Protein AF-A0A3B9ZA61-F1 (afdb_monomer)

Nearest PDB structures (foldseek):
  7v8l-assembly1_C  TM=5.795E-01  e=1.129E-10  Escherichia coli K-12
  5xu1-assembly1_M  TM=6.715E-01  e=2.478E-09  Streptococcus pneumoniae R6
  5xu1-assembly1_S  TM=6.594E-01  e=6.842E-09  Streptococcus pneumoniae R6
  7tch-assembly1_A  TM=4.829E-01  e=1.430E-09  Bacillus subtilis subsp. subtilis str. 168
  8g4c-assembly1_A  TM=4.637E-01  e=2.277E-09  Bacillus subtilis subsp. subtilis str. 168

pLDDT: mean 85.0, std 8.59, range [42.84, 97.5]

Mean predicted aligned error: 10.03 Å

Sequence (785 aa):
MKVFIRYIRKNMLEKKGRLFLLIFSIMLSCALMVMSLGLIDTIVESFTEPMKKAAAGRDIAISSNTEEIFFKEEDINKTGIKNLDGEIDMPAVVDDEDEMIYTNLRGMKSYKKDMIEGSFKSSDNTDCIISKRVADERKLKVGDKLNVLISGEKKELKITGLATADGIFYSDETKQFTVVVNYEFLNKLLNANGAYNCVVADYTKDNLTPDELDKELKKFNKNNEKVIGTNLEYNYDSESDNMIQTILYIMLGIVCVVCVLIIRGVFRLIITERMQTIGTFMSQGATKKKVQRMLLLEAFLYAVVGAIIGSVVGCGGLAILTRLISPYKKYGIYNEVHFNPVHIAIGCAFAVILSLYSAHAPIRKIKKLQVKEVILNRVEVHEKTGIITRFLTGIGAKLFRGNTSMFLAINNIRTSKLLRSNIKLLTISLAAILSIVSSSTSMTDVVVGAYEDMEYDYDIENIIDSNATQSTTDSLINELKNDKNVKADSISPIYGTEGKLNGKSLGVYGVEPKAYGRYLNSYVGFYEKDLKDDYQKFIDSNDNVIVISTSYAKKLDKKLGDTVKLTVNEKENEFKIVTIADFKLYNSGMICLINQEKMKSLYGLREARGITFEIVKDGASMDKKYQQMTKKYGATVKSKEEEKQLNVENNAVMMKMFSAFAYIALGVAAIGIFNNITICFMQRRKEFAVMTSVGMNKSKRRNLILAENMMCAVWSVIVAIPIAFAFNIGIESLLKSMDTPMPVNFDLKAVLVYGLVVIGIVIVASLSALKKSKNISVIAELKYE

Structure (mmCIF, N/CA/C/O backbone):
data_AF-A0A3B9ZA61-F1
#
_entry.id   AF-A0A3B9ZA61-F1
#
loop_
_atom_site.group_PDB
_atom_site.id
_atom_site.type_symbol
_atom_site.label_atom_id
_atom_site.label_alt_id
_atom_site.label_comp_id
_atom_site.label_asym_id
_atom_site.label_entity_id
_atom_site.label_seq_id
_atom_site.pdbx_PDB_ins_code
_atom_site.Cartn_x
_atom_site.Cartn_y
_atom_site.Cartn_z
_atom_site.occupancy
_atom_site.B_iso_or_equiv
_atom_site.auth_seq_id
_atom_site.auth_comp_id
_atom_site.auth_asym_id
_atom_site.auth_atom_id
_atom_site.pdbx_PDB_model_num
ATOM 1 N N . MET A 1 1 ? -17.955 -25.937 40.755 1.00 70.44 1 MET A N 1
ATOM 2 C CA . MET A 1 1 ? -17.877 -25.434 39.361 1.00 70.44 1 MET A CA 1
ATOM 3 C C . MET A 1 1 ? -19.211 -25.554 38.613 1.00 70.44 1 MET A C 1
ATOM 5 O O . MET A 1 1 ? -19.656 -24.551 38.077 1.00 70.44 1 MET A O 1
ATOM 9 N N . LYS A 1 2 ? -19.892 -26.719 38.619 1.00 78.62 2 LYS A N 1
ATOM 10 C CA . LYS A 1 2 ? -21.172 -26.946 37.899 1.00 78.62 2 LYS A CA 1
ATOM 11 C C . LYS A 1 2 ? -22.268 -25.897 38.176 1.00 78.62 2 LYS A C 1
ATOM 13 O O . LYS A 1 2 ? -22.903 -25.425 37.239 1.00 78.62 2 LYS A O 1
ATOM 18 N N . VAL A 1 3 ? -22.444 -25.483 39.436 1.00 79.94 3 VAL A N 1
ATOM 19 C CA . VAL A 1 3 ? -23.415 -24.436 39.827 1.00 79.94 3 VAL A CA 1
ATOM 20 C C . VAL A 1 3 ? -23.105 -23.094 39.154 1.00 79.94 3 VAL A C 1
ATOM 22 O O . VAL A 1 3 ? -24.000 -22.458 38.605 1.00 79.94 3 VAL A O 1
ATOM 25 N N . PHE A 1 4 ? -21.828 -22.699 39.111 1.00 79.81 4 PHE A N 1
ATOM 26 C CA . PHE A 1 4 ? -21.402 -21.464 38.454 1.00 79.81 4 PHE A CA 1
ATOM 27 C C . PHE A 1 4 ? -21.622 -21.504 36.942 1.00 79.81 4 PHE A C 1
ATOM 29 O O . PHE A 1 4 ? -22.071 -20.514 36.383 1.00 79.81 4 PHE A O 1
ATOM 36 N N . ILE A 1 5 ? -21.381 -22.642 36.286 1.00 80.25 5 ILE A N 1
ATOM 37 C CA . ILE A 1 5 ? -21.617 -22.793 34.841 1.00 80.25 5 ILE A CA 1
ATOM 38 C C . ILE A 1 5 ? -23.112 -22.670 34.516 1.00 80.25 5 ILE A C 1
ATOM 40 O O . ILE A 1 5 ? -23.481 -21.924 33.610 1.00 80.25 5 ILE A O 1
ATOM 44 N N . ARG A 1 6 ? -23.988 -23.337 35.288 1.00 84.56 6 ARG A N 1
ATOM 45 C CA . ARG A 1 6 ? -25.449 -23.196 35.133 1.00 84.56 6 ARG A CA 1
ATOM 46 C C . ARG A 1 6 ? -25.898 -21.750 35.333 1.00 84.56 6 ARG A C 1
ATOM 48 O O . ARG A 1 6 ? -26.690 -21.245 34.540 1.00 84.56 6 ARG A O 1
ATOM 55 N N . TYR A 1 7 ? -25.360 -21.084 36.355 1.00 84.69 7 TYR A N 1
ATOM 56 C CA . TYR A 1 7 ? -25.636 -19.676 36.614 1.00 84.69 7 TYR A CA 1
ATOM 57 C C . TYR A 1 7 ? -25.184 -18.783 35.450 1.00 84.69 7 TYR A C 1
ATOM 59 O O . TYR A 1 7 ? -25.969 -17.965 34.980 1.00 84.69 7 TYR A O 1
ATOM 67 N N . ILE A 1 8 ? -23.947 -18.947 34.961 1.00 83.12 8 ILE A N 1
ATOM 68 C CA . ILE A 1 8 ? -23.400 -18.149 33.855 1.00 83.12 8 ILE A CA 1
ATOM 69 C C . ILE A 1 8 ? -24.294 -18.299 32.623 1.00 83.12 8 ILE A C 1
ATOM 71 O O . ILE A 1 8 ? -24.735 -17.291 32.081 1.00 83.12 8 ILE A O 1
ATOM 75 N N . ARG A 1 9 ? -24.647 -19.535 32.242 1.00 83.62 9 ARG A N 1
ATOM 76 C CA . ARG A 1 9 ? -25.510 -19.798 31.081 1.00 83.62 9 ARG A CA 1
ATOM 77 C C . ARG A 1 9 ? -26.881 -19.133 31.212 1.00 83.62 9 ARG A C 1
ATOM 79 O O . ARG A 1 9 ? -27.326 -18.465 30.283 1.00 83.62 9 ARG A O 1
ATOM 86 N N . LYS A 1 10 ? -27.548 -19.299 32.360 1.00 85.38 10 LYS A N 1
ATOM 87 C CA . LYS A 1 10 ? -28.862 -18.686 32.619 1.00 85.38 10 LYS A CA 1
ATOM 88 C C . LYS A 1 10 ? -28.778 -17.159 32.536 1.00 85.38 10 LYS A C 1
ATOM 90 O O . LYS A 1 10 ? -29.549 -16.531 31.821 1.00 85.38 10 LYS A O 1
ATOM 95 N N . ASN A 1 11 ? -27.771 -16.582 33.182 1.00 80.50 11 ASN A N 1
ATOM 96 C CA . ASN A 1 11 ? -27.565 -15.141 33.223 1.00 80.50 11 ASN A CA 1
ATOM 97 C C . ASN A 1 11 ? -27.221 -14.540 31.846 1.00 80.50 11 ASN A C 1
ATOM 99 O O . ASN A 1 11 ? -27.687 -13.449 31.517 1.00 80.50 11 ASN A O 1
ATOM 103 N N . MET A 1 12 ? -26.433 -15.250 31.029 1.00 79.81 12 MET A N 1
ATOM 104 C CA . MET A 1 12 ? -26.146 -14.862 29.643 1.00 79.81 12 MET A CA 1
ATOM 105 C C . MET A 1 12 ? -27.440 -14.703 28.835 1.00 79.81 12 MET A C 1
ATOM 107 O O . MET A 1 12 ? -27.618 -13.698 28.153 1.00 79.81 12 MET A O 1
ATOM 111 N N . LEU A 1 13 ? -28.362 -15.661 28.955 1.00 80.50 13 LEU A N 1
ATOM 112 C CA . LEU A 1 13 ? -29.609 -15.689 28.186 1.00 80.50 13 LEU A CA 1
ATOM 113 C C . LEU A 1 13 ? -30.660 -14.688 28.691 1.00 80.50 13 LEU A C 1
ATOM 115 O O . LEU A 1 13 ? -31.402 -14.120 27.890 1.00 80.50 13 LEU A O 1
ATOM 119 N N . GLU A 1 14 ? -30.711 -14.430 29.999 1.00 80.19 14 GLU A N 1
ATOM 120 C CA . GLU A 1 14 ? -31.665 -13.484 30.595 1.00 80.19 14 GLU A CA 1
ATOM 121 C C . GLU A 1 14 ? -31.341 -12.020 30.259 1.00 80.19 14 GLU A C 1
ATOM 123 O O . GLU A 1 14 ? -32.242 -11.195 30.100 1.00 80.19 14 GLU A O 1
ATOM 128 N N . LYS A 1 15 ? -30.057 -11.670 30.114 1.00 76.50 15 LYS A N 1
ATOM 129 C CA . LYS A 1 15 ? -29.611 -10.292 29.840 1.00 76.50 15 LYS A CA 1
ATOM 130 C C . LYS A 1 15 ? -29.132 -10.121 28.395 1.00 76.50 15 LYS A C 1
ATOM 132 O O . LYS A 1 15 ? -27.994 -9.719 28.144 1.00 76.50 15 LYS A O 1
ATOM 137 N N . LYS A 1 16 ? -30.049 -10.345 27.445 1.00 76.88 16 LYS A N 1
ATOM 138 C CA . LYS A 1 16 ? -29.805 -10.331 25.984 1.00 76.88 16 LYS A CA 1
ATOM 139 C C . LYS A 1 16 ? -29.036 -9.104 25.473 1.00 76.88 16 LYS A C 1
ATOM 141 O O . LYS A 1 16 ? -28.106 -9.255 24.692 1.00 76.88 16 LYS A O 1
ATOM 146 N N . GLY A 1 17 ? -29.368 -7.897 25.942 1.00 72.38 17 GLY A N 1
ATOM 147 C CA . GLY A 1 17 ? -28.693 -6.671 25.490 1.00 72.38 17 GLY A CA 1
ATOM 148 C C . GLY A 1 17 ? -27.207 -6.614 25.860 1.00 72.38 17 GLY A C 1
ATOM 149 O O . GLY A 1 17 ? -26.389 -6.150 25.076 1.00 72.38 17 GLY A O 1
ATOM 150 N N . ARG A 1 18 ? -26.840 -7.134 27.034 1.00 73.94 18 ARG A N 1
ATOM 151 C CA . ARG A 1 18 ? -25.445 -7.186 27.488 1.00 73.94 18 ARG A CA 1
ATOM 152 C C . ARG A 1 18 ? -24.672 -8.296 26.784 1.00 73.94 18 ARG A C 1
ATOM 154 O O . ARG A 1 18 ? -23.533 -8.076 26.381 1.00 73.94 18 ARG A O 1
ATOM 161 N N . LEU A 1 19 ? -25.296 -9.470 26.667 1.00 81.06 19 LEU A N 1
ATOM 162 C CA . LEU A 1 19 ? -24.755 -10.603 25.919 1.00 81.06 19 LEU A CA 1
ATOM 163 C C . LEU A 1 19 ? -24.367 -10.163 24.504 1.00 81.06 19 LEU A C 1
ATOM 165 O O . LEU A 1 19 ? -23.237 -10.390 24.084 1.00 81.06 19 LEU A O 1
ATOM 169 N N . PHE A 1 20 ? -25.283 -9.468 23.824 1.00 82.56 20 PHE A N 1
ATOM 170 C CA . PHE A 1 20 ? -25.059 -8.931 22.489 1.00 82.56 20 PHE A CA 1
ATOM 171 C C . PHE A 1 20 ? -23.861 -7.978 22.444 1.00 82.56 20 PHE A C 1
ATOM 173 O O . PHE A 1 20 ? -22.944 -8.216 21.673 1.00 82.56 20 PHE A O 1
ATOM 180 N N . LEU A 1 21 ? -23.816 -6.954 23.306 1.00 76.12 21 LEU A N 1
ATOM 181 C CA . LEU A 1 21 ? -22.728 -5.962 23.304 1.00 76.12 21 LEU A CA 1
ATOM 182 C C . LEU A 1 21 ? -21.339 -6.595 23.493 1.00 76.12 21 LEU A C 1
ATOM 184 O O . LEU A 1 21 ? -20.386 -6.192 22.834 1.00 76.12 21 LEU A O 1
ATOM 188 N N . LEU A 1 22 ? -21.226 -7.590 24.377 1.00 80.69 22 LEU A N 1
ATOM 189 C CA . LEU A 1 22 ? -19.973 -8.306 24.628 1.00 80.69 22 LEU A CA 1
ATOM 190 C C . LEU A 1 22 ? -19.523 -9.141 23.446 1.00 80.69 22 LEU A C 1
ATOM 192 O O . LEU A 1 22 ? -18.387 -9.008 22.997 1.00 80.69 22 LEU A O 1
ATOM 196 N N . ILE A 1 23 ? -20.413 -10.028 22.995 1.00 87.75 23 ILE A N 1
ATOM 197 C CA . ILE A 1 23 ? -20.112 -10.928 21.890 1.00 87.75 23 ILE A CA 1
ATOM 198 C C . ILE A 1 23 ? -19.776 -10.084 20.674 1.00 87.75 23 ILE A C 1
ATOM 200 O O . ILE A 1 23 ? -18.770 -10.354 20.045 1.00 87.75 23 ILE A O 1
ATOM 204 N N . PHE A 1 24 ? -20.526 -9.014 20.414 1.00 85.81 24 PHE A N 1
ATOM 205 C CA . PHE A 1 24 ? -20.287 -8.117 19.294 1.00 85.81 24 PHE A CA 1
ATOM 206 C C . PHE A 1 24 ? -18.924 -7.411 19.369 1.00 85.81 24 PHE A C 1
ATOM 208 O O . PHE A 1 24 ? -18.202 -7.394 18.379 1.00 85.81 24 PHE A O 1
ATOM 215 N N . SER A 1 25 ? -18.516 -6.879 20.531 1.00 83.94 25 SER A N 1
ATOM 216 C CA . SER A 1 25 ? -17.187 -6.259 20.671 1.00 83.94 25 SER A CA 1
ATOM 217 C C . SER A 1 25 ? -16.037 -7.258 20.512 1.00 83.94 25 SER A C 1
ATOM 219 O O . SER A 1 25 ? -15.036 -6.925 19.883 1.00 83.94 25 SER A O 1
ATOM 221 N N . ILE A 1 26 ? -16.165 -8.472 21.060 1.00 89.94 26 ILE A N 1
ATOM 222 C CA . ILE A 1 26 ? -15.117 -9.498 20.935 1.00 89.94 26 ILE A CA 1
ATOM 223 C C . ILE A 1 26 ? -15.089 -10.073 19.512 1.00 89.94 26 ILE A C 1
ATOM 225 O O . ILE A 1 26 ? -14.016 -10.208 18.928 1.00 89.94 26 ILE A O 1
ATOM 229 N N . MET A 1 27 ? -16.262 -10.337 18.937 1.00 92.81 27 MET A N 1
ATOM 230 C CA . MET A 1 27 ? -16.449 -10.734 17.542 1.00 92.81 27 MET A CA 1
ATOM 231 C C . MET A 1 27 ? -15.762 -9.754 16.608 1.00 92.81 27 MET A C 1
ATOM 233 O O . MET A 1 27 ? -14.985 -10.186 15.769 1.00 92.81 27 MET A O 1
ATOM 237 N N . LEU A 1 28 ? -15.982 -8.451 16.793 1.00 87.50 28 LEU A N 1
ATOM 238 C CA . LEU A 1 28 ? -15.341 -7.431 15.977 1.00 87.50 28 LEU A CA 1
ATOM 239 C C . LEU A 1 28 ? -13.814 -7.482 16.114 1.00 87.50 28 LEU A C 1
ATOM 241 O O . LEU A 1 28 ? -13.127 -7.506 15.106 1.00 87.50 28 LEU A O 1
ATOM 245 N N . SER A 1 29 ? -13.270 -7.574 17.333 1.00 89.38 29 SER A N 1
ATOM 246 C CA . SER A 1 29 ? -11.809 -7.662 17.508 1.00 89.38 29 SER A CA 1
ATOM 247 C C . SER A 1 29 ? -11.191 -8.895 16.836 1.00 89.38 29 SER A C 1
ATOM 249 O O . SER A 1 29 ? -10.102 -8.806 16.282 1.00 89.38 29 SER A O 1
ATOM 251 N N . CYS A 1 30 ? -11.899 -10.029 16.850 1.00 93.38 30 CYS A N 1
ATOM 252 C CA . CYS A 1 30 ? -11.474 -11.250 16.173 1.00 93.38 30 CYS A CA 1
ATOM 253 C C . CYS A 1 30 ? -11.560 -11.093 14.651 1.00 93.38 30 CYS A C 1
ATOM 255 O O . CYS A 1 30 ? -10.580 -11.340 13.957 1.00 93.38 30 CYS A O 1
ATOM 257 N N . ALA A 1 31 ? -12.707 -10.619 14.154 1.00 93.06 31 ALA A N 1
ATOM 258 C CA . ALA A 1 31 ? -12.955 -10.396 12.735 1.00 93.06 31 ALA A CA 1
ATOM 259 C C . ALA A 1 31 ? -11.902 -9.485 12.119 1.00 93.06 31 ALA A C 1
ATOM 261 O O . ALA A 1 31 ? -11.410 -9.763 11.035 1.00 93.06 31 ALA A O 1
ATOM 262 N N . LEU A 1 32 ? -11.528 -8.431 12.837 1.00 88.75 32 LEU A N 1
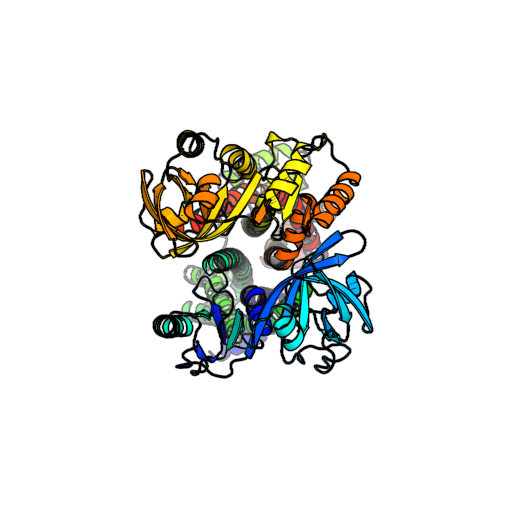ATOM 263 C CA . LEU A 1 32 ? -10.530 -7.475 12.388 1.00 88.75 32 LEU A CA 1
ATOM 264 C C . LEU A 1 32 ? -9.122 -8.033 12.408 1.00 88.75 32 LEU A C 1
ATOM 266 O O . LEU A 1 32 ? -8.372 -7.750 11.492 1.00 88.75 32 LEU A O 1
ATOM 270 N N . MET A 1 33 ? -8.772 -8.848 13.401 1.00 91.38 33 MET A N 1
ATOM 271 C CA . MET A 1 33 ? -7.476 -9.521 13.400 1.00 91.38 33 MET A CA 1
ATOM 272 C C . MET A 1 33 ? -7.345 -10.445 12.184 1.00 91.38 33 MET A C 1
ATOM 274 O O . MET A 1 33 ? -6.355 -10.377 11.466 1.00 91.38 33 MET A O 1
ATOM 278 N N . VAL A 1 34 ? -8.372 -11.262 11.920 1.00 93.62 34 VAL A N 1
ATOM 279 C CA . VAL A 1 34 ? -8.407 -12.164 10.755 1.00 93.62 34 VAL A CA 1
ATOM 280 C C . VAL A 1 34 ? -8.370 -11.370 9.451 1.00 93.62 34 VAL A C 1
ATOM 282 O O . VAL A 1 34 ? -7.588 -11.683 8.563 1.00 93.62 34 VAL A O 1
ATOM 285 N N . MET A 1 35 ? -9.193 -10.327 9.351 1.00 91.31 35 MET A N 1
ATOM 286 C CA . MET A 1 35 ? -9.289 -9.474 8.171 1.00 91.31 35 MET A CA 1
ATOM 287 C C . MET A 1 35 ? -7.992 -8.712 7.907 1.00 91.31 35 MET A C 1
ATOM 289 O O . MET A 1 35 ? -7.553 -8.684 6.770 1.00 91.31 35 MET A O 1
ATOM 293 N N . SER A 1 36 ? -7.369 -8.108 8.920 1.00 89.31 36 SER A N 1
ATOM 294 C CA . SER A 1 36 ? -6.127 -7.352 8.753 1.00 89.31 36 SER A CA 1
ATOM 295 C C . SER A 1 36 ? -4.947 -8.250 8.398 1.00 89.31 36 SER A C 1
ATOM 297 O O . SER A 1 36 ? -4.182 -7.877 7.522 1.00 89.31 36 SER A O 1
ATOM 299 N N . LEU A 1 37 ? -4.808 -9.424 9.027 1.00 91.00 37 LEU A N 1
ATOM 300 C CA . LEU A 1 37 ? -3.758 -10.383 8.660 1.00 91.00 37 LEU A CA 1
ATOM 301 C C . LEU A 1 37 ? -3.984 -10.951 7.255 1.00 91.00 37 LEU A C 1
ATOM 303 O O . LEU A 1 37 ? -3.063 -10.978 6.454 1.00 91.00 37 LEU A O 1
ATOM 307 N N . GLY A 1 38 ? -5.220 -11.333 6.925 1.00 90.38 38 GLY A N 1
ATOM 308 C CA . GLY A 1 38 ? -5.552 -11.787 5.574 1.00 90.38 38 GLY A CA 1
ATOM 309 C C . GLY A 1 38 ? -5.380 -10.697 4.515 1.00 90.38 38 GLY A C 1
ATOM 310 O O . GLY A 1 38 ? -5.016 -11.005 3.389 1.00 90.38 38 GLY A O 1
ATOM 311 N N . LEU A 1 39 ? -5.600 -9.425 4.866 1.00 86.75 39 LEU A N 1
ATOM 312 C CA . LEU A 1 39 ? -5.349 -8.298 3.970 1.00 86.75 39 LEU A CA 1
ATOM 313 C C . LEU A 1 39 ? -3.847 -8.095 3.735 1.00 86.75 39 LEU A C 1
ATOM 315 O O . LEU A 1 39 ? -3.474 -7.777 2.615 1.00 86.75 39 LEU A O 1
ATOM 319 N N . ILE A 1 40 ? -3.005 -8.300 4.757 1.00 85.56 40 ILE A N 1
ATOM 320 C CA . ILE A 1 40 ? -1.540 -8.287 4.609 1.00 85.56 40 ILE A CA 1
ATOM 321 C C . ILE A 1 40 ? -1.097 -9.397 3.647 1.00 85.56 40 ILE A C 1
ATOM 323 O O . ILE A 1 40 ? -0.382 -9.090 2.701 1.00 85.56 40 ILE A O 1
ATOM 327 N N . ASP A 1 41 ? -1.586 -10.633 3.805 1.00 83.75 41 ASP A N 1
ATOM 328 C CA . ASP A 1 41 ? -1.298 -11.718 2.846 1.00 83.75 41 ASP A CA 1
ATOM 329 C C . ASP A 1 41 ? -1.795 -11.366 1.443 1.00 83.75 41 ASP A C 1
ATOM 331 O O . ASP A 1 41 ? -1.036 -11.454 0.491 1.00 83.75 41 ASP A O 1
ATOM 335 N N . THR A 1 42 ? -3.032 -10.868 1.317 1.00 83.19 42 THR A N 1
ATOM 336 C CA . THR A 1 42 ? -3.603 -10.469 0.017 1.00 83.19 42 THR A CA 1
ATOM 337 C C . THR A 1 42 ? -2.746 -9.399 -0.670 1.00 83.19 42 THR A C 1
ATOM 339 O O . THR A 1 42 ? -2.680 -9.374 -1.894 1.00 83.19 42 THR A O 1
ATOM 342 N N . ILE A 1 43 ? -2.110 -8.499 0.091 1.00 77.31 43 ILE A N 1
ATOM 343 C CA . ILE A 1 43 ? -1.190 -7.489 -0.453 1.00 77.31 43 ILE A CA 1
ATOM 344 C C . ILE A 1 43 ? 0.038 -8.179 -1.036 1.00 77.31 43 ILE A C 1
ATOM 346 O O . ILE A 1 43 ? 0.338 -7.973 -2.206 1.00 77.31 43 ILE A O 1
ATOM 350 N N . VAL A 1 44 ? 0.698 -9.031 -0.255 1.00 76.69 44 VAL A N 1
ATOM 351 C CA . VAL A 1 44 ? 1.902 -9.751 -0.694 1.00 76.69 44 VAL A CA 1
ATOM 352 C C . VAL A 1 44 ? 1.593 -10.650 -1.895 1.00 76.69 44 VAL A C 1
ATOM 354 O O . VAL A 1 44 ? 2.274 -10.589 -2.914 1.00 76.69 44 VAL A O 1
ATOM 357 N N . GLU A 1 45 ? 0.511 -11.422 -1.820 1.00 76.31 45 GLU A N 1
ATOM 358 C CA . GLU A 1 45 ? 0.031 -12.293 -2.896 1.00 76.31 45 GLU A CA 1
ATOM 359 C C . GLU A 1 45 ? -0.362 -11.497 -4.147 1.00 76.31 45 GLU A C 1
ATOM 361 O O . GLU A 1 45 ? -0.140 -11.964 -5.258 1.00 76.31 45 GLU A O 1
ATOM 366 N N . SER A 1 46 ? -0.885 -10.271 -4.012 1.00 74.81 46 SER A N 1
ATOM 367 C CA . SER A 1 46 ? -1.235 -9.444 -5.179 1.00 74.81 46 SER A CA 1
ATOM 368 C C . SER A 1 46 ? -0.034 -8.993 -6.013 1.00 74.81 46 SER A C 1
ATOM 370 O O . SER A 1 46 ? -0.225 -8.604 -7.165 1.00 74.81 46 SER A O 1
ATOM 372 N N . PHE A 1 47 ? 1.179 -9.068 -5.458 1.00 71.31 47 PHE A N 1
ATOM 373 C CA . PHE A 1 47 ? 2.422 -8.840 -6.192 1.00 71.31 47 PHE A CA 1
ATOM 374 C C . PHE A 1 47 ? 3.065 -10.155 -6.656 1.00 71.31 47 PHE A C 1
ATOM 376 O O . PHE A 1 47 ? 3.543 -10.231 -7.785 1.00 71.31 47 PHE A O 1
ATOM 383 N N . THR A 1 48 ? 3.035 -11.211 -5.836 1.00 71.38 48 THR A N 1
ATOM 384 C CA . THR A 1 48 ? 3.743 -12.471 -6.132 1.00 71.38 48 THR A CA 1
ATOM 385 C C . THR A 1 48 ? 2.955 -13.445 -7.015 1.00 71.38 48 THR A C 1
ATOM 387 O O . THR A 1 48 ? 3.532 -14.058 -7.915 1.00 71.38 48 THR A O 1
ATOM 390 N N . GLU A 1 49 ? 1.639 -13.588 -6.826 1.00 74.25 49 GLU A N 1
ATOM 391 C CA . GLU A 1 49 ? 0.817 -14.545 -7.587 1.00 74.25 49 GLU A CA 1
ATOM 392 C C . GLU A 1 49 ? 0.751 -14.238 -9.089 1.00 74.25 49 GLU A C 1
ATOM 394 O O . GLU A 1 49 ? 0.927 -15.163 -9.888 1.00 74.25 49 GLU A O 1
ATOM 399 N N . PRO A 1 50 ? 0.555 -12.979 -9.530 1.00 72.38 50 PRO A N 1
ATOM 400 C CA . PRO A 1 50 ? 0.560 -12.681 -10.956 1.00 72.38 50 PRO A CA 1
ATOM 401 C C . PRO A 1 50 ? 1.892 -13.015 -11.627 1.00 72.38 50 PRO A C 1
ATOM 403 O O . PRO A 1 50 ? 1.896 -13.517 -12.748 1.00 72.38 50 PRO A O 1
ATOM 406 N N . MET A 1 51 ? 3.015 -12.818 -10.928 1.00 68.81 51 MET A N 1
ATOM 407 C CA . MET A 1 51 ? 4.346 -13.182 -11.422 1.00 68.81 51 MET A CA 1
ATOM 408 C C . MET A 1 51 ? 4.508 -14.701 -11.546 1.00 68.81 51 MET A C 1
ATOM 410 O O . MET A 1 51 ? 4.931 -15.190 -12.594 1.00 68.81 51 MET A O 1
ATOM 414 N N . LYS A 1 52 ? 4.071 -15.476 -10.543 1.00 71.00 52 LYS A N 1
ATOM 415 C CA . LYS A 1 52 ? 4.036 -16.949 -10.633 1.00 71.00 52 LYS A CA 1
ATOM 416 C C . LYS A 1 52 ? 3.185 -17.427 -11.805 1.00 71.00 52 LYS A C 1
ATOM 418 O O . LYS A 1 52 ? 3.571 -18.335 -12.543 1.00 71.00 52 LYS A O 1
ATOM 423 N N . LYS A 1 53 ? 2.020 -16.806 -12.007 1.00 75.31 53 LYS A N 1
ATOM 424 C CA . LYS A 1 53 ? 1.142 -17.103 -13.143 1.00 75.31 53 LYS A CA 1
ATOM 425 C C . LYS A 1 53 ? 1.790 -16.724 -14.477 1.00 75.31 53 LYS A C 1
ATOM 427 O O . LYS A 1 53 ? 1.649 -17.492 -15.429 1.00 75.31 53 LYS A O 1
ATOM 432 N N . ALA A 1 54 ? 2.503 -15.596 -14.542 1.00 72.81 54 ALA A N 1
ATOM 433 C CA . ALA A 1 54 ? 3.227 -15.133 -15.727 1.00 72.81 54 ALA A CA 1
ATOM 434 C C . ALA A 1 54 ? 4.348 -16.093 -16.122 1.00 72.81 54 ALA A C 1
ATOM 436 O O . ALA A 1 54 ? 4.516 -16.405 -17.296 1.00 72.81 54 ALA A O 1
ATOM 437 N N . ALA A 1 55 ? 5.034 -16.659 -15.139 1.00 69.31 55 ALA A N 1
ATOM 438 C CA . ALA A 1 55 ? 6.013 -17.706 -15.354 1.00 69.31 55 ALA A CA 1
ATOM 439 C C . ALA A 1 55 ? 5.405 -19.079 -15.680 1.00 69.31 55 ALA A C 1
ATOM 441 O O . ALA A 1 55 ? 6.092 -20.085 -15.577 1.00 69.31 55 ALA A O 1
ATOM 442 N N . ALA A 1 56 ? 4.109 -19.173 -15.992 1.00 69.62 56 ALA A N 1
ATOM 443 C CA . ALA A 1 56 ? 3.396 -20.435 -16.195 1.00 69.62 56 ALA A CA 1
ATOM 444 C C . ALA A 1 56 ? 3.497 -21.428 -15.010 1.00 69.62 56 ALA A C 1
ATOM 446 O O . ALA A 1 56 ? 3.235 -22.618 -15.183 1.00 69.62 56 ALA A O 1
ATOM 447 N N . GLY A 1 57 ? 3.798 -20.942 -13.799 1.00 68.31 57 GLY A N 1
ATOM 448 C CA . GLY A 1 57 ? 4.039 -21.766 -12.611 1.00 68.31 57 GLY A CA 1
ATOM 449 C C . GLY A 1 57 ? 5.437 -22.387 -12.536 1.00 68.31 57 GLY A C 1
ATOM 450 O O . GLY A 1 57 ? 5.609 -23.333 -11.775 1.00 68.31 57 GLY A O 1
ATOM 451 N N . ARG A 1 58 ? 6.399 -21.891 -13.327 1.00 80.94 58 ARG A N 1
ATOM 452 C CA . ARG A 1 58 ? 7.819 -22.259 -13.255 1.00 80.94 58 ARG A CA 1
ATOM 453 C C . ARG A 1 58 ? 8.502 -21.594 -12.059 1.00 80.94 58 ARG A C 1
ATOM 455 O O . ARG A 1 58 ? 8.128 -20.493 -11.659 1.00 80.94 58 ARG A O 1
ATOM 462 N N . ASP A 1 59 ? 9.531 -22.251 -11.531 1.00 81.75 59 ASP A N 1
ATOM 463 C CA . ASP A 1 59 ? 10.253 -21.801 -10.334 1.00 81.75 59 ASP A CA 1
ATOM 464 C C . ASP A 1 59 ? 11.320 -20.739 -10.650 1.00 81.75 59 ASP A C 1
ATOM 466 O O . ASP A 1 59 ? 11.595 -19.852 -9.837 1.00 81.75 59 ASP A O 1
ATOM 470 N N . ILE A 1 60 ? 11.963 -20.836 -11.820 1.00 86.81 60 ILE A N 1
ATOM 471 C CA . ILE A 1 60 ? 13.129 -20.015 -12.170 1.00 86.81 60 ILE A CA 1
ATOM 472 C C . ILE A 1 60 ? 13.054 -19.458 -13.594 1.00 86.81 60 ILE A C 1
ATOM 474 O O . ILE A 1 60 ? 12.509 -20.091 -14.500 1.00 86.81 60 ILE A O 1
ATOM 478 N N . ALA A 1 61 ? 13.655 -18.287 -13.787 1.00 87.88 61 ALA A N 1
ATOM 479 C CA . ALA A 1 61 ? 13.921 -17.707 -15.096 1.00 87.88 61 ALA A CA 1
ATOM 480 C C . ALA A 1 61 ? 15.425 -17.685 -15.345 1.00 87.88 61 ALA A C 1
ATOM 482 O O . ALA A 1 61 ? 16.210 -17.291 -14.482 1.00 87.88 61 ALA A O 1
ATOM 483 N N . ILE A 1 62 ? 15.819 -18.126 -16.529 1.00 89.88 62 ILE A N 1
ATOM 484 C CA . ILE A 1 62 ? 17.195 -18.199 -16.992 1.00 89.88 62 ILE A CA 1
ATOM 485 C C . ILE A 1 62 ? 17.343 -17.178 -18.114 1.00 89.88 62 ILE A C 1
ATOM 487 O O . ILE A 1 62 ? 16.623 -17.236 -19.111 1.00 89.88 62 ILE A O 1
ATOM 491 N N . SER A 1 63 ? 18.282 -16.258 -17.947 1.00 89.50 63 SER A N 1
ATOM 492 C CA . SER A 1 63 ? 18.643 -15.249 -18.942 1.00 89.50 63 SER A CA 1
ATOM 493 C C . SER A 1 63 ? 20.138 -15.312 -19.237 1.00 89.50 63 SER A C 1
ATOM 495 O O . SER A 1 63 ? 20.893 -15.999 -18.539 1.00 89.50 63 SER A O 1
ATOM 497 N N . SER A 1 64 ? 20.587 -14.577 -20.253 1.00 85.81 64 SER A N 1
ATOM 498 C CA . SER A 1 64 ? 22.021 -14.431 -20.496 1.00 85.81 64 SER A CA 1
ATOM 499 C C . SER A 1 64 ? 22.712 -13.741 -19.317 1.00 85.81 64 SER A C 1
ATOM 501 O O . SER A 1 64 ? 22.137 -12.869 -18.662 1.00 85.81 64 SER A O 1
ATOM 503 N N . ASN A 1 65 ? 23.943 -14.161 -19.040 1.00 82.50 65 ASN A N 1
ATOM 504 C CA . ASN A 1 65 ? 24.856 -13.548 -18.076 1.00 82.50 65 ASN A CA 1
ATOM 505 C C . ASN A 1 65 ? 26.043 -12.851 -18.774 1.00 82.50 65 ASN A C 1
ATOM 507 O O . ASN A 1 65 ? 26.970 -12.408 -18.098 1.00 82.50 65 ASN A O 1
ATOM 511 N N . THR A 1 66 ? 26.027 -12.780 -20.107 1.00 78.62 66 THR A N 1
ATOM 512 C CA . THR A 1 66 ? 27.063 -12.155 -20.942 1.00 78.62 66 THR A CA 1
ATOM 513 C C . THR A 1 66 ? 26.468 -11.034 -21.797 1.00 78.62 66 THR A C 1
ATOM 515 O O . THR A 1 66 ? 25.256 -10.811 -21.795 1.00 78.62 66 THR A O 1
ATOM 518 N N . GLU A 1 67 ? 27.307 -10.329 -22.562 1.00 67.19 67 GLU A N 1
ATOM 519 C CA . GLU A 1 67 ? 26.839 -9.345 -23.556 1.00 67.19 67 GLU A CA 1
ATOM 520 C C . GLU A 1 67 ? 25.984 -9.965 -24.686 1.00 67.19 67 GLU A C 1
ATOM 522 O O . GLU A 1 67 ? 25.206 -9.263 -25.337 1.00 67.19 67 GLU A O 1
ATOM 527 N N . GLU A 1 68 ? 26.092 -11.276 -24.931 1.00 79.06 68 GLU A N 1
ATOM 528 C CA . GLU A 1 68 ? 25.264 -11.968 -25.921 1.00 79.06 68 GLU A CA 1
ATOM 529 C C . GLU A 1 68 ? 23.850 -12.178 -25.373 1.00 79.06 68 GLU A C 1
ATOM 531 O O . GLU A 1 68 ? 23.631 -12.984 -24.477 1.00 79.06 68 GLU A O 1
ATOM 536 N N . ILE A 1 69 ? 22.861 -11.483 -25.938 1.00 79.94 69 ILE A N 1
ATOM 537 C CA . ILE A 1 69 ? 21.464 -11.551 -25.473 1.00 79.94 69 ILE A CA 1
ATOM 538 C C . ILE A 1 69 ? 20.853 -12.946 -25.710 1.00 79.94 69 ILE A C 1
ATOM 540 O O . ILE A 1 69 ? 19.993 -13.387 -24.949 1.00 79.94 69 ILE A O 1
ATOM 544 N N . PHE A 1 70 ? 21.296 -13.644 -26.758 1.00 89.06 70 PHE A N 1
ATOM 545 C CA . PHE A 1 70 ? 20.779 -14.952 -27.151 1.00 89.06 70 PHE A CA 1
ATOM 546 C C . PHE A 1 70 ? 21.712 -16.088 -26.725 1.00 89.06 70 PHE A C 1
ATOM 548 O O . PHE A 1 70 ? 22.913 -16.035 -26.963 1.00 89.06 70 PHE A O 1
ATOM 555 N N . PHE A 1 71 ? 21.139 -17.160 -26.187 1.00 91.38 71 PHE A N 1
ATOM 556 C CA . PHE A 1 71 ? 21.824 -18.398 -25.818 1.00 91.38 71 PHE A CA 1
ATOM 557 C C . PHE A 1 71 ? 20.997 -19.611 -26.251 1.00 91.38 71 PHE A C 1
ATOM 559 O O . PHE A 1 71 ? 19.777 -19.540 -26.429 1.00 91.38 71 PHE A O 1
ATOM 566 N N . LYS A 1 72 ? 21.650 -20.754 -26.455 1.00 90.88 72 LYS A N 1
ATOM 567 C CA . LYS A 1 72 ? 20.968 -22.005 -26.796 1.00 90.88 72 LYS A CA 1
ATOM 568 C C . LYS A 1 72 ? 20.700 -22.819 -25.541 1.00 90.88 72 LYS A C 1
ATOM 570 O O . LYS A 1 72 ? 21.379 -22.695 -24.530 1.00 90.88 72 LYS A O 1
ATOM 575 N N . GLU A 1 73 ? 19.744 -23.737 -25.628 1.00 88.38 73 GLU A N 1
ATOM 576 C CA . GLU A 1 73 ? 19.466 -24.674 -24.532 1.00 88.38 73 GLU A CA 1
ATOM 577 C C . GLU A 1 73 ? 20.688 -25.551 -24.181 1.00 88.38 73 GLU A C 1
ATOM 579 O O . GLU A 1 73 ? 20.830 -26.001 -23.046 1.00 88.38 73 GLU A O 1
ATOM 584 N N . GLU A 1 74 ? 21.586 -25.769 -25.147 1.00 88.62 74 GLU A N 1
ATOM 585 C CA . GLU A 1 74 ? 22.862 -26.478 -24.978 1.00 88.62 74 GLU A CA 1
ATOM 586 C C . GLU A 1 74 ? 23.876 -25.708 -24.117 1.00 88.62 74 GLU A C 1
ATOM 588 O O . GLU A 1 74 ? 24.749 -26.328 -23.513 1.00 88.62 74 GLU A O 1
ATOM 593 N N . ASP A 1 75 ? 23.750 -24.379 -24.022 1.00 88.62 75 ASP A N 1
ATOM 594 C CA . ASP A 1 75 ? 24.604 -23.539 -23.175 1.00 88.62 75 ASP A CA 1
ATOM 595 C C . ASP A 1 75 ? 24.231 -23.642 -21.682 1.00 88.62 75 ASP A C 1
ATOM 597 O O . ASP A 1 75 ? 24.960 -23.139 -20.826 1.00 88.62 75 ASP A O 1
ATOM 601 N N . ILE A 1 76 ? 23.109 -24.298 -21.356 1.00 91.06 76 ILE A N 1
ATOM 602 C CA . ILE A 1 76 ? 22.585 -24.419 -19.994 1.00 91.06 76 ILE A CA 1
ATOM 603 C C . ILE A 1 76 ? 23.001 -25.763 -19.391 1.00 91.06 76 ILE A C 1
ATOM 605 O O . ILE A 1 76 ? 22.566 -26.835 -19.821 1.00 91.06 76 ILE A O 1
ATOM 609 N N . ASN A 1 77 ? 23.765 -25.725 -18.301 1.00 91.19 77 ASN A N 1
ATOM 610 C CA . ASN A 1 77 ? 23.965 -26.887 -17.449 1.00 91.19 77 ASN A CA 1
ATOM 611 C C . ASN A 1 77 ? 22.682 -27.169 -16.656 1.00 91.19 77 ASN A C 1
ATOM 613 O O . ASN A 1 77 ? 22.391 -26.520 -15.651 1.00 91.19 77 ASN A O 1
ATOM 617 N N . LYS A 1 78 ? 21.939 -28.191 -17.087 1.00 90.38 78 LYS A N 1
ATOM 618 C CA . LYS A 1 78 ? 20.617 -28.561 -16.552 1.00 90.38 78 LYS A CA 1
ATOM 619 C C . LYS A 1 78 ? 20.641 -29.208 -15.159 1.00 90.38 78 LYS A C 1
ATOM 621 O O . LYS A 1 78 ? 19.612 -29.677 -14.677 1.00 90.38 78 LYS A O 1
ATOM 626 N N . THR A 1 79 ? 21.796 -29.275 -14.497 1.00 87.62 79 THR A N 1
ATOM 627 C CA . THR A 1 79 ? 21.896 -29.866 -13.157 1.00 87.62 79 THR A CA 1
ATOM 628 C C . THR A 1 79 ? 21.018 -29.093 -12.173 1.00 87.62 79 THR A C 1
ATOM 630 O O . THR A 1 79 ? 21.265 -27.923 -11.899 1.00 87.62 79 THR A O 1
ATOM 633 N N . GLY A 1 80 ? 20.012 -29.766 -11.615 1.00 85.75 80 GLY A N 1
ATOM 634 C CA . GLY A 1 80 ? 19.100 -29.181 -10.633 1.00 85.75 80 GLY A CA 1
ATOM 635 C C . GLY A 1 80 ? 17.816 -28.591 -11.215 1.00 85.75 80 GLY A C 1
ATOM 636 O O . GLY A 1 80 ? 16.941 -28.253 -10.423 1.00 85.75 80 GLY A O 1
ATOM 637 N N . ILE A 1 81 ? 17.639 -28.554 -12.542 1.00 90.69 81 ILE A N 1
ATOM 638 C CA . ILE A 1 81 ? 16.459 -27.966 -13.207 1.00 90.69 81 ILE A CA 1
ATOM 639 C C . ILE A 1 81 ? 15.757 -28.969 -14.142 1.00 90.69 81 ILE A C 1
ATOM 641 O O . ILE A 1 81 ? 16.373 -29.915 -14.633 1.00 90.69 81 ILE A O 1
ATOM 645 N N . LYS A 1 82 ? 14.451 -28.792 -14.371 1.00 90.06 82 LYS A N 1
ATOM 646 C CA . LYS A 1 82 ? 13.603 -29.629 -15.242 1.00 90.06 82 LYS A CA 1
ATOM 647 C C . LYS A 1 82 ? 12.583 -28.760 -15.995 1.00 90.06 82 LYS A C 1
ATOM 649 O O . LYS A 1 82 ? 12.355 -27.619 -15.618 1.00 90.06 82 LYS A O 1
ATOM 654 N N . ASN A 1 83 ? 11.970 -29.310 -17.047 1.00 87.25 83 ASN A N 1
ATOM 655 C CA . ASN A 1 83 ? 10.890 -28.672 -17.819 1.00 87.25 83 ASN A CA 1
ATOM 656 C C . ASN A 1 83 ? 11.216 -27.252 -18.330 1.00 87.25 83 ASN A C 1
ATOM 658 O O . ASN A 1 83 ? 10.601 -26.279 -17.905 1.00 87.25 83 ASN A O 1
ATOM 662 N N . LEU A 1 84 ? 12.193 -27.150 -19.233 1.00 89.12 84 LEU A N 1
ATOM 663 C CA . LEU A 1 84 ? 12.618 -25.877 -19.810 1.00 89.12 84 LEU A CA 1
ATOM 664 C C . LEU A 1 84 ? 11.674 -25.471 -20.948 1.00 89.12 84 LEU A C 1
ATOM 666 O O . LEU A 1 84 ? 11.524 -26.221 -21.914 1.00 89.12 84 LEU A O 1
ATOM 670 N N . ASP A 1 85 ? 11.114 -24.269 -20.862 1.00 88.50 85 ASP A N 1
ATOM 671 C CA . ASP A 1 85 ? 10.385 -23.627 -21.951 1.00 88.50 85 ASP A CA 1
ATOM 672 C C . ASP A 1 85 ? 11.162 -22.386 -22.396 1.00 88.50 85 ASP A C 1
ATOM 674 O O . ASP A 1 85 ? 11.347 -21.436 -21.635 1.00 88.50 85 ASP A O 1
ATOM 678 N N . GLY A 1 86 ? 11.681 -22.433 -23.623 1.00 89.50 86 GLY A N 1
ATOM 679 C CA . GLY A 1 86 ? 12.439 -21.334 -24.210 1.00 89.50 86 GLY A CA 1
ATOM 680 C C . GLY A 1 86 ? 11.550 -20.343 -24.952 1.00 89.50 86 GLY A C 1
ATOM 681 O O . GLY A 1 86 ? 10.666 -20.736 -25.722 1.00 89.50 86 GLY A O 1
ATOM 682 N N . GLU A 1 87 ? 11.829 -19.062 -24.737 1.00 91.38 87 GLU A N 1
ATOM 683 C CA . GLU A 1 87 ? 11.063 -17.921 -25.226 1.00 91.38 87 GLU A CA 1
ATOM 684 C C . GLU A 1 87 ? 11.997 -16.881 -25.869 1.00 91.38 87 GLU A C 1
ATOM 686 O O . GLU A 1 87 ? 13.215 -16.865 -25.651 1.00 91.38 87 GLU A O 1
ATOM 691 N N . ILE A 1 88 ? 11.419 -16.021 -26.709 1.00 92.00 88 ILE A N 1
ATOM 692 C CA . ILE A 1 88 ? 12.075 -14.794 -27.174 1.00 92.00 88 ILE A CA 1
ATOM 693 C C . ILE A 1 88 ? 11.253 -13.618 -26.673 1.00 92.00 88 ILE A C 1
ATOM 695 O O . ILE A 1 88 ? 10.164 -13.379 -27.185 1.00 92.00 88 ILE A O 1
ATOM 699 N N . ASP A 1 89 ? 11.791 -12.885 -25.709 1.00 90.00 89 ASP A N 1
ATOM 700 C CA . ASP A 1 89 ? 11.188 -11.666 -25.183 1.00 90.00 89 ASP A CA 1
ATOM 701 C C . ASP A 1 89 ? 11.905 -10.454 -25.761 1.00 90.00 89 ASP A C 1
ATOM 703 O O . ASP A 1 89 ? 13.120 -10.320 -25.622 1.00 90.00 89 ASP A O 1
ATOM 707 N N . MET A 1 90 ? 11.187 -9.561 -26.431 1.00 87.31 90 MET A N 1
ATOM 708 C CA . MET A 1 90 ? 11.805 -8.353 -26.962 1.00 87.31 90 MET A CA 1
ATOM 709 C C . MET A 1 90 ? 10.882 -7.140 -26.889 1.00 87.31 90 MET A C 1
ATOM 711 O O . MET A 1 90 ? 9.684 -7.256 -27.162 1.00 87.31 90 MET A O 1
ATOM 715 N N . PRO A 1 91 ? 11.437 -5.950 -26.609 1.00 85.38 91 PRO A N 1
ATOM 716 C CA . PRO A 1 91 ? 10.684 -4.720 -26.748 1.00 85.38 91 PRO A CA 1
ATOM 717 C C . PRO A 1 91 ? 10.335 -4.486 -28.222 1.00 85.38 91 PRO A C 1
ATOM 719 O O . PRO A 1 91 ? 11.141 -4.711 -29.128 1.00 85.38 91 PRO A O 1
ATOM 722 N N . ALA A 1 92 ? 9.129 -3.997 -28.453 1.00 88.06 92 ALA A N 1
ATOM 723 C CA . ALA A 1 92 ? 8.664 -3.492 -29.730 1.00 88.06 92 ALA A CA 1
ATOM 724 C C . ALA A 1 92 ? 7.697 -2.330 -29.485 1.00 88.06 92 ALA A C 1
ATOM 726 O O . ALA A 1 92 ? 7.424 -1.941 -28.348 1.00 88.06 92 ALA A O 1
ATOM 727 N N . VAL A 1 93 ? 7.176 -1.758 -30.565 1.00 87.38 93 VAL A N 1
ATOM 728 C CA . VAL A 1 93 ? 6.244 -0.636 -30.479 1.00 87.38 93 VAL A CA 1
ATOM 729 C C . VAL A 1 93 ? 5.048 -0.902 -31.373 1.00 87.38 93 VAL A C 1
ATOM 731 O O . VAL A 1 93 ? 5.204 -1.217 -32.548 1.00 87.38 93 VAL A O 1
ATOM 734 N N . VAL A 1 94 ? 3.845 -0.775 -30.832 1.00 89.44 94 VAL A N 1
ATOM 735 C CA . VAL A 1 94 ? 2.612 -0.795 -31.614 1.00 89.44 94 VAL A CA 1
ATOM 736 C C . VAL A 1 94 ? 2.391 0.590 -32.211 1.00 89.44 94 VAL A C 1
ATOM 738 O O . VAL A 1 94 ? 2.366 1.587 -31.491 1.00 89.44 94 VAL A O 1
ATOM 741 N N . ASP A 1 95 ? 2.233 0.635 -33.531 1.00 86.81 95 ASP A N 1
ATOM 742 C CA . ASP A 1 95 ? 1.842 1.828 -34.279 1.00 86.81 95 ASP A CA 1
ATOM 743 C C . ASP A 1 95 ? 0.316 1.948 -34.243 1.00 86.81 95 ASP A C 1
ATOM 745 O O . ASP A 1 95 ? -0.387 1.323 -35.046 1.00 86.81 95 ASP A O 1
ATOM 749 N N . ASP A 1 96 ? -0.179 2.723 -33.279 1.00 82.31 96 ASP A N 1
ATOM 750 C CA . ASP A 1 96 ? -1.573 3.147 -33.206 1.00 82.31 96 ASP A CA 1
ATOM 751 C C . ASP A 1 96 ? -1.717 4.512 -33.893 1.00 82.31 96 ASP A C 1
ATOM 753 O O . ASP A 1 96 ? -0.783 5.318 -33.892 1.00 82.31 96 ASP A O 1
ATOM 757 N N . GLU A 1 97 ? -2.850 4.771 -34.551 1.00 78.69 97 GLU A N 1
ATOM 758 C CA . GLU A 1 97 ? -3.000 5.863 -35.534 1.00 78.69 97 GLU A CA 1
ATOM 759 C C . GLU A 1 97 ? -2.417 7.202 -35.039 1.00 78.69 97 GLU A C 1
ATOM 761 O O . GLU A 1 97 ? -1.657 7.858 -35.765 1.00 78.69 97 GLU A O 1
ATOM 766 N N . ASP A 1 98 ? -2.679 7.535 -33.773 1.00 73.31 98 ASP A N 1
ATOM 767 C CA . ASP A 1 98 ? -2.277 8.780 -33.117 1.00 73.31 98 ASP A CA 1
ATOM 768 C C . ASP A 1 98 ? -0.948 8.710 -32.330 1.00 73.31 98 ASP A C 1
ATOM 770 O O . ASP A 1 98 ? -0.298 9.745 -32.172 1.00 73.31 98 ASP A O 1
ATOM 774 N N . GLU A 1 99 ? -0.499 7.540 -31.857 1.00 79.94 99 GLU A N 1
ATOM 775 C CA . GLU A 1 99 ? 0.681 7.420 -30.981 1.00 79.94 99 GLU A CA 1
ATOM 776 C C . GLU A 1 99 ? 1.411 6.069 -31.096 1.00 79.94 99 GLU A C 1
ATOM 778 O O . GLU A 1 99 ? 0.869 5.065 -31.553 1.00 79.94 99 GLU A O 1
ATOM 783 N N . MET A 1 100 ? 2.674 6.051 -30.669 1.00 84.81 100 MET A N 1
ATOM 784 C CA . MET A 1 100 ? 3.443 4.822 -30.477 1.00 84.81 100 MET A CA 1
ATOM 785 C C . MET A 1 100 ? 3.195 4.269 -29.077 1.00 84.81 100 MET A C 1
ATOM 787 O O . MET A 1 100 ? 3.291 5.011 -28.100 1.00 84.81 100 MET A O 1
ATOM 791 N N . ILE A 1 101 ? 2.930 2.970 -28.971 1.00 87.44 101 ILE A N 1
ATOM 792 C CA . ILE A 1 101 ? 2.685 2.302 -27.690 1.00 87.44 101 ILE A CA 1
ATOM 793 C C . ILE A 1 101 ? 3.758 1.255 -27.469 1.00 87.44 101 ILE A C 1
ATOM 795 O O . ILE A 1 101 ? 3.972 0.392 -28.319 1.00 87.44 101 ILE A O 1
ATOM 799 N N . TYR A 1 102 ? 4.417 1.300 -26.319 1.00 87.50 102 TYR A N 1
ATOM 800 C CA . TYR A 1 102 ? 5.402 0.287 -25.982 1.00 87.50 102 TYR A CA 1
ATOM 801 C C . TYR A 1 102 ? 4.729 -1.081 -25.837 1.00 87.50 102 TYR A C 1
ATOM 803 O O . TYR A 1 102 ? 3.662 -1.218 -25.237 1.00 87.50 102 TYR A O 1
ATOM 811 N N . THR A 1 103 ? 5.350 -2.117 -26.384 1.00 90.50 103 THR A N 1
ATOM 812 C CA . THR A 1 103 ? 4.889 -3.485 -26.191 1.00 90.50 103 THR A CA 1
ATOM 813 C C . THR A 1 103 ? 6.057 -4.420 -25.953 1.00 90.50 103 THR A C 1
ATOM 815 O O . THR A 1 103 ? 7.133 -4.245 -26.518 1.00 90.50 103 THR A O 1
ATOM 818 N N . ASN A 1 104 ? 5.842 -5.433 -25.123 1.00 90.00 104 ASN A N 1
ATOM 819 C CA . ASN A 1 104 ? 6.766 -6.550 -25.026 1.00 90.00 104 ASN A CA 1
ATOM 820 C C . ASN A 1 104 ? 6.235 -7.699 -25.888 1.00 90.00 104 ASN A C 1
ATOM 822 O O . ASN A 1 104 ? 5.151 -8.229 -25.620 1.00 90.00 104 ASN A O 1
ATOM 826 N N . LEU A 1 105 ? 6.979 -8.073 -26.929 1.00 92.12 105 LEU A N 1
ATOM 827 C CA . LEU A 1 105 ? 6.672 -9.250 -27.733 1.00 92.12 105 LEU A CA 1
ATOM 828 C C . LEU A 1 105 ? 7.236 -10.485 -27.047 1.00 92.12 105 LEU A C 1
ATOM 830 O O . LEU A 1 105 ? 8.447 -10.574 -26.859 1.00 92.12 105 LEU A O 1
ATOM 834 N N . ARG A 1 106 ? 6.368 -11.451 -26.740 1.00 92.06 106 ARG A N 1
ATOM 835 C CA . ARG A 1 106 ? 6.772 -12.760 -26.211 1.00 92.06 106 ARG A CA 1
ATOM 836 C C . ARG A 1 106 ? 6.563 -13.835 -27.267 1.00 92.06 106 ARG A C 1
ATOM 838 O O . ARG A 1 106 ? 5.433 -14.193 -27.602 1.00 92.06 106 ARG A O 1
ATOM 845 N N . GLY A 1 107 ? 7.661 -14.327 -27.825 1.00 92.00 107 GLY A N 1
ATOM 846 C CA . GLY A 1 107 ? 7.703 -15.420 -28.787 1.00 92.00 107 GLY A CA 1
ATOM 847 C C . GLY A 1 107 ? 7.625 -16.763 -28.081 1.00 92.00 107 GLY A C 1
ATOM 848 O O . GLY A 1 107 ? 8.627 -17.242 -27.556 1.00 92.00 107 GLY A O 1
ATOM 849 N N . MET A 1 108 ? 6.451 -17.391 -28.114 1.00 89.00 108 MET A N 1
ATOM 850 C CA . MET A 1 108 ? 6.184 -18.656 -27.428 1.00 89.00 108 MET A CA 1
ATOM 851 C C . MET A 1 108 ? 5.796 -19.756 -28.422 1.00 89.00 108 MET A C 1
ATOM 853 O O . MET A 1 108 ? 5.121 -19.511 -29.425 1.00 89.00 108 MET A O 1
ATOM 857 N N . LYS A 1 109 ? 6.181 -21.007 -28.136 1.00 86.19 109 LYS A N 1
ATOM 858 C CA . LYS A 1 109 ? 5.782 -22.171 -28.956 1.00 86.19 109 LYS A CA 1
ATOM 859 C C . LYS A 1 109 ? 4.305 -22.520 -28.786 1.00 86.19 109 LYS A C 1
ATOM 861 O O . LYS A 1 109 ? 3.650 -22.975 -29.721 1.00 86.19 109 LYS A O 1
ATOM 866 N N . SER A 1 110 ? 3.761 -22.307 -27.590 1.00 83.06 110 SER A N 1
ATOM 867 C CA . SER A 1 110 ? 2.341 -22.499 -27.325 1.00 83.06 110 SER A CA 1
ATOM 868 C C . SER A 1 110 ? 1.867 -21.617 -26.184 1.00 83.06 110 SER A C 1
ATOM 870 O O . SER A 1 110 ? 2.534 -21.537 -25.159 1.00 83.06 110 SER A O 1
ATOM 872 N N . TYR A 1 111 ? 0.670 -21.058 -26.328 1.00 83.00 111 TYR A N 1
ATOM 873 C CA . TYR A 1 111 ? -0.047 -20.396 -25.251 1.00 83.00 111 TYR A CA 1
ATOM 874 C C . TYR A 1 111 ? -1.511 -20.842 -25.296 1.00 83.00 111 TYR A C 1
ATOM 876 O O . TYR A 1 111 ? -2.205 -20.655 -26.296 1.00 83.00 111 TYR A O 1
ATOM 884 N N . LYS A 1 112 ? -1.959 -21.534 -24.247 1.00 76.81 112 LYS A N 1
ATOM 885 C CA . LYS A 1 112 ? -3.334 -22.065 -24.135 1.00 76.81 112 LYS A CA 1
ATOM 886 C C . LYS A 1 112 ? -4.025 -21.676 -22.835 1.00 76.81 112 LYS A C 1
ATOM 888 O O . LYS A 1 112 ? -5.241 -21.822 -22.733 1.00 76.81 112 LYS A O 1
ATOM 893 N N . LYS A 1 113 ? -3.250 -21.258 -21.836 1.00 71.81 113 LYS A N 1
ATOM 894 C CA . LYS A 1 113 ? -3.759 -20.920 -20.514 1.00 71.81 113 LYS A CA 1
ATOM 895 C C . LYS A 1 113 ? -4.540 -19.610 -20.611 1.00 71.81 113 LYS A C 1
ATOM 897 O O . LYS A 1 113 ? -4.186 -18.750 -21.406 1.00 71.81 113 LYS A O 1
ATOM 902 N N . ASP A 1 114 ? -5.623 -19.509 -19.850 1.00 78.62 114 ASP A N 1
ATOM 903 C CA . ASP A 1 114 ? -6.343 -18.252 -19.634 1.00 78.62 114 ASP A CA 1
ATOM 904 C C . ASP A 1 114 ? -6.908 -17.569 -20.904 1.00 78.62 114 ASP A C 1
ATOM 906 O O . ASP A 1 114 ? -7.185 -16.370 -20.929 1.00 78.62 114 ASP A O 1
ATOM 910 N N . MET A 1 115 ? -7.139 -18.347 -21.968 1.00 86.88 115 MET A N 1
ATOM 911 C CA . MET A 1 115 ? -7.803 -17.887 -23.191 1.00 86.88 115 MET A CA 1
ATOM 912 C C . MET A 1 115 ? -9.307 -17.686 -22.962 1.00 86.88 115 MET A C 1
ATOM 914 O O . MET A 1 115 ? -9.996 -18.580 -22.470 1.00 86.88 115 MET A O 1
ATOM 918 N N . ILE A 1 116 ? -9.829 -16.531 -23.377 1.00 88.31 116 ILE A N 1
ATOM 919 C CA . ILE A 1 116 ? -11.261 -16.196 -23.346 1.00 88.31 116 ILE A CA 1
ATOM 920 C C . ILE A 1 116 ? -11.911 -16.493 -24.697 1.00 88.31 116 ILE A C 1
ATOM 922 O O . ILE A 1 116 ? -12.993 -17.074 -24.759 1.00 88.31 116 ILE A O 1
ATOM 926 N N . GLU A 1 117 ? -11.258 -16.077 -25.781 1.00 89.25 117 GLU A N 1
ATOM 927 C CA . GLU A 1 117 ? -11.776 -16.195 -27.142 1.00 89.25 117 GLU A CA 1
ATOM 928 C C . GLU A 1 117 ? -10.653 -16.558 -28.115 1.00 89.25 117 GLU A C 1
ATOM 930 O O . GLU A 1 117 ? -9.504 -16.153 -27.939 1.00 89.25 117 GLU A O 1
ATOM 935 N N . GLY A 1 118 ? -10.997 -17.297 -29.169 1.00 86.75 118 GLY A N 1
ATOM 936 C CA . GLY A 1 118 ? -10.053 -17.686 -30.207 1.00 86.75 118 GLY A CA 1
ATOM 937 C C . GLY A 1 118 ? -9.080 -18.774 -29.758 1.00 86.75 118 GLY A C 1
ATOM 938 O O . GLY A 1 118 ? -9.331 -19.527 -28.817 1.00 86.75 118 GLY A O 1
ATOM 939 N N . SER A 1 119 ? -7.981 -18.914 -30.489 1.00 82.19 119 SER A N 1
ATOM 940 C CA . SER A 1 119 ? -6.980 -19.945 -30.221 1.00 82.19 119 SER A CA 1
ATOM 941 C C . SER A 1 119 ? -5.645 -19.541 -30.810 1.00 82.19 119 SER A C 1
ATOM 943 O O . SER A 1 119 ? -5.607 -19.086 -31.951 1.00 82.19 119 SER A O 1
ATOM 945 N N . PHE A 1 120 ? -4.562 -19.827 -30.099 1.00 78.06 120 PHE A N 1
ATOM 946 C CA . PHE A 1 120 ? -3.223 -19.704 -30.652 1.00 78.06 120 PHE A CA 1
ATOM 947 C C . PHE A 1 120 ? -2.955 -20.842 -31.644 1.00 78.06 120 PHE A C 1
ATOM 949 O O . PHE A 1 120 ? -2.673 -21.978 -31.247 1.00 78.06 120 PHE A O 1
ATOM 956 N N . LYS A 1 121 ? -3.106 -20.570 -32.943 1.00 64.44 121 LYS A N 1
ATOM 957 C CA . LYS A 1 121 ? -2.780 -21.529 -34.002 1.00 64.44 121 LYS A CA 1
ATOM 958 C C . LYS A 1 121 ? -1.361 -21.258 -34.486 1.00 64.44 121 LYS A C 1
ATOM 960 O O . LYS A 1 121 ? -1.121 -20.374 -35.285 1.00 64.44 121 LYS A O 1
ATOM 965 N N . SER A 1 122 ? -0.419 -22.089 -34.048 1.00 57.72 122 SER A N 1
ATOM 966 C CA . SER A 1 122 ? 1.006 -22.017 -34.423 1.00 57.72 122 SER A CA 1
ATOM 967 C C . SER A 1 122 ? 1.287 -22.206 -35.935 1.00 57.72 122 SER A C 1
ATOM 969 O O . SER A 1 122 ? 2.435 -22.177 -36.363 1.00 57.72 122 SER A O 1
ATOM 971 N N . SER A 1 123 ? 0.263 -22.409 -36.771 1.00 57.28 123 SER A N 1
ATOM 972 C CA . SER A 1 123 ? 0.424 -22.656 -38.208 1.00 57.28 123 SER A CA 1
ATOM 973 C C . SER A 1 123 ? 0.675 -21.400 -39.047 1.00 57.28 123 SER A C 1
ATOM 975 O O . SER A 1 123 ? 1.229 -21.540 -40.133 1.00 57.28 123 SER A O 1
ATOM 977 N N . ASP A 1 124 ? 0.262 -20.213 -38.584 1.00 60.50 124 ASP A N 1
ATOM 978 C CA . ASP A 1 124 ? 0.483 -18.943 -39.290 1.00 60.50 124 ASP A CA 1
ATOM 979 C C . ASP A 1 124 ? 1.476 -18.068 -38.508 1.00 60.50 124 ASP A C 1
ATOM 981 O O . ASP A 1 124 ? 1.347 -17.868 -37.299 1.00 60.50 124 ASP A O 1
ATOM 985 N N . ASN A 1 125 ? 2.502 -17.555 -39.189 1.00 72.50 125 ASN A N 1
ATOM 986 C CA . ASN A 1 125 ? 3.626 -16.876 -38.531 1.00 72.50 125 ASN A CA 1
ATOM 987 C C . ASN A 1 125 ? 3.296 -15.449 -38.064 1.00 72.50 125 ASN A C 1
ATOM 989 O O . ASN A 1 125 ? 4.138 -14.816 -37.451 1.00 72.50 125 ASN A O 1
ATOM 993 N N . THR A 1 126 ? 2.111 -14.911 -38.340 1.00 82.81 126 THR A N 1
ATOM 994 C CA . THR A 1 126 ? 1.730 -13.544 -37.931 1.00 82.81 126 THR A CA 1
ATOM 995 C C . THR A 1 126 ? 0.598 -13.521 -36.910 1.00 82.81 126 THR A C 1
ATOM 997 O O . THR A 1 126 ? 0.054 -12.457 -36.628 1.00 82.81 126 THR A O 1
ATOM 1000 N N . ASP A 1 127 ? 0.215 -14.675 -36.370 1.00 89.62 127 ASP A N 1
ATOM 1001 C CA . ASP A 1 127 ? -0.832 -14.766 -35.359 1.00 89.62 127 ASP A CA 1
ATOM 1002 C C . ASP A 1 127 ? -0.341 -14.199 -34.019 1.00 89.62 127 ASP A C 1
ATOM 1004 O O . ASP A 1 127 ? 0.753 -14.525 -33.550 1.00 89.62 127 ASP A O 1
ATOM 1008 N N . CYS A 1 128 ? -1.169 -13.367 -33.387 1.00 92.56 128 CYS A N 1
ATOM 1009 C CA . CYS A 1 128 ? -0.899 -12.815 -32.068 1.00 92.56 128 CYS A CA 1
ATOM 1010 C C . CYS A 1 128 ? -2.075 -12.956 -31.097 1.00 92.56 128 CYS A C 1
ATOM 1012 O O . CYS A 1 128 ? -3.239 -13.111 -31.490 1.00 92.56 128 CYS A O 1
ATOM 1014 N N . ILE A 1 129 ? -1.743 -12.896 -29.809 1.00 93.19 129 ILE A N 1
ATOM 1015 C CA . ILE A 1 129 ? -2.683 -12.852 -28.690 1.00 93.19 129 ILE A CA 1
ATOM 1016 C C . ILE A 1 129 ? -2.427 -11.569 -27.914 1.00 93.19 129 ILE A C 1
ATOM 1018 O O . ILE A 1 129 ? -1.279 -11.222 -27.631 1.00 93.19 129 ILE A O 1
ATOM 1022 N N . ILE A 1 130 ? -3.515 -10.911 -27.536 1.00 93.75 130 ILE A N 1
ATOM 1023 C CA . ILE A 1 130 ? -3.515 -9.765 -26.630 1.00 93.75 130 ILE A CA 1
ATOM 1024 C C . ILE A 1 130 ? -4.475 -10.032 -25.475 1.00 93.75 130 ILE A C 1
ATOM 1026 O O . ILE A 1 130 ? -5.341 -10.913 -25.553 1.00 93.75 130 ILE A O 1
ATOM 1030 N N . SER A 1 131 ? -4.364 -9.256 -24.404 1.00 92.44 131 SER A N 1
ATOM 1031 C CA . SER A 1 131 ? -5.332 -9.342 -23.321 1.00 92.44 131 SER A CA 1
ATOM 1032 C C . SER A 1 131 ? -6.686 -8.753 -23.713 1.00 92.44 131 SER A C 1
ATOM 1034 O O . SER A 1 131 ? -6.816 -7.823 -24.515 1.00 92.44 131 SER A O 1
ATOM 1036 N N . LYS A 1 132 ? -7.741 -9.279 -23.092 1.00 90.25 132 LYS A N 1
ATOM 1037 C CA . LYS A 1 132 ? -9.108 -8.788 -23.250 1.00 90.25 132 LYS A CA 1
ATOM 1038 C C . LYS A 1 132 ? -9.259 -7.344 -22.780 1.00 90.25 132 LYS A C 1
ATOM 1040 O O . LYS A 1 132 ? -10.052 -6.609 -23.359 1.00 90.25 132 LYS A O 1
ATOM 1045 N N . ARG A 1 133 ? -8.475 -6.933 -21.777 1.00 88.38 133 ARG A N 1
ATOM 1046 C CA . ARG A 1 133 ? -8.405 -5.544 -21.314 1.00 88.38 133 ARG A CA 1
ATOM 1047 C C . ARG A 1 133 ? -7.999 -4.618 -22.460 1.00 88.38 133 ARG A C 1
ATOM 1049 O O . ARG A 1 133 ? -8.759 -3.710 -22.784 1.00 88.38 133 ARG A O 1
ATOM 1056 N N . VAL A 1 134 ? -6.859 -4.896 -23.094 1.00 90.50 134 VAL A N 1
ATOM 1057 C CA . VAL A 1 134 ? -6.338 -4.103 -24.218 1.00 90.50 134 VAL A CA 1
ATOM 1058 C C . VAL A 1 134 ? -7.327 -4.107 -25.380 1.00 90.50 134 VAL A C 1
ATOM 1060 O O . VAL A 1 134 ? -7.612 -3.061 -25.962 1.00 90.50 134 VAL A O 1
ATOM 1063 N N . ALA A 1 135 ? -7.909 -5.269 -25.684 1.00 91.31 135 ALA A N 1
ATOM 1064 C CA . ALA A 1 135 ? -8.903 -5.389 -26.742 1.00 91.31 135 ALA A CA 1
ATOM 1065 C C . ALA A 1 135 ? -10.144 -4.514 -26.490 1.00 91.31 135 ALA A C 1
ATOM 1067 O O . ALA A 1 135 ? -10.586 -3.802 -27.387 1.00 91.31 135 ALA A O 1
ATOM 1068 N N . ASP A 1 136 ? -10.686 -4.507 -25.270 1.00 89.81 136 ASP A N 1
ATOM 1069 C CA . ASP A 1 136 ? -11.860 -3.698 -24.925 1.00 89.81 136 ASP A CA 1
ATOM 1070 C C . ASP A 1 136 ? -11.544 -2.193 -24.877 1.00 89.81 136 ASP A C 1
ATOM 1072 O O . ASP A 1 136 ? -12.347 -1.384 -25.348 1.00 89.81 136 ASP A O 1
ATOM 1076 N N . GLU A 1 137 ? -10.379 -1.809 -24.346 1.00 87.44 137 GLU A N 1
ATOM 1077 C CA . GLU A 1 137 ? -9.923 -0.412 -24.288 1.00 87.44 137 GLU A CA 1
ATOM 1078 C C . GLU A 1 137 ? -9.709 0.174 -25.690 1.00 87.44 137 GLU A C 1
ATOM 1080 O O . GLU A 1 137 ? -10.148 1.293 -25.966 1.00 87.44 137 GLU A O 1
ATOM 1085 N N . ARG A 1 138 ? -9.113 -0.610 -26.597 1.00 87.88 138 ARG A N 1
ATOM 1086 C CA . ARG A 1 138 ? -8.808 -0.201 -27.978 1.00 87.88 138 ARG A CA 1
ATOM 1087 C C . ARG A 1 138 ? -9.884 -0.576 -28.991 1.00 87.88 138 ARG A C 1
ATOM 1089 O O . ARG A 1 138 ? -9.745 -0.292 -30.175 1.00 87.88 138 ARG A O 1
ATOM 1096 N N . LYS A 1 139 ? -10.984 -1.181 -28.533 1.00 91.12 139 LYS A N 1
ATOM 1097 C CA . LYS A 1 139 ? -12.095 -1.669 -29.371 1.00 91.12 139 LYS A CA 1
ATOM 1098 C C . LYS A 1 139 ? -11.654 -2.673 -30.449 1.00 91.12 139 LYS A C 1
ATOM 1100 O O . LYS A 1 139 ? -12.307 -2.769 -31.488 1.00 91.12 139 LYS A O 1
ATOM 1105 N N . LEU A 1 140 ? -10.592 -3.427 -30.179 1.00 92.00 140 LEU A N 1
ATOM 1106 C CA . LEU A 1 140 ? -10.077 -4.495 -31.033 1.00 92.00 140 LEU A CA 1
ATOM 1107 C C . LEU A 1 140 ? -10.821 -5.809 -30.766 1.00 92.00 140 LEU A C 1
ATOM 1109 O O . LEU A 1 140 ? -11.328 -6.060 -29.668 1.00 92.00 140 LEU A O 1
ATOM 1113 N N . LYS A 1 141 ? -10.879 -6.675 -31.775 1.00 94.62 141 LYS A N 1
ATOM 1114 C CA . LYS A 1 141 ? -11.518 -7.994 -31.725 1.00 94.62 141 LYS A CA 1
ATOM 1115 C C . LYS A 1 141 ? -10.647 -9.055 -32.385 1.00 94.62 141 LYS A C 1
ATOM 1117 O O . LYS A 1 141 ? -9.723 -8.762 -33.140 1.00 94.62 141 LYS A O 1
ATOM 1122 N N . VAL A 1 142 ? -10.979 -10.320 -32.130 1.00 94.12 142 VAL A N 1
ATOM 1123 C CA . VAL A 1 142 ? -10.392 -11.437 -32.879 1.00 94.12 142 VAL A CA 1
ATOM 1124 C C . VAL A 1 142 ? -10.680 -11.248 -34.371 1.00 94.12 142 VAL A C 1
ATOM 1126 O O . VAL A 1 142 ? -11.827 -11.058 -34.772 1.00 94.12 142 VAL A O 1
ATOM 1129 N N . GLY A 1 143 ? -9.631 -11.318 -35.186 1.00 91.12 143 GLY A N 1
ATOM 1130 C CA . GLY A 1 143 ? -9.658 -11.065 -36.625 1.00 91.12 143 GLY A CA 1
ATOM 1131 C C . GLY A 1 143 ? -9.094 -9.704 -37.032 1.00 91.12 143 GLY A C 1
ATOM 1132 O O . GLY A 1 143 ? -8.679 -9.572 -38.186 1.00 91.12 143 GLY A O 1
ATOM 1133 N N . ASP A 1 144 ? -9.022 -8.741 -36.109 1.00 94.38 144 ASP A N 1
ATOM 1134 C CA . ASP A 1 144 ? -8.404 -7.440 -36.364 1.00 94.38 144 ASP A CA 1
ATOM 1135 C C . ASP A 1 144 ? -6.879 -7.565 -36.472 1.00 94.38 144 ASP A C 1
ATOM 1137 O O . ASP A 1 144 ? -6.277 -8.595 -36.139 1.00 94.38 144 ASP A O 1
ATOM 1141 N N . LYS A 1 145 ? -6.244 -6.504 -36.971 1.00 92.88 145 LYS A N 1
ATOM 1142 C CA . LYS A 1 145 ? -4.804 -6.461 -37.204 1.00 92.88 145 LYS A CA 1
ATOM 1143 C C . LYS A 1 145 ? -4.130 -5.424 -36.318 1.00 92.88 145 LYS A C 1
ATOM 1145 O O . LYS A 1 145 ? -4.673 -4.346 -36.100 1.00 92.88 145 LYS A O 1
ATOM 1150 N N . LEU A 1 146 ? -2.934 -5.755 -35.854 1.00 92.81 146 LEU A N 1
ATOM 1151 C CA . LEU A 1 146 ? -2.083 -4.928 -35.017 1.00 92.81 146 LEU A CA 1
ATOM 1152 C C . LEU A 1 146 ? -0.798 -4.610 -35.780 1.00 92.81 146 LEU A C 1
ATOM 1154 O O . LEU A 1 146 ? -0.070 -5.513 -36.190 1.00 92.81 146 LEU A O 1
ATOM 1158 N N . ASN A 1 147 ? -0.515 -3.327 -35.976 1.00 91.62 147 ASN A N 1
ATOM 1159 C CA . ASN A 1 147 ? 0.722 -2.889 -36.606 1.00 91.62 147 ASN A CA 1
ATOM 1160 C C . ASN A 1 147 ? 1.814 -2.763 -35.547 1.00 91.62 147 ASN A C 1
ATOM 1162 O O . ASN A 1 147 ? 1.690 -1.949 -34.639 1.00 91.62 147 ASN A O 1
ATOM 1166 N N . VAL A 1 148 ? 2.883 -3.542 -35.671 1.00 90.19 148 VAL A N 1
ATOM 1167 C CA . VAL A 1 148 ? 4.002 -3.544 -34.727 1.00 90.19 148 VAL A CA 1
ATOM 1168 C C . VAL A 1 148 ? 5.296 -3.225 -35.456 1.00 90.19 148 VAL A C 1
ATOM 1170 O O . VAL A 1 148 ? 5.614 -3.823 -36.479 1.00 90.19 148 VAL A O 1
ATOM 1173 N N . LEU A 1 149 ? 6.052 -2.277 -34.927 1.00 85.69 149 LEU A N 1
ATOM 1174 C CA . LEU A 1 149 ? 7.401 -1.944 -35.349 1.00 85.69 149 LEU A CA 1
ATOM 1175 C C . LEU A 1 149 ? 8.389 -2.796 -34.564 1.00 85.69 149 LEU A C 1
ATOM 1177 O O . LEU A 1 149 ? 8.506 -2.668 -33.346 1.00 85.69 149 LEU A O 1
ATOM 1181 N N . ILE A 1 150 ? 9.093 -3.664 -35.283 1.00 82.88 150 ILE A N 1
ATOM 1182 C CA . ILE A 1 150 ? 10.080 -4.587 -34.728 1.00 82.88 150 ILE A CA 1
ATOM 1183 C C . ILE A 1 150 ? 11.408 -4.297 -35.416 1.00 82.88 150 ILE A C 1
ATOM 1185 O O . ILE A 1 150 ? 11.503 -4.406 -36.638 1.00 82.88 150 ILE A O 1
ATOM 1189 N N . SER A 1 151 ? 12.419 -3.882 -34.648 1.00 73.88 151 SER A N 1
ATOM 1190 C CA . SER A 1 151 ? 13.746 -3.520 -35.178 1.00 73.88 151 SER A CA 1
ATOM 1191 C C . SER A 1 151 ? 13.692 -2.494 -36.328 1.00 73.88 151 SER A C 1
ATOM 1193 O O . SER A 1 151 ? 14.461 -2.576 -37.281 1.00 73.88 151 SER A O 1
ATOM 1195 N N . GLY A 1 152 ? 12.750 -1.545 -36.262 1.00 69.62 152 GLY A N 1
ATOM 1196 C CA . GLY A 1 152 ? 12.535 -0.514 -37.287 1.00 69.62 152 GLY A CA 1
ATOM 1197 C C . GLY A 1 152 ? 11.672 -0.944 -38.481 1.00 69.62 152 GLY A C 1
ATOM 1198 O O . GLY A 1 152 ? 11.285 -0.097 -39.285 1.00 69.62 152 GLY A O 1
ATOM 1199 N N . GLU A 1 153 ? 11.303 -2.224 -38.594 1.00 80.00 153 GLU A N 1
ATOM 1200 C CA . GLU A 1 153 ? 10.416 -2.714 -39.650 1.00 80.00 153 GLU A CA 1
ATOM 1201 C C . GLU A 1 153 ? 8.965 -2.818 -39.176 1.00 80.00 153 GLU A C 1
ATOM 1203 O O . GLU A 1 153 ? 8.664 -3.440 -38.157 1.00 80.00 153 GLU A O 1
ATOM 1208 N N . LYS A 1 154 ? 8.034 -2.269 -39.963 1.00 86.06 154 LYS A N 1
ATOM 1209 C CA . LYS A 1 154 ? 6.596 -2.403 -39.705 1.00 86.06 154 LYS A CA 1
ATOM 1210 C C . LYS A 1 154 ? 6.117 -3.802 -40.102 1.00 86.06 154 LYS A C 1
ATOM 1212 O O . LYS A 1 154 ? 6.245 -4.206 -41.260 1.00 86.06 154 LYS A O 1
ATOM 1217 N N . LYS A 1 155 ? 5.543 -4.530 -39.148 1.00 89.88 155 LYS A N 1
ATOM 1218 C CA . LYS A 1 155 ? 4.931 -5.852 -39.312 1.00 89.88 155 LYS A CA 1
ATOM 1219 C C . LYS A 1 155 ? 3.460 -5.794 -38.933 1.00 89.88 155 LYS A C 1
ATOM 1221 O O . LYS A 1 155 ? 3.071 -5.119 -37.987 1.00 89.88 155 LYS A O 1
ATOM 1226 N N . GLU A 1 156 ? 2.645 -6.518 -39.681 1.00 92.19 156 GLU A N 1
ATOM 1227 C CA . GLU A 1 156 ? 1.212 -6.619 -39.438 1.00 92.19 156 GLU A CA 1
ATOM 1228 C C . GLU A 1 156 ? 0.931 -7.969 -38.768 1.00 92.19 156 GLU A C 1
ATOM 1230 O O . GLU A 1 156 ? 1.173 -9.022 -39.359 1.00 92.19 156 GLU A O 1
ATOM 1235 N N . LEU A 1 157 ? 0.470 -7.936 -37.519 1.00 92.69 157 LEU A N 1
ATOM 1236 C CA . LEU A 1 157 ? 0.089 -9.115 -36.745 1.00 92.69 157 LEU A CA 1
ATOM 1237 C C . LEU A 1 157 ? -1.430 -9.262 -36.742 1.00 92.69 157 LEU A C 1
ATOM 1239 O O . LEU A 1 157 ? -2.156 -8.275 -36.663 1.00 92.69 157 LEU A O 1
ATOM 1243 N N . LYS A 1 158 ? -1.934 -10.489 -36.806 1.00 93.06 158 LYS A N 1
ATOM 1244 C CA . LYS A 1 158 ? -3.367 -10.787 -36.784 1.00 93.06 158 LYS A CA 1
ATOM 1245 C C . LYS A 1 158 ? -3.777 -11.280 -35.404 1.00 93.06 158 LYS A C 1
ATOM 1247 O O . LYS A 1 158 ? -3.275 -12.298 -34.935 1.00 93.06 158 LYS A O 1
ATOM 1252 N N . ILE A 1 159 ? -4.753 -10.620 -34.792 1.00 94.25 159 ILE A N 1
ATOM 1253 C CA . ILE A 1 159 ? -5.274 -11.013 -33.482 1.00 94.25 159 ILE A CA 1
ATOM 1254 C C . ILE A 1 159 ? -6.102 -12.289 -33.658 1.00 94.25 159 ILE A C 1
ATOM 1256 O O . ILE A 1 159 ? -7.176 -12.271 -34.259 1.00 94.25 159 ILE A O 1
ATOM 1260 N N . THR A 1 160 ? -5.614 -13.416 -33.144 1.00 92.81 160 THR A N 1
ATOM 1261 C CA . THR A 1 160 ? -6.284 -14.728 -33.264 1.00 92.81 160 THR A CA 1
ATOM 1262 C C . THR A 1 160 ? -6.865 -15.242 -31.962 1.00 92.81 160 THR A C 1
ATOM 1264 O O . THR A 1 160 ? -7.647 -16.199 -31.966 1.00 92.81 160 THR A O 1
ATOM 1267 N N . GLY A 1 161 ? -6.549 -14.578 -30.856 1.00 92.19 161 GLY A N 1
ATOM 1268 C CA . GLY A 1 161 ? -7.159 -14.872 -29.581 1.00 92.19 161 GLY A CA 1
ATOM 1269 C C . GLY A 1 161 ? -7.029 -13.737 -28.580 1.00 92.19 161 GLY A C 1
ATOM 1270 O O . GLY A 1 161 ? -6.177 -12.859 -28.707 1.00 92.19 161 GLY A O 1
ATOM 1271 N N . LEU A 1 162 ? -7.911 -13.783 -27.588 1.00 93.31 162 LEU A N 1
ATOM 1272 C CA . LEU A 1 162 ? -7.955 -12.864 -26.461 1.00 93.31 162 LEU A CA 1
ATOM 1273 C C . LEU A 1 162 ? -7.778 -13.663 -25.175 1.00 93.31 162 LEU A C 1
ATOM 1275 O O . LEU A 1 162 ? -8.527 -14.614 -24.938 1.00 93.31 162 LEU A O 1
ATOM 1279 N N . ALA A 1 163 ? -6.817 -13.266 -24.349 1.00 90.94 163 ALA A N 1
ATOM 1280 C CA . ALA A 1 163 ? -6.556 -13.872 -23.046 1.00 90.94 163 ALA A CA 1
ATOM 1281 C C . ALA A 1 163 ? -7.091 -13.000 -21.900 1.00 90.94 163 ALA A C 1
ATOM 1283 O O . ALA A 1 163 ? -7.370 -11.813 -22.081 1.00 90.94 163 ALA A O 1
ATOM 1284 N N . THR A 1 164 ? -7.249 -13.557 -20.702 1.00 87.19 164 THR A N 1
ATOM 1285 C CA . THR A 1 164 ? -7.491 -12.740 -19.504 1.00 87.19 164 THR A CA 1
ATOM 1286 C C . THR A 1 164 ? -6.287 -11.835 -19.237 1.00 87.19 164 THR A C 1
ATOM 1288 O O . THR A 1 164 ? -5.160 -12.244 -19.501 1.00 87.19 164 THR A O 1
ATOM 1291 N N . ALA A 1 165 ? -6.494 -10.643 -18.668 1.00 83.50 165 ALA A N 1
ATOM 1292 C CA . ALA A 1 165 ? -5.394 -9.787 -18.198 1.00 83.50 165 ALA A CA 1
ATOM 1293 C C . ALA A 1 165 ? -4.822 -10.297 -16.853 1.00 83.50 165 ALA A C 1
ATOM 1295 O O . ALA A 1 165 ? -4.890 -9.627 -15.826 1.00 83.50 165 ALA A O 1
ATOM 1296 N N . ASP A 1 166 ? -4.348 -11.542 -16.865 1.00 79.12 166 ASP A N 1
ATOM 1297 C CA . ASP A 1 166 ? -3.707 -12.255 -15.758 1.00 79.12 166 ASP A CA 1
ATOM 1298 C C . ASP A 1 166 ? -2.424 -12.930 -16.283 1.00 79.12 166 ASP A C 1
ATOM 1300 O O . ASP A 1 166 ? -2.195 -13.011 -17.496 1.00 79.12 166 ASP A O 1
ATOM 1304 N N . GLY A 1 167 ? -1.563 -13.391 -15.378 1.00 80.69 167 GLY A N 1
ATOM 1305 C CA . GLY A 1 167 ? -0.267 -13.973 -15.716 1.00 80.69 167 GLY A CA 1
ATOM 1306 C C . GLY A 1 167 ? 0.583 -13.018 -16.553 1.00 80.69 167 GLY A C 1
ATOM 1307 O O . GLY A 1 167 ? 0.844 -11.892 -16.138 1.00 80.69 167 GLY A O 1
ATOM 1308 N N . ILE A 1 168 ? 0.995 -13.449 -17.751 1.00 83.25 168 ILE A N 1
ATOM 1309 C CA . ILE A 1 168 ? 1.868 -12.661 -18.644 1.00 83.25 168 ILE A CA 1
ATOM 1310 C C . ILE A 1 168 ? 1.243 -11.338 -19.110 1.00 83.25 168 ILE A C 1
ATOM 1312 O O . ILE A 1 168 ? 1.960 -10.470 -19.590 1.00 83.25 168 ILE A O 1
ATOM 1316 N N . PHE A 1 169 ? -0.076 -11.191 -18.967 1.00 87.44 169 PHE A N 1
ATOM 1317 C CA . PHE A 1 169 ? -0.826 -9.986 -19.319 1.00 87.44 169 PHE A CA 1
ATOM 1318 C C . PHE A 1 169 ? -1.230 -9.150 -18.090 1.00 87.44 169 PHE A C 1
ATOM 1320 O O . PHE A 1 169 ? -1.993 -8.196 -18.219 1.00 87.44 169 PHE A O 1
ATOM 1327 N N . TYR A 1 170 ? -0.786 -9.509 -16.877 1.00 79.81 170 TYR A N 1
ATOM 1328 C CA . TYR A 1 170 ? -1.157 -8.787 -15.650 1.00 79.81 170 TYR A CA 1
ATOM 1329 C C . TYR A 1 170 ? -0.601 -7.356 -15.604 1.00 79.81 170 TYR A C 1
ATOM 1331 O O . TYR A 1 170 ? -1.238 -6.458 -15.049 1.00 79.81 170 TYR A O 1
ATOM 1339 N N . SER A 1 171 ? 0.579 -7.155 -16.197 1.00 77.31 171 SER A N 1
ATOM 1340 C CA . SER A 1 171 ? 1.251 -5.860 -16.329 1.00 77.31 171 SER A CA 1
ATOM 1341 C C . SER A 1 171 ? 0.763 -5.041 -17.527 1.00 77.31 171 SER A C 1
ATOM 1343 O O . SER A 1 171 ? 1.357 -4.012 -17.830 1.00 77.31 171 SER A O 1
ATOM 1345 N N . ASP A 1 172 ? -0.296 -5.474 -18.221 1.00 85.06 172 ASP A N 1
ATOM 1346 C CA . ASP A 1 172 ? -0.878 -4.687 -19.305 1.00 85.06 172 ASP A CA 1
ATOM 1347 C C . ASP A 1 172 ? -1.520 -3.408 -18.751 1.00 85.06 172 ASP A C 1
ATOM 1349 O O . ASP A 1 172 ? -2.440 -3.443 -17.929 1.00 85.06 172 ASP A O 1
ATOM 1353 N N . GLU A 1 173 ? -1.072 -2.279 -19.276 1.00 77.75 173 GLU A N 1
ATOM 1354 C CA . GLU A 1 173 ? -1.516 -0.914 -19.037 1.00 77.75 173 GLU A CA 1
ATOM 1355 C C . GLU A 1 173 ? -2.102 -0.295 -20.315 1.00 77.75 173 GLU A C 1
ATOM 1357 O O . GLU A 1 173 ? -2.030 -0.845 -21.415 1.00 77.75 173 GLU A O 1
ATOM 1362 N N . THR A 1 174 ? -2.638 0.919 -20.187 1.00 76.88 174 THR A N 1
ATOM 1363 C CA . THR A 1 174 ? -3.174 1.675 -21.324 1.00 76.88 174 THR A CA 1
ATOM 1364 C C . THR A 1 174 ? -2.095 1.959 -22.380 1.00 76.88 174 THR A C 1
ATOM 1366 O O . THR A 1 174 ? -2.362 1.824 -23.574 1.00 76.88 174 THR A O 1
ATOM 1369 N N . LYS A 1 175 ? -0.872 2.334 -21.968 1.00 78.50 175 LYS A N 1
ATOM 1370 C CA . LYS A 1 175 ? 0.242 2.722 -22.864 1.00 78.50 175 LYS A CA 1
ATOM 1371 C C . LYS A 1 175 ? 1.407 1.721 -22.903 1.00 78.50 175 LYS A C 1
ATOM 1373 O O . LYS A 1 175 ? 2.450 2.014 -23.484 1.00 78.50 175 LYS A O 1
ATOM 1378 N N . GLN A 1 176 ? 1.224 0.542 -22.319 1.00 85.44 176 GLN A N 1
ATOM 1379 C CA . GLN A 1 176 ? 2.199 -0.541 -22.355 1.00 85.44 176 GLN A CA 1
ATOM 1380 C C . GLN A 1 176 ? 1.475 -1.871 -22.228 1.00 85.44 176 GLN A C 1
ATOM 1382 O O . GLN A 1 176 ? 0.743 -2.058 -21.272 1.00 85.44 176 GLN A O 1
ATOM 1387 N N . PHE A 1 177 ? 1.672 -2.813 -23.146 1.00 90.81 177 PHE A N 1
ATOM 1388 C CA . PHE A 1 177 ? 1.045 -4.132 -23.011 1.00 90.81 177 PHE A CA 1
ATOM 1389 C C . PHE A 1 177 ? 1.849 -5.248 -23.663 1.00 90.81 177 PHE A C 1
ATOM 1391 O O . PHE A 1 177 ? 2.702 -5.010 -24.516 1.00 90.81 177 PHE A O 1
ATOM 1398 N N . THR A 1 178 ? 1.569 -6.482 -23.270 1.00 92.44 178 THR A N 1
ATOM 1399 C CA . THR A 1 178 ? 2.217 -7.678 -23.800 1.00 92.44 178 THR A CA 1
ATOM 1400 C C . THR A 1 178 ? 1.482 -8.188 -25.036 1.00 92.44 178 THR A C 1
ATOM 1402 O O . THR A 1 178 ? 0.252 -8.254 -25.070 1.00 92.44 178 THR A O 1
ATOM 1405 N N . VAL A 1 179 ? 2.236 -8.598 -26.057 1.00 94.12 179 VAL A N 1
ATOM 1406 C CA . VAL A 1 179 ? 1.702 -9.299 -27.231 1.00 94.12 179 VAL A CA 1
ATOM 1407 C C . VAL A 1 179 ? 2.414 -10.638 -27.348 1.00 94.12 179 VAL A C 1
ATOM 1409 O O . VAL A 1 179 ? 3.634 -10.701 -27.498 1.00 94.12 179 VAL A O 1
ATOM 1412 N N . VAL A 1 180 ? 1.652 -11.727 -27.312 1.00 92.94 180 VAL A N 1
ATOM 1413 C CA . VAL A 1 180 ? 2.210 -13.065 -27.539 1.00 92.94 180 VAL A CA 1
ATOM 1414 C C . VAL A 1 180 ? 2.167 -13.374 -29.022 1.00 92.94 180 VAL A C 1
ATOM 1416 O O . VAL A 1 180 ? 1.122 -13.233 -29.657 1.00 92.94 180 VAL A O 1
ATOM 1419 N N . VAL A 1 181 ? 3.290 -13.832 -29.559 1.00 92.62 181 VAL A N 1
ATOM 1420 C CA . VAL A 1 181 ? 3.454 -14.246 -30.956 1.00 92.62 181 VAL A CA 1
ATOM 1421 C C . VAL A 1 181 ? 4.097 -15.627 -31.023 1.00 92.62 181 VAL A C 1
ATOM 1423 O O . VAL A 1 181 ? 4.594 -16.157 -30.029 1.00 92.62 181 VAL A O 1
ATOM 1426 N N . ASN A 1 182 ? 4.087 -16.239 -32.204 1.00 91.06 182 ASN A N 1
ATOM 1427 C CA . ASN A 1 182 ? 4.754 -17.520 -32.418 1.00 91.06 182 ASN A CA 1
ATOM 1428 C C . ASN A 1 182 ? 6.276 -17.383 -32.238 1.00 91.06 182 ASN A C 1
ATOM 1430 O O . ASN A 1 182 ? 6.895 -16.495 -32.822 1.00 91.06 182 ASN A O 1
ATOM 1434 N N . TYR A 1 183 ? 6.889 -18.284 -31.468 1.00 90.81 183 TYR A N 1
ATOM 1435 C CA . TYR A 1 183 ? 8.346 -18.369 -31.335 1.00 90.81 183 TYR A CA 1
ATOM 1436 C C . TYR A 1 183 ? 9.053 -18.397 -32.700 1.00 90.81 183 TYR A C 1
ATOM 1438 O O . TYR A 1 183 ? 10.010 -17.656 -32.913 1.00 90.81 183 TYR A O 1
ATOM 1446 N N . GLU A 1 184 ? 8.549 -19.185 -33.657 1.00 89.44 184 GLU A N 1
ATOM 1447 C CA . GLU A 1 184 ? 9.171 -19.322 -34.981 1.00 89.44 184 GLU A CA 1
ATOM 1448 C C . GLU A 1 184 ? 9.153 -18.016 -35.787 1.00 89.44 184 GLU A C 1
ATOM 1450 O O . GLU A 1 184 ? 10.042 -17.772 -36.606 1.00 89.44 184 GLU A O 1
ATOM 1455 N N . PHE A 1 185 ? 8.175 -17.141 -35.532 1.00 89.81 185 PHE A N 1
ATOM 1456 C CA . PHE A 1 185 ? 8.115 -15.820 -36.152 1.00 89.81 185 PHE A CA 1
ATOM 1457 C C . PHE A 1 185 ? 9.277 -14.938 -35.701 1.00 89.81 185 PHE A C 1
ATOM 1459 O O . PHE A 1 185 ? 10.008 -14.430 -36.552 1.00 89.81 185 PHE A O 1
ATOM 1466 N N . LEU A 1 186 ? 9.485 -14.800 -34.387 1.00 90.06 186 LEU A N 1
ATOM 1467 C CA . LEU A 1 186 ? 10.588 -13.993 -33.856 1.00 90.06 186 LEU A CA 1
ATOM 1468 C C . LEU A 1 186 ? 11.947 -14.637 -34.134 1.00 90.06 186 LEU A C 1
ATOM 1470 O O . LEU A 1 186 ? 12.875 -13.935 -34.523 1.00 90.06 186 LEU A O 1
ATOM 1474 N N . ASN A 1 187 ? 12.058 -15.963 -34.027 1.00 89.56 187 ASN A N 1
ATOM 1475 C CA . ASN A 1 187 ? 13.286 -16.695 -34.342 1.00 89.56 187 ASN A CA 1
ATOM 1476 C C . ASN A 1 187 ? 13.757 -16.408 -35.779 1.00 89.56 187 ASN A C 1
ATOM 1478 O O . ASN A 1 187 ? 14.928 -16.096 -36.006 1.00 89.56 187 ASN A O 1
ATOM 1482 N N . LYS A 1 188 ? 12.833 -16.440 -36.751 1.00 88.56 188 LYS A N 1
ATOM 1483 C CA . LYS A 1 188 ? 13.131 -16.107 -38.149 1.00 88.56 188 LYS A CA 1
ATOM 1484 C C . LYS A 1 188 ? 13.396 -14.615 -38.352 1.00 88.56 188 LYS A C 1
ATOM 1486 O O . LYS A 1 188 ? 14.300 -14.267 -39.103 1.00 88.56 188 LYS A O 1
ATOM 1491 N N . LEU A 1 189 ? 12.612 -13.746 -37.715 1.00 86.25 189 LEU A N 1
ATOM 1492 C CA . LEU A 1 189 ? 12.741 -12.294 -37.854 1.00 86.25 189 LEU A CA 1
ATOM 1493 C C . LEU A 1 189 ? 14.089 -11.781 -37.331 1.00 86.25 189 LEU A C 1
ATOM 1495 O O . LEU A 1 189 ? 14.702 -10.924 -37.958 1.00 86.25 189 LEU A O 1
ATOM 1499 N N . LEU A 1 190 ? 14.557 -12.335 -36.213 1.00 86.38 190 LEU A N 1
ATOM 1500 C CA . LEU A 1 190 ? 15.796 -11.932 -35.546 1.00 86.38 190 LEU A CA 1
ATOM 1501 C C . LEU A 1 190 ? 17.019 -12.733 -36.007 1.00 86.38 190 LEU A C 1
ATOM 1503 O O . LEU A 1 190 ? 18.124 -12.473 -35.542 1.00 86.38 190 LEU A O 1
ATOM 1507 N N . ASN A 1 191 ? 16.842 -13.712 -36.902 1.00 86.31 191 ASN A N 1
ATOM 1508 C CA . ASN A 1 191 ? 17.872 -14.694 -37.258 1.00 86.31 191 ASN A CA 1
ATOM 1509 C C . ASN A 1 191 ? 18.493 -15.371 -36.017 1.00 86.31 191 ASN A C 1
ATOM 1511 O O . ASN A 1 191 ? 19.699 -15.616 -35.967 1.00 86.31 191 ASN A O 1
ATOM 1515 N N . ALA A 1 192 ? 17.665 -15.686 -35.015 1.00 84.81 192 ALA A N 1
ATOM 1516 C CA . ALA A 1 192 ? 18.121 -16.218 -33.730 1.00 84.81 192 ALA A CA 1
ATOM 1517 C C . ALA A 1 192 ? 18.638 -17.670 -33.823 1.00 84.81 192 ALA A C 1
ATOM 1519 O O . ALA A 1 192 ? 19.234 -18.173 -32.876 1.00 84.81 192 ALA A O 1
ATOM 1520 N N . ASN A 1 193 ? 18.460 -18.355 -34.961 1.00 87.38 193 ASN A N 1
ATOM 1521 C CA . ASN A 1 193 ? 19.000 -19.695 -35.238 1.00 87.38 193 ASN A CA 1
ATOM 1522 C C . ASN A 1 193 ? 18.677 -20.737 -34.146 1.00 87.38 193 ASN A C 1
ATOM 1524 O O . ASN A 1 193 ? 19.519 -21.571 -33.798 1.00 87.38 193 ASN A O 1
ATOM 1528 N N . GLY A 1 194 ? 17.456 -20.683 -33.603 1.00 85.69 194 GLY A N 1
ATOM 1529 C CA . GLY A 1 194 ? 16.991 -21.582 -32.543 1.00 85.69 194 GLY A CA 1
ATOM 1530 C C . GLY A 1 194 ? 17.477 -21.219 -31.136 1.00 85.69 194 GLY A C 1
ATOM 1531 O O . GLY A 1 194 ? 17.342 -22.032 -30.224 1.00 85.69 194 GLY A O 1
ATOM 1532 N N . ALA A 1 195 ? 18.068 -20.036 -30.956 1.00 91.56 195 ALA A N 1
ATOM 1533 C CA . ALA A 1 195 ? 18.414 -19.502 -29.647 1.00 91.56 195 ALA A CA 1
ATOM 1534 C C . ALA A 1 195 ? 17.196 -18.878 -28.941 1.00 91.56 195 ALA A C 1
ATOM 1536 O O . ALA A 1 195 ? 16.151 -18.614 -29.547 1.00 91.56 195 ALA A O 1
ATOM 1537 N N . TYR A 1 196 ? 17.362 -18.647 -27.645 1.00 92.06 196 TYR A N 1
ATOM 1538 C CA . TYR A 1 196 ? 16.418 -18.006 -26.737 1.00 92.06 196 TYR A CA 1
ATOM 1539 C C . TYR A 1 196 ? 17.131 -16.852 -26.036 1.00 92.06 196 TYR A C 1
ATOM 1541 O O . TYR A 1 196 ? 18.356 -16.843 -25.963 1.00 92.06 196 TYR A O 1
ATOM 1549 N N . ASN A 1 197 ? 16.390 -15.891 -25.502 1.00 89.88 197 ASN A N 1
ATOM 1550 C CA . ASN A 1 197 ? 16.950 -14.898 -24.574 1.00 89.88 197 ASN A CA 1
ATOM 1551 C C . ASN A 1 197 ? 16.311 -14.971 -23.179 1.00 89.88 197 ASN A C 1
ATOM 1553 O O . ASN A 1 197 ? 16.794 -14.342 -22.238 1.00 89.88 197 ASN A O 1
ATOM 1557 N N . CYS A 1 198 ? 15.266 -15.785 -23.046 1.00 90.19 198 CYS A N 1
ATOM 1558 C CA . CYS A 1 198 ? 14.601 -16.104 -21.801 1.00 90.19 198 CYS A CA 1
ATOM 1559 C C . CYS A 1 198 ? 14.217 -17.587 -21.826 1.00 90.19 198 CYS A C 1
ATOM 1561 O O . CYS A 1 198 ? 13.684 -18.088 -22.817 1.00 90.19 198 CYS A O 1
ATOM 1563 N N . VAL A 1 199 ? 14.511 -18.313 -20.751 1.00 90.44 199 VAL A N 1
ATOM 1564 C CA . VAL A 1 199 ? 14.054 -19.692 -20.551 1.00 90.44 199 VAL A CA 1
ATOM 1565 C C . VAL A 1 199 ? 13.452 -19.791 -19.161 1.00 90.44 199 VAL A C 1
ATOM 1567 O O . VAL A 1 199 ? 14.125 -19.501 -18.177 1.00 90.44 199 VAL A O 1
ATOM 1570 N N . VAL A 1 200 ? 12.208 -20.242 -19.057 1.00 89.00 200 VAL A N 1
ATOM 1571 C CA . VAL A 1 200 ? 11.577 -20.535 -17.763 1.00 89.00 200 VAL A CA 1
ATOM 1572 C C . VAL A 1 200 ? 11.672 -22.032 -17.467 1.00 89.00 200 VAL A C 1
ATOM 1574 O O . VAL A 1 200 ? 11.558 -22.859 -18.373 1.00 89.00 200 VAL A O 1
ATOM 1577 N N . ALA A 1 201 ? 11.939 -22.402 -16.212 1.00 89.00 201 ALA A N 1
ATOM 1578 C CA . ALA A 1 201 ? 12.157 -23.797 -15.821 1.00 89.00 201 ALA A CA 1
ATOM 1579 C C . ALA A 1 201 ? 11.712 -24.091 -14.379 1.00 89.00 201 ALA A C 1
ATOM 1581 O O . ALA A 1 201 ? 11.646 -23.197 -13.537 1.00 89.00 201 ALA A O 1
ATOM 1582 N N . ASP A 1 202 ? 11.449 -25.364 -14.081 1.00 87.69 202 ASP A N 1
ATOM 1583 C CA . ASP A 1 202 ? 11.218 -25.834 -12.712 1.00 87.69 202 ASP A CA 1
ATOM 1584 C C . ASP A 1 202 ? 12.548 -26.207 -12.054 1.00 87.69 202 ASP A C 1
ATOM 1586 O O . ASP A 1 202 ? 13.452 -26.762 -12.694 1.00 87.69 202 ASP A O 1
ATOM 1590 N N . TYR A 1 203 ? 12.641 -26.020 -10.742 1.00 86.50 203 TYR A N 1
ATOM 1591 C CA . TYR A 1 203 ? 13.698 -26.634 -9.962 1.00 86.50 203 TYR A CA 1
ATOM 1592 C C . TYR A 1 203 ? 13.338 -28.095 -9.665 1.00 86.50 203 TYR A C 1
ATOM 1594 O O . TYR A 1 203 ? 12.190 -28.486 -9.462 1.00 86.50 203 TYR A O 1
ATOM 1602 N N . THR A 1 204 ? 14.338 -28.971 -9.676 1.00 85.62 204 THR A N 1
ATOM 1603 C CA . THR A 1 204 ? 14.115 -30.420 -9.527 1.00 85.62 204 THR A CA 1
ATOM 1604 C C . THR A 1 204 ? 13.539 -30.800 -8.168 1.00 85.62 204 THR A C 1
ATOM 1606 O O . THR A 1 204 ? 12.771 -31.761 -8.090 1.00 85.62 204 THR A O 1
ATOM 1609 N N . LYS A 1 205 ? 13.906 -30.057 -7.118 1.00 81.81 205 LYS A N 1
ATOM 1610 C CA . LYS A 1 205 ? 13.434 -30.261 -5.749 1.00 81.81 205 LYS A CA 1
ATOM 1611 C C . LYS A 1 205 ? 12.163 -29.447 -5.510 1.00 81.81 205 LYS A C 1
ATOM 1613 O O . LYS A 1 205 ? 12.216 -28.224 -5.478 1.00 81.81 205 LYS A O 1
ATOM 1618 N N . ASP A 1 206 ? 11.059 -30.151 -5.293 1.00 77.69 206 ASP A N 1
ATOM 1619 C CA . ASP A 1 206 ? 9.754 -29.535 -5.054 1.00 77.69 206 ASP A CA 1
ATOM 1620 C C . ASP A 1 206 ? 9.665 -28.916 -3.639 1.00 77.69 206 ASP A C 1
ATOM 1622 O O . ASP A 1 206 ? 10.333 -29.373 -2.703 1.00 77.69 206 ASP A O 1
ATOM 1626 N N . ASN A 1 207 ? 8.788 -27.917 -3.470 1.00 70.88 207 ASN A N 1
ATOM 1627 C CA . ASN A 1 207 ? 8.483 -27.236 -2.197 1.00 70.88 207 ASN A CA 1
ATOM 1628 C C . ASN A 1 207 ? 9.694 -26.600 -1.490 1.00 70.88 207 ASN A C 1
ATOM 1630 O O . ASN A 1 207 ? 9.757 -26.576 -0.257 1.00 70.88 207 ASN A O 1
ATOM 1634 N N . LEU A 1 208 ? 10.663 -26.096 -2.254 1.00 76.44 208 LEU A N 1
ATOM 1635 C CA . LEU A 1 208 ? 11.700 -25.231 -1.702 1.00 76.44 208 LEU A CA 1
ATOM 1636 C C . LEU A 1 208 ? 11.073 -23.932 -1.198 1.00 76.44 208 LEU A C 1
ATOM 1638 O O . LEU A 1 208 ? 10.203 -23.361 -1.849 1.00 76.44 208 LEU A O 1
ATOM 1642 N N . THR A 1 209 ? 11.530 -23.447 -0.045 1.00 74.44 209 THR A N 1
ATOM 1643 C CA . THR A 1 209 ? 11.250 -22.055 0.317 1.00 74.44 209 THR A CA 1
ATOM 1644 C C . THR A 1 209 ? 12.053 -21.125 -0.603 1.00 74.44 209 THR A C 1
ATOM 1646 O O . THR A 1 209 ? 13.117 -21.537 -1.082 1.00 74.44 209 THR A O 1
ATOM 1649 N N . PRO A 1 210 ? 11.623 -19.869 -0.817 1.00 71.12 210 PRO A N 1
ATOM 1650 C CA . PRO A 1 210 ? 12.369 -18.919 -1.646 1.00 71.12 210 PRO A CA 1
ATOM 1651 C C . PRO A 1 210 ? 13.848 -18.787 -1.238 1.00 71.12 210 PRO A C 1
ATOM 1653 O O . PRO A 1 210 ? 14.734 -18.845 -2.086 1.00 71.12 210 PRO A O 1
ATOM 1656 N N . ASP A 1 211 ? 14.134 -18.747 0.070 1.00 73.31 211 ASP A N 1
ATOM 1657 C CA . ASP A 1 211 ? 15.501 -18.708 0.616 1.00 73.31 211 ASP A CA 1
ATOM 1658 C C . ASP A 1 211 ? 16.335 -19.958 0.291 1.00 73.31 211 ASP A C 1
ATOM 1660 O O . ASP A 1 211 ? 17.564 -19.897 0.153 1.00 73.31 211 ASP A O 1
ATOM 1664 N N . GLU A 1 212 ? 15.698 -21.129 0.258 1.00 82.50 212 GLU A N 1
ATOM 1665 C CA . GLU A 1 212 ? 16.368 -22.373 -0.106 1.00 82.50 212 GLU A CA 1
ATOM 1666 C C . GLU A 1 212 ? 16.626 -22.432 -1.612 1.00 82.50 212 GLU A C 1
ATOM 1668 O O . GLU A 1 212 ? 17.729 -22.816 -2.009 1.00 82.50 212 GLU A O 1
ATOM 1673 N N . LEU A 1 213 ? 15.664 -21.996 -2.431 1.00 83.25 213 LEU A N 1
ATOM 1674 C CA . LEU A 1 213 ? 15.818 -21.894 -3.881 1.00 83.25 213 LEU A CA 1
ATOM 1675 C C . LEU A 1 213 ? 16.953 -20.934 -4.252 1.00 83.25 213 LEU A C 1
ATOM 1677 O O . LEU A 1 213 ? 17.794 -21.282 -5.071 1.00 83.25 213 LEU A O 1
ATOM 1681 N N . ASP A 1 214 ? 17.086 -19.799 -3.570 1.00 81.75 214 ASP A N 1
ATOM 1682 C CA . ASP A 1 214 ? 18.187 -18.852 -3.778 1.00 81.75 214 ASP A CA 1
ATOM 1683 C C . ASP A 1 214 ? 19.572 -19.450 -3.481 1.00 81.75 214 ASP A C 1
ATOM 1685 O O . ASP A 1 214 ? 20.560 -19.195 -4.180 1.00 81.75 214 ASP A O 1
ATOM 1689 N N . LYS A 1 215 ? 19.682 -20.273 -2.430 1.00 85.00 215 LYS A N 1
ATOM 1690 C CA . LYS A 1 215 ? 20.936 -20.981 -2.112 1.00 85.00 215 LYS A CA 1
ATOM 1691 C C . LYS A 1 215 ? 21.290 -22.004 -3.182 1.00 85.00 215 LYS A C 1
ATOM 1693 O O . LYS A 1 215 ? 22.471 -22.192 -3.477 1.00 85.00 215 LYS A O 1
ATOM 1698 N N . GLU A 1 216 ? 20.285 -22.667 -3.731 1.00 88.19 216 GLU A N 1
ATOM 1699 C CA . GLU A 1 216 ? 20.438 -23.622 -4.817 1.00 88.19 216 GLU A CA 1
ATOM 1700 C C . GLU A 1 216 ? 20.777 -22.923 -6.145 1.00 88.19 216 GLU A C 1
ATOM 1702 O O . GLU A 1 216 ? 21.735 -23.311 -6.815 1.00 88.19 216 GLU A O 1
ATOM 1707 N N . LEU A 1 217 ? 20.123 -21.803 -6.458 1.00 87.38 217 LEU A N 1
ATOM 1708 C CA . LEU A 1 217 ? 20.429 -20.958 -7.613 1.00 87.38 217 LEU A CA 1
ATOM 1709 C C . LEU A 1 217 ? 21.849 -20.395 -7.564 1.00 87.38 217 LEU A C 1
ATOM 1711 O O . LEU A 1 217 ? 22.527 -20.352 -8.583 1.00 87.38 217 LEU A O 1
ATOM 1715 N N . LYS A 1 218 ? 22.382 -20.065 -6.382 1.00 87.00 218 LYS A N 1
ATOM 1716 C CA . LYS A 1 218 ? 23.806 -19.703 -6.237 1.00 87.00 218 LYS A CA 1
ATOM 1717 C C . LYS A 1 218 ? 24.759 -20.827 -6.641 1.00 87.00 218 LYS A C 1
ATOM 1719 O O . LYS A 1 218 ? 25.889 -20.539 -7.028 1.00 87.00 218 LYS A O 1
ATOM 1724 N N . LYS A 1 219 ? 24.358 -22.096 -6.524 1.00 88.56 219 LYS A N 1
ATOM 1725 C CA . LYS A 1 219 ? 25.145 -23.231 -7.034 1.00 88.56 219 LYS A CA 1
ATOM 1726 C C . LYS A 1 219 ? 24.952 -23.379 -8.540 1.00 88.56 219 LYS A C 1
ATOM 1728 O O . LYS A 1 219 ? 25.942 -23.538 -9.245 1.00 88.56 219 LYS A O 1
ATOM 1733 N N . PHE A 1 220 ? 23.714 -23.264 -9.022 1.00 90.00 220 PHE A N 1
ATOM 1734 C CA . PHE A 1 220 ? 23.396 -23.268 -10.452 1.00 90.00 220 PHE A CA 1
ATOM 1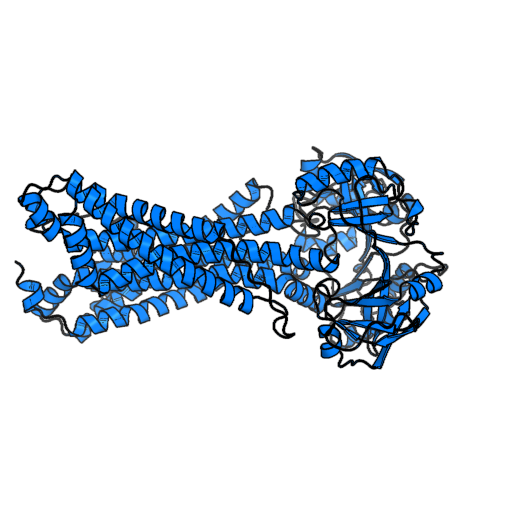735 C C . PHE A 1 220 ? 24.193 -22.191 -11.209 1.00 90.00 220 PHE A C 1
ATOM 1737 O O . PHE A 1 220 ? 24.899 -22.516 -12.159 1.00 90.00 220 PHE A O 1
ATOM 1744 N N . ASN A 1 221 ? 24.197 -20.952 -10.714 1.00 89.06 221 ASN A N 1
ATOM 1745 C CA . ASN A 1 221 ? 24.905 -19.805 -11.297 1.00 89.06 221 ASN A CA 1
ATOM 1746 C C . ASN A 1 221 ? 26.433 -19.928 -11.229 1.00 89.06 221 ASN A C 1
ATOM 1748 O O . ASN A 1 221 ? 27.134 -19.282 -11.990 1.00 89.06 221 ASN A O 1
ATOM 1752 N N . LYS A 1 222 ? 26.982 -20.752 -10.329 1.00 87.88 222 LYS A N 1
ATOM 1753 C CA . LYS A 1 222 ? 28.425 -21.060 -10.324 1.00 87.88 222 LYS A CA 1
ATOM 1754 C C . LYS A 1 222 ? 28.813 -22.090 -11.379 1.00 87.88 222 LYS A C 1
ATOM 1756 O O . LYS A 1 222 ? 29.968 -22.127 -11.781 1.00 87.88 222 LYS A O 1
ATOM 1761 N N . ASN A 1 223 ? 27.869 -22.936 -11.787 1.00 89.25 223 ASN A N 1
ATOM 1762 C CA . ASN A 1 223 ? 28.078 -23.983 -12.785 1.00 89.25 223 ASN A CA 1
ATOM 1763 C C . ASN A 1 223 ? 27.704 -23.533 -14.207 1.00 89.25 223 ASN A C 1
ATOM 1765 O O . ASN A 1 223 ? 27.872 -24.309 -15.147 1.00 89.25 223 ASN A O 1
ATOM 1769 N N . ASN A 1 224 ? 27.174 -22.319 -14.351 1.00 86.62 224 ASN A N 1
ATOM 1770 C CA . ASN A 1 224 ? 26.750 -21.721 -15.606 1.00 86.62 224 ASN A CA 1
ATOM 1771 C C . ASN A 1 224 ? 27.413 -20.347 -15.738 1.00 86.62 224 ASN A C 1
ATOM 1773 O O . ASN A 1 224 ? 27.058 -19.422 -15.019 1.00 86.62 224 ASN A O 1
ATOM 1777 N N . GLU A 1 225 ? 28.387 -20.214 -16.638 1.00 85.25 225 GLU A N 1
ATOM 1778 C CA . GLU A 1 225 ? 29.063 -18.927 -16.865 1.00 85.25 225 GLU A CA 1
ATOM 1779 C C . GLU A 1 225 ? 28.277 -18.036 -17.840 1.00 85.25 225 GLU A C 1
ATOM 1781 O O . GLU A 1 225 ? 28.189 -16.827 -17.634 1.00 85.25 225 GLU A O 1
ATOM 1786 N N . LYS A 1 226 ? 27.662 -18.643 -18.867 1.00 85.31 226 LYS A N 1
ATOM 1787 C CA . LYS A 1 226 ? 26.930 -17.939 -19.934 1.00 85.31 226 LYS A CA 1
ATOM 1788 C C . LYS A 1 226 ? 25.517 -17.502 -19.561 1.00 85.31 226 LYS A C 1
ATOM 1790 O O . LYS A 1 226 ? 24.997 -16.568 -20.157 1.00 85.31 226 LYS A O 1
ATOM 1795 N N . VAL A 1 227 ? 24.886 -18.189 -18.615 1.00 89.50 227 VAL A N 1
ATOM 1796 C CA . VAL A 1 227 ? 23.496 -17.936 -18.227 1.00 89.50 227 VAL A CA 1
ATOM 1797 C C . VAL A 1 227 ? 23.385 -17.767 -16.726 1.00 89.50 227 VAL A C 1
ATOM 1799 O O . VAL A 1 227 ? 24.167 -18.337 -15.966 1.00 89.50 227 VAL A O 1
ATOM 1802 N N . ILE A 1 228 ? 22.384 -17.009 -16.299 1.00 87.19 228 ILE A N 1
ATOM 1803 C CA . ILE A 1 228 ? 22.070 -16.791 -14.895 1.00 87.19 228 ILE A CA 1
ATOM 1804 C C . ILE A 1 228 ? 20.630 -17.209 -14.627 1.00 87.19 228 ILE A C 1
ATOM 1806 O O . ILE A 1 228 ? 19.700 -16.788 -15.307 1.00 87.19 228 ILE A O 1
ATOM 1810 N N . GLY A 1 229 ? 20.460 -18.078 -13.638 1.00 87.25 229 GLY A N 1
ATOM 1811 C CA . GLY A 1 229 ? 19.174 -18.448 -13.077 1.00 87.25 229 GLY A CA 1
ATOM 1812 C C . GLY A 1 229 ? 18.784 -17.468 -11.978 1.00 87.25 229 GLY A C 1
ATOM 1813 O O . GLY A 1 229 ? 19.561 -17.189 -11.057 1.00 87.25 229 GLY A O 1
ATOM 1814 N N . THR A 1 230 ? 17.561 -16.974 -12.069 1.00 82.81 230 THR A N 1
ATOM 1815 C CA . THR A 1 230 ? 16.945 -16.069 -11.107 1.00 82.81 230 THR A CA 1
ATOM 1816 C C . THR A 1 230 ? 15.672 -16.691 -10.560 1.00 82.81 230 THR A C 1
ATOM 1818 O O . THR A 1 230 ? 14.971 -17.440 -11.244 1.00 82.81 230 THR A O 1
ATOM 1821 N N . ASN A 1 231 ? 15.407 -16.416 -9.289 1.00 79.50 231 ASN A N 1
ATOM 1822 C CA . ASN A 1 231 ? 14.225 -16.898 -8.603 1.00 79.50 231 ASN A CA 1
ATOM 1823 C C . ASN A 1 231 ? 13.036 -16.028 -9.008 1.00 79.50 231 ASN A C 1
ATOM 1825 O O . ASN A 1 231 ? 13.008 -14.847 -8.670 1.00 79.50 231 ASN A O 1
ATOM 1829 N N . LEU A 1 232 ? 12.054 -16.598 -9.701 1.00 71.81 232 LEU A N 1
ATOM 1830 C CA . LEU A 1 232 ? 10.882 -15.846 -10.155 1.00 71.81 232 LEU A CA 1
ATOM 1831 C C . LEU A 1 232 ? 9.992 -15.366 -9.002 1.00 71.81 232 LEU A C 1
ATOM 1833 O O . LEU A 1 232 ? 9.280 -14.378 -9.154 1.00 71.81 232 LEU A O 1
ATOM 1837 N N . GLU A 1 233 ? 10.053 -16.028 -7.845 1.00 62.97 233 GLU A N 1
ATOM 1838 C CA . GLU A 1 233 ? 9.316 -15.635 -6.642 1.00 62.97 233 GLU A CA 1
ATOM 1839 C C . GLU A 1 233 ? 10.044 -14.538 -5.840 1.00 62.97 233 GLU A C 1
ATOM 1841 O O . GLU A 1 233 ? 9.404 -13.820 -5.078 1.00 62.97 233 GLU A O 1
ATOM 1846 N N . TYR A 1 234 ? 11.364 -14.383 -6.020 1.00 55.59 234 TYR A N 1
ATOM 1847 C CA . TYR A 1 234 ? 12.221 -13.511 -5.197 1.00 55.59 234 TYR A CA 1
ATOM 1848 C C . TYR A 1 234 ? 12.896 -12.363 -5.975 1.00 55.59 234 TYR A C 1
ATOM 1850 O O . TYR A 1 234 ? 13.597 -11.551 -5.378 1.00 55.59 234 TYR A O 1
ATOM 1858 N N . ASN A 1 235 ? 12.683 -12.252 -7.295 1.00 48.47 235 ASN A N 1
ATOM 1859 C CA . ASN A 1 235 ? 13.239 -11.166 -8.124 1.00 48.47 235 ASN A CA 1
ATOM 1860 C C . ASN A 1 235 ? 12.487 -9.824 -7.988 1.00 48.47 235 ASN A C 1
ATOM 1862 O O . ASN A 1 235 ? 12.741 -8.892 -8.747 1.00 48.47 235 ASN A O 1
ATOM 1866 N N . TYR A 1 236 ? 11.566 -9.721 -7.027 1.00 47.59 236 TYR A N 1
ATOM 1867 C CA . TYR A 1 236 ? 10.936 -8.469 -6.621 1.00 47.59 236 TYR A CA 1
ATOM 1868 C C . TYR A 1 236 ? 11.549 -8.011 -5.294 1.00 47.59 236 TYR A C 1
ATOM 1870 O O . TYR A 1 236 ? 11.782 -8.805 -4.384 1.00 47.59 236 TYR A O 1
ATOM 1878 N N . ASP A 1 237 ? 11.876 -6.726 -5.223 1.00 51.69 237 ASP A N 1
ATOM 1879 C CA . ASP A 1 237 ? 12.759 -6.111 -4.236 1.00 51.69 237 ASP A CA 1
ATOM 1880 C C . ASP A 1 237 ? 12.308 -6.359 -2.779 1.00 51.69 237 ASP A C 1
ATOM 1882 O O . ASP A 1 237 ? 11.457 -5.648 -2.239 1.00 51.69 237 ASP A O 1
ATOM 1886 N N . SER A 1 238 ? 12.888 -7.378 -2.126 1.00 53.03 238 SER A N 1
ATOM 1887 C CA . SER A 1 238 ? 12.514 -7.819 -0.767 1.00 53.03 238 SER A CA 1
ATOM 1888 C C . SER A 1 238 ? 12.523 -6.698 0.288 1.00 53.03 238 SER A C 1
ATOM 1890 O O . SER A 1 238 ? 11.870 -6.810 1.326 1.00 53.03 238 SER A O 1
ATOM 1892 N N . GLU A 1 239 ? 13.234 -5.592 0.051 1.00 55.16 239 GLU A N 1
ATOM 1893 C CA . GLU A 1 239 ? 13.255 -4.435 0.953 1.00 55.16 239 GLU A CA 1
ATOM 1894 C C . GLU A 1 239 ? 11.974 -3.586 0.865 1.00 55.16 239 GLU A C 1
ATOM 1896 O O . GLU A 1 239 ? 11.461 -3.154 1.904 1.00 55.16 239 GLU A O 1
ATOM 1901 N N . SER A 1 240 ? 11.402 -3.418 -0.332 1.00 58.50 240 SER A N 1
ATOM 1902 C CA . SER A 1 240 ? 10.153 -2.670 -0.547 1.00 58.50 240 SER A CA 1
ATOM 1903 C C . SER A 1 240 ? 8.947 -3.390 0.066 1.00 58.50 240 SER A C 1
ATOM 1905 O O . SER A 1 240 ? 8.130 -2.766 0.753 1.00 58.50 240 SER A O 1
ATOM 1907 N N . ASP A 1 241 ? 8.886 -4.718 -0.065 1.00 64.75 241 ASP A N 1
ATOM 1908 C CA . ASP A 1 241 ? 7.841 -5.542 0.558 1.00 64.75 241 ASP A CA 1
ATOM 1909 C C . ASP A 1 241 ? 7.920 -5.508 2.086 1.00 64.75 241 ASP A C 1
ATOM 1911 O O . ASP A 1 241 ? 6.906 -5.340 2.772 1.00 64.75 241 ASP A O 1
ATOM 1915 N N . ASN A 1 242 ? 9.134 -5.603 2.638 1.00 68.62 242 ASN A N 1
ATOM 1916 C CA . ASN A 1 242 ? 9.354 -5.522 4.080 1.00 68.62 242 ASN A CA 1
ATOM 1917 C C . ASN A 1 242 ? 8.904 -4.170 4.651 1.00 68.62 242 ASN A C 1
ATOM 1919 O O . ASN A 1 242 ? 8.332 -4.126 5.747 1.00 68.62 242 ASN A O 1
ATOM 1923 N N . MET A 1 243 ? 9.100 -3.073 3.914 1.00 73.25 243 MET A N 1
ATOM 1924 C CA . MET A 1 243 ? 8.601 -1.757 4.314 1.00 73.25 243 MET A CA 1
ATOM 1925 C C . MET A 1 243 ? 7.066 -1.720 4.343 1.00 73.25 243 MET A C 1
ATOM 1927 O O . MET A 1 243 ? 6.486 -1.319 5.359 1.00 73.25 243 MET A O 1
ATOM 1931 N N . ILE A 1 244 ? 6.404 -2.168 3.267 1.00 77.56 244 ILE A N 1
ATOM 1932 C CA . ILE A 1 244 ? 4.935 -2.186 3.165 1.00 77.56 244 ILE A CA 1
ATOM 1933 C C . ILE A 1 244 ? 4.334 -3.056 4.276 1.00 77.56 244 ILE A C 1
ATOM 1935 O O . ILE A 1 244 ? 3.434 -2.620 4.997 1.00 77.56 244 ILE A O 1
ATOM 1939 N N . GLN A 1 245 ? 4.859 -4.263 4.487 1.00 80.62 245 GLN A N 1
ATOM 1940 C CA . GLN A 1 245 ? 4.392 -5.140 5.560 1.00 80.62 245 GLN A CA 1
ATOM 1941 C C . GLN A 1 245 ? 4.580 -4.501 6.940 1.00 80.62 245 GLN A C 1
ATOM 1943 O O . GLN A 1 245 ? 3.662 -4.517 7.764 1.00 80.62 245 GLN A O 1
ATOM 1948 N N . THR A 1 246 ? 5.741 -3.889 7.193 1.00 83.50 246 THR A N 1
ATOM 1949 C CA . THR A 1 246 ? 6.050 -3.242 8.476 1.00 83.50 246 THR A CA 1
ATOM 1950 C C . THR A 1 246 ? 5.032 -2.158 8.817 1.00 83.50 246 THR A C 1
ATOM 1952 O O . THR A 1 246 ? 4.490 -2.147 9.927 1.00 83.50 246 THR A O 1
ATOM 1955 N N . ILE A 1 247 ? 4.712 -1.268 7.874 1.00 84.69 247 ILE A N 1
ATOM 1956 C CA . ILE A 1 247 ? 3.755 -0.185 8.129 1.00 84.69 247 ILE A CA 1
ATOM 1957 C C . ILE A 1 247 ? 2.331 -0.724 8.362 1.00 84.69 247 ILE A C 1
ATOM 1959 O O . ILE A 1 247 ? 1.629 -0.244 9.256 1.00 84.69 247 ILE A O 1
ATOM 1963 N N . LEU A 1 248 ? 1.927 -1.792 7.665 1.00 86.94 248 LEU A N 1
ATOM 1964 C CA . LEU A 1 248 ? 0.631 -2.447 7.875 1.00 86.94 248 LEU A CA 1
ATOM 1965 C C . LEU A 1 248 ? 0.557 -3.138 9.243 1.00 86.94 248 LEU A C 1
ATOM 1967 O O . LEU A 1 248 ? -0.467 -3.048 9.926 1.00 86.94 248 LEU A O 1
ATOM 1971 N N . TYR A 1 249 ? 1.646 -3.763 9.702 1.00 89.25 249 TYR A N 1
ATOM 1972 C CA . TYR A 1 249 ? 1.734 -4.318 11.055 1.00 89.25 249 TYR A CA 1
ATOM 1973 C C . TYR A 1 249 ? 1.675 -3.232 12.135 1.00 89.25 249 TYR A C 1
ATOM 1975 O O . TYR A 1 249 ? 1.026 -3.429 13.169 1.00 89.25 249 TYR A O 1
ATOM 1983 N N . ILE A 1 250 ? 2.277 -2.062 11.901 1.00 89.19 250 ILE A N 1
ATOM 1984 C CA . ILE A 1 250 ? 2.144 -0.902 12.796 1.00 89.19 250 ILE A CA 1
ATOM 1985 C C . ILE A 1 250 ? 0.674 -0.454 12.868 1.00 89.19 250 ILE A C 1
ATOM 1987 O O . ILE A 1 250 ? 0.135 -0.279 13.967 1.00 89.19 250 ILE A O 1
ATOM 1991 N N . MET A 1 251 ? -0.011 -0.339 11.724 1.00 89.31 251 MET A N 1
ATOM 1992 C CA . MET A 1 251 ? -1.439 0.008 11.661 1.00 89.31 251 MET A CA 1
ATOM 1993 C C . MET A 1 251 ? -2.313 -1.037 12.374 1.00 89.31 251 MET A C 1
ATOM 1995 O O . MET A 1 251 ? -3.205 -0.675 13.148 1.00 89.31 251 MET A O 1
ATOM 1999 N N . LEU A 1 252 ? -2.020 -2.331 12.204 1.00 90.31 252 LEU A N 1
ATOM 2000 C CA . LEU A 1 252 ? -2.661 -3.416 12.951 1.00 90.31 252 LEU A CA 1
ATOM 2001 C C . LEU A 1 252 ? -2.442 -3.266 14.465 1.00 90.31 252 LEU A C 1
ATOM 2003 O O . LEU A 1 252 ? -3.387 -3.404 15.248 1.00 90.31 252 LEU A O 1
ATOM 2007 N N . GLY A 1 253 ? -1.224 -2.923 14.890 1.00 90.12 253 GLY A N 1
ATOM 2008 C CA . GLY A 1 253 ? -0.895 -2.634 16.285 1.00 90.12 253 GLY A CA 1
ATOM 2009 C C . GLY A 1 253 ? -1.771 -1.525 16.875 1.00 90.12 253 GLY A C 1
ATOM 2010 O O . GLY A 1 253 ? -2.334 -1.686 17.964 1.00 90.12 253 GLY A O 1
ATOM 2011 N N . ILE A 1 254 ? -1.972 -0.435 16.129 1.00 89.12 254 ILE A N 1
ATOM 2012 C CA . ILE A 1 254 ? -2.860 0.672 16.518 1.00 89.12 254 ILE A CA 1
ATOM 2013 C C . ILE A 1 254 ? -4.307 0.176 16.691 1.00 89.12 254 ILE A C 1
ATOM 2015 O O . ILE A 1 254 ? -4.938 0.444 17.722 1.00 89.12 254 ILE A O 1
ATOM 2019 N N . VAL A 1 255 ? -4.831 -0.602 15.736 1.00 86.69 255 VAL A N 1
ATOM 2020 C CA . VAL A 1 255 ? -6.187 -1.184 15.812 1.00 86.69 255 VAL A CA 1
ATOM 2021 C C . VAL A 1 255 ? -6.334 -2.100 17.034 1.00 86.69 255 VAL A C 1
ATOM 2023 O O . VAL A 1 255 ? -7.345 -2.039 17.749 1.00 86.69 255 VAL A O 1
ATOM 2026 N N . CYS A 1 256 ? -5.312 -2.903 17.339 1.00 88.00 256 CYS A N 1
ATOM 2027 C CA . CYS A 1 256 ? -5.290 -3.778 18.510 1.00 88.00 256 CYS A CA 1
ATOM 2028 C C . CYS A 1 256 ? -5.400 -2.981 19.815 1.00 88.00 256 CYS A C 1
ATOM 2030 O O . CYS A 1 256 ? -6.201 -3.333 20.688 1.00 88.00 256 CYS A O 1
ATOM 2032 N N . VAL A 1 257 ? -4.661 -1.872 19.941 1.00 87.31 257 VAL A N 1
ATOM 2033 C CA . VAL A 1 257 ? -4.721 -0.991 21.120 1.00 87.31 257 VAL A CA 1
ATOM 2034 C C . VAL A 1 257 ? -6.136 -0.445 21.332 1.00 87.31 257 VAL A C 1
ATOM 2036 O O . VAL A 1 257 ? -6.643 -0.474 22.460 1.00 87.31 257 VAL A O 1
ATOM 2039 N N . VAL A 1 258 ? -6.819 -0.012 20.268 1.00 86.38 258 VAL A N 1
ATOM 2040 C CA . VAL A 1 258 ? -8.212 0.463 20.355 1.00 86.38 258 VAL A CA 1
ATOM 2041 C C . VAL A 1 258 ? -9.148 -0.662 20.820 1.00 86.38 258 VAL A C 1
ATOM 2043 O O . VAL A 1 258 ? -9.972 -0.451 21.720 1.00 86.38 258 VAL A O 1
ATOM 2046 N N . CYS A 1 259 ? -8.984 -1.881 20.295 1.00 85.94 259 CYS A N 1
ATOM 2047 C CA . CYS A 1 259 ? -9.789 -3.042 20.687 1.00 85.94 259 CYS A CA 1
ATOM 2048 C C . CYS A 1 259 ? -9.654 -3.376 22.184 1.00 85.94 259 CYS A C 1
ATOM 2050 O O . CYS A 1 259 ? -10.670 -3.589 22.858 1.00 85.94 259 CYS A O 1
ATOM 2052 N N . VAL A 1 260 ? -8.430 -3.347 22.738 1.00 86.44 260 VAL A N 1
ATOM 2053 C CA . VAL A 1 260 ? -8.179 -3.547 24.183 1.00 86.44 260 VAL A CA 1
ATOM 2054 C C . VAL A 1 260 ? -9.030 -2.587 25.017 1.00 86.44 260 VAL A C 1
ATOM 2056 O O . VAL A 1 260 ? -9.652 -2.975 26.012 1.00 86.44 260 VAL A O 1
ATOM 2059 N N . LEU A 1 261 ? -9.064 -1.311 24.632 1.00 82.75 261 LEU A N 1
ATOM 2060 C CA . LEU A 1 261 ? -9.735 -0.264 25.399 1.00 82.75 261 LEU A CA 1
ATOM 2061 C C . LEU A 1 261 ? -11.256 -0.408 25.367 1.00 82.75 261 LEU A C 1
ATOM 2063 O O . LEU A 1 261 ? -11.898 -0.262 26.415 1.00 82.75 261 LEU A O 1
ATOM 2067 N N . ILE A 1 262 ? -11.819 -0.746 24.205 1.00 82.56 262 ILE A N 1
ATOM 2068 C CA . ILE A 1 262 ? -13.257 -0.992 24.045 1.00 82.56 262 ILE A CA 1
ATOM 2069 C C . ILE A 1 262 ? -13.678 -2.179 24.914 1.00 82.56 262 ILE A C 1
ATOM 2071 O O . ILE A 1 262 ? -14.573 -2.047 25.755 1.00 82.56 262 ILE A O 1
ATOM 2075 N N . ILE A 1 263 ? -12.992 -3.318 24.786 1.00 85.25 263 ILE A N 1
ATOM 2076 C CA . ILE A 1 263 ? -13.337 -4.550 25.506 1.00 85.25 263 ILE A CA 1
ATOM 2077 C C . ILE A 1 263 ? -13.189 -4.353 27.020 1.00 85.25 263 ILE A C 1
ATOM 2079 O O . ILE A 1 263 ? -14.069 -4.737 27.800 1.00 85.25 263 ILE A O 1
ATOM 2083 N N . ARG A 1 264 ? -12.125 -3.675 27.464 1.00 83.25 264 ARG A N 1
ATOM 2084 C CA . ARG A 1 264 ? -11.935 -3.315 28.876 1.00 83.25 264 ARG A CA 1
ATOM 2085 C C . ARG A 1 264 ? -13.070 -2.434 29.403 1.00 83.25 264 ARG A C 1
ATOM 2087 O O . ARG A 1 264 ? -13.514 -2.632 30.539 1.00 83.25 264 ARG A O 1
ATOM 2094 N N . GLY A 1 265 ? -13.530 -1.466 28.609 1.00 78.31 265 GLY A N 1
ATOM 2095 C CA . GLY A 1 265 ? -14.672 -0.611 28.941 1.00 78.31 265 GLY A CA 1
ATOM 2096 C C . GLY A 1 265 ? -15.943 -1.426 29.187 1.00 78.31 265 GLY A C 1
ATOM 2097 O O . GLY A 1 265 ? -16.601 -1.253 30.217 1.00 78.31 265 GLY A O 1
ATOM 2098 N N . VAL A 1 266 ? -16.222 -2.385 28.302 1.00 81.00 266 VAL A N 1
ATOM 2099 C CA . VAL A 1 266 ? -17.379 -3.283 28.407 1.00 81.00 266 VAL A CA 1
ATOM 2100 C C . VAL A 1 266 ? -17.285 -4.174 29.652 1.00 81.00 266 VAL A C 1
ATOM 2102 O O . VAL A 1 266 ? -18.216 -4.195 30.460 1.00 81.00 266 VAL A O 1
ATOM 2105 N N . PHE A 1 267 ? -16.155 -4.851 29.894 1.00 83.25 267 PHE A N 1
ATOM 2106 C CA . PHE A 1 267 ? -15.994 -5.701 31.086 1.00 83.25 267 PHE A CA 1
ATOM 2107 C C . PHE A 1 267 ? -16.106 -4.930 32.399 1.00 83.25 267 PHE A C 1
ATOM 2109 O O . PHE A 1 267 ? -16.642 -5.448 33.384 1.00 83.25 267 PHE A O 1
ATOM 2116 N N . ARG A 1 268 ? -15.625 -3.683 32.429 1.00 78.94 268 ARG A N 1
ATOM 2117 C CA . ARG A 1 268 ? -15.764 -2.827 33.606 1.00 78.94 268 ARG A CA 1
ATOM 2118 C C . ARG A 1 268 ? -17.234 -2.589 33.949 1.00 78.94 268 ARG A C 1
ATOM 2120 O O . ARG A 1 268 ? -17.588 -2.764 35.112 1.00 78.94 268 ARG A O 1
ATOM 2127 N N . LEU A 1 269 ? -18.071 -2.223 32.973 1.00 74.69 269 LEU A N 1
ATOM 2128 C CA . LEU A 1 269 ? -19.509 -2.036 33.206 1.00 74.69 269 LEU A CA 1
ATOM 2129 C C . LEU A 1 269 ? -20.137 -3.299 33.794 1.00 74.69 269 LEU A C 1
ATOM 2131 O O . LEU A 1 269 ? -20.847 -3.237 34.790 1.00 74.69 269 LEU A O 1
ATOM 2135 N N . ILE A 1 270 ? -19.828 -4.443 33.206 1.00 76.94 270 ILE A N 1
ATOM 2136 C CA . ILE A 1 270 ? -20.424 -5.727 33.567 1.00 76.94 270 ILE A CA 1
ATOM 2137 C C . ILE A 1 270 ? -20.183 -6.096 35.021 1.00 76.94 270 ILE A C 1
ATOM 2139 O O . ILE A 1 270 ? -21.075 -6.593 35.709 1.00 76.94 270 ILE A O 1
ATOM 2143 N N . ILE A 1 271 ? -18.953 -5.893 35.476 1.00 78.56 271 ILE A N 1
ATOM 2144 C CA . ILE A 1 271 ? -18.573 -6.206 36.849 1.00 78.56 271 ILE A CA 1
ATOM 2145 C C . ILE A 1 271 ? -19.277 -5.247 37.809 1.00 78.56 271 ILE A C 1
ATOM 2147 O O . ILE A 1 271 ? -19.717 -5.678 38.872 1.00 78.56 271 ILE A O 1
ATOM 2151 N N . THR A 1 272 ? -19.438 -3.979 37.420 1.00 73.81 272 THR A N 1
ATOM 2152 C CA . THR A 1 272 ? -20.189 -2.987 38.198 1.00 73.81 272 THR A CA 1
ATOM 2153 C C . THR A 1 272 ? -21.679 -3.327 38.286 1.00 73.81 272 THR A C 1
ATOM 2155 O O . THR A 1 272 ? -22.224 -3.326 39.382 1.00 73.81 272 THR A O 1
ATOM 2158 N N . GLU A 1 273 ? -22.337 -3.701 37.187 1.00 72.69 273 GLU A N 1
ATOM 2159 C CA . GLU A 1 273 ? -23.763 -4.076 37.199 1.00 72.69 273 GLU A CA 1
ATOM 2160 C C . GLU A 1 273 ? -24.053 -5.317 38.054 1.00 72.69 273 GLU A C 1
ATOM 2162 O O . GLU A 1 273 ? -25.149 -5.478 38.581 1.00 72.69 273 GLU A O 1
ATOM 2167 N N . ARG A 1 274 ? -23.071 -6.209 38.205 1.00 77.12 274 ARG A N 1
ATOM 2168 C CA . ARG A 1 274 ? -23.207 -7.457 38.972 1.00 77.12 274 ARG A CA 1
ATOM 2169 C C . ARG A 1 274 ? -22.650 -7.369 40.377 1.00 77.12 274 ARG A C 1
ATOM 2171 O O . ARG A 1 274 ? -22.538 -8.398 41.042 1.00 77.12 274 ARG A O 1
ATOM 2178 N N . MET A 1 275 ? -22.268 -6.176 40.819 1.00 77.69 275 MET A N 1
ATOM 2179 C CA . MET A 1 275 ? -21.616 -5.996 42.107 1.00 77.69 275 MET A CA 1
ATOM 2180 C C . MET A 1 275 ? -22.496 -6.556 43.233 1.00 77.69 275 MET A C 1
ATOM 2182 O O . MET A 1 275 ? -22.018 -7.371 44.013 1.00 77.69 275 MET A O 1
ATOM 2186 N N . GLN A 1 276 ? -23.805 -6.284 43.211 1.00 75.94 276 GLN A N 1
ATOM 2187 C CA . GLN A 1 276 ? -24.763 -6.846 44.171 1.00 75.94 276 GLN A CA 1
ATOM 2188 C C . GLN A 1 276 ? -24.817 -8.382 44.139 1.00 75.94 276 GLN A C 1
ATOM 2190 O O . GLN A 1 276 ? -24.706 -9.017 45.183 1.00 75.94 276 GLN A O 1
ATOM 2195 N N . THR A 1 277 ? -24.902 -9.003 42.957 1.00 80.31 277 THR A N 1
ATOM 2196 C CA . THR A 1 277 ? -24.935 -10.472 42.840 1.00 80.31 277 THR A CA 1
ATOM 2197 C C . THR A 1 277 ? -23.629 -11.125 43.296 1.00 80.31 277 THR A C 1
ATOM 2199 O O . THR A 1 277 ? -23.634 -12.191 43.910 1.00 80.31 277 THR A O 1
ATOM 2202 N N . ILE A 1 278 ? -22.492 -10.480 43.018 1.00 83.75 278 ILE A N 1
ATOM 2203 C CA . ILE A 1 278 ? -21.185 -10.886 43.543 1.00 83.75 278 ILE A CA 1
ATOM 2204 C C . ILE A 1 278 ? -21.187 -10.789 45.076 1.00 83.75 278 ILE A C 1
ATOM 2206 O O . ILE A 1 278 ? -20.704 -11.707 45.737 1.00 83.75 278 ILE A O 1
ATOM 2210 N N . GLY A 1 279 ? -21.778 -9.728 45.631 1.00 82.81 279 GLY A N 1
ATOM 2211 C CA . GLY A 1 279 ? -21.993 -9.545 47.066 1.00 82.81 279 GLY A CA 1
ATOM 2212 C C . GLY A 1 279 ? -22.797 -10.680 47.695 1.00 82.81 279 GLY A C 1
ATOM 2213 O O . GLY A 1 279 ? -22.373 -11.209 48.718 1.00 82.81 279 GLY A O 1
ATOM 2214 N N . THR A 1 280 ? -23.880 -11.124 47.049 1.00 86.06 280 THR A N 1
ATOM 2215 C CA . THR A 1 280 ? -24.689 -12.272 47.499 1.00 86.06 280 THR A CA 1
ATOM 2216 C C . THR A 1 280 ? -23.890 -13.573 47.513 1.00 86.06 280 THR A C 1
ATOM 2218 O O . THR A 1 280 ? -23.942 -14.326 48.480 1.00 86.06 280 THR A O 1
ATOM 2221 N N . PHE A 1 281 ? -23.096 -13.847 46.473 1.00 86.19 281 PHE A N 1
ATOM 2222 C CA . PHE A 1 281 ? -22.226 -15.027 46.491 1.00 86.19 281 PHE A CA 1
ATOM 2223 C C . PHE A 1 281 ? -21.180 -14.938 47.607 1.00 86.19 281 PHE A C 1
ATOM 2225 O O . PHE A 1 281 ? -20.899 -15.938 48.267 1.00 86.19 281 PHE A O 1
ATOM 2232 N N . MET A 1 282 ? -20.608 -13.752 47.834 1.00 85.44 282 MET A N 1
ATOM 2233 C CA . MET A 1 282 ? -19.628 -13.534 48.898 1.00 85.44 282 MET A CA 1
ATOM 2234 C C . MET A 1 282 ? -20.240 -13.663 50.299 1.00 85.44 282 MET A C 1
ATOM 2236 O O . MET A 1 282 ? -19.577 -14.214 51.175 1.00 85.44 282 MET A O 1
ATOM 2240 N N . SER A 1 283 ? -21.484 -13.220 50.517 1.00 88.12 283 SER A N 1
ATOM 2241 C CA . SER A 1 283 ? -22.179 -13.385 51.803 1.00 88.12 283 SER A CA 1
ATOM 2242 C C . SER A 1 283 ? -22.577 -14.836 52.077 1.00 88.12 283 SER A C 1
ATOM 2244 O O . SER A 1 283 ? -22.553 -15.265 53.223 1.00 88.12 283 SER A O 1
ATOM 2246 N N . GLN A 1 284 ? -22.838 -15.622 51.030 1.00 89.06 284 GLN A N 1
ATOM 2247 C CA . GLN A 1 284 ? -23.073 -17.069 51.114 1.00 89.06 284 GLN A CA 1
ATOM 2248 C C . GLN A 1 284 ? -21.778 -17.901 51.253 1.00 89.06 284 GLN A C 1
ATOM 2250 O O . GLN A 1 284 ? -21.808 -19.125 51.137 1.00 89.06 284 GLN A O 1
ATOM 2255 N N . GLY A 1 285 ? -20.619 -17.265 51.467 1.00 87.44 285 GLY A N 1
ATOM 2256 C CA . GLY A 1 285 ? -19.345 -17.951 51.716 1.00 87.44 285 GLY A CA 1
ATOM 2257 C C . GLY A 1 285 ? -18.485 -18.227 50.474 1.00 87.44 285 GLY A C 1
ATOM 2258 O O . GLY A 1 285 ? -17.464 -18.919 50.565 1.00 87.44 285 GLY A O 1
ATOM 2259 N N . ALA A 1 286 ? -18.823 -17.692 49.292 1.00 88.19 286 ALA A N 1
ATOM 2260 C CA . ALA A 1 286 ? -17.941 -17.800 48.130 1.00 88.19 286 ALA A CA 1
ATOM 2261 C C . ALA A 1 286 ? -16.664 -16.966 48.331 1.00 88.19 286 ALA A C 1
ATOM 2263 O O . ALA A 1 286 ? -16.694 -15.743 48.465 1.00 88.19 286 ALA A O 1
ATOM 2264 N N . THR A 1 287 ? -15.501 -17.622 48.284 1.00 88.38 287 THR A N 1
ATOM 2265 C CA . THR A 1 287 ? -14.217 -16.922 48.414 1.00 88.38 287 THR A CA 1
ATOM 2266 C C . THR A 1 287 ? -13.961 -15.982 47.232 1.00 88.38 287 THR A C 1
ATOM 2268 O O . THR A 1 287 ? -14.323 -16.270 46.088 1.00 88.38 287 THR A O 1
ATOM 2271 N N . LYS A 1 288 ? -13.226 -14.887 47.475 1.00 84.88 288 LYS A N 1
ATOM 2272 C CA . LYS A 1 288 ? -12.813 -13.921 46.436 1.00 84.88 288 LYS A CA 1
ATOM 2273 C C . LYS A 1 288 ? -12.155 -14.611 45.228 1.00 84.88 288 LYS A C 1
ATOM 2275 O O . LYS A 1 288 ? -12.452 -14.268 44.089 1.00 84.88 288 LYS A O 1
ATOM 2280 N N . LYS A 1 289 ? -11.323 -15.641 45.455 1.00 87.06 289 LYS A N 1
ATOM 2281 C CA . LYS A 1 289 ? -10.704 -16.448 44.382 1.00 87.06 289 LYS A CA 1
ATOM 2282 C C . LYS A 1 289 ? -11.743 -17.217 43.547 1.00 87.06 289 LYS A C 1
ATOM 2284 O O . LYS A 1 289 ? -11.609 -17.258 42.326 1.00 87.06 289 LYS A O 1
ATOM 2289 N N . LYS A 1 290 ? -12.774 -17.807 44.174 1.00 88.62 290 LYS A N 1
ATOM 2290 C CA . LYS A 1 290 ? -13.860 -18.516 43.464 1.00 88.62 290 LYS A CA 1
ATOM 2291 C C . LYS A 1 290 ? -14.658 -17.557 42.575 1.00 88.62 290 LYS A C 1
ATOM 2293 O O . LYS A 1 290 ? -14.882 -17.877 41.413 1.00 88.62 290 LYS A O 1
ATOM 2298 N N . VAL A 1 291 ? -14.992 -16.366 43.079 1.00 87.62 291 VAL A N 1
ATOM 2299 C CA . VAL A 1 291 ? -15.672 -15.315 42.296 1.00 87.62 291 VAL A CA 1
ATOM 2300 C C . VAL A 1 291 ? -14.819 -14.868 41.104 1.00 87.62 291 VAL A C 1
ATOM 2302 O O . VAL A 1 291 ? -15.320 -14.767 39.990 1.00 87.62 291 VAL A O 1
ATOM 2305 N N . GLN A 1 292 ? -13.513 -14.652 41.292 1.00 87.50 292 GLN A N 1
ATOM 2306 C CA . GLN A 1 292 ? -12.626 -14.263 40.188 1.00 87.50 292 GLN A CA 1
ATOM 2307 C C . GLN A 1 292 ? -12.543 -15.327 39.092 1.00 87.50 292 GLN A C 1
ATOM 2309 O O . GLN A 1 292 ? -12.665 -14.996 37.917 1.00 87.50 292 GLN A O 1
ATOM 2314 N N . ARG A 1 293 ? -12.375 -16.603 39.469 1.00 88.69 293 ARG A N 1
ATOM 2315 C CA . ARG A 1 293 ? -12.363 -17.717 38.507 1.00 88.69 293 ARG A CA 1
ATOM 2316 C C . ARG A 1 293 ? -13.689 -17.834 37.761 1.00 88.69 293 ARG A C 1
ATOM 2318 O O . ARG A 1 293 ? -13.679 -18.078 36.564 1.00 88.69 293 ARG A O 1
ATOM 2325 N N . MET A 1 294 ? -14.812 -17.620 38.446 1.00 88.94 294 MET A N 1
ATOM 2326 C CA . MET A 1 294 ? -16.131 -17.584 37.815 1.00 88.94 294 MET A CA 1
ATOM 2327 C C . MET A 1 294 ? -16.228 -16.469 36.763 1.00 88.94 294 MET A C 1
ATOM 2329 O O . MET A 1 294 ? -16.685 -16.725 35.655 1.00 88.94 294 MET A O 1
ATOM 2333 N N . LEU A 1 295 ? -15.787 -15.249 37.088 1.00 88.25 295 LEU A N 1
ATOM 2334 C CA . LEU A 1 295 ? -15.841 -14.116 36.157 1.00 88.25 295 LEU A CA 1
ATOM 2335 C C . LEU A 1 295 ? -14.895 -14.292 34.962 1.00 88.25 295 LEU A C 1
ATOM 2337 O O . LEU A 1 295 ? -15.264 -13.936 33.847 1.00 88.25 295 LEU A O 1
ATOM 2341 N N . LEU A 1 296 ? -13.707 -14.863 35.176 1.00 89.31 296 LEU A N 1
ATOM 2342 C CA . LEU A 1 296 ? -12.779 -15.198 34.091 1.00 89.31 296 LEU A CA 1
ATOM 2343 C C . LEU A 1 296 ? -13.330 -16.310 33.193 1.00 89.31 296 LEU A C 1
ATOM 2345 O O . LEU A 1 296 ? -13.211 -16.211 31.979 1.00 89.31 296 LEU A O 1
ATOM 2349 N N . LEU A 1 297 ? -13.981 -17.327 33.767 1.00 90.31 297 LEU A N 1
ATOM 2350 C CA . LEU A 1 297 ? -14.647 -18.377 32.992 1.00 90.31 297 LEU A CA 1
ATOM 2351 C C . LEU A 1 297 ? -15.779 -17.801 32.135 1.00 90.31 297 LEU A C 1
ATOM 2353 O O . LEU A 1 297 ? -15.956 -18.189 30.989 1.00 90.31 297 LEU A O 1
ATOM 2357 N N . GLU A 1 298 ? -16.535 -16.850 32.672 1.00 88.75 298 GLU A N 1
ATOM 2358 C CA . GLU A 1 298 ? -17.571 -16.159 31.914 1.00 88.75 298 GLU A CA 1
ATOM 2359 C C . GLU A 1 298 ? -16.986 -15.294 30.784 1.00 88.75 298 GLU A C 1
ATOM 2361 O O . GLU A 1 298 ? -17.488 -15.345 29.665 1.00 88.75 298 GLU A O 1
ATOM 2366 N N . ALA A 1 299 ? -15.899 -14.557 31.041 1.00 90.44 299 ALA A N 1
ATOM 2367 C CA . ALA A 1 299 ? -15.175 -13.814 30.006 1.00 90.44 299 ALA A CA 1
ATOM 2368 C C . ALA A 1 299 ? -14.639 -14.736 28.898 1.00 90.44 299 ALA A C 1
ATOM 2370 O O . ALA A 1 299 ? -14.764 -14.408 27.720 1.00 90.44 299 ALA A O 1
ATOM 2371 N N . PHE A 1 300 ? -14.108 -15.901 29.277 1.00 92.69 300 PHE A N 1
ATOM 2372 C CA . PHE A 1 300 ? -13.653 -16.933 28.350 1.00 92.69 300 PHE A CA 1
ATOM 2373 C C . PHE A 1 300 ? -14.795 -17.451 27.470 1.00 92.69 300 PHE A C 1
ATOM 2375 O O . PHE A 1 300 ? -14.652 -17.493 26.255 1.00 92.69 300 PHE A O 1
ATOM 2382 N N . LEU A 1 301 ? -15.956 -17.774 28.050 1.00 91.62 301 LEU A N 1
ATOM 2383 C CA . LEU A 1 301 ? -17.113 -18.255 27.285 1.00 91.62 301 LEU A CA 1
ATOM 2384 C C . LEU A 1 301 ? -17.626 -17.210 26.283 1.00 91.62 301 LEU A C 1
ATOM 2386 O O . LEU A 1 301 ? -17.914 -17.559 25.141 1.00 91.62 301 LEU A O 1
ATOM 2390 N N . TYR A 1 302 ? -17.697 -15.931 26.674 1.00 91.44 302 TYR A N 1
ATOM 2391 C CA . TYR A 1 302 ? -18.014 -14.860 25.722 1.00 91.44 302 TYR A CA 1
ATOM 2392 C C . TYR A 1 302 ? -16.967 -14.755 24.616 1.00 91.44 302 TYR A C 1
ATOM 2394 O O . TYR A 1 302 ? -17.328 -14.504 23.470 1.00 91.44 302 TYR A O 1
ATOM 2402 N N . ALA A 1 303 ? -15.690 -14.945 24.956 1.00 93.44 303 ALA A N 1
ATOM 2403 C CA . ALA A 1 303 ? -14.610 -14.851 23.992 1.00 93.44 303 ALA A CA 1
ATOM 2404 C C . ALA A 1 303 ? -14.627 -15.985 22.974 1.00 93.44 303 ALA A C 1
ATOM 2406 O O . ALA A 1 303 ? -14.439 -15.711 21.801 1.00 93.44 303 ALA A O 1
ATOM 2407 N N . VAL A 1 304 ? -14.923 -17.219 23.386 1.00 95.25 304 VAL A N 1
ATOM 2408 C CA . VAL A 1 304 ? -15.051 -18.358 22.465 1.00 95.25 304 VAL A CA 1
ATOM 2409 C C . VAL A 1 304 ? -16.200 -18.134 21.481 1.00 95.25 304 VAL A C 1
ATOM 2411 O O . VAL A 1 304 ? -16.009 -18.255 20.277 1.00 95.25 304 VAL A O 1
ATOM 2414 N N . VAL A 1 305 ? -17.382 -17.741 21.970 1.00 94.38 305 VAL A N 1
ATOM 2415 C CA . VAL A 1 305 ? -18.531 -17.464 21.088 1.00 94.38 305 VAL A CA 1
ATOM 2416 C C . VAL A 1 305 ? -18.242 -16.274 20.171 1.00 94.38 305 VAL A C 1
ATOM 2418 O O . VAL A 1 305 ? -18.523 -16.333 18.977 1.00 94.38 305 VAL A O 1
ATOM 2421 N N . GLY A 1 306 ? -17.647 -15.210 20.716 1.00 94.31 306 GLY A N 1
ATOM 2422 C CA . GLY A 1 306 ? -17.218 -14.049 19.943 1.00 94.31 306 GLY A CA 1
ATOM 2423 C C . GLY A 1 306 ? -16.185 -14.409 18.878 1.00 94.31 306 GLY A C 1
ATOM 2424 O O . GLY A 1 306 ? -16.328 -13.967 17.751 1.00 94.31 306 GLY A O 1
ATOM 2425 N N . ALA A 1 307 ? -15.196 -15.243 19.196 1.00 96.31 307 ALA A N 1
ATOM 2426 C CA . ALA A 1 307 ? -14.143 -15.665 18.279 1.00 96.31 307 ALA A CA 1
ATOM 2427 C C . ALA A 1 307 ? -14.676 -16.502 17.111 1.00 96.31 307 ALA A C 1
ATOM 2429 O O . ALA A 1 307 ? -14.283 -16.270 15.973 1.00 96.31 307 ALA A O 1
ATOM 2430 N N . ILE A 1 308 ? -15.616 -17.421 17.363 1.00 96.56 308 ILE A N 1
ATOM 2431 C CA . ILE A 1 308 ? -16.237 -18.235 16.305 1.00 96.56 308 ILE A CA 1
ATOM 2432 C C . ILE A 1 308 ? -16.989 -17.336 15.319 1.00 96.56 308 ILE A C 1
ATOM 2434 O O . ILE A 1 308 ? -16.733 -17.373 14.119 1.00 96.56 308 ILE A O 1
ATOM 2438 N N . ILE A 1 309 ? -17.886 -16.486 15.828 1.00 96.81 309 ILE A N 1
ATOM 2439 C CA . ILE A 1 309 ? -18.664 -15.573 14.978 1.00 96.81 309 ILE A CA 1
ATOM 2440 C C . ILE A 1 309 ? -17.726 -14.567 14.301 1.00 96.81 309 ILE A C 1
ATOM 2442 O O . ILE A 1 309 ? -17.882 -14.257 13.125 1.00 96.81 309 ILE A O 1
ATOM 2446 N N . GLY A 1 310 ? -16.731 -14.080 15.039 1.00 95.56 310 GLY A N 1
ATOM 2447 C CA . GLY A 1 310 ? -15.753 -13.114 14.564 1.00 95.56 310 GLY A CA 1
ATOM 2448 C C . GLY A 1 310 ? -14.902 -13.666 13.437 1.00 95.56 310 GLY A C 1
ATOM 2449 O O . GLY A 1 310 ? -14.696 -12.966 12.462 1.00 95.56 310 GLY A O 1
ATOM 2450 N N . SER A 1 311 ? -14.504 -14.932 13.500 1.00 96.00 311 SER A N 1
ATOM 2451 C CA . SER A 1 311 ? -13.763 -15.582 12.418 1.00 96.00 311 SER A CA 1
ATOM 2452 C C . SER A 1 311 ? -14.582 -15.651 11.132 1.00 96.00 311 SER A C 1
ATOM 2454 O O . SER A 1 311 ? -14.078 -15.294 10.072 1.00 96.00 311 SER A O 1
ATOM 2456 N N . VAL A 1 312 ? -15.866 -16.019 11.226 1.00 96.50 312 VAL A N 1
ATOM 2457 C CA . VAL A 1 312 ? -16.777 -16.057 10.067 1.00 96.50 312 VAL A CA 1
ATOM 2458 C C . VAL A 1 312 ? -16.972 -14.659 9.476 1.00 96.50 312 VAL A C 1
ATOM 2460 O O . VAL A 1 312 ? -16.854 -14.473 8.267 1.00 96.50 312 VAL A O 1
ATOM 2463 N N . VAL A 1 313 ? -17.225 -13.659 10.327 1.00 95.25 313 VAL A N 1
ATOM 2464 C CA . VAL A 1 313 ? -17.378 -12.260 9.898 1.00 95.25 313 VAL A CA 1
ATOM 2465 C C . VAL A 1 313 ? -16.070 -11.702 9.331 1.00 95.25 313 VAL A C 1
ATOM 2467 O O . VAL A 1 313 ? -16.109 -10.946 8.367 1.00 95.25 313 VAL A O 1
ATOM 2470 N N . GLY A 1 314 ? -14.922 -12.086 9.888 1.00 93.94 314 GLY A N 1
ATOM 2471 C CA . GLY A 1 314 ? -13.594 -11.692 9.422 1.00 93.94 314 GLY A CA 1
ATOM 2472 C C . GLY A 1 314 ? -13.290 -12.241 8.037 1.00 93.94 314 GLY A C 1
ATOM 2473 O O . GLY A 1 314 ? -12.906 -11.474 7.164 1.00 93.94 314 GLY A O 1
ATOM 2474 N N . CYS A 1 315 ? -13.562 -13.528 7.802 1.00 94.50 315 CYS A N 1
ATOM 2475 C CA . CYS A 1 315 ? -13.413 -14.147 6.482 1.00 94.50 315 CYS A CA 1
ATOM 2476 C C . CYS A 1 315 ? -14.363 -13.513 5.455 1.00 94.50 315 CYS A C 1
ATOM 2478 O O . CYS A 1 315 ? -13.941 -13.134 4.367 1.00 94.50 315 CYS A O 1
ATOM 2480 N N . GLY A 1 316 ? -15.641 -13.328 5.808 1.00 94.19 316 GLY A N 1
ATOM 2481 C CA . GLY A 1 316 ? -16.603 -12.672 4.917 1.00 94.19 316 GLY A CA 1
ATOM 2482 C C . GLY A 1 316 ? -16.226 -11.220 4.613 1.00 94.19 316 GLY A C 1
ATOM 2483 O O . GLY A 1 316 ? -16.335 -10.767 3.478 1.00 94.19 316 GLY A O 1
ATOM 2484 N N . GLY A 1 317 ? -15.738 -10.496 5.619 1.00 91.44 317 GLY A N 1
ATOM 2485 C CA . GLY A 1 317 ? -15.268 -9.129 5.469 1.00 91.44 317 GLY A CA 1
ATOM 2486 C C . GLY A 1 317 ? -14.000 -9.022 4.619 1.00 91.44 317 GLY A C 1
ATOM 2487 O O . GLY A 1 317 ? -13.936 -8.132 3.777 1.00 91.44 317 GLY A O 1
ATOM 2488 N N . LEU A 1 318 ? -13.044 -9.942 4.783 1.00 91.31 318 LEU A N 1
ATOM 2489 C CA . LEU A 1 318 ? -11.869 -10.061 3.916 1.00 91.31 318 LEU A CA 1
ATOM 2490 C C . LEU A 1 318 ? -12.299 -10.273 2.462 1.00 91.31 318 LEU A C 1
ATOM 2492 O O . LEU A 1 318 ? -11.912 -9.494 1.603 1.00 91.31 318 LEU A O 1
ATOM 2496 N N . ALA A 1 319 ? -13.193 -11.231 2.198 1.00 91.19 319 ALA A N 1
ATOM 2497 C CA . ALA A 1 319 ? -13.681 -11.497 0.845 1.00 91.19 319 ALA A CA 1
ATOM 2498 C C . ALA A 1 319 ? -14.358 -10.276 0.196 1.00 91.19 319 ALA A C 1
ATOM 2500 O O . ALA A 1 319 ? -14.170 -10.005 -0.991 1.00 91.19 319 ALA A O 1
ATOM 2501 N N . ILE A 1 320 ? -15.135 -9.516 0.975 1.00 90.12 320 ILE A N 1
ATOM 2502 C CA . ILE A 1 320 ? -15.754 -8.272 0.503 1.00 90.12 320 ILE A CA 1
ATOM 2503 C C . ILE A 1 320 ? -14.682 -7.217 0.211 1.00 90.12 320 ILE A C 1
ATOM 2505 O O . ILE A 1 320 ? -14.732 -6.594 -0.847 1.00 90.12 320 ILE A O 1
ATOM 2509 N N . LEU A 1 321 ? -13.721 -7.013 1.118 1.00 86.19 321 LEU A N 1
ATOM 2510 C CA . LEU A 1 321 ? -12.665 -6.014 0.948 1.00 86.19 321 LEU A CA 1
ATOM 2511 C C . LEU A 1 321 ? -11.771 -6.333 -0.247 1.00 86.19 321 LEU A C 1
ATOM 2513 O O . LEU A 1 321 ? -11.625 -5.469 -1.107 1.00 86.19 321 LEU A O 1
ATOM 2517 N N . THR A 1 322 ? -11.264 -7.562 -0.363 1.00 85.06 322 THR A N 1
ATOM 2518 C CA . THR A 1 322 ? -10.447 -8.014 -1.501 1.00 85.06 322 THR A CA 1
ATOM 2519 C C . THR A 1 322 ? -11.169 -7.774 -2.830 1.00 85.06 322 THR A C 1
ATOM 2521 O O . THR A 1 322 ? -10.589 -7.270 -3.790 1.00 85.06 322 THR A O 1
ATOM 2524 N N . ARG A 1 323 ? -12.487 -8.004 -2.873 1.00 84.75 323 ARG A N 1
ATOM 2525 C CA . ARG A 1 323 ? -13.299 -7.734 -4.066 1.00 84.75 323 ARG A CA 1
ATOM 2526 C C . ARG A 1 323 ? -13.524 -6.244 -4.349 1.00 84.75 323 ARG A C 1
ATOM 2528 O O . ARG A 1 323 ? -13.757 -5.873 -5.499 1.00 84.75 323 ARG A O 1
ATOM 2535 N N . LEU A 1 324 ? -13.533 -5.392 -3.326 1.00 82.44 324 LEU A N 1
ATOM 2536 C CA . LEU A 1 324 ? -13.690 -3.941 -3.480 1.00 82.44 324 LEU A CA 1
ATOM 2537 C C . LEU A 1 324 ? -12.392 -3.260 -3.922 1.00 82.44 324 LEU A C 1
ATOM 2539 O O . LEU A 1 324 ? -12.459 -2.277 -4.658 1.00 82.44 324 LEU A O 1
ATOM 2543 N N . ILE A 1 325 ? -11.247 -3.775 -3.477 1.00 77.62 325 ILE A N 1
ATOM 2544 C CA . ILE A 1 325 ? -9.924 -3.192 -3.740 1.00 77.62 325 ILE A CA 1
ATOM 2545 C C . ILE A 1 325 ? -9.240 -3.763 -4.987 1.00 77.62 325 ILE A C 1
ATOM 2547 O O . ILE A 1 325 ? -8.275 -3.162 -5.447 1.00 77.62 325 ILE A O 1
ATOM 2551 N N . SER A 1 326 ? -9.744 -4.869 -5.556 1.00 77.44 326 SER A N 1
ATOM 2552 C CA . SER A 1 326 ? -9.177 -5.466 -6.771 1.00 77.44 326 SER A CA 1
ATOM 2553 C C . SER A 1 326 ? -9.141 -4.444 -7.926 1.00 77.44 326 SER A C 1
ATOM 2555 O O . SER A 1 326 ? -10.177 -3.839 -8.241 1.00 77.44 326 SER A O 1
ATOM 2557 N N . PRO A 1 327 ? -7.965 -4.217 -8.541 1.00 67.88 327 PRO A N 1
ATOM 2558 C CA . PRO A 1 327 ? -7.745 -3.113 -9.482 1.00 67.88 327 PRO A CA 1
ATOM 2559 C C . PRO A 1 327 ? -8.561 -3.289 -10.758 1.00 67.88 327 PRO A C 1
ATOM 2561 O O . PRO A 1 327 ? -9.193 -2.354 -11.248 1.00 67.88 327 PRO A O 1
ATOM 2564 N N . TYR A 1 328 ? -8.614 -4.525 -11.245 1.00 69.31 328 TYR A N 1
ATOM 2565 C CA . TYR A 1 328 ? -9.125 -4.878 -12.562 1.00 69.31 328 TYR A CA 1
ATOM 2566 C C . TYR A 1 328 ? -10.552 -5.423 -12.519 1.00 69.31 328 TYR A C 1
ATOM 2568 O O . TYR A 1 328 ? -11.034 -6.024 -13.479 1.00 69.31 328 TYR A O 1
ATOM 2576 N N . LYS A 1 329 ? -11.290 -5.117 -11.442 1.00 73.44 329 LYS A N 1
ATOM 2577 C CA . LYS A 1 329 ? -12.707 -5.472 -11.285 1.00 73.44 329 LYS A CA 1
ATOM 2578 C C . LYS A 1 329 ? -13.565 -5.050 -12.483 1.00 73.44 329 LYS A C 1
ATOM 2580 O O . LYS A 1 329 ? -14.522 -5.745 -12.820 1.00 73.44 329 LYS A O 1
ATOM 2585 N N . LYS A 1 330 ? -13.247 -3.913 -13.116 1.00 72.62 330 LYS A N 1
ATOM 2586 C CA . LYS A 1 330 ? -13.949 -3.409 -14.313 1.00 72.62 330 LYS A CA 1
ATOM 2587 C C . LYS A 1 330 ? -13.835 -4.374 -15.501 1.00 72.62 330 LYS A C 1
ATOM 2589 O O . LYS A 1 330 ? -14.776 -4.471 -16.279 1.00 72.62 330 LYS A O 1
ATOM 2594 N N . TYR A 1 331 ? -12.737 -5.120 -15.577 1.00 67.31 331 TYR A N 1
ATOM 2595 C CA . TYR A 1 331 ? -12.453 -6.130 -16.597 1.00 67.31 331 TYR A CA 1
ATOM 2596 C C . TYR A 1 331 ? -12.859 -7.546 -16.151 1.00 67.31 331 TYR A C 1
ATOM 2598 O O . TYR A 1 331 ? -12.495 -8.530 -16.784 1.00 67.31 331 TYR A O 1
ATOM 2606 N N . GLY A 1 332 ? -13.618 -7.668 -15.052 1.00 65.62 332 GLY A N 1
ATOM 2607 C CA . GLY A 1 332 ? -14.077 -8.952 -14.516 1.00 65.62 332 GLY A CA 1
ATOM 2608 C C . GLY A 1 332 ? -13.018 -9.732 -13.735 1.00 65.62 332 GLY A C 1
ATOM 2609 O O . GLY A 1 332 ? -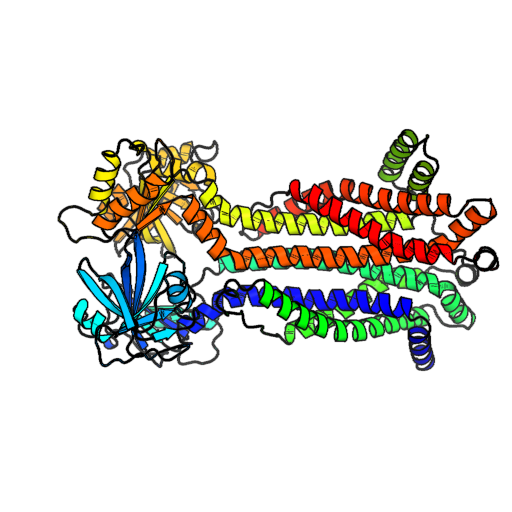13.294 -10.854 -13.315 1.00 65.62 332 GLY A O 1
ATOM 2610 N N . ILE A 1 333 ? -11.848 -9.138 -13.506 1.00 68.81 333 ILE A N 1
ATOM 2611 C CA . ILE A 1 333 ? -10.728 -9.771 -12.814 1.00 68.81 333 ILE A CA 1
ATOM 2612 C C . ILE A 1 333 ? -10.828 -9.435 -11.333 1.00 68.81 333 ILE A C 1
ATOM 2614 O O . ILE A 1 333 ? -10.986 -8.277 -10.944 1.00 68.81 333 ILE A O 1
ATOM 2618 N N . TYR A 1 334 ? -10.779 -10.476 -10.514 1.00 72.88 334 TYR A N 1
ATOM 2619 C CA . TYR A 1 334 ? -10.872 -10.376 -9.070 1.00 72.88 334 TYR A CA 1
ATOM 2620 C C . TYR A 1 334 ? -9.699 -11.113 -8.456 1.00 72.88 334 TYR A C 1
ATOM 2622 O O . TYR A 1 334 ? -9.416 -12.242 -8.846 1.00 72.88 334 TYR A O 1
ATOM 2630 N N . ASN A 1 335 ? -9.069 -10.494 -7.463 1.00 72.81 335 ASN A N 1
ATOM 2631 C CA . ASN A 1 335 ? -8.040 -11.163 -6.680 1.00 72.81 335 ASN A CA 1
ATOM 2632 C C . ASN A 1 335 ? -8.680 -12.359 -5.964 1.00 72.81 335 ASN A C 1
ATOM 2634 O O . ASN A 1 335 ? -9.769 -12.235 -5.382 1.00 72.81 335 ASN A O 1
ATOM 2638 N N . GLU A 1 336 ? -8.014 -13.507 -6.026 1.00 74.31 336 GLU A N 1
ATOM 2639 C CA . GLU A 1 336 ? -8.432 -14.688 -5.284 1.00 74.31 336 GLU A CA 1
ATOM 2640 C C . GLU A 1 336 ? -8.326 -14.415 -3.781 1.00 74.31 336 GLU A C 1
ATOM 2642 O O . GLU A 1 336 ? -7.479 -13.657 -3.311 1.00 74.31 336 GLU A O 1
ATOM 2647 N N . VAL A 1 337 ? -9.267 -14.971 -3.017 1.00 79.94 337 VAL A N 1
ATOM 2648 C CA . VAL A 1 337 ? -9.303 -14.786 -1.565 1.00 79.94 337 VAL A CA 1
ATOM 2649 C C . VAL A 1 337 ? -8.764 -16.053 -0.929 1.00 79.94 337 VAL A C 1
ATOM 2651 O O . VAL A 1 337 ? -9.479 -17.053 -0.827 1.00 79.94 337 VAL A O 1
ATOM 2654 N N . HIS A 1 338 ? -7.518 -15.997 -0.471 1.00 81.81 338 HIS A N 1
ATOM 2655 C CA . HIS A 1 338 ? -6.883 -17.103 0.229 1.00 81.81 338 HIS A CA 1
ATOM 2656 C C . HIS A 1 338 ? -7.241 -17.048 1.719 1.00 81.81 338 HIS A C 1
ATOM 2658 O O . HIS A 1 338 ? -6.890 -16.130 2.461 1.00 81.81 338 HIS A O 1
ATOM 2664 N N . PHE A 1 339 ? -7.999 -18.044 2.183 1.00 89.12 339 PHE A N 1
ATOM 2665 C CA . PHE A 1 339 ? -8.350 -18.166 3.597 1.00 89.12 339 PHE A CA 1
ATOM 2666 C C . PHE A 1 339 ? -7.294 -18.981 4.334 1.00 89.12 339 PHE A C 1
ATOM 2668 O O . PHE A 1 339 ? -7.389 -20.205 4.410 1.00 89.12 339 PHE A O 1
ATOM 2675 N N . ASN A 1 340 ? -6.317 -18.300 4.928 1.00 89.75 340 ASN A N 1
ATOM 2676 C CA . ASN A 1 340 ? -5.285 -18.953 5.725 1.00 89.75 340 ASN A CA 1
ATOM 2677 C C . ASN A 1 340 ? -5.845 -19.425 7.095 1.00 89.75 340 ASN A C 1
ATOM 2679 O O . ASN A 1 340 ? -6.217 -18.591 7.935 1.00 89.75 340 ASN A O 1
ATOM 2683 N N . PRO A 1 341 ? -5.893 -20.745 7.390 1.00 94.38 341 PRO A N 1
ATOM 2684 C CA . PRO A 1 341 ? -6.400 -21.253 8.669 1.00 94.38 341 PRO A CA 1
ATOM 2685 C C . PRO A 1 341 ? -5.587 -20.771 9.875 1.00 94.38 341 PRO A C 1
ATOM 2687 O O . PRO A 1 341 ? -6.125 -20.650 10.981 1.00 94.38 341 PRO A O 1
ATOM 2690 N N . VAL A 1 342 ? -4.303 -20.456 9.672 1.00 94.81 342 VAL A N 1
ATOM 2691 C CA . VAL A 1 342 ? -3.425 -19.915 10.713 1.00 94.81 342 VAL A CA 1
ATOM 2692 C C . VAL A 1 342 ? -3.922 -18.542 11.164 1.00 94.81 342 VAL A C 1
ATOM 2694 O O . VAL A 1 342 ? -3.985 -18.283 12.363 1.00 94.81 342 VAL A O 1
ATOM 2697 N N . HIS A 1 343 ? -4.387 -17.693 10.245 1.00 93.62 343 HIS A N 1
ATOM 2698 C CA . HIS A 1 343 ? -4.948 -16.379 10.575 1.00 93.62 343 HIS A CA 1
ATOM 2699 C C . HIS A 1 343 ? -6.241 -16.472 11.370 1.00 93.62 343 HIS A C 1
ATOM 2701 O O . HIS A 1 343 ? -6.437 -15.723 12.328 1.00 93.62 343 HIS A O 1
ATOM 2707 N N . ILE A 1 344 ? -7.086 -17.449 11.047 1.00 95.62 344 ILE A N 1
ATOM 2708 C CA . ILE A 1 344 ? -8.292 -17.748 11.824 1.00 95.62 344 ILE A CA 1
ATOM 2709 C C . ILE A 1 344 ? -7.913 -18.190 13.244 1.00 95.62 344 ILE A C 1
ATOM 2711 O O . ILE A 1 344 ? -8.485 -17.702 14.225 1.00 95.62 344 ILE A O 1
ATOM 2715 N N . ALA A 1 345 ? -6.917 -19.071 13.375 1.00 96.50 345 ALA A N 1
ATOM 2716 C CA . ALA A 1 345 ? -6.431 -19.540 14.669 1.00 96.50 345 ALA A CA 1
ATOM 2717 C C . ALA A 1 345 ? -5.810 -18.404 15.501 1.00 96.50 345 ALA A C 1
ATOM 2719 O O . ALA A 1 345 ? -6.148 -18.260 16.681 1.00 96.50 345 ALA A O 1
ATOM 2720 N N . ILE A 1 346 ? -4.973 -17.557 14.890 1.00 95.25 346 ILE A N 1
ATOM 2721 C CA . ILE A 1 346 ? -4.386 -16.367 15.520 1.00 95.25 346 ILE A CA 1
ATOM 2722 C C . ILE A 1 346 ? -5.489 -15.399 15.943 1.00 95.25 346 ILE A C 1
ATOM 2724 O O . ILE A 1 346 ? -5.491 -14.952 17.087 1.00 95.25 346 ILE A O 1
ATOM 2728 N N . GLY A 1 347 ? -6.468 -15.118 15.081 1.00 94.25 347 GLY A N 1
ATOM 2729 C CA . GLY A 1 347 ? -7.605 -14.258 15.402 1.00 94.25 347 GLY A CA 1
ATOM 2730 C C . GLY A 1 347 ? -8.433 -14.785 16.576 1.00 94.25 347 GLY A C 1
ATOM 2731 O O . GLY A 1 347 ? -8.808 -14.019 17.470 1.00 94.25 347 GLY A O 1
ATOM 2732 N N . CYS A 1 348 ? -8.680 -16.097 16.627 1.00 95.75 348 CYS A N 1
ATOM 2733 C CA . CYS A 1 348 ? -9.361 -16.744 17.748 1.00 95.75 348 CYS A CA 1
ATOM 2734 C C . CYS A 1 348 ? -8.557 -16.641 19.049 1.00 95.75 348 CYS A C 1
ATOM 2736 O O . CYS A 1 348 ? -9.092 -16.226 20.084 1.00 95.75 348 CYS A O 1
ATOM 2738 N N . ALA A 1 349 ? -7.270 -16.996 19.003 1.00 96.00 349 ALA A N 1
ATOM 2739 C CA . ALA A 1 349 ? -6.372 -16.923 20.150 1.00 96.00 349 ALA A CA 1
ATOM 2740 C C . ALA A 1 349 ? -6.256 -15.483 20.663 1.00 96.00 349 ALA A C 1
ATOM 2742 O O . ALA A 1 349 ? -6.405 -15.236 21.862 1.00 96.00 349 ALA A O 1
ATOM 2743 N N . PHE A 1 350 ? -6.090 -14.526 19.750 1.00 94.12 350 PHE A N 1
ATOM 2744 C CA . PHE A 1 350 ? -6.041 -13.101 20.035 1.00 94.12 350 PHE A CA 1
ATOM 2745 C C . PHE A 1 350 ? -7.305 -12.636 20.754 1.00 94.12 350 PHE A C 1
ATOM 2747 O O . PHE A 1 350 ? -7.203 -12.053 21.829 1.00 94.12 350 PHE A O 1
ATOM 2754 N N . ALA A 1 351 ? -8.497 -12.961 20.249 1.00 93.56 351 ALA A N 1
ATOM 2755 C CA . ALA A 1 351 ? -9.760 -12.573 20.878 1.00 93.56 351 ALA A CA 1
ATOM 2756 C C . ALA A 1 351 ? -9.908 -13.121 22.310 1.00 93.56 351 ALA A C 1
ATOM 2758 O O . ALA A 1 351 ? -10.363 -12.411 23.216 1.00 93.56 351 ALA A O 1
ATOM 2759 N N . VAL A 1 352 ? -9.485 -14.367 22.544 1.00 94.25 352 VAL A N 1
ATOM 2760 C CA . VAL A 1 352 ? -9.498 -14.993 23.875 1.00 94.25 352 VAL A CA 1
ATOM 2761 C C . VAL A 1 352 ? -8.497 -14.323 24.813 1.00 94.25 352 VAL A C 1
ATOM 2763 O O . VAL A 1 352 ? -8.881 -13.896 25.907 1.00 94.25 352 VAL A O 1
ATOM 2766 N N . ILE A 1 353 ? -7.237 -14.189 24.393 1.00 93.81 353 ILE A N 1
ATOM 2767 C CA . ILE A 1 353 ? -6.167 -13.564 25.183 1.00 93.81 353 ILE A CA 1
ATOM 2768 C C . ILE A 1 353 ? -6.541 -12.119 25.517 1.00 93.81 353 ILE A C 1
ATOM 2770 O O . ILE A 1 353 ? -6.490 -11.711 26.680 1.00 93.81 353 ILE A O 1
ATOM 2774 N N . LEU A 1 354 ? -6.995 -11.366 24.518 1.00 91.06 354 LEU A N 1
ATOM 2775 C CA . LEU A 1 354 ? -7.392 -9.973 24.639 1.00 91.06 354 LEU A CA 1
ATOM 2776 C C . LEU A 1 354 ? -8.570 -9.796 25.599 1.00 91.06 354 LEU A C 1
ATOM 2778 O O . LEU A 1 354 ? -8.544 -8.904 26.453 1.00 91.06 354 LEU A O 1
ATOM 2782 N N . SER A 1 355 ? -9.588 -10.656 25.500 1.00 91.38 355 SER A N 1
ATOM 2783 C CA . SER A 1 355 ? -10.756 -10.646 26.386 1.00 91.38 355 SER A CA 1
ATOM 2784 C C . SER A 1 355 ? -10.359 -10.923 27.836 1.00 91.38 355 SER A C 1
ATOM 2786 O O . SER A 1 355 ? -10.719 -10.163 28.741 1.00 91.38 355 SER A O 1
ATOM 2788 N N . LEU A 1 356 ? -9.543 -11.955 28.068 1.00 92.56 356 LEU A N 1
ATOM 2789 C CA . LEU A 1 356 ? -9.052 -12.306 29.400 1.00 92.56 356 LEU A CA 1
ATOM 2790 C C . LEU A 1 356 ? -8.177 -11.199 29.994 1.00 92.56 356 LEU A C 1
ATOM 2792 O O . LEU A 1 356 ? -8.384 -10.810 31.147 1.00 92.56 356 LEU A O 1
ATOM 2796 N N . TYR A 1 357 ? -7.248 -10.648 29.211 1.00 91.06 357 TYR A N 1
ATOM 2797 C CA . TYR A 1 357 ? -6.383 -9.546 29.631 1.00 91.06 357 TYR A CA 1
ATOM 2798 C C . TYR A 1 357 ? -7.196 -8.295 29.991 1.00 91.06 357 TYR A C 1
ATOM 2800 O O . TYR A 1 357 ? -7.013 -7.695 31.057 1.00 91.06 357 TYR A O 1
ATOM 2808 N N . SER A 1 358 ? -8.172 -7.950 29.152 1.00 88.00 358 SER A N 1
ATOM 2809 C CA . SER A 1 358 ? -9.078 -6.817 29.358 1.00 88.00 358 SER A CA 1
ATOM 2810 C C . SER A 1 358 ? -9.968 -6.987 30.592 1.00 88.00 358 SER A C 1
ATOM 2812 O O . SER A 1 358 ? -10.168 -6.031 31.351 1.00 88.00 358 SER A O 1
ATOM 2814 N N . ALA A 1 359 ? -10.465 -8.202 30.839 1.00 88.19 359 ALA A N 1
ATOM 2815 C CA . ALA A 1 359 ? -11.287 -8.533 32.000 1.00 88.19 359 ALA A CA 1
ATOM 2816 C C . ALA A 1 359 ? -10.477 -8.594 33.308 1.00 88.19 359 ALA A C 1
ATOM 2818 O O . ALA A 1 359 ? -10.999 -8.320 34.392 1.00 88.19 359 ALA A O 1
ATOM 2819 N N . HIS A 1 360 ? -9.184 -8.908 33.236 1.00 87.94 360 HIS A N 1
ATOM 2820 C CA . HIS A 1 360 ? -8.348 -9.152 34.411 1.00 87.94 360 HIS A CA 1
ATOM 2821 C C . HIS A 1 360 ? -8.229 -7.951 35.351 1.00 87.94 360 HIS A C 1
ATOM 2823 O O . HIS A 1 360 ? -8.356 -8.084 36.572 1.00 87.94 360 HIS A O 1
ATOM 2829 N N . ALA A 1 361 ? -8.006 -6.756 34.801 1.00 82.44 361 ALA A N 1
ATOM 2830 C CA . ALA A 1 361 ? -7.824 -5.542 35.592 1.00 82.44 361 ALA A CA 1
ATOM 2831 C C . ALA A 1 361 ? -9.048 -5.182 36.463 1.00 82.44 361 ALA A C 1
ATOM 2833 O O . ALA A 1 361 ? -8.861 -4.961 37.666 1.00 82.44 361 ALA A O 1
ATOM 2834 N N . PRO A 1 362 ? -10.294 -5.123 35.940 1.00 79.94 362 PRO A N 1
ATOM 2835 C CA . PRO A 1 362 ? -11.460 -4.880 36.785 1.00 79.94 362 PRO A CA 1
ATOM 2836 C C . PRO A 1 362 ? -11.758 -6.054 37.738 1.00 79.94 362 PRO A C 1
ATOM 2838 O O . PRO A 1 362 ? -12.116 -5.805 38.889 1.00 79.94 362 PRO A O 1
ATOM 2841 N N . ILE A 1 363 ? -11.517 -7.312 37.341 1.00 86.69 363 ILE A N 1
ATOM 2842 C CA . ILE A 1 363 ? -11.711 -8.494 38.210 1.00 86.69 363 ILE A CA 1
ATOM 2843 C C . ILE A 1 363 ? -10.744 -8.489 39.405 1.00 86.69 363 ILE A C 1
ATOM 2845 O O . ILE A 1 363 ? -11.119 -8.849 40.527 1.00 86.69 363 ILE A O 1
ATOM 2849 N N . ARG A 1 364 ? -9.490 -8.057 39.215 1.00 83.38 364 ARG A N 1
ATOM 2850 C CA . ARG A 1 364 ? -8.499 -7.962 40.301 1.00 83.38 364 ARG A CA 1
ATOM 2851 C C . ARG A 1 364 ? -8.914 -6.983 41.397 1.00 83.38 364 ARG A C 1
ATOM 2853 O O . ARG A 1 364 ? -8.634 -7.253 42.567 1.00 83.38 364 ARG A O 1
ATOM 2860 N N . LYS A 1 365 ? -9.622 -5.900 41.054 1.00 79.44 365 LYS A N 1
ATOM 2861 C CA . LYS A 1 365 ? -10.087 -4.898 42.031 1.00 79.44 365 LYS A CA 1
ATOM 2862 C C . LYS A 1 365 ? -11.062 -5.474 43.063 1.00 79.44 365 LYS A C 1
ATOM 2864 O O . LYS A 1 365 ? -11.059 -5.007 44.197 1.00 79.44 365 LYS A O 1
ATOM 2869 N N . ILE A 1 366 ? -11.787 -6.548 42.733 1.00 78.12 366 ILE A N 1
ATOM 2870 C CA . ILE A 1 366 ? -12.717 -7.234 43.651 1.00 78.12 366 ILE A CA 1
ATOM 2871 C C . ILE A 1 366 ? -12.007 -7.740 44.917 1.00 78.12 366 ILE A C 1
ATOM 2873 O O . ILE A 1 366 ? -12.608 -7.779 45.988 1.00 78.12 366 ILE A O 1
ATOM 2877 N N . LYS A 1 367 ? -10.703 -8.063 44.852 1.00 76.69 367 LYS A N 1
ATOM 2878 C CA . LYS A 1 367 ? -9.946 -8.494 46.043 1.00 76.69 367 LYS A CA 1
ATOM 2879 C C . LYS A 1 367 ? -9.964 -7.460 47.166 1.00 76.69 367 LYS A C 1
ATOM 2881 O O . LYS A 1 367 ? -9.932 -7.850 48.332 1.00 76.69 367 LYS A O 1
ATOM 2886 N N . LYS A 1 368 ? -10.010 -6.176 46.810 1.00 75.88 368 LYS A N 1
ATOM 2887 C CA . LYS A 1 368 ? -9.919 -5.053 47.746 1.00 75.88 368 LYS A CA 1
ATOM 2888 C C . LYS A 1 368 ? -11.275 -4.621 48.308 1.00 75.88 368 LYS A C 1
ATOM 2890 O O . LYS A 1 368 ? -11.293 -3.838 49.243 1.00 75.88 368 LYS A O 1
ATOM 2895 N N . LEU A 1 369 ? -12.385 -5.134 47.775 1.00 77.06 369 LEU A N 1
ATOM 2896 C CA . LEU A 1 369 ? -13.722 -4.734 48.208 1.00 77.06 369 LEU A CA 1
ATOM 2897 C C . LEU A 1 369 ? -14.145 -5.485 49.479 1.00 77.06 369 LEU A C 1
ATOM 2899 O O . LEU A 1 369 ? -13.873 -6.690 49.624 1.00 77.06 369 LEU A O 1
ATOM 2903 N N . GLN A 1 370 ? -14.812 -4.776 50.391 1.00 79.00 370 GLN A N 1
ATOM 2904 C CA . GLN A 1 370 ? -15.489 -5.376 51.540 1.00 79.00 370 GLN A CA 1
ATOM 2905 C C . GLN A 1 370 ? -16.894 -5.842 51.137 1.00 79.00 370 GLN A C 1
ATOM 2907 O O . GLN A 1 370 ? -17.583 -5.170 50.374 1.00 79.00 370 GLN A O 1
ATOM 2912 N N . VAL A 1 371 ? -17.346 -6.983 51.670 1.00 78.19 371 VAL A N 1
ATOM 2913 C CA . VAL A 1 371 ? -18.665 -7.564 51.337 1.00 78.19 371 VAL A CA 1
ATOM 2914 C C . VAL A 1 371 ? -19.797 -6.567 51.618 1.00 78.19 371 VAL A C 1
ATOM 2916 O O . VAL A 1 371 ? -20.680 -6.396 50.783 1.00 78.19 371 VAL A O 1
ATOM 2919 N N . LYS A 1 372 ? -19.723 -5.841 52.744 1.00 78.06 372 LYS A N 1
ATOM 2920 C CA . LYS A 1 372 ? -20.720 -4.827 53.122 1.00 78.06 372 LYS A CA 1
ATOM 2921 C C . LYS A 1 372 ? -20.821 -3.677 52.112 1.00 78.06 372 LYS A C 1
ATOM 2923 O O . LYS A 1 372 ? -21.918 -3.257 51.777 1.00 78.06 372 LYS A O 1
ATOM 2928 N N . GLU A 1 373 ? -19.693 -3.201 51.584 1.00 75.50 373 GLU A N 1
ATOM 2929 C CA . GLU A 1 373 ? -19.648 -2.084 50.625 1.00 75.50 373 GLU A CA 1
ATOM 2930 C C . GLU A 1 373 ? -20.227 -2.488 49.268 1.00 75.50 373 GLU A C 1
ATOM 2932 O O . GLU A 1 373 ? -20.896 -1.695 48.609 1.00 75.50 373 GLU A O 1
ATOM 2937 N N . VAL A 1 374 ? -19.989 -3.742 48.878 1.00 74.38 374 VAL A N 1
ATOM 2938 C CA . VAL A 1 374 ? -20.503 -4.353 47.648 1.00 74.38 374 VAL A CA 1
ATOM 2939 C C . VAL A 1 374 ? -22.022 -4.531 47.711 1.00 74.38 374 VAL A C 1
ATOM 2941 O O . VAL A 1 374 ? -22.703 -4.246 46.729 1.00 74.38 374 VAL A O 1
ATOM 2944 N N . ILE A 1 375 ? -22.557 -4.971 48.856 1.00 73.38 375 ILE A N 1
ATOM 2945 C CA . ILE A 1 375 ? -24.005 -5.155 49.061 1.00 73.38 375 ILE A CA 1
ATOM 2946 C C . ILE A 1 375 ? -24.721 -3.804 49.142 1.00 73.38 375 ILE A C 1
ATOM 2948 O O . ILE A 1 375 ? -25.732 -3.610 48.474 1.00 73.38 375 ILE A O 1
ATOM 2952 N N . LEU A 1 376 ? -24.166 -2.851 49.897 1.00 68.31 376 LEU A N 1
ATOM 2953 C CA . LEU A 1 376 ? -24.727 -1.504 50.049 1.00 68.31 376 LEU A CA 1
ATOM 2954 C C . LEU A 1 376 ? -24.495 -0.608 48.820 1.00 68.31 376 LEU A C 1
ATOM 2956 O O . LEU A 1 376 ? -24.867 0.560 48.842 1.00 68.31 376 LEU A O 1
ATOM 2960 N N . ASN A 1 377 ? -23.846 -1.127 47.770 1.00 65.00 377 ASN A N 1
ATOM 2961 C CA . ASN A 1 377 ? -23.496 -0.403 46.548 1.00 65.00 377 ASN A CA 1
ATOM 2962 C C . ASN A 1 377 ? -22.752 0.930 46.802 1.00 65.00 377 ASN A C 1
ATOM 2964 O O . ASN A 1 377 ? -22.845 1.863 46.009 1.00 65.00 377 ASN A O 1
ATOM 2968 N N . ARG A 1 378 ? -21.981 1.018 47.897 1.00 60.19 378 ARG A N 1
ATOM 2969 C CA . ARG A 1 378 ? -21.222 2.219 48.306 1.00 60.19 378 ARG A CA 1
ATOM 2970 C C . ARG A 1 378 ? -19.821 2.278 47.693 1.00 60.19 378 ARG A C 1
ATOM 2972 O O . ARG A 1 378 ? -18.920 2.906 48.244 1.00 60.19 378 ARG A O 1
ATOM 2979 N N . VAL A 1 379 ? -19.596 1.599 46.568 1.00 58.12 379 VAL A N 1
ATOM 2980 C CA . VAL A 1 379 ? -18.285 1.563 45.902 1.00 58.12 379 VAL A CA 1
ATOM 2981 C C . VAL A 1 379 ? -18.112 2.822 45.045 1.00 58.12 379 VAL A C 1
ATOM 2983 O O . VAL A 1 379 ? -18.003 2.764 43.820 1.00 58.12 379 VAL A O 1
ATOM 2986 N N . GLU A 1 380 ? -18.088 3.987 45.688 1.00 54.88 380 GLU A N 1
ATOM 2987 C CA . GLU A 1 380 ? -17.726 5.243 45.039 1.00 54.88 380 GLU A CA 1
ATOM 2988 C C . GLU A 1 380 ? -16.228 5.490 45.184 1.00 54.88 380 GLU A C 1
ATOM 2990 O O . GLU A 1 380 ? -15.709 5.814 46.247 1.00 54.88 380 GLU A O 1
ATOM 2995 N N . VAL A 1 381 ? -15.499 5.349 44.077 1.00 52.88 381 VAL A N 1
ATOM 2996 C CA . VAL A 1 381 ? -14.105 5.793 44.014 1.00 52.88 381 VAL A CA 1
ATOM 2997 C C . VAL A 1 381 ? -14.103 7.223 43.487 1.00 52.88 381 VAL A C 1
ATOM 2999 O O . VAL A 1 381 ? -14.100 7.431 42.268 1.00 52.88 381 VAL A O 1
ATOM 3002 N N . HIS A 1 382 ? -14.106 8.202 44.392 1.00 52.41 382 HIS A N 1
ATOM 3003 C CA . HIS A 1 382 ? -13.802 9.591 44.052 1.00 52.41 382 HIS A CA 1
ATOM 3004 C C . HIS A 1 382 ? -12.363 9.680 43.519 1.00 52.41 382 HIS A C 1
ATOM 3006 O O . HIS A 1 382 ? -11.386 9.619 44.261 1.00 52.41 382 HIS A O 1
ATOM 3012 N N . GLU A 1 383 ? -12.218 9.791 42.199 1.00 61.94 383 GLU A N 1
ATOM 3013 C CA . GLU A 1 383 ? -10.938 10.110 41.565 1.00 61.94 383 GLU A CA 1
ATOM 3014 C C . GLU A 1 383 ? -10.762 11.625 41.504 1.00 61.94 383 GLU A C 1
ATOM 3016 O O . GLU A 1 383 ? -11.637 12.334 41.000 1.00 61.94 383 GLU A O 1
ATOM 3021 N N . LYS A 1 384 ? -9.603 12.120 41.957 1.00 68.50 384 LYS A N 1
ATOM 3022 C CA . LYS A 1 384 ? -9.237 13.532 41.807 1.00 68.50 384 LYS A CA 1
ATOM 3023 C C . LYS A 1 384 ? -9.258 13.912 40.319 1.00 68.50 384 LYS A C 1
ATOM 3025 O O . LYS A 1 384 ? -8.597 13.279 39.498 1.00 68.50 384 LYS A O 1
ATOM 3030 N N . THR A 1 385 ? -10.019 14.949 39.968 1.00 73.94 385 THR A N 1
ATOM 3031 C CA . THR A 1 385 ? -10.034 15.507 38.607 1.00 73.94 385 THR A CA 1
ATOM 3032 C C . THR A 1 385 ? -8.656 16.078 38.263 1.00 73.94 385 THR A C 1
ATOM 3034 O O . THR A 1 385 ? -8.120 16.871 39.038 1.00 73.94 385 THR A O 1
ATOM 3037 N N . GLY A 1 386 ? -8.101 15.693 37.110 1.00 76.94 386 GLY A N 1
ATOM 3038 C CA . GLY A 1 386 ? -6.799 16.178 36.643 1.00 76.94 386 GLY A CA 1
ATOM 3039 C C . GLY A 1 386 ? -6.780 17.686 36.373 1.00 76.94 386 GLY A C 1
ATOM 3040 O O . GLY A 1 386 ? -7.822 18.299 36.125 1.00 76.94 386 GLY A O 1
ATOM 3041 N N . ILE A 1 387 ? -5.582 18.271 36.412 1.00 79.75 387 ILE A N 1
ATOM 3042 C CA . ILE A 1 387 ? -5.352 19.721 36.287 1.00 79.75 387 ILE A CA 1
ATOM 3043 C C . ILE A 1 387 ? -5.881 20.249 34.945 1.00 79.75 387 ILE A C 1
ATOM 3045 O O . ILE A 1 387 ? -6.679 21.183 34.933 1.00 79.75 387 ILE A O 1
ATOM 3049 N N . ILE A 1 388 ? -5.545 19.582 33.835 1.00 74.62 388 ILE A N 1
ATOM 3050 C CA . ILE A 1 388 ? -5.976 19.965 32.477 1.00 74.62 388 ILE A CA 1
ATOM 3051 C C . ILE A 1 388 ? -7.505 19.986 32.364 1.00 74.62 388 ILE A C 1
ATOM 3053 O O . ILE A 1 388 ? -8.094 20.951 31.887 1.00 74.62 388 ILE A O 1
ATOM 3057 N N . THR A 1 389 ? -8.181 18.951 32.872 1.00 82.00 389 THR A N 1
ATOM 3058 C CA . THR A 1 389 ? -9.648 18.890 32.853 1.00 82.00 389 THR A CA 1
ATOM 3059 C C . THR A 1 389 ? -10.271 20.023 33.668 1.00 82.00 389 THR A C 1
ATOM 3061 O O . THR A 1 389 ? -11.274 20.592 33.243 1.00 82.00 389 THR A O 1
ATOM 3064 N N . ARG A 1 390 ? -9.698 20.383 34.825 1.00 83.38 390 ARG A N 1
ATOM 3065 C CA . ARG A 1 390 ? -10.182 21.520 35.629 1.00 83.38 390 ARG A CA 1
ATOM 3066 C C . ARG A 1 390 ? -10.003 22.848 34.903 1.00 83.38 390 ARG A C 1
ATOM 3068 O O . ARG A 1 390 ? -10.911 23.669 34.944 1.00 83.38 390 ARG A O 1
ATOM 3075 N N . PHE A 1 391 ? -8.869 23.033 34.237 1.00 82.19 391 PHE A N 1
ATOM 3076 C CA . PHE A 1 391 ? -8.586 24.235 33.463 1.00 82.19 391 PHE A CA 1
ATOM 3077 C C . PHE A 1 391 ? -9.574 24.398 32.297 1.00 82.19 391 PHE A C 1
ATOM 3079 O O . PHE A 1 391 ? -10.299 25.390 32.241 1.00 82.19 391 PHE A O 1
ATOM 3086 N N . LEU A 1 392 ? -9.703 23.375 31.443 1.00 79.69 392 LEU A N 1
ATOM 3087 C CA . LEU A 1 392 ? -10.608 23.395 30.286 1.00 79.69 392 LEU A CA 1
ATOM 3088 C C . LEU A 1 392 ? -12.082 23.535 30.693 1.00 79.69 392 LEU A C 1
ATOM 3090 O O . LEU A 1 392 ? -12.823 24.312 30.091 1.00 79.69 392 LEU A O 1
ATOM 3094 N N . THR A 1 393 ? -12.514 22.832 31.750 1.00 84.00 393 THR A N 1
ATOM 3095 C CA . THR A 1 393 ? -13.892 22.982 32.255 1.00 84.00 393 THR A CA 1
ATOM 3096 C C . THR A 1 393 ? -14.114 24.357 32.876 1.00 84.00 393 THR A C 1
ATOM 3098 O O . THR A 1 393 ? -15.211 24.889 32.764 1.00 84.00 393 THR A O 1
ATOM 3101 N N . GLY A 1 394 ? -13.092 24.969 33.481 1.00 83.81 394 GLY A N 1
ATOM 3102 C CA . GLY A 1 394 ? -13.155 26.334 34.003 1.00 83.81 394 GLY A CA 1
ATOM 3103 C C . GLY A 1 394 ? -13.361 27.386 32.911 1.00 83.81 394 GLY A C 1
ATOM 3104 O O . GLY A 1 394 ? -14.199 28.271 33.076 1.00 83.81 394 GLY A O 1
ATOM 3105 N N . ILE A 1 395 ? -12.652 27.265 31.783 1.00 82.62 395 ILE A N 1
ATOM 3106 C CA . ILE A 1 395 ? -12.829 28.144 30.615 1.00 82.62 395 ILE A CA 1
ATOM 3107 C C . ILE A 1 395 ? -14.219 27.946 30.010 1.00 82.62 395 ILE A C 1
ATOM 3109 O O . ILE A 1 395 ? -14.972 28.906 29.858 1.00 82.62 395 ILE A O 1
ATOM 3113 N N . GLY A 1 396 ? -14.597 26.697 29.731 1.00 81.50 396 GLY A N 1
ATOM 3114 C CA . GLY A 1 396 ? -15.902 26.393 29.149 1.00 81.50 396 GLY A CA 1
ATOM 3115 C C . GLY A 1 396 ? -17.065 26.845 30.040 1.00 81.50 396 GLY A C 1
ATOM 3116 O O . GLY A 1 396 ? -18.037 27.417 29.555 1.00 81.50 396 GLY A O 1
ATOM 3117 N N . ALA A 1 397 ? -16.949 26.674 31.359 1.00 83.50 397 ALA A N 1
ATOM 3118 C CA . ALA A 1 397 ? -17.959 27.133 32.306 1.00 83.50 397 ALA A CA 1
ATOM 3119 C C . ALA A 1 397 ? -18.109 28.662 32.318 1.00 83.50 397 ALA A C 1
ATOM 3121 O O . ALA A 1 397 ? -19.202 29.142 32.599 1.00 83.50 397 ALA A O 1
ATOM 3122 N N . LYS A 1 398 ? -17.052 29.432 32.010 1.00 86.50 398 LYS A N 1
ATOM 3123 C CA . LYS A 1 398 ? -17.148 30.889 31.806 1.00 86.50 398 LYS A CA 1
ATOM 3124 C C . LYS A 1 398 ? -17.813 31.228 30.470 1.00 86.50 398 LYS A C 1
ATOM 3126 O O . LYS A 1 398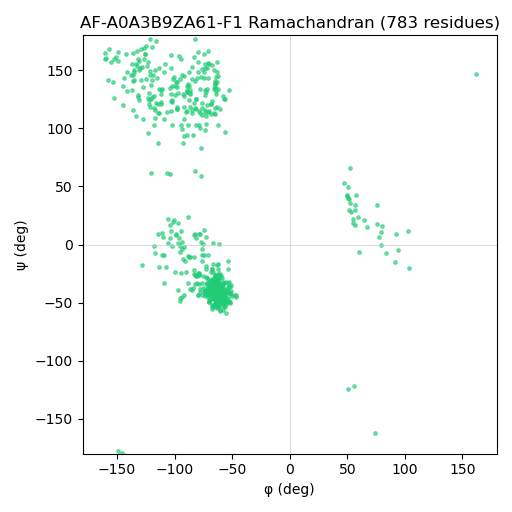 ? -18.696 32.078 30.455 1.00 86.50 398 LYS A O 1
ATOM 3131 N N . LEU A 1 399 ? -17.429 30.543 29.390 1.00 86.50 399 LEU A N 1
ATOM 3132 C CA . LEU A 1 399 ? -17.939 30.791 28.035 1.00 86.50 399 LEU A CA 1
ATOM 3133 C C . LEU A 1 399 ? -19.450 30.521 27.919 1.00 86.50 399 LEU A C 1
ATOM 3135 O O . LEU A 1 399 ? -20.170 31.264 27.264 1.00 86.50 399 LEU A O 1
ATOM 3139 N N . PHE A 1 400 ? -19.947 29.484 28.599 1.00 86.31 400 PHE A N 1
ATOM 3140 C CA . PHE A 1 400 ? -21.333 29.023 28.474 1.00 86.31 400 PHE A CA 1
ATOM 3141 C C . PHE A 1 400 ? -22.238 29.378 29.662 1.00 86.31 400 PHE A C 1
ATOM 3143 O O . PHE A 1 400 ? -23.281 28.748 29.840 1.00 86.31 400 PHE A O 1
ATOM 3150 N N . ARG A 1 401 ? -21.898 30.400 30.465 1.00 81.38 401 ARG A N 1
ATOM 3151 C CA . ARG A 1 401 ? -22.732 30.832 31.610 1.00 81.38 401 ARG A CA 1
ATOM 3152 C C . ARG A 1 401 ? -24.186 31.139 31.229 1.00 81.38 401 ARG A C 1
ATOM 3154 O O . ARG A 1 401 ? -25.078 30.879 32.027 1.00 81.38 401 ARG A O 1
ATOM 3161 N N . GLY A 1 402 ? -24.424 31.644 30.015 1.00 82.25 402 GLY A N 1
ATOM 3162 C CA . GLY A 1 402 ? -25.764 31.972 29.513 1.00 82.25 402 GLY A CA 1
ATOM 3163 C C . GLY A 1 402 ? -26.618 30.770 29.084 1.00 82.25 402 GLY A C 1
ATOM 3164 O O . GLY A 1 402 ? -27.827 30.913 28.936 1.00 82.25 402 GLY A O 1
ATOM 3165 N N . ASN A 1 403 ? -26.037 29.575 28.904 1.00 86.69 403 ASN A N 1
ATOM 3166 C CA . ASN A 1 403 ? -26.774 28.370 28.513 1.00 86.69 403 ASN A CA 1
ATOM 3167 C C . ASN A 1 403 ? -26.668 27.296 29.600 1.00 86.69 403 ASN A C 1
ATOM 3169 O O . ASN A 1 403 ? -25.673 26.576 29.698 1.00 86.69 403 ASN A O 1
ATOM 3173 N N . THR A 1 404 ? -27.737 27.135 30.384 1.00 85.06 404 THR A N 1
ATOM 3174 C CA . THR A 1 404 ? -27.776 26.224 31.539 1.00 85.06 404 THR A CA 1
ATOM 3175 C C . THR A 1 404 ? -27.414 24.781 31.180 1.00 85.06 404 THR A C 1
ATOM 3177 O O . THR A 1 404 ? -26.708 24.124 31.940 1.00 85.06 404 THR A O 1
ATOM 3180 N N . SER A 1 405 ? -27.855 24.276 30.020 1.00 85.94 405 SER A N 1
ATOM 3181 C CA . SER A 1 405 ? -27.585 22.881 29.625 1.00 85.94 405 SER A CA 1
ATOM 3182 C C . SER A 1 405 ? -26.101 22.664 29.337 1.00 85.94 405 SER A C 1
ATOM 3184 O O . SER A 1 405 ? -25.534 21.640 29.705 1.00 85.94 405 SER A O 1
ATOM 3186 N N . MET A 1 406 ? -25.465 23.651 28.709 1.00 86.19 406 MET A N 1
ATOM 3187 C CA . MET A 1 406 ? -24.063 23.592 28.308 1.00 86.19 406 MET A CA 1
ATOM 3188 C C . MET A 1 406 ? -23.130 23.837 29.498 1.00 86.19 406 MET A C 1
ATOM 3190 O O . MET A 1 406 ? -22.145 23.121 29.670 1.00 86.19 406 MET A O 1
ATOM 3194 N N . PHE A 1 407 ? -23.502 24.761 30.388 1.00 87.81 407 PHE A N 1
ATOM 3195 C CA . PHE A 1 407 ? -22.831 24.959 31.670 1.00 87.81 407 PHE A CA 1
ATOM 3196 C C . PHE A 1 407 ? -22.842 23.681 32.524 1.00 87.81 407 PHE A C 1
ATOM 3198 O O . PHE A 1 407 ? -21.794 23.237 32.999 1.00 87.81 407 PHE A O 1
ATOM 3205 N N . LEU A 1 408 ? -24.013 23.047 32.670 1.00 86.69 408 LEU A N 1
ATOM 3206 C CA . LEU A 1 408 ? -24.149 21.787 33.403 1.00 86.69 408 LEU A CA 1
ATOM 3207 C C . LEU A 1 408 ? -23.361 20.656 32.741 1.00 86.69 408 LEU A C 1
ATOM 3209 O O . LEU A 1 408 ? -22.672 19.923 33.442 1.00 86.69 408 LEU A O 1
ATOM 3213 N N . ALA A 1 409 ? -23.395 20.542 31.411 1.00 88.25 409 ALA A N 1
ATOM 3214 C CA . ALA A 1 409 ? -22.632 19.530 30.684 1.00 88.25 409 ALA A CA 1
ATOM 3215 C C . ALA A 1 409 ? -21.122 19.624 30.967 1.00 88.25 409 ALA A C 1
ATOM 3217 O O . ALA A 1 409 ? -20.470 18.620 31.260 1.00 88.25 409 ALA A O 1
ATOM 3218 N N . ILE A 1 410 ? -20.569 20.839 30.951 1.00 87.19 410 ILE A N 1
ATOM 3219 C CA . ILE A 1 410 ? -19.147 21.083 31.226 1.00 87.19 410 ILE A CA 1
ATOM 3220 C C . ILE A 1 410 ? -18.807 20.753 32.679 1.00 87.19 410 ILE A C 1
ATOM 3222 O O . ILE A 1 410 ? -17.790 20.109 32.954 1.00 87.19 410 ILE A O 1
ATOM 3226 N N . ASN A 1 411 ? -19.672 21.132 33.619 1.00 86.12 411 ASN A N 1
ATOM 3227 C CA . ASN A 1 411 ? -19.472 20.780 35.019 1.00 86.12 411 ASN A CA 1
ATOM 3228 C C . ASN A 1 411 ? -19.572 19.260 35.246 1.00 86.12 411 ASN A C 1
ATOM 3230 O O . ASN A 1 411 ? -18.774 18.689 35.990 1.00 86.12 411 ASN A O 1
ATOM 3234 N N . ASN A 1 412 ? -20.470 18.579 34.534 1.00 88.25 412 ASN A N 1
ATOM 3235 C CA . ASN A 1 412 ? -20.620 17.128 34.595 1.00 88.25 412 ASN A CA 1
ATOM 3236 C C . ASN A 1 412 ? -19.381 16.400 34.062 1.00 88.25 412 ASN A C 1
ATOM 3238 O O . ASN A 1 412 ? -18.997 15.379 34.623 1.00 88.25 412 ASN A O 1
ATOM 3242 N N . ILE A 1 413 ? -18.678 16.930 33.057 1.00 87.12 413 ILE A N 1
ATOM 3243 C CA . ILE A 1 413 ? -17.375 16.382 32.630 1.00 87.12 413 ILE A CA 1
ATOM 3244 C C . ILE A 1 413 ? -16.335 16.489 33.762 1.00 87.12 413 ILE A C 1
ATOM 3246 O O . ILE A 1 413 ? -15.552 15.559 34.005 1.00 87.12 413 ILE A O 1
ATOM 3250 N N . ARG A 1 414 ? -16.337 17.601 34.509 1.00 83.75 414 ARG A N 1
ATOM 3251 C CA . ARG A 1 414 ? -15.415 17.823 35.637 1.00 83.75 414 ARG A CA 1
ATOM 3252 C C . ARG A 1 414 ? -15.637 16.835 36.780 1.00 83.75 414 ARG A C 1
ATOM 3254 O O . ARG A 1 414 ? -14.662 16.415 37.412 1.00 83.75 414 ARG A O 1
ATOM 3261 N N . THR A 1 415 ? -16.887 16.464 37.046 1.00 81.06 415 THR A N 1
ATOM 3262 C CA . THR A 1 415 ? -17.281 15.625 38.188 1.00 81.06 415 THR A CA 1
ATOM 3263 C C . THR A 1 415 ? -17.384 14.151 37.795 1.00 81.06 415 THR A C 1
ATOM 3265 O O . THR A 1 415 ? -16.703 13.310 38.386 1.00 81.06 415 THR A O 1
ATOM 3268 N N . SER A 1 416 ? -18.070 13.828 36.700 1.00 82.88 416 SER A N 1
ATOM 3269 C CA . SER A 1 416 ? -18.330 12.457 36.254 1.00 82.88 416 SER A CA 1
ATOM 3270 C C . SER A 1 416 ? -17.096 11.766 35.670 1.00 82.88 416 SER A C 1
ATOM 3272 O O . SER A 1 416 ? -16.599 12.080 34.585 1.00 82.88 416 SER A O 1
ATOM 3274 N N . LYS A 1 417 ? -16.624 10.729 36.369 1.00 80.12 417 LYS A N 1
ATOM 3275 C CA . LYS A 1 417 ? -15.562 9.835 35.881 1.00 80.12 417 LYS A CA 1
ATOM 3276 C C . LYS A 1 417 ? -15.951 9.111 34.588 1.00 80.12 417 LYS A C 1
ATOM 3278 O O . LYS A 1 417 ? -15.070 8.749 33.810 1.00 80.12 417 LYS A O 1
ATOM 3283 N N . LEU A 1 418 ? -17.245 8.878 34.370 1.00 79.62 418 LEU A N 1
ATOM 3284 C CA . LEU A 1 418 ? -17.755 8.169 33.198 1.00 79.62 418 LEU A CA 1
ATOM 3285 C C . LEU A 1 418 ? -17.593 9.012 31.937 1.00 79.62 418 LEU A C 1
ATOM 3287 O O . LEU A 1 418 ? -16.966 8.549 30.990 1.00 79.62 418 LEU A O 1
ATOM 3291 N N . LEU A 1 419 ? -18.017 10.278 31.977 1.00 85.31 419 LEU A N 1
ATOM 3292 C CA . LEU A 1 419 ? -17.815 11.213 30.865 1.00 85.31 419 LEU A CA 1
ATOM 3293 C C . LEU A 1 419 ? -16.327 11.393 30.537 1.00 85.31 419 LEU A C 1
ATOM 3295 O O . LEU A 1 419 ? -15.936 11.308 29.377 1.00 85.31 419 LEU A O 1
ATOM 3299 N N . ARG A 1 420 ? -15.457 11.515 31.551 1.00 85.75 420 ARG A N 1
ATOM 3300 C CA . ARG A 1 420 ? -13.998 11.557 31.318 1.00 85.75 420 ARG A CA 1
ATOM 3301 C C . ARG A 1 420 ? -13.453 10.276 30.689 1.00 85.75 420 ARG A C 1
ATOM 3303 O O . ARG A 1 420 ? -12.524 10.336 29.892 1.00 85.75 420 ARG A O 1
ATOM 3310 N N . SER A 1 421 ? -13.997 9.115 31.050 1.00 80.56 421 SER A N 1
ATOM 3311 C CA . SER A 1 421 ? -13.627 7.841 30.426 1.00 80.56 421 SER A CA 1
ATOM 3312 C C . SER A 1 421 ? -14.076 7.780 28.964 1.00 80.56 421 SER A C 1
ATOM 3314 O O . SER A 1 421 ? -13.351 7.218 28.146 1.00 80.56 421 SER A O 1
ATOM 3316 N N . ASN A 1 422 ? -15.229 8.370 28.633 1.00 85.00 422 ASN A N 1
ATOM 3317 C CA . ASN A 1 422 ? -15.715 8.478 27.257 1.00 85.00 422 ASN A CA 1
ATOM 3318 C C . ASN A 1 422 ? -14.811 9.367 26.414 1.00 85.00 422 ASN A C 1
ATOM 3320 O O . ASN A 1 422 ? -14.428 8.948 25.328 1.00 85.00 422 ASN A O 1
ATOM 3324 N N . ILE A 1 423 ? -14.411 10.528 26.944 1.00 88.94 423 ILE A N 1
ATOM 3325 C CA . ILE A 1 423 ? -13.454 11.420 26.277 1.00 88.94 423 ILE A CA 1
ATOM 3326 C C . ILE A 1 423 ? -12.162 10.664 25.969 1.00 88.94 423 ILE A C 1
ATOM 3328 O O . ILE A 1 423 ? -11.739 10.658 24.827 1.00 88.94 423 ILE A O 1
ATOM 3332 N N . LYS A 1 424 ? -11.582 9.941 26.939 1.00 87.94 424 LYS A N 1
ATOM 3333 C CA . LYS A 1 424 ? -10.356 9.154 26.706 1.00 87.94 424 LYS A CA 1
ATOM 3334 C C . LYS A 1 424 ? -10.511 8.122 25.586 1.00 87.94 424 LYS A C 1
ATOM 3336 O O . LYS A 1 424 ? -9.614 7.997 24.763 1.00 87.94 424 LYS A O 1
ATOM 3341 N N . LEU A 1 425 ? -11.624 7.382 25.556 1.00 85.81 425 LEU A N 1
ATOM 3342 C CA . LEU A 1 425 ? -11.866 6.384 24.509 1.00 85.81 425 LEU A CA 1
ATOM 3343 C C . LEU A 1 425 ? -12.015 7.044 23.132 1.00 85.81 425 LEU A C 1
ATOM 3345 O O . LEU A 1 425 ? -11.398 6.582 22.177 1.00 85.81 425 LEU A O 1
ATOM 3349 N N . LEU A 1 426 ? -12.807 8.117 23.050 1.00 89.75 426 LEU A N 1
ATOM 3350 C CA . LEU A 1 426 ? -12.997 8.902 21.830 1.00 89.75 426 LEU A CA 1
ATOM 3351 C C . LEU A 1 426 ? -11.667 9.467 21.328 1.00 89.75 426 LEU A C 1
ATOM 3353 O O . LEU A 1 426 ? -11.343 9.297 20.162 1.00 89.75 426 LEU A O 1
ATOM 3357 N N . THR A 1 427 ? -10.877 10.065 22.221 1.00 92.12 427 THR A N 1
ATOM 3358 C CA . THR A 1 427 ? -9.562 10.630 21.910 1.00 92.12 427 THR A CA 1
ATOM 3359 C C . THR A 1 427 ? -8.625 9.573 21.350 1.00 92.12 427 THR A C 1
ATOM 3361 O O . THR A 1 427 ? -8.007 9.817 20.327 1.00 92.12 427 THR A O 1
ATOM 3364 N N . ILE A 1 428 ? -8.521 8.401 21.985 1.00 91.12 428 ILE A N 1
ATOM 3365 C CA . ILE A 1 428 ? -7.614 7.347 21.512 1.00 91.12 428 ILE A CA 1
ATOM 3366 C C . ILE A 1 428 ? -8.102 6.761 20.186 1.00 91.12 428 ILE A C 1
ATOM 3368 O O . ILE A 1 428 ? -7.293 6.521 19.302 1.00 91.12 428 ILE A O 1
ATOM 3372 N N . SER A 1 429 ? -9.414 6.572 20.028 1.00 90.12 429 SER A N 1
ATOM 3373 C CA . SER A 1 429 ? -9.981 6.048 18.780 1.00 90.12 429 SER A CA 1
ATOM 3374 C C . SER A 1 429 ? -9.776 7.028 17.623 1.00 90.12 429 SER A C 1
ATOM 3376 O O . SER A 1 429 ? -9.371 6.622 16.543 1.00 90.12 429 SER A O 1
ATOM 3378 N N . LEU A 1 430 ? -10.007 8.323 17.855 1.00 93.38 430 LEU A N 1
ATOM 3379 C CA . LEU A 1 430 ? -9.777 9.357 16.851 1.00 93.38 430 LEU A CA 1
ATOM 3380 C C . LEU A 1 430 ? -8.285 9.547 16.572 1.00 93.38 430 LEU A C 1
ATOM 3382 O O . LEU A 1 430 ? -7.918 9.664 15.414 1.00 93.38 430 LEU A O 1
ATOM 3386 N N . ALA A 1 431 ? -7.421 9.525 17.590 1.00 94.75 431 ALA A N 1
ATOM 3387 C CA . ALA A 1 431 ? -5.980 9.619 17.379 1.00 94.75 431 ALA A CA 1
ATOM 3388 C C . ALA A 1 431 ? -5.453 8.434 16.557 1.00 94.75 431 ALA A C 1
ATOM 3390 O O . ALA A 1 431 ? -4.697 8.639 15.620 1.00 94.75 431 ALA A O 1
ATOM 3391 N N . ALA A 1 432 ? -5.927 7.219 16.849 1.00 92.75 432 ALA A N 1
ATOM 3392 C CA . ALA A 1 432 ? -5.639 6.027 16.060 1.00 92.75 432 ALA A CA 1
ATOM 3393 C C . ALA A 1 432 ? -6.076 6.179 14.595 1.00 92.75 432 ALA A C 1
ATOM 3395 O O . ALA A 1 432 ? -5.289 5.898 13.699 1.00 92.75 432 ALA A O 1
ATOM 3396 N N . ILE A 1 433 ? -7.303 6.659 14.349 1.00 92.94 433 ILE A N 1
ATOM 3397 C CA . ILE A 1 433 ? -7.796 6.923 12.989 1.00 92.94 433 ILE A CA 1
ATOM 3398 C C . ILE A 1 433 ? -6.918 7.962 12.291 1.00 92.94 433 ILE A C 1
ATOM 3400 O O . ILE A 1 433 ? -6.496 7.725 11.167 1.00 92.94 433 ILE A O 1
ATOM 3404 N N . LEU A 1 434 ? -6.618 9.086 12.947 1.00 94.94 434 LEU A N 1
ATOM 3405 C CA . LEU A 1 434 ? -5.796 10.146 12.363 1.00 94.94 434 LEU A CA 1
ATOM 3406 C C . LEU A 1 434 ? -4.383 9.656 12.040 1.00 94.94 434 LEU A C 1
ATOM 3408 O O . LEU A 1 434 ? -3.877 9.991 10.976 1.00 94.94 434 LEU A O 1
ATOM 3412 N N . SER A 1 435 ? -3.771 8.835 12.897 1.00 94.56 435 SER A N 1
ATOM 3413 C CA . SER A 1 435 ? -2.453 8.251 12.628 1.00 94.56 435 SER A CA 1
ATOM 3414 C C . SER A 1 435 ? -2.473 7.249 11.476 1.00 94.56 435 SER A C 1
ATOM 3416 O O . SER A 1 435 ? -1.601 7.295 10.614 1.00 94.56 435 SER A O 1
ATOM 3418 N N . ILE A 1 436 ? -3.492 6.388 11.412 1.00 92.88 436 ILE A N 1
ATOM 3419 C CA . ILE A 1 436 ? -3.691 5.431 10.312 1.00 92.88 436 ILE A CA 1
ATOM 3420 C C . ILE A 1 436 ? -3.901 6.167 8.985 1.00 92.88 436 ILE A C 1
ATOM 3422 O O . ILE A 1 436 ? -3.257 5.839 7.993 1.00 92.88 436 ILE A O 1
ATOM 3426 N N . VAL A 1 437 ? -4.761 7.187 8.971 1.00 92.75 437 VAL A N 1
ATOM 3427 C CA . VAL A 1 437 ? -5.034 7.993 7.774 1.00 92.75 437 VAL A CA 1
ATOM 3428 C C . VAL A 1 437 ? -3.797 8.773 7.357 1.00 92.75 437 VAL A C 1
ATOM 3430 O O . VAL A 1 437 ? -3.444 8.711 6.194 1.00 92.75 437 VAL A O 1
ATOM 3433 N N . SER A 1 438 ? -3.103 9.425 8.292 1.00 93.31 438 SER A N 1
ATOM 3434 C CA . SER A 1 438 ? -1.866 10.160 7.992 1.00 93.31 438 SER A CA 1
ATOM 3435 C C . SER A 1 438 ? -0.780 9.247 7.420 1.00 93.31 438 SER A C 1
ATOM 3437 O O . SER A 1 438 ? -0.067 9.635 6.505 1.00 93.31 438 SER A O 1
ATOM 3439 N N . SER A 1 439 ? -0.661 8.020 7.937 1.00 90.75 439 SER A N 1
ATOM 3440 C CA . SER A 1 439 ? 0.281 7.026 7.403 1.00 90.75 439 SER A CA 1
ATOM 3441 C C . SER A 1 439 ? -0.131 6.581 5.995 1.00 90.75 439 SER A C 1
ATOM 3443 O O . SER A 1 439 ? 0.709 6.480 5.109 1.00 90.75 439 SER A O 1
ATOM 3445 N N . SER A 1 440 ? -1.434 6.382 5.762 1.00 88.06 440 SER A N 1
ATOM 3446 C CA . SER A 1 440 ? -1.992 6.040 4.447 1.00 88.06 440 SER A CA 1
ATOM 3447 C C . SER A 1 440 ? -1.823 7.162 3.417 1.00 88.06 440 SER A C 1
ATOM 3449 O O . SER A 1 440 ? -1.517 6.873 2.261 1.00 88.06 440 SER A O 1
ATOM 3451 N N . THR A 1 441 ? -2.039 8.423 3.801 1.00 87.94 441 THR A N 1
ATOM 3452 C CA . THR A 1 441 ? -1.828 9.576 2.918 1.00 87.94 441 THR A CA 1
ATOM 3453 C C . THR A 1 441 ? -0.348 9.775 2.669 1.00 87.94 441 THR A C 1
ATOM 3455 O O . THR A 1 441 ? 0.029 9.894 1.521 1.00 87.94 441 THR A O 1
ATOM 3458 N N . SER A 1 442 ? 0.504 9.658 3.692 1.00 87.12 442 SER A N 1
ATOM 3459 C CA . SER A 1 442 ? 1.958 9.719 3.500 1.00 87.12 442 SER A CA 1
ATOM 3460 C C . SER A 1 442 ? 2.447 8.637 2.536 1.00 87.12 442 SER A C 1
ATOM 3462 O O . SER A 1 442 ? 3.313 8.906 1.721 1.00 87.12 442 SER A O 1
ATOM 3464 N N . MET A 1 443 ? 1.871 7.427 2.566 1.00 82.81 443 MET A N 1
ATOM 3465 C CA . MET A 1 443 ? 2.196 6.385 1.578 1.00 82.81 443 MET A CA 1
ATOM 3466 C C . MET A 1 443 ? 1.803 6.800 0.165 1.00 82.81 443 MET A C 1
ATOM 3468 O O . MET A 1 443 ? 2.582 6.636 -0.766 1.00 82.81 443 MET A O 1
ATOM 3472 N N . THR A 1 444 ? 0.620 7.391 0.016 1.00 80.56 444 THR A N 1
ATOM 3473 C CA . THR A 1 444 ? 0.182 7.954 -1.266 1.00 80.56 444 THR A CA 1
ATOM 3474 C C . THR A 1 444 ? 1.123 9.064 -1.732 1.00 80.56 444 THR A C 1
ATOM 3476 O O . THR A 1 444 ? 1.557 9.047 -2.877 1.00 80.56 444 THR A O 1
ATOM 3479 N N . ASP A 1 445 ? 1.485 9.981 -0.837 1.00 80.94 445 ASP A N 1
ATOM 3480 C CA . ASP A 1 445 ? 2.360 11.114 -1.124 1.00 80.94 445 ASP A CA 1
ATOM 3481 C C . ASP A 1 445 ? 3.768 10.647 -1.495 1.00 80.94 445 ASP A C 1
ATOM 3483 O O . ASP A 1 445 ? 4.397 11.245 -2.349 1.00 80.94 445 ASP A O 1
ATOM 3487 N N . VAL A 1 446 ? 4.285 9.568 -0.905 1.00 78.62 446 VAL A N 1
ATOM 3488 C CA . VAL A 1 446 ? 5.609 9.050 -1.277 1.00 78.62 446 VAL A CA 1
ATOM 3489 C C . VAL A 1 446 ? 5.570 8.354 -2.642 1.00 78.62 446 VAL A C 1
ATOM 3491 O O . VAL A 1 446 ? 6.498 8.516 -3.432 1.00 78.62 446 VAL A O 1
ATOM 3494 N N . VAL A 1 447 ? 4.497 7.615 -2.936 1.00 77.50 447 VAL A N 1
ATOM 3495 C CA . VAL A 1 447 ? 4.305 6.938 -4.229 1.00 77.50 447 VAL A CA 1
ATOM 3496 C C . VAL A 1 447 ? 4.119 7.945 -5.360 1.00 77.50 447 VAL A C 1
ATOM 3498 O O . VAL A 1 447 ? 4.698 7.785 -6.428 1.00 77.50 447 VAL A O 1
ATOM 3501 N N . VAL A 1 448 ? 3.312 8.981 -5.137 1.00 76.94 448 VAL A N 1
ATOM 3502 C CA . VAL A 1 448 ? 2.951 9.978 -6.155 1.00 76.94 448 VAL A CA 1
ATOM 3503 C C . VAL A 1 448 ? 3.948 11.138 -6.194 1.00 76.94 448 VAL A C 1
ATOM 3505 O O . VAL A 1 448 ? 4.230 11.671 -7.265 1.00 76.94 448 VAL A O 1
ATOM 3508 N N . GLY A 1 449 ? 4.511 11.505 -5.045 1.00 72.81 449 GLY A N 1
ATOM 3509 C CA . GLY A 1 449 ? 5.328 12.703 -4.857 1.00 72.81 449 GLY A CA 1
ATOM 3510 C C . GLY A 1 449 ? 6.629 12.702 -5.646 1.00 72.81 449 GLY A C 1
ATOM 3511 O O . GLY A 1 449 ? 7.064 13.766 -6.064 1.00 72.81 449 GLY A O 1
ATOM 3512 N N . ALA A 1 450 ? 7.205 11.528 -5.940 1.00 70.44 450 ALA A N 1
ATOM 3513 C CA . ALA A 1 450 ? 8.366 11.444 -6.829 1.00 70.44 450 ALA A CA 1
ATOM 3514 C C . ALA A 1 450 ? 8.079 12.128 -8.177 1.00 70.44 450 ALA A C 1
ATOM 3516 O O . ALA A 1 450 ? 8.842 12.988 -8.600 1.00 70.44 450 ALA A O 1
ATOM 3517 N N . TYR A 1 451 ? 6.927 11.831 -8.780 1.00 78.25 451 TYR A N 1
ATOM 3518 C CA . TYR A 1 451 ? 6.510 12.430 -10.044 1.00 78.25 451 TYR A CA 1
ATOM 3519 C C . TYR A 1 451 ? 5.940 13.840 -9.875 1.00 78.25 451 TYR A C 1
ATOM 3521 O O . TYR A 1 451 ? 5.984 14.613 -10.819 1.00 78.25 451 TYR A O 1
ATOM 3529 N N . GLU A 1 452 ? 5.410 14.225 -8.707 1.00 79.81 452 GLU A N 1
ATOM 3530 C CA . GLU A 1 452 ? 4.975 15.615 -8.476 1.00 79.81 452 GLU A CA 1
ATOM 3531 C C . GLU A 1 452 ? 6.151 16.587 -8.390 1.00 79.81 452 GLU A C 1
ATOM 3533 O O . GLU A 1 452 ? 6.093 17.667 -8.986 1.00 79.81 452 GLU A O 1
ATOM 3538 N N . ASP A 1 453 ? 7.202 16.196 -7.672 1.00 81.44 453 ASP A N 1
ATOM 3539 C CA . ASP A 1 453 ? 8.302 17.083 -7.301 1.00 81.44 453 ASP A CA 1
ATOM 3540 C C . ASP A 1 453 ? 9.326 17.258 -8.433 1.00 81.44 453 ASP A C 1
ATOM 3542 O O . ASP A 1 453 ? 9.982 18.296 -8.509 1.00 81.44 453 ASP A O 1
ATOM 3546 N N . MET A 1 454 ? 9.469 16.272 -9.323 1.00 86.00 454 MET A N 1
ATOM 3547 C CA . MET A 1 454 ? 10.446 16.312 -10.417 1.00 86.00 454 MET A CA 1
ATOM 3548 C C . MET A 1 454 ? 10.157 17.426 -11.441 1.00 86.00 454 MET A C 1
ATOM 3550 O O . MET A 1 454 ? 9.011 17.660 -11.834 1.00 86.00 454 MET A O 1
ATOM 3554 N N . GLU A 1 455 ? 11.204 18.116 -11.895 1.00 88.06 455 GLU A N 1
ATOM 3555 C CA . GLU A 1 455 ? 11.113 19.268 -12.808 1.00 88.06 455 GLU A CA 1
ATOM 3556 C C . GLU A 1 455 ? 11.230 18.845 -14.283 1.00 88.06 455 GLU A C 1
ATOM 3558 O O . GLU A 1 455 ? 12.320 18.830 -14.854 1.00 88.06 455 GLU A O 1
ATOM 3563 N N . TYR A 1 456 ? 10.100 18.493 -14.898 1.00 90.56 456 TYR A N 1
ATOM 3564 C CA . TYR A 1 456 ? 9.953 18.191 -16.328 1.00 90.56 456 TYR A CA 1
ATOM 3565 C C . TYR A 1 456 ? 8.480 18.320 -16.740 1.00 90.56 456 TYR A C 1
ATOM 3567 O O . TYR A 1 456 ? 7.605 18.260 -15.880 1.00 90.56 456 TYR A O 1
ATOM 3575 N N . ASP A 1 457 ? 8.198 18.471 -18.035 1.00 91.81 457 ASP A N 1
ATOM 3576 C CA . ASP A 1 457 ? 6.827 18.429 -18.568 1.00 91.81 457 ASP A CA 1
ATOM 3577 C C . ASP A 1 457 ? 6.564 17.160 -19.387 1.00 91.81 457 ASP A C 1
ATOM 3579 O O . ASP A 1 457 ? 5.449 16.634 -19.379 1.00 91.81 457 ASP A O 1
ATOM 3583 N N . TYR A 1 458 ? 7.596 16.659 -20.069 1.00 93.31 458 TYR A N 1
ATOM 3584 C CA . TYR A 1 458 ? 7.538 15.466 -20.906 1.00 93.31 458 TYR A CA 1
ATOM 3585 C C . TYR A 1 458 ? 8.754 14.572 -20.680 1.00 93.31 458 TYR A C 1
ATOM 3587 O O . TYR A 1 458 ? 9.865 15.074 -20.486 1.00 93.31 458 TYR A O 1
ATOM 3595 N N . ASP A 1 459 ? 8.532 13.263 -20.769 1.00 93.19 459 ASP A N 1
ATOM 3596 C CA . ASP A 1 459 ? 9.578 12.244 -20.819 1.00 93.19 459 ASP A CA 1
ATOM 3597 C C . ASP A 1 459 ? 9.436 11.412 -22.098 1.00 93.19 459 ASP A C 1
ATOM 3599 O O . ASP A 1 459 ? 8.364 10.878 -22.403 1.00 93.19 459 ASP A O 1
ATOM 3603 N N . ILE A 1 460 ? 10.513 11.352 -22.881 1.00 94.00 460 ILE A N 1
ATOM 3604 C CA . ILE A 1 460 ? 10.625 10.470 -24.041 1.00 94.00 460 ILE A CA 1
ATOM 3605 C C . ILE A 1 460 ? 11.256 9.171 -23.574 1.00 94.00 460 ILE A C 1
ATOM 3607 O O . ILE A 1 460 ? 12.417 9.163 -23.188 1.00 94.00 460 ILE A O 1
ATOM 3611 N N . GLU A 1 461 ? 10.536 8.068 -23.717 1.00 89.75 461 GLU A N 1
ATOM 3612 C CA . GLU A 1 461 ? 10.968 6.737 -23.298 1.00 89.75 461 GLU A CA 1
ATOM 3613 C C . GLU A 1 461 ? 11.031 5.772 -24.487 1.00 89.75 461 GLU A C 1
ATOM 3615 O O . GLU A 1 461 ? 10.503 6.041 -25.574 1.00 89.75 461 GLU A O 1
ATOM 3620 N N . ASN A 1 462 ? 11.608 4.590 -24.250 1.00 83.81 462 ASN A N 1
ATOM 3621 C CA . ASN A 1 462 ? 11.656 3.487 -25.215 1.00 83.81 462 ASN A CA 1
ATOM 3622 C C . ASN A 1 462 ? 12.327 3.896 -26.535 1.00 83.81 462 ASN A C 1
ATOM 3624 O O . ASN A 1 462 ? 11.845 3.582 -27.621 1.00 83.81 462 ASN A O 1
ATOM 3628 N N . ILE A 1 463 ? 13.434 4.634 -26.433 1.00 86.25 463 ILE A N 1
ATOM 3629 C CA . ILE A 1 463 ? 14.211 5.090 -27.585 1.00 86.25 463 ILE A CA 1
ATOM 3630 C C . ILE A 1 463 ? 14.907 3.878 -28.213 1.00 86.25 463 ILE A C 1
ATOM 3632 O O . ILE A 1 463 ? 15.764 3.248 -27.595 1.00 86.25 463 ILE A O 1
ATOM 3636 N N . ILE A 1 464 ? 14.525 3.544 -29.447 1.00 75.25 464 ILE A N 1
ATOM 3637 C CA . ILE A 1 464 ? 15.092 2.420 -30.196 1.00 75.25 464 ILE A CA 1
ATOM 3638 C C . ILE A 1 464 ? 16.305 2.907 -30.999 1.00 75.25 464 ILE A C 1
ATOM 3640 O O . ILE A 1 464 ? 16.222 3.903 -31.727 1.00 75.25 464 ILE A O 1
ATOM 3644 N N . ASP A 1 465 ? 17.429 2.188 -30.906 1.00 75.00 465 ASP A N 1
ATOM 3645 C CA . ASP A 1 465 ? 18.580 2.424 -31.786 1.00 75.00 465 ASP A CA 1
ATOM 3646 C C . ASP A 1 465 ? 18.168 2.091 -33.226 1.00 75.00 465 ASP A C 1
ATOM 3648 O O . ASP A 1 465 ? 17.807 0.959 -33.557 1.00 75.00 465 ASP A O 1
ATOM 3652 N N . SER A 1 466 ? 18.206 3.100 -34.091 1.00 68.25 466 SER A N 1
ATOM 3653 C CA . SER A 1 466 ? 17.869 2.959 -35.509 1.00 68.25 466 SER A CA 1
ATOM 3654 C C . SER A 1 466 ? 18.990 2.303 -36.329 1.00 68.25 466 SER A C 1
ATOM 3656 O O . SER A 1 466 ? 18.861 2.170 -37.546 1.00 68.25 466 SER A O 1
ATOM 3658 N N . ASN A 1 467 ? 20.098 1.905 -35.687 1.00 64.25 467 ASN A N 1
ATOM 3659 C CA . ASN A 1 467 ? 21.347 1.445 -36.300 1.00 64.25 467 ASN A CA 1
ATOM 3660 C C . ASN A 1 467 ? 21.943 2.455 -37.297 1.00 64.25 467 ASN A C 1
ATOM 3662 O O . ASN A 1 467 ? 22.787 2.110 -38.129 1.00 64.25 467 ASN A O 1
ATOM 3666 N N . ALA A 1 468 ? 21.524 3.719 -37.218 1.00 68.69 468 ALA A N 1
ATOM 3667 C CA . ALA A 1 468 ? 22.049 4.793 -38.038 1.00 68.69 468 ALA A CA 1
ATOM 3668 C C . ALA A 1 468 ? 23.453 5.218 -37.569 1.00 68.69 468 ALA A C 1
ATOM 3670 O O . ALA A 1 468 ? 23.922 4.914 -36.465 1.00 68.69 468 ALA A O 1
ATOM 3671 N N . THR A 1 469 ? 24.161 5.955 -38.428 1.00 74.88 469 THR A N 1
ATOM 3672 C CA . THR A 1 469 ? 25.474 6.528 -38.091 1.00 74.88 469 THR A CA 1
ATOM 3673 C C . THR A 1 469 ? 25.371 7.500 -36.911 1.00 74.88 469 THR A C 1
ATOM 3675 O O . THR A 1 469 ? 26.282 7.574 -36.088 1.00 74.88 469 THR A O 1
ATOM 3678 N N . GLN A 1 470 ? 24.242 8.206 -36.809 1.00 80.75 470 GLN A N 1
ATOM 3679 C CA . GLN A 1 470 ? 23.891 9.092 -35.703 1.00 80.75 470 GLN A CA 1
ATOM 3680 C C . GLN A 1 470 ? 22.958 8.370 -34.723 1.00 80.75 470 GLN A C 1
ATOM 3682 O O . GLN A 1 470 ? 22.065 7.650 -35.155 1.00 80.75 470 GLN A O 1
ATOM 3687 N N . SER A 1 471 ? 23.171 8.577 -33.421 1.00 87.25 471 SER A N 1
ATOM 3688 C CA . SER A 1 471 ? 22.299 8.041 -32.369 1.00 87.25 471 SER A CA 1
ATOM 3689 C C . SER A 1 471 ? 20.880 8.616 -32.473 1.00 87.25 471 SER A C 1
ATOM 3691 O O . SER A 1 471 ? 20.717 9.818 -32.708 1.00 87.25 471 SER A O 1
ATOM 3693 N N . THR A 1 472 ? 19.859 7.780 -32.248 1.00 89.62 472 THR A N 1
ATOM 3694 C CA . THR A 1 472 ? 18.451 8.215 -32.214 1.00 89.62 472 THR A CA 1
ATOM 3695 C C . THR A 1 472 ? 18.241 9.285 -31.135 1.00 89.62 472 THR A C 1
ATOM 3697 O O . THR A 1 472 ? 17.574 10.294 -31.371 1.00 89.62 472 THR A O 1
ATOM 3700 N N . THR A 1 473 ? 18.884 9.116 -29.981 1.00 92.06 473 THR A N 1
ATOM 3701 C CA . THR A 1 473 ? 18.906 10.061 -28.860 1.00 92.06 473 THR A CA 1
ATOM 3702 C C . THR A 1 473 ? 19.447 11.421 -29.288 1.00 92.06 473 THR A C 1
ATOM 3704 O O . THR A 1 473 ? 18.818 12.444 -29.024 1.00 92.06 473 THR A O 1
ATOM 3707 N N . ASP A 1 474 ? 20.577 11.460 -29.997 1.00 91.56 474 ASP A N 1
ATOM 3708 C CA . ASP A 1 474 ? 21.157 12.725 -30.460 1.00 91.56 474 ASP A CA 1
ATOM 3709 C C . ASP A 1 474 ? 20.253 13.419 -31.493 1.00 91.56 474 ASP A C 1
ATOM 3711 O O . ASP A 1 474 ? 20.128 14.647 -31.486 1.00 91.56 474 ASP A O 1
ATOM 3715 N N . SER A 1 475 ? 19.592 12.657 -32.371 1.00 92.12 475 SER A N 1
ATOM 3716 C CA . SER A 1 475 ? 18.604 13.193 -33.316 1.00 92.12 475 SER A CA 1
ATOM 3717 C C 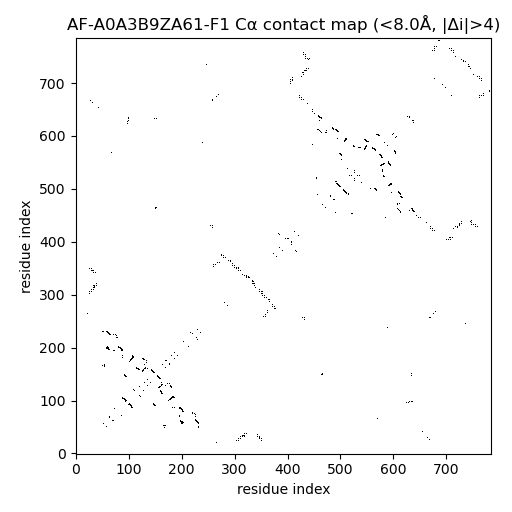. SER A 1 475 ? 17.394 13.803 -32.602 1.00 92.12 475 SER A C 1
ATOM 3719 O O . SER A 1 475 ? 17.022 14.937 -32.911 1.00 92.12 475 SER A O 1
ATOM 3721 N N . LEU A 1 476 ? 16.842 13.112 -31.599 1.00 94.25 476 LEU A N 1
ATOM 3722 C CA . LEU A 1 476 ? 15.748 13.613 -30.760 1.00 94.25 476 LEU A CA 1
ATOM 3723 C C . LEU A 1 476 ? 16.150 14.887 -30.006 1.00 94.25 476 LEU A C 1
ATOM 3725 O O . LEU A 1 476 ? 15.426 15.881 -30.045 1.00 94.25 476 LEU A O 1
ATOM 3729 N N . ILE A 1 477 ? 17.332 14.901 -29.381 1.00 94.19 477 ILE A N 1
ATOM 3730 C CA . ILE A 1 477 ? 17.861 16.082 -28.682 1.00 94.19 477 ILE A CA 1
ATOM 3731 C C . ILE A 1 477 ? 18.007 17.267 -29.643 1.00 94.19 477 ILE A C 1
ATOM 3733 O O . ILE A 1 477 ? 17.703 18.400 -29.271 1.00 94.19 477 ILE A O 1
ATOM 3737 N N . ASN A 1 478 ? 18.472 17.040 -30.873 1.00 93.69 478 ASN A N 1
ATOM 3738 C CA . ASN A 1 478 ? 18.612 18.107 -31.863 1.00 93.69 478 ASN A CA 1
ATOM 3739 C C . ASN A 1 478 ? 17.253 18.660 -32.319 1.00 93.69 478 ASN A C 1
ATOM 3741 O O . ASN A 1 478 ? 17.123 19.875 -32.469 1.00 93.69 478 ASN A O 1
ATOM 3745 N N . GLU A 1 479 ? 16.238 17.813 -32.517 1.00 94.25 479 GLU A N 1
ATOM 3746 C CA . GLU A 1 479 ? 14.878 18.273 -32.841 1.00 94.25 479 GLU A CA 1
ATOM 3747 C C . GLU A 1 479 ? 14.279 19.075 -31.674 1.00 94.25 479 GLU A C 1
ATOM 3749 O O . GLU A 1 479 ? 13.783 20.180 -31.899 1.00 94.25 479 GLU A O 1
ATOM 3754 N N . LEU A 1 480 ? 14.449 18.604 -30.431 1.00 94.50 480 LEU A N 1
ATOM 3755 C CA . LEU A 1 480 ? 14.035 19.315 -29.215 1.00 94.50 480 LEU A CA 1
ATOM 3756 C C . LEU A 1 480 ? 14.732 20.675 -29.060 1.00 94.50 480 LEU A C 1
ATOM 3758 O O . LEU A 1 480 ? 14.077 21.673 -28.784 1.00 94.50 480 LEU A O 1
ATOM 3762 N N . LYS A 1 481 ? 16.050 20.758 -29.283 1.00 93.81 481 LYS A N 1
ATOM 3763 C CA . LYS A 1 481 ? 16.804 22.027 -29.199 1.00 93.81 481 LYS A CA 1
ATOM 3764 C C . LYS A 1 481 ? 16.365 23.061 -30.236 1.00 93.81 481 LYS A C 1
ATOM 3766 O O . LYS A 1 481 ? 16.490 24.259 -29.993 1.00 93.81 481 LYS A O 1
ATOM 3771 N N . ASN A 1 482 ? 15.882 22.609 -31.392 1.00 93.50 482 ASN A N 1
ATOM 3772 C CA . ASN A 1 482 ? 15.383 23.480 -32.457 1.00 93.50 482 ASN A CA 1
ATOM 3773 C C . ASN A 1 482 ? 13.925 23.915 -32.237 1.00 93.50 482 ASN A C 1
ATOM 3775 O O . ASN A 1 482 ? 13.428 24.807 -32.934 1.00 93.50 482 ASN A O 1
ATOM 3779 N N . ASP A 1 483 ? 13.232 23.307 -31.276 1.00 91.81 483 ASP A N 1
ATOM 3780 C CA . ASP A 1 483 ? 11.857 23.629 -30.947 1.00 91.81 483 ASP A CA 1
ATOM 3781 C C . ASP A 1 483 ? 11.778 24.857 -30.034 1.00 91.81 483 ASP A C 1
ATOM 3783 O O . ASP A 1 483 ? 12.201 24.846 -28.882 1.00 91.81 483 ASP A O 1
ATOM 3787 N N . LYS A 1 484 ? 11.161 25.934 -30.530 1.00 89.75 484 LYS A N 1
ATOM 3788 C CA . LYS A 1 484 ? 10.981 27.184 -29.769 1.00 89.75 484 LYS A CA 1
ATOM 3789 C C . LYS A 1 484 ? 10.104 27.021 -28.527 1.00 89.75 484 LYS A C 1
ATOM 3791 O O . LYS A 1 484 ? 10.099 27.910 -27.678 1.00 89.75 484 LYS A O 1
ATOM 3796 N N . ASN A 1 485 ? 9.327 25.941 -28.454 1.00 90.38 485 ASN A N 1
ATOM 3797 C CA . ASN A 1 485 ? 8.491 25.644 -27.301 1.00 90.38 485 ASN A CA 1
ATOM 3798 C C . ASN A 1 485 ? 9.245 24.874 -26.216 1.00 90.38 485 ASN A C 1
ATOM 3800 O O . ASN A 1 485 ? 8.700 24.762 -25.127 1.00 90.38 485 ASN A O 1
ATOM 3804 N N . VAL A 1 486 ? 10.449 24.365 -26.484 1.00 92.25 486 VAL A N 1
ATOM 3805 C CA . VAL A 1 486 ? 11.257 23.607 -25.524 1.00 92.25 486 VAL A CA 1
ATOM 3806 C C . VAL A 1 486 ? 12.293 24.530 -24.894 1.00 92.25 486 VAL A C 1
ATOM 3808 O O . VAL A 1 486 ? 12.961 25.318 -25.566 1.00 92.25 486 VAL A O 1
ATOM 3811 N N . LYS A 1 487 ? 12.457 24.433 -23.577 1.00 91.06 487 LYS A N 1
ATOM 3812 C CA . LYS A 1 487 ? 13.536 25.117 -22.865 1.00 91.06 487 LYS A CA 1
ATOM 3813 C C . LYS A 1 487 ? 14.822 24.320 -23.080 1.00 91.06 487 LYS A C 1
ATOM 3815 O O . LYS A 1 487 ? 15.019 23.297 -22.434 1.00 91.06 487 LYS A O 1
ATOM 3820 N N . ALA A 1 488 ? 15.690 24.758 -23.992 1.00 88.44 488 ALA A N 1
ATOM 3821 C CA . ALA A 1 488 ? 16.870 23.992 -24.420 1.00 88.44 488 ALA A CA 1
ATOM 3822 C C . ALA A 1 488 ? 17.754 23.507 -23.252 1.00 88.44 488 ALA A C 1
ATOM 3824 O O . ALA A 1 488 ? 18.262 22.389 -23.272 1.00 88.44 488 ALA A O 1
ATOM 3825 N N . ASP A 1 489 ? 17.887 24.325 -22.210 1.00 88.06 489 ASP A N 1
ATOM 3826 C CA . ASP A 1 489 ? 18.690 24.046 -21.022 1.00 88.06 489 ASP A CA 1
ATOM 3827 C C . ASP A 1 489 ? 18.036 23.018 -20.081 1.00 88.06 489 ASP A C 1
ATOM 3829 O O . ASP A 1 489 ? 18.659 22.633 -19.097 1.00 88.06 489 ASP A O 1
ATOM 3833 N N . SER A 1 490 ? 16.782 22.621 -20.309 1.00 89.31 490 SER A N 1
ATOM 3834 C CA . SER A 1 490 ? 16.067 21.602 -19.519 1.00 89.31 490 SER A CA 1
ATOM 3835 C C . SER A 1 490 ? 16.215 20.184 -20.071 1.00 89.31 490 SER A C 1
ATOM 3837 O O . SER A 1 490 ? 15.914 19.233 -19.361 1.00 89.31 490 SER A O 1
ATOM 3839 N N . ILE A 1 491 ? 16.687 20.035 -21.314 1.00 93.06 491 ILE A N 1
ATOM 3840 C CA . ILE A 1 491 ? 16.792 18.734 -21.981 1.00 93.06 491 ILE A CA 1
ATOM 3841 C C . ILE A 1 491 ? 17.823 17.877 -21.238 1.00 93.06 491 ILE A C 1
ATOM 3843 O O . ILE A 1 491 ? 19.019 18.180 -21.262 1.00 93.06 491 ILE A O 1
ATOM 3847 N N . SER A 1 492 ? 17.362 16.802 -20.603 1.00 93.19 492 SER A N 1
ATOM 3848 C CA . SER A 1 492 ? 18.186 15.908 -19.792 1.00 93.19 492 SER A CA 1
ATOM 3849 C C . SER A 1 492 ? 18.086 14.470 -20.309 1.00 93.19 492 SER A C 1
ATOM 3851 O O . SER A 1 492 ? 17.139 13.756 -19.979 1.00 93.19 492 SER A O 1
ATOM 3853 N N . PRO A 1 493 ? 19.035 14.014 -21.148 1.00 94.31 493 PRO A N 1
ATOM 3854 C CA . PRO A 1 493 ? 19.114 12.607 -21.506 1.00 94.31 493 PRO A CA 1
ATOM 3855 C C . PRO A 1 493 ? 19.662 11.790 -20.332 1.00 94.31 493 PRO A C 1
ATOM 3857 O O . PRO A 1 493 ? 20.687 12.130 -19.738 1.00 94.31 493 PRO A O 1
ATOM 3860 N N . ILE A 1 494 ? 18.995 10.683 -20.028 1.00 93.69 494 ILE A N 1
ATOM 3861 C CA . ILE A 1 494 ? 19.343 9.784 -18.929 1.00 93.69 494 ILE A CA 1
ATOM 3862 C C . ILE A 1 494 ? 19.783 8.449 -19.526 1.00 93.69 494 ILE A C 1
ATOM 3864 O O . ILE A 1 494 ? 18.979 7.714 -20.095 1.00 93.69 494 ILE A O 1
ATOM 3868 N N . TYR A 1 495 ? 21.060 8.102 -19.380 1.00 93.00 495 TYR A N 1
ATOM 3869 C CA . TYR A 1 495 ? 21.616 6.827 -19.843 1.00 93.00 495 TYR A CA 1
ATOM 3870 C C . TYR A 1 495 ? 21.568 5.823 -18.693 1.00 93.00 495 TYR A C 1
ATOM 3872 O O . TYR A 1 495 ? 22.407 5.876 -17.800 1.00 93.00 495 TYR A O 1
ATOM 3880 N N . GLY A 1 496 ? 20.571 4.941 -18.673 1.00 89.38 496 GLY A N 1
ATOM 3881 C CA . GLY A 1 496 ? 20.362 3.991 -17.578 1.00 89.38 496 GLY A CA 1
ATOM 3882 C C . GLY A 1 496 ? 20.644 2.552 -17.992 1.00 89.38 496 GLY A C 1
ATOM 3883 O O . GLY A 1 496 ? 20.152 2.107 -19.025 1.00 89.38 496 GLY A O 1
ATOM 3884 N N . THR A 1 497 ? 21.384 1.817 -17.166 1.00 86.81 497 THR A N 1
ATOM 3885 C CA . THR A 1 497 ? 21.551 0.361 -17.284 1.00 86.81 497 THR A CA 1
ATOM 3886 C C . THR A 1 497 ? 21.752 -0.264 -15.906 1.00 86.81 497 THR A C 1
ATOM 3888 O O . THR A 1 497 ? 22.011 0.435 -14.924 1.00 86.81 497 THR A O 1
ATOM 3891 N N . GLU A 1 498 ? 21.634 -1.582 -15.814 1.00 85.12 498 GLU A N 1
ATOM 3892 C CA . GLU A 1 498 ? 22.056 -2.307 -14.623 1.00 85.12 498 GLU A CA 1
ATOM 3893 C C . GLU A 1 498 ? 23.581 -2.442 -14.590 1.00 85.12 498 GLU A C 1
ATOM 3895 O O . GLU A 1 498 ? 24.253 -2.615 -15.607 1.00 85.12 498 GLU A O 1
ATOM 3900 N N . GLY A 1 499 ? 24.146 -2.371 -13.391 1.00 87.12 499 GLY A N 1
ATOM 3901 C CA . GLY A 1 499 ? 25.564 -2.605 -13.171 1.00 87.12 499 GLY A CA 1
ATOM 3902 C C . GLY A 1 499 ? 25.825 -3.200 -11.801 1.00 87.12 499 GLY A C 1
ATOM 3903 O O . GLY A 1 499 ? 24.906 -3.472 -11.030 1.00 87.12 499 GLY A O 1
ATOM 3904 N N . LYS A 1 500 ? 27.103 -3.406 -11.486 1.00 86.25 500 LYS A N 1
ATOM 3905 C CA . LYS A 1 500 ? 27.556 -3.895 -10.184 1.00 86.25 500 LYS A CA 1
ATOM 3906 C C . LYS A 1 500 ? 28.500 -2.886 -9.547 1.00 86.25 500 LYS A C 1
ATOM 3908 O O . LYS A 1 500 ? 29.520 -2.542 -10.128 1.00 86.25 500 LYS A O 1
ATOM 3913 N N . LEU A 1 501 ? 28.205 -2.452 -8.326 1.00 87.62 501 LEU A N 1
ATOM 3914 C CA . LEU A 1 501 ? 29.099 -1.628 -7.516 1.00 87.62 501 LEU A CA 1
ATOM 3915 C C . LEU A 1 501 ? 29.692 -2.486 -6.396 1.00 87.62 501 LEU A C 1
ATOM 3917 O O . LEU A 1 501 ? 28.964 -2.971 -5.526 1.00 87.62 501 LEU A O 1
ATOM 3921 N N . ASN A 1 502 ? 31.008 -2.711 -6.442 1.00 88.25 502 ASN A N 1
ATOM 3922 C CA . ASN A 1 502 ? 31.737 -3.674 -5.606 1.00 88.25 502 ASN A CA 1
ATOM 3923 C C . ASN A 1 502 ? 31.089 -5.078 -5.608 1.00 88.25 502 ASN A C 1
ATOM 3925 O O . ASN A 1 502 ? 30.952 -5.714 -4.562 1.00 88.25 502 ASN A O 1
ATOM 3929 N N . GLY A 1 503 ? 30.654 -5.548 -6.782 1.00 75.44 503 GLY A N 1
ATOM 3930 C CA . GLY A 1 503 ? 30.062 -6.879 -6.966 1.00 75.44 503 GLY A CA 1
ATOM 3931 C C . GLY A 1 503 ? 28.593 -7.024 -6.545 1.00 75.44 503 GLY A C 1
ATOM 3932 O O . GLY A 1 503 ? 28.032 -8.105 -6.707 1.00 75.44 503 GLY A O 1
ATOM 3933 N N . LYS A 1 504 ? 27.955 -5.965 -6.034 1.00 80.94 504 LYS A N 1
ATOM 3934 C CA . LYS A 1 504 ? 26.512 -5.925 -5.740 1.00 80.94 504 LYS A CA 1
ATOM 3935 C C . LYS A 1 504 ? 25.770 -5.198 -6.866 1.00 80.94 504 LYS A C 1
ATOM 3937 O O . LYS A 1 504 ? 26.272 -4.175 -7.321 1.00 80.94 504 LYS A O 1
ATOM 3942 N N . SER A 1 505 ? 24.626 -5.713 -7.313 1.00 79.06 505 SER A N 1
ATOM 3943 C CA . SER A 1 505 ? 23.849 -5.121 -8.413 1.00 79.06 505 SER A CA 1
ATOM 3944 C C . SER A 1 505 ? 23.105 -3.850 -7.991 1.00 79.06 505 SER A C 1
ATOM 3946 O O . SER A 1 505 ? 22.622 -3.768 -6.861 1.00 79.06 505 SER A O 1
ATOM 3948 N N . LEU A 1 506 ? 23.015 -2.873 -8.894 1.00 84.81 506 LEU A N 1
ATOM 3949 C CA . LEU A 1 506 ? 22.241 -1.637 -8.743 1.00 84.81 506 LEU A CA 1
ATOM 3950 C C . LEU A 1 506 ? 21.960 -0.983 -10.105 1.00 84.81 506 LEU A C 1
ATOM 3952 O O . LEU A 1 506 ? 22.642 -1.274 -11.091 1.00 84.81 506 LEU A O 1
ATOM 3956 N N . GLY A 1 507 ? 21.018 -0.038 -10.136 1.00 87.12 507 GLY A N 1
ATOM 3957 C CA . GLY A 1 507 ? 20.816 0.829 -11.297 1.00 87.12 507 GLY A CA 1
ATOM 3958 C C . GLY A 1 507 ? 21.923 1.880 -11.415 1.00 87.12 507 GLY A C 1
ATOM 3959 O O . GLY A 1 507 ? 22.213 2.601 -10.455 1.00 87.12 507 GLY A O 1
ATOM 3960 N N . VAL A 1 508 ? 22.530 1.986 -12.595 1.00 92.75 508 VAL A N 1
ATOM 3961 C CA . VAL A 1 508 ? 23.610 2.930 -12.901 1.00 92.75 508 VAL A CA 1
ATOM 3962 C C . VAL A 1 508 ? 23.111 3.929 -13.933 1.00 92.75 508 VAL A C 1
ATOM 3964 O O . VAL A 1 508 ? 22.741 3.551 -15.045 1.00 92.75 508 VAL A O 1
ATOM 3967 N N . TYR A 1 509 ? 23.136 5.212 -13.578 1.00 94.00 509 TYR A N 1
ATOM 3968 C CA . TYR A 1 509 ? 22.619 6.281 -14.425 1.00 94.00 509 TYR A CA 1
ATOM 3969 C C . TYR A 1 509 ? 23.723 7.266 -14.810 1.00 94.00 509 TYR A C 1
ATOM 3971 O O . TYR A 1 509 ? 24.319 7.935 -13.969 1.00 94.00 509 TYR A O 1
ATOM 3979 N N . GLY A 1 510 ? 23.995 7.350 -16.108 1.00 95.00 510 GLY A N 1
ATOM 3980 C CA . GLY A 1 510 ? 24.799 8.386 -16.734 1.00 95.00 510 GLY A CA 1
ATOM 3981 C C . GLY A 1 510 ? 23.950 9.623 -16.988 1.00 95.00 510 GLY A C 1
ATOM 3982 O O . GLY A 1 510 ? 22.997 9.556 -17.761 1.00 95.00 510 GLY A O 1
ATOM 3983 N N . VAL A 1 511 ? 24.296 10.740 -16.354 1.00 94.88 511 VAL A N 1
ATOM 3984 C CA . VAL A 1 511 ? 23.485 11.965 -16.378 1.00 94.88 511 VAL A CA 1
ATOM 3985 C C . VAL A 1 511 ? 24.324 13.202 -16.679 1.00 94.88 511 VAL A C 1
ATOM 3987 O O . VAL A 1 511 ? 25.519 13.238 -16.373 1.00 94.88 511 VAL A O 1
ATOM 3990 N N . GLU A 1 512 ? 23.706 14.237 -17.246 1.00 93.38 512 GLU A N 1
ATOM 3991 C CA . GLU A 1 512 ? 24.274 15.588 -17.221 1.00 93.38 512 GLU A CA 1
ATOM 3992 C C . GLU A 1 512 ? 24.015 16.198 -15.831 1.00 93.38 512 GLU A C 1
ATOM 3994 O O . GLU A 1 512 ? 22.851 16.414 -15.477 1.00 93.38 512 GLU A O 1
ATOM 3999 N N . PRO A 1 513 ? 25.054 16.456 -15.011 1.00 92.62 513 PRO A N 1
ATOM 4000 C CA . PRO A 1 513 ? 24.870 16.809 -13.604 1.00 92.62 513 PRO A CA 1
ATOM 4001 C C . PRO A 1 513 ? 23.994 18.044 -13.345 1.00 92.62 513 PRO A C 1
ATOM 4003 O O . PRO A 1 513 ? 23.295 18.086 -12.337 1.00 92.62 513 PRO A O 1
ATOM 4006 N N . LYS A 1 514 ? 23.995 19.065 -14.214 1.00 91.12 514 LYS A N 1
ATOM 4007 C CA . LYS A 1 514 ? 23.215 20.294 -13.968 1.00 91.12 514 LYS A CA 1
ATOM 4008 C C . LYS A 1 514 ? 21.736 20.141 -14.316 1.00 91.12 514 LYS A C 1
ATOM 4010 O O . LYS A 1 514 ? 20.879 20.635 -13.584 1.00 91.12 514 LYS A O 1
ATOM 4015 N N . ALA A 1 515 ? 21.426 19.515 -15.444 1.00 89.56 515 ALA A N 1
ATOM 4016 C CA . ALA A 1 515 ? 20.069 19.253 -15.897 1.00 89.56 515 ALA A CA 1
ATOM 4017 C C . ALA A 1 515 ? 19.413 18.202 -15.001 1.00 89.56 515 ALA A C 1
ATOM 4019 O O . ALA A 1 515 ? 18.333 18.451 -14.473 1.00 89.56 515 ALA A O 1
ATOM 4020 N N . TYR A 1 516 ? 20.113 17.098 -14.722 1.00 89.25 516 TYR A N 1
ATOM 4021 C CA . TYR A 1 516 ? 19.601 16.057 -13.831 1.00 89.25 516 TYR A CA 1
ATOM 4022 C C . TYR A 1 516 ? 19.507 16.533 -12.378 1.00 89.25 516 TYR A C 1
ATOM 4024 O O . TYR A 1 516 ? 18.563 16.199 -11.663 1.00 89.25 516 TYR A O 1
ATOM 4032 N N . GLY A 1 517 ? 20.464 17.366 -11.954 1.00 89.25 517 GLY A N 1
ATOM 4033 C CA . GLY A 1 517 ? 20.425 18.055 -10.673 1.00 89.25 517 GLY A CA 1
ATOM 4034 C C . GLY A 1 517 ? 19.139 18.852 -10.503 1.00 89.25 517 GLY A C 1
ATOM 4035 O O . GLY A 1 517 ? 18.476 18.668 -9.494 1.00 89.25 517 GLY A O 1
ATOM 4036 N N . ARG A 1 518 ? 18.749 19.674 -11.494 1.00 87.62 518 ARG A N 1
ATOM 4037 C CA . ARG A 1 518 ? 17.458 20.396 -11.510 1.00 87.62 518 ARG A CA 1
ATOM 4038 C C . ARG A 1 518 ? 16.262 19.452 -11.498 1.00 87.62 518 ARG A C 1
ATOM 4040 O O . ARG A 1 518 ? 15.445 19.551 -10.589 1.00 87.62 518 ARG A O 1
ATOM 4047 N N . TYR A 1 519 ? 16.232 18.509 -12.441 1.00 85.56 519 TYR A N 1
ATOM 4048 C CA . TYR A 1 519 ? 15.172 17.509 -12.590 1.00 85.56 519 TYR A CA 1
ATOM 4049 C C . TYR A 1 519 ? 14.797 16.853 -11.255 1.00 85.56 519 TYR A C 1
ATOM 4051 O O . TYR A 1 519 ? 13.620 16.756 -10.924 1.00 85.56 519 TYR A O 1
ATOM 4059 N N . LEU A 1 520 ? 15.793 16.460 -10.455 1.00 87.25 520 LEU A N 1
ATOM 4060 C CA . LEU A 1 520 ? 15.583 15.722 -9.209 1.00 87.25 520 LEU A CA 1
ATOM 4061 C C . LEU A 1 520 ? 15.706 16.585 -7.937 1.00 87.25 520 LEU A C 1
ATOM 4063 O O . LEU A 1 520 ? 15.561 16.053 -6.833 1.00 87.25 520 LEU A O 1
ATOM 4067 N N . ASN A 1 521 ? 16.013 17.887 -8.045 1.00 88.19 521 ASN A N 1
ATOM 4068 C CA . ASN A 1 521 ? 16.407 18.699 -6.887 1.00 88.19 521 ASN A CA 1
ATOM 4069 C C . ASN A 1 521 ? 15.304 18.787 -5.835 1.00 88.19 521 ASN A C 1
ATOM 4071 O O . ASN A 1 521 ? 15.587 18.616 -4.657 1.00 88.19 521 ASN A O 1
ATOM 4075 N N . SER A 1 522 ? 14.061 19.033 -6.243 1.00 83.25 522 SER A N 1
ATOM 4076 C CA . SER A 1 522 ? 12.930 19.137 -5.311 1.00 83.25 522 SER A CA 1
ATOM 4077 C C . SER A 1 522 ? 12.695 17.841 -4.529 1.00 83.25 522 SER A C 1
ATOM 4079 O O . SER A 1 522 ? 12.173 17.870 -3.417 1.00 83.25 522 SER A O 1
ATOM 4081 N N . TYR A 1 523 ? 13.134 16.702 -5.076 1.00 82.12 523 TYR A N 1
ATOM 4082 C CA . TYR A 1 523 ? 13.005 15.402 -4.433 1.00 82.12 523 TYR A CA 1
ATOM 4083 C C . TYR A 1 523 ? 14.224 15.023 -3.573 1.00 82.12 523 TYR A C 1
ATOM 4085 O O . TYR A 1 523 ? 14.036 14.535 -2.459 1.00 82.12 523 TYR A O 1
ATOM 4093 N N . VAL A 1 524 ? 15.457 15.241 -4.048 1.00 85.00 524 VAL A N 1
ATOM 4094 C CA . VAL A 1 524 ? 16.700 14.805 -3.364 1.00 85.00 524 VAL A CA 1
ATOM 4095 C C . VAL A 1 524 ? 17.399 15.924 -2.582 1.00 85.00 524 VAL A C 1
ATOM 4097 O O . VAL A 1 524 ? 18.136 15.648 -1.638 1.00 85.00 524 VAL A O 1
ATOM 4100 N N . GLY A 1 525 ? 17.172 17.186 -2.939 1.00 87.00 525 GLY A N 1
ATOM 4101 C CA . GLY A 1 525 ? 17.788 18.344 -2.291 1.00 87.00 525 GLY A CA 1
ATOM 4102 C C . GLY A 1 525 ? 19.252 18.571 -2.680 1.00 87.00 525 GLY A C 1
ATOM 4103 O O . GLY A 1 525 ? 20.047 19.016 -1.855 1.00 87.00 525 GLY A O 1
ATOM 4104 N N . PHE A 1 526 ? 19.647 18.269 -3.923 1.00 88.94 526 PHE A N 1
ATOM 4105 C CA . PHE A 1 526 ? 21.041 18.384 -4.383 1.00 88.94 526 PHE A CA 1
ATOM 4106 C C . PHE A 1 526 ? 21.664 19.774 -4.187 1.00 88.94 526 PHE A C 1
ATOM 4108 O O . PHE A 1 526 ? 22.863 19.877 -3.932 1.00 88.94 526 PHE A O 1
ATOM 4115 N N . TYR A 1 527 ? 20.868 20.840 -4.279 1.00 89.06 527 TYR A N 1
ATOM 4116 C CA . TYR A 1 527 ? 21.316 22.224 -4.093 1.00 89.06 527 TYR A CA 1
ATOM 4117 C C . TYR A 1 527 ? 21.017 22.785 -2.692 1.00 89.06 527 TYR A C 1
ATOM 4119 O O . TYR A 1 527 ? 21.200 23.984 -2.452 1.00 89.06 527 TYR A O 1
ATOM 4127 N N . GLU A 1 528 ? 20.580 21.940 -1.756 1.00 89.50 528 GLU A N 1
ATOM 4128 C CA . GLU A 1 528 ? 20.337 22.312 -0.362 1.00 89.50 528 GLU A CA 1
ATOM 4129 C C . GLU A 1 528 ? 21.616 22.278 0.479 1.00 89.50 528 GLU A C 1
ATOM 4131 O O . GLU A 1 528 ? 22.615 21.666 0.109 1.00 89.50 528 GLU A O 1
ATOM 4136 N N . LYS A 1 529 ? 21.596 22.951 1.639 1.00 78.19 529 LYS A N 1
ATOM 4137 C CA . LYS A 1 529 ? 22.793 23.227 2.454 1.00 78.19 529 LYS A CA 1
ATOM 4138 C C . LYS A 1 529 ? 23.629 21.981 2.784 1.00 78.19 529 LYS A C 1
ATOM 4140 O O . LYS A 1 529 ? 24.845 22.108 2.876 1.00 78.19 529 LYS A O 1
ATOM 4145 N N . ASP A 1 530 ? 22.998 20.822 2.940 1.00 85.38 530 ASP A N 1
ATOM 4146 C CA . ASP A 1 530 ? 23.675 19.591 3.356 1.00 85.38 530 ASP A CA 1
ATOM 4147 C C . ASP A 1 530 ? 24.371 18.852 2.196 1.00 85.38 530 ASP A C 1
ATOM 4149 O O . ASP A 1 530 ? 25.359 18.163 2.436 1.00 85.38 530 ASP A O 1
ATOM 4153 N N . LEU A 1 531 ? 23.905 19.011 0.948 1.00 91.81 531 LEU A N 1
ATOM 4154 C CA . LEU A 1 531 ? 24.447 18.311 -0.232 1.00 91.81 531 LEU A CA 1
ATOM 4155 C C . LEU A 1 531 ? 25.142 19.232 -1.241 1.00 91.81 531 LEU A C 1
ATOM 4157 O O . LEU A 1 531 ? 25.943 18.752 -2.042 1.00 91.81 531 LEU A O 1
ATOM 4161 N N . LYS A 1 532 ? 24.872 20.542 -1.199 1.00 92.31 532 LYS A N 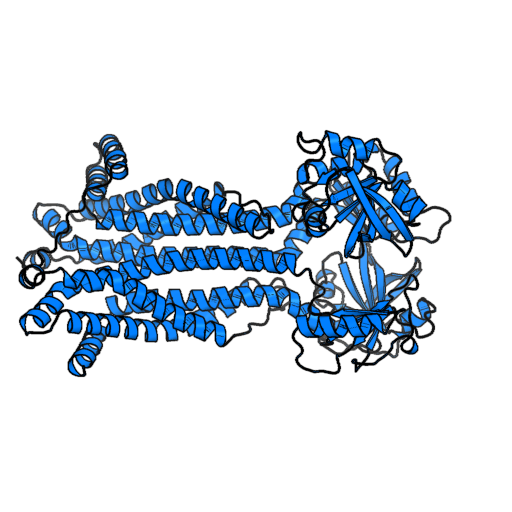1
ATOM 4162 C CA . LYS A 1 532 ? 25.280 21.512 -2.224 1.00 92.31 532 LYS A CA 1
ATOM 4163 C C . LYS A 1 532 ? 26.765 21.454 -2.564 1.00 92.31 532 LYS A C 1
ATOM 4165 O O . LYS A 1 532 ? 27.112 21.370 -3.737 1.00 92.31 532 LYS A O 1
ATOM 4170 N N . ASP A 1 533 ? 27.636 21.494 -1.559 1.00 93.56 533 ASP A N 1
ATOM 4171 C CA . ASP A 1 533 ? 29.087 21.542 -1.781 1.00 93.56 533 ASP A CA 1
ATOM 4172 C C . ASP A 1 533 ? 29.627 20.220 -2.350 1.00 93.56 533 ASP A C 1
ATOM 4174 O O . ASP A 1 533 ? 30.565 20.214 -3.147 1.00 93.56 533 ASP A O 1
ATOM 4178 N N . ASP A 1 534 ? 29.030 19.093 -1.964 1.00 93.81 534 ASP A N 1
ATOM 4179 C CA . ASP A 1 534 ? 29.426 17.765 -2.429 1.00 93.81 534 ASP A CA 1
ATOM 4180 C C . ASP A 1 534 ? 28.899 17.474 -3.833 1.00 93.81 534 ASP A C 1
ATOM 4182 O O . ASP A 1 534 ? 29.642 16.963 -4.672 1.00 93.81 534 ASP A O 1
ATOM 4186 N N . TYR A 1 535 ? 27.656 17.855 -4.133 1.00 95.38 535 TYR A N 1
ATOM 4187 C CA . TYR A 1 535 ? 27.099 17.729 -5.477 1.00 95.38 535 TYR A CA 1
ATOM 4188 C C . TYR A 1 535 ? 27.767 18.692 -6.465 1.00 95.38 535 TYR A C 1
ATOM 4190 O O . TYR A 1 535 ? 27.974 18.350 -7.627 1.00 95.38 535 TYR A O 1
ATOM 4198 N N . GLN A 1 536 ? 28.214 19.866 -6.007 1.00 95.00 536 GLN A N 1
ATOM 4199 C CA . GLN A 1 536 ? 29.001 20.778 -6.837 1.00 95.00 536 GLN A CA 1
ATOM 4200 C C . GLN A 1 536 ? 30.314 20.133 -7.315 1.00 95.00 536 GLN A C 1
ATOM 4202 O O . GLN A 1 536 ? 30.689 20.296 -8.473 1.00 95.00 536 GLN A O 1
ATOM 4207 N N . LYS A 1 537 ? 30.968 19.304 -6.486 1.00 94.12 537 LYS A N 1
ATOM 4208 C CA . LYS A 1 537 ? 32.148 18.522 -6.913 1.00 94.12 537 LYS A CA 1
ATOM 4209 C C . LYS A 1 537 ? 31.809 17.508 -8.004 1.00 94.12 537 LYS A C 1
ATOM 4211 O O . LYS A 1 537 ? 32.657 17.235 -8.847 1.00 94.12 537 LYS A O 1
ATOM 4216 N N . PHE A 1 538 ? 30.600 16.943 -7.989 1.00 95.62 538 PHE A N 1
ATOM 4217 C CA . PHE A 1 538 ? 30.125 16.064 -9.058 1.00 95.62 538 PHE A CA 1
ATOM 4218 C C . PHE A 1 538 ? 29.900 16.835 -10.366 1.00 95.62 538 PHE A C 1
ATOM 4220 O O . PHE A 1 538 ? 30.268 16.347 -11.430 1.00 95.62 538 PHE A O 1
ATOM 4227 N N . ILE A 1 539 ? 29.363 18.057 -10.282 1.00 94.44 539 ILE A N 1
ATOM 4228 C CA . ILE A 1 539 ? 29.143 18.941 -11.437 1.00 94.44 539 ILE A CA 1
ATOM 4229 C C . ILE A 1 539 ? 30.465 19.384 -12.078 1.00 94.44 539 ILE A C 1
ATOM 4231 O O . ILE A 1 539 ? 30.571 19.410 -13.303 1.00 94.44 539 ILE A O 1
ATOM 4235 N N . ASP A 1 540 ? 31.458 19.750 -11.266 1.00 93.31 540 ASP A N 1
ATOM 4236 C CA . ASP A 1 540 ? 32.694 20.378 -11.751 1.00 93.31 540 ASP A CA 1
ATOM 4237 C C . ASP A 1 540 ? 33.781 19.370 -12.163 1.00 93.31 540 ASP A C 1
ATOM 4239 O O . ASP A 1 540 ? 34.802 19.756 -12.738 1.00 93.31 540 ASP A O 1
ATOM 4243 N N . SER A 1 541 ? 33.604 18.082 -11.855 1.00 91.06 541 SER A N 1
ATOM 4244 C CA . SER A 1 541 ? 34.624 17.062 -12.100 1.00 91.06 541 SER A CA 1
ATOM 4245 C C . SER A 1 541 ? 34.506 16.421 -13.484 1.00 91.06 541 SER A C 1
ATOM 4247 O O . SER A 1 541 ? 33.449 15.946 -13.891 1.00 91.06 541 SER A O 1
ATOM 4249 N N . ASN A 1 542 ? 35.651 16.315 -14.162 1.00 87.38 542 ASN A N 1
ATOM 4250 C CA . ASN A 1 542 ? 35.832 15.492 -15.363 1.00 87.38 542 ASN A CA 1
ATOM 4251 C C . ASN A 1 542 ? 36.454 14.115 -15.050 1.00 87.38 542 ASN A C 1
ATOM 4253 O O . ASN A 1 542 ? 36.704 13.320 -15.964 1.00 87.38 542 ASN A O 1
ATOM 4257 N N . ASP A 1 543 ? 36.725 13.828 -13.775 1.00 91.81 543 ASP A N 1
ATOM 4258 C CA . ASP A 1 543 ? 37.302 12.564 -13.322 1.00 91.81 543 ASP A CA 1
ATOM 4259 C C . ASP A 1 543 ? 36.219 11.483 -13.183 1.00 91.81 543 ASP A C 1
ATOM 4261 O O . ASP A 1 543 ? 35.026 11.713 -13.394 1.00 91.81 543 ASP A O 1
ATOM 4265 N N . ASN A 1 544 ? 36.629 10.262 -12.840 1.00 95.12 544 ASN A N 1
ATOM 4266 C CA . ASN A 1 544 ? 35.698 9.179 -12.540 1.00 95.12 544 ASN A CA 1
ATOM 4267 C C . ASN A 1 544 ? 35.123 9.381 -11.131 1.00 95.12 544 ASN A C 1
ATOM 4269 O O . ASN A 1 544 ? 35.609 8.826 -10.144 1.00 95.12 544 ASN A O 1
ATOM 4273 N N . VAL A 1 545 ? 34.094 10.219 -11.037 1.00 96.75 545 VAL A N 1
ATOM 4274 C CA . VAL A 1 545 ? 33.366 10.509 -9.798 1.00 96.75 545 VAL A CA 1
ATOM 4275 C C . VAL A 1 545 ? 31.963 9.914 -9.823 1.00 96.75 545 VAL A C 1
ATOM 4277 O O . VAL A 1 545 ? 31.353 9.782 -10.885 1.00 96.75 545 VAL A O 1
ATOM 4280 N N . ILE A 1 546 ? 31.462 9.530 -8.650 1.00 96.88 546 ILE A N 1
ATOM 4281 C CA . ILE A 1 546 ? 30.168 8.857 -8.500 1.00 96.88 546 ILE A CA 1
ATOM 4282 C C . ILE A 1 546 ? 29.360 9.451 -7.345 1.00 96.88 546 ILE A C 1
ATOM 4284 O O . ILE A 1 546 ? 29.905 9.783 -6.284 1.00 96.88 546 ILE A O 1
ATOM 4288 N N . VAL A 1 547 ? 28.048 9.549 -7.555 1.00 96.06 547 VAL A N 1
ATOM 4289 C CA . VAL A 1 547 ? 27.050 9.777 -6.505 1.00 96.06 547 VAL A CA 1
ATOM 4290 C C . VAL A 1 547 ? 26.429 8.434 -6.152 1.00 96.06 547 VAL A C 1
ATOM 4292 O O . VAL A 1 547 ? 25.976 7.720 -7.044 1.00 96.06 547 VAL A O 1
ATOM 4295 N N . ILE A 1 548 ? 26.390 8.082 -4.870 1.00 94.06 548 ILE A N 1
ATOM 4296 C CA . ILE A 1 548 ? 25.761 6.837 -4.403 1.00 94.06 548 ILE A CA 1
ATOM 4297 C C . ILE A 1 548 ? 24.678 7.133 -3.373 1.00 94.06 548 ILE A C 1
ATOM 4299 O O . ILE A 1 548 ? 24.705 8.170 -2.708 1.00 94.06 548 ILE A O 1
ATOM 4303 N N . SER A 1 549 ? 23.728 6.215 -3.217 1.00 89.81 549 SER A N 1
ATOM 4304 C CA . SER A 1 549 ? 22.699 6.369 -2.195 1.00 89.81 549 SER A CA 1
ATOM 4305 C C . SER A 1 549 ? 23.223 6.126 -0.777 1.00 89.81 549 SER A C 1
ATOM 4307 O O . SER A 1 549 ? 24.141 5.327 -0.556 1.00 89.81 549 SER A O 1
ATOM 4309 N N . THR A 1 550 ? 22.596 6.766 0.211 1.00 87.44 550 THR A N 1
ATOM 4310 C CA . THR A 1 550 ? 22.866 6.533 1.641 1.00 87.44 550 THR A CA 1
ATOM 4311 C C . THR A 1 550 ? 22.726 5.054 2.018 1.00 87.44 550 THR A C 1
ATOM 4313 O O . THR A 1 550 ? 23.564 4.515 2.747 1.00 87.44 550 THR A O 1
ATOM 4316 N N . SER A 1 551 ? 21.705 4.373 1.488 1.00 79.44 551 SER A N 1
ATOM 4317 C CA . SER A 1 551 ? 21.468 2.941 1.708 1.00 79.44 551 SER A CA 1
ATOM 4318 C C . SER A 1 551 ? 22.632 2.090 1.196 1.00 79.44 551 SER A C 1
ATOM 4320 O O . SER A 1 551 ? 23.088 1.175 1.887 1.00 79.44 551 SER A O 1
ATOM 4322 N N . TYR A 1 552 ? 23.179 2.421 0.023 1.00 84.19 552 TYR A N 1
ATOM 4323 C CA . TYR A 1 552 ? 24.301 1.689 -0.557 1.00 84.19 552 TYR A CA 1
ATOM 4324 C C . TYR A 1 552 ? 25.624 1.972 0.158 1.00 84.19 552 TYR A C 1
ATOM 4326 O O . TYR A 1 552 ? 26.394 1.048 0.422 1.00 84.19 552 TYR A O 1
ATOM 4334 N N . ALA A 1 553 ? 25.861 3.229 0.539 1.00 89.06 553 ALA A N 1
ATOM 4335 C CA . ALA A 1 553 ? 27.030 3.623 1.318 1.00 89.06 553 ALA A CA 1
ATOM 4336 C C . ALA A 1 553 ? 27.115 2.841 2.638 1.00 89.06 553 ALA A C 1
ATOM 4338 O O . ALA A 1 553 ? 28.152 2.249 2.938 1.00 89.06 553 ALA A O 1
ATOM 4339 N N . LYS A 1 554 ? 25.998 2.736 3.377 1.00 86.00 554 LYS A N 1
ATOM 4340 C CA . LYS A 1 554 ? 25.903 1.901 4.587 1.00 86.00 554 LYS A CA 1
ATOM 4341 C C . LYS A 1 554 ? 26.161 0.419 4.288 1.00 86.00 554 LYS A C 1
ATOM 4343 O O . LYS A 1 554 ? 26.958 -0.211 4.976 1.00 86.00 554 LYS A O 1
ATOM 4348 N N . LYS A 1 555 ? 25.524 -0.142 3.250 1.00 82.50 555 LYS A N 1
ATOM 4349 C CA . LYS A 1 555 ? 25.665 -1.561 2.854 1.00 82.50 555 LYS A CA 1
ATOM 4350 C C . LYS A 1 555 ? 27.077 -1.944 2.403 1.00 82.50 555 LYS A C 1
ATOM 4352 O O . LYS A 1 555 ? 27.410 -3.134 2.428 1.00 82.50 555 LYS A O 1
ATOM 4357 N N . LEU A 1 556 ? 27.861 -0.991 1.906 1.00 87.12 556 LEU A N 1
ATOM 4358 C CA . LEU A 1 556 ? 29.257 -1.191 1.515 1.00 87.12 556 LEU A CA 1
ATOM 4359 C C . LEU A 1 556 ? 30.255 -0.811 2.619 1.00 87.12 556 LEU A C 1
ATOM 4361 O O . LEU A 1 556 ? 31.448 -1.037 2.424 1.00 87.12 556 LEU A O 1
ATOM 4365 N N . ASP A 1 557 ? 29.784 -0.237 3.731 1.00 90.56 557 ASP A N 1
ATOM 4366 C CA . ASP A 1 557 ? 30.615 0.414 4.751 1.00 90.56 557 ASP A CA 1
ATOM 4367 C C . ASP A 1 557 ? 31.588 1.441 4.130 1.00 90.56 557 ASP A C 1
ATOM 4369 O O . ASP A 1 557 ? 32.802 1.408 4.338 1.00 90.56 557 ASP A O 1
ATOM 4373 N N . LYS A 1 558 ? 31.047 2.325 3.278 1.00 93.12 558 LYS A N 1
ATOM 4374 C CA . LYS A 1 558 ? 31.791 3.356 2.533 1.00 93.12 558 LYS A CA 1
ATOM 4375 C C . LYS A 1 558 ? 31.357 4.763 2.911 1.00 93.12 558 LYS A C 1
ATOM 4377 O O . LYS A 1 558 ? 30.204 5.002 3.270 1.00 93.12 558 LYS A O 1
ATOM 4382 N N . LYS A 1 559 ? 32.292 5.706 2.807 1.00 95.12 559 LYS A N 1
ATOM 4383 C CA . LYS A 1 559 ? 32.109 7.125 3.136 1.00 95.12 559 LYS A CA 1
ATOM 4384 C C . LYS A 1 559 ? 32.511 8.022 1.964 1.00 95.12 559 LYS A C 1
ATOM 4386 O O . LYS A 1 559 ? 33.109 7.576 0.986 1.00 95.12 559 LYS A O 1
ATOM 4391 N N . LEU A 1 560 ? 32.173 9.307 2.074 1.00 94.81 560 LEU A N 1
ATOM 4392 C CA . LEU A 1 560 ? 32.621 10.337 1.135 1.00 94.81 560 LEU A CA 1
ATOM 4393 C C . LEU A 1 560 ? 34.146 10.295 0.981 1.00 94.81 560 LEU A C 1
ATOM 4395 O O . LEU A 1 560 ? 34.877 10.260 1.970 1.00 94.81 560 LEU A O 1
ATOM 4399 N N . GLY A 1 561 ? 34.612 10.327 -0.265 1.00 94.25 561 GLY A N 1
ATOM 4400 C CA . GLY A 1 561 ? 36.024 10.270 -0.626 1.00 94.25 561 GLY A CA 1
ATOM 4401 C C . GLY A 1 561 ? 36.580 8.868 -0.874 1.00 94.25 561 GLY A C 1
ATOM 4402 O O . GLY A 1 561 ? 37.649 8.780 -1.480 1.00 94.25 561 GLY A O 1
ATOM 4403 N N . ASP A 1 562 ? 35.878 7.804 -0.472 1.00 97.25 562 ASP A N 1
ATOM 4404 C CA . ASP A 1 562 ? 36.298 6.428 -0.743 1.00 97.25 562 ASP A CA 1
ATOM 4405 C C . ASP A 1 562 ? 36.155 6.068 -2.231 1.00 97.25 562 ASP A C 1
ATOM 4407 O O . ASP A 1 562 ? 35.333 6.631 -2.959 1.00 97.25 562 ASP A O 1
ATOM 4411 N N . THR A 1 563 ? 36.929 5.074 -2.669 1.00 96.56 563 THR A N 1
ATOM 4412 C CA . THR A 1 563 ? 36.842 4.504 -4.020 1.00 96.56 563 THR A CA 1
ATOM 4413 C C . THR A 1 563 ? 35.957 3.259 -4.041 1.00 96.56 563 THR A C 1
ATOM 4415 O O . THR A 1 563 ? 35.977 2.428 -3.122 1.00 96.56 563 THR A O 1
ATOM 4418 N N . VAL A 1 564 ? 35.200 3.119 -5.125 1.00 96.12 564 VAL A N 1
ATOM 4419 C CA . VAL A 1 564 ? 34.343 1.977 -5.449 1.00 96.12 564 VAL A CA 1
ATOM 4420 C C . VAL A 1 564 ? 34.601 1.516 -6.882 1.00 96.12 564 VAL A C 1
ATOM 4422 O O . VAL A 1 564 ? 34.977 2.304 -7.745 1.00 96.12 564 VAL A O 1
ATOM 4425 N N . LYS A 1 565 ? 34.406 0.223 -7.128 1.00 96.06 565 LYS A N 1
ATOM 4426 C CA . LYS A 1 565 ? 34.532 -0.419 -8.435 1.00 96.06 565 LYS A CA 1
ATOM 4427 C C . LYS A 1 565 ? 33.154 -0.549 -9.050 1.00 96.06 565 LYS A C 1
ATOM 4429 O O . LYS A 1 565 ? 32.295 -1.220 -8.478 1.00 96.06 565 LYS A O 1
ATOM 4434 N N . LEU A 1 566 ? 32.951 0.116 -10.179 1.00 95.38 566 LEU A N 1
ATOM 4435 C CA . LEU A 1 566 ? 31.727 0.050 -10.957 1.00 95.38 566 LEU A CA 1
ATOM 4436 C C . LEU A 1 566 ? 31.966 -0.847 -12.169 1.00 95.38 566 LEU A C 1
ATOM 4438 O O . LEU A 1 566 ? 32.866 -0.587 -12.965 1.00 95.38 566 LEU A O 1
ATOM 4442 N N . THR A 1 567 ? 31.151 -1.886 -12.297 1.00 91.12 567 THR A N 1
ATOM 4443 C CA . THR A 1 567 ? 31.145 -2.797 -13.436 1.00 91.12 567 THR A CA 1
ATOM 4444 C C . THR A 1 567 ? 29.849 -2.612 -14.211 1.00 91.12 567 THR A C 1
ATOM 4446 O O . THR A 1 567 ? 28.769 -2.801 -13.653 1.00 91.12 567 THR A O 1
ATOM 4449 N N . VAL A 1 568 ? 29.946 -2.261 -15.489 1.00 89.31 568 VAL A N 1
ATOM 4450 C CA . VAL A 1 568 ? 28.813 -2.151 -16.422 1.00 89.31 568 VAL A CA 1
ATOM 4451 C C . VAL A 1 568 ? 29.255 -2.783 -17.736 1.00 89.31 568 VAL A C 1
ATOM 4453 O O . VAL A 1 568 ? 30.363 -2.495 -18.187 1.00 89.31 568 VAL A O 1
ATOM 4456 N N . ASN A 1 569 ? 28.420 -3.642 -18.331 1.00 81.81 569 ASN A N 1
ATOM 4457 C CA . ASN A 1 569 ? 28.744 -4.382 -19.562 1.00 81.81 569 ASN A CA 1
ATOM 4458 C C . ASN A 1 569 ? 30.143 -5.024 -19.488 1.00 81.81 569 ASN A C 1
ATOM 4460 O O . ASN A 1 569 ? 31.024 -4.705 -20.278 1.00 81.81 569 ASN A O 1
ATOM 4464 N N . GLU A 1 570 ? 30.395 -5.797 -18.424 1.00 77.75 570 GLU A N 1
ATOM 4465 C CA . GLU A 1 570 ? 31.669 -6.496 -18.142 1.00 77.75 570 GLU A CA 1
ATOM 4466 C C . GLU A 1 570 ? 32.927 -5.613 -17.978 1.00 77.75 570 GLU A C 1
ATOM 4468 O O . GLU A 1 570 ? 33.978 -6.094 -17.553 1.00 77.75 570 GLU A O 1
ATOM 4473 N N . LYS A 1 571 ? 32.835 -4.302 -18.216 1.00 87.44 571 LYS A N 1
ATOM 4474 C CA . LYS A 1 571 ? 33.930 -3.349 -18.026 1.00 87.44 571 LYS A CA 1
ATOM 4475 C C . LYS A 1 571 ? 33.918 -2.847 -16.595 1.00 87.44 571 LYS A C 1
ATOM 4477 O O . LYS A 1 571 ? 32.920 -2.303 -16.133 1.00 87.44 571 LYS A O 1
ATOM 4482 N N . GLU A 1 572 ? 35.038 -2.995 -15.897 1.00 93.25 572 GLU A N 1
ATOM 4483 C CA . GLU A 1 572 ? 35.221 -2.497 -14.532 1.00 93.25 572 GLU A CA 1
ATOM 4484 C C . GLU A 1 572 ? 36.072 -1.224 -14.534 1.00 93.25 572 GLU A C 1
ATOM 4486 O O . GLU A 1 572 ? 37.161 -1.194 -15.104 1.00 93.25 572 GLU A O 1
ATOM 4491 N N . ASN A 1 573 ? 35.590 -0.176 -13.865 1.00 95.88 573 ASN A N 1
ATOM 4492 C CA . ASN A 1 573 ? 36.331 1.064 -13.657 1.00 95.88 573 ASN A CA 1
ATOM 4493 C C . ASN A 1 573 ? 36.200 1.536 -12.204 1.00 95.88 573 ASN A C 1
ATOM 4495 O O . ASN A 1 573 ? 35.176 1.336 -11.546 1.00 95.88 573 ASN A O 1
ATOM 4499 N N . GLU A 1 574 ? 37.238 2.201 -11.700 1.00 96.81 574 GLU A N 1
ATOM 4500 C CA . GLU A 1 574 ? 37.234 2.783 -10.358 1.00 96.81 574 GLU A CA 1
ATOM 4501 C C . GLU A 1 574 ? 36.653 4.200 -10.361 1.00 96.81 574 GLU A C 1
ATOM 4503 O O . GLU A 1 574 ? 36.986 5.024 -11.217 1.00 96.81 574 GLU A O 1
ATOM 4508 N N . PHE A 1 575 ? 35.799 4.473 -9.374 1.00 97.38 575 PHE A N 1
ATOM 4509 C CA . PHE A 1 575 ? 35.148 5.759 -9.158 1.00 97.38 575 PHE A CA 1
ATOM 4510 C C . PHE A 1 575 ? 35.323 6.231 -7.720 1.00 97.38 575 PHE A C 1
ATOM 4512 O O . PHE A 1 575 ? 35.216 5.446 -6.776 1.00 97.38 575 PHE A O 1
ATOM 4519 N N . LYS A 1 576 ? 35.528 7.535 -7.543 1.00 97.44 576 LYS A N 1
ATOM 4520 C CA . LYS A 1 576 ? 35.585 8.177 -6.228 1.00 97.44 576 LYS A CA 1
ATOM 4521 C C . LYS A 1 576 ? 34.211 8.700 -5.820 1.00 97.44 576 LYS A C 1
ATOM 4523 O O . LYS A 1 576 ? 33.583 9.446 -6.572 1.00 97.44 576 LYS A O 1
ATOM 4528 N N . ILE A 1 577 ? 33.768 8.359 -4.612 1.00 97.50 577 ILE A N 1
ATOM 4529 C CA . ILE A 1 577 ? 32.503 8.845 -4.055 1.00 97.50 577 ILE A CA 1
ATOM 4530 C C . ILE A 1 577 ? 32.654 10.327 -3.709 1.00 97.50 577 ILE A C 1
ATOM 4532 O O . ILE A 1 577 ? 33.409 10.684 -2.802 1.00 97.50 577 ILE A O 1
ATOM 4536 N N . VAL A 1 578 ? 31.927 11.191 -4.417 1.00 96.75 578 VAL A N 1
ATOM 4537 C CA . VAL A 1 578 ? 31.937 12.648 -4.177 1.00 96.75 578 VAL A CA 1
ATOM 4538 C C . VAL A 1 578 ? 30.660 13.154 -3.528 1.00 96.75 578 VAL A C 1
ATOM 4540 O O . VAL A 1 578 ? 30.680 14.221 -2.925 1.00 96.75 578 VAL A O 1
ATOM 4543 N N . THR A 1 579 ? 29.577 12.382 -3.607 1.00 95.88 579 THR A N 1
ATOM 4544 C CA . THR A 1 579 ? 28.292 12.715 -2.993 1.00 95.88 579 THR A CA 1
ATOM 4545 C C . THR A 1 579 ? 27.614 11.438 -2.502 1.00 95.88 579 THR A C 1
ATOM 4547 O O . THR A 1 579 ? 27.591 10.426 -3.206 1.00 95.88 579 THR A O 1
ATOM 4550 N N . ILE A 1 580 ? 27.053 11.490 -1.295 1.00 94.25 580 ILE A N 1
ATOM 4551 C CA . ILE A 1 580 ? 26.153 10.463 -0.764 1.00 94.25 580 ILE A CA 1
ATOM 4552 C C . ILE A 1 580 ? 24.808 11.142 -0.542 1.00 94.25 580 ILE A C 1
ATOM 4554 O O . ILE A 1 580 ? 24.730 12.068 0.261 1.00 94.25 580 ILE A O 1
ATOM 4558 N N . ALA A 1 581 ? 23.780 10.711 -1.266 1.00 90.31 581 ALA A N 1
ATOM 4559 C CA . ALA A 1 581 ? 22.464 11.343 -1.237 1.00 90.31 581 ALA A CA 1
ATOM 4560 C C . ALA A 1 581 ? 21.369 10.358 -0.809 1.00 90.31 581 ALA A C 1
ATOM 4562 O O . ALA A 1 581 ? 21.452 9.153 -1.062 1.00 90.31 581 ALA A O 1
ATOM 4563 N N . ASP A 1 582 ? 20.328 10.869 -0.155 1.00 85.00 582 ASP A N 1
ATOM 4564 C CA . ASP A 1 582 ? 19.132 10.089 0.148 1.00 85.00 582 ASP A CA 1
ATOM 4565 C C . ASP A 1 582 ? 18.145 10.194 -1.019 1.00 85.00 582 ASP A C 1
ATOM 4567 O O . ASP A 1 582 ? 17.466 11.203 -1.200 1.00 85.00 582 ASP A O 1
ATOM 4571 N N . PHE A 1 583 ? 18.089 9.138 -1.828 1.00 80.06 583 PHE A N 1
ATOM 4572 C CA . PHE A 1 583 ? 17.164 9.030 -2.955 1.00 80.06 583 PHE A CA 1
ATOM 4573 C C . PHE A 1 583 ? 15.761 8.566 -2.531 1.00 80.06 583 PHE A C 1
ATOM 4575 O O . PHE A 1 583 ? 14.933 8.286 -3.398 1.00 80.06 583 PHE A O 1
ATOM 4582 N N . LYS A 1 584 ? 15.467 8.495 -1.222 1.00 76.94 584 LYS A N 1
ATOM 4583 C CA . LYS A 1 584 ? 14.166 8.088 -0.673 1.00 76.94 584 LYS A CA 1
ATOM 4584 C C . LYS A 1 584 ? 13.708 6.756 -1.300 1.00 76.94 584 LYS A C 1
ATOM 4586 O O . LYS A 1 584 ? 14.452 5.780 -1.241 1.00 76.94 584 LYS A O 1
ATOM 4591 N N . LEU A 1 585 ? 12.514 6.709 -1.908 1.00 67.44 585 LEU A N 1
ATOM 4592 C CA . LEU A 1 585 ? 11.983 5.523 -2.598 1.00 67.44 585 LEU A CA 1
ATOM 4593 C C . LEU A 1 585 ? 12.230 5.510 -4.112 1.00 67.44 585 LEU A C 1
ATOM 4595 O O . LEU A 1 585 ? 11.846 4.546 -4.772 1.00 67.44 585 LEU A O 1
ATOM 4599 N N . TYR A 1 586 ? 12.855 6.541 -4.687 1.00 72.25 586 TYR A N 1
ATOM 4600 C CA . TYR A 1 586 ? 13.127 6.545 -6.123 1.00 72.25 586 TYR A CA 1
ATOM 4601 C C . TYR A 1 586 ? 14.076 5.390 -6.471 1.00 72.25 586 TYR A C 1
ATOM 4603 O O . TYR A 1 586 ? 15.190 5.323 -5.943 1.00 72.25 586 TYR A O 1
ATOM 4611 N N . ASN A 1 587 ? 13.617 4.455 -7.317 1.00 67.75 587 ASN A N 1
ATOM 4612 C CA . ASN A 1 587 ? 14.299 3.184 -7.609 1.00 67.75 587 ASN A CA 1
ATOM 4613 C C . ASN A 1 587 ? 14.721 2.417 -6.332 1.00 67.75 587 ASN A C 1
ATOM 4615 O O . ASN A 1 587 ? 15.860 1.955 -6.223 1.00 67.75 587 ASN A O 1
ATOM 4619 N N . SER A 1 588 ? 13.846 2.378 -5.317 1.00 66.00 588 SER A N 1
ATOM 4620 C CA . SER A 1 588 ? 14.101 1.772 -3.994 1.00 66.00 588 SER A CA 1
ATOM 4621 C C . SER A 1 588 ? 15.328 2.334 -3.257 1.00 66.00 588 SER A C 1
ATOM 4623 O O . SER A 1 588 ? 15.881 1.705 -2.355 1.00 66.00 588 SER A O 1
ATOM 4625 N N . GLY A 1 589 ? 15.825 3.505 -3.671 1.00 69.75 589 GLY A N 1
ATOM 4626 C CA . GLY A 1 589 ? 17.084 4.055 -3.181 1.00 69.75 589 GLY A CA 1
ATOM 4627 C C . GLY A 1 589 ? 18.320 3.248 -3.602 1.00 69.75 589 GLY A C 1
ATOM 4628 O O . GLY A 1 589 ? 19.391 3.446 -3.029 1.00 69.75 589 GLY A O 1
ATOM 4629 N N . MET A 1 590 ? 18.224 2.346 -4.584 1.00 76.88 590 MET A N 1
ATOM 4630 C CA . MET A 1 590 ? 19.325 1.499 -5.062 1.00 76.88 590 MET A CA 1
ATOM 4631 C C . MET A 1 590 ? 19.889 1.988 -6.397 1.00 76.88 590 MET A C 1
ATOM 4633 O O . MET A 1 590 ? 19.882 1.277 -7.403 1.00 76.88 590 MET A O 1
ATOM 4637 N N . ILE A 1 591 ? 20.399 3.222 -6.400 1.00 86.38 591 ILE A N 1
ATOM 4638 C CA . ILE A 1 591 ? 20.951 3.849 -7.604 1.00 86.38 591 ILE A CA 1
ATOM 4639 C C . ILE A 1 591 ? 22.296 4.521 -7.364 1.00 86.38 591 ILE A C 1
ATOM 4641 O O . ILE A 1 591 ? 22.614 4.956 -6.251 1.00 86.38 591 ILE A O 1
ATOM 4645 N N . CYS A 1 592 ? 23.069 4.642 -8.440 1.00 93.56 592 CYS A N 1
ATOM 4646 C CA . CYS A 1 592 ? 24.211 5.539 -8.507 1.00 93.56 592 CYS A CA 1
ATOM 4647 C C . CYS A 1 592 ? 24.170 6.413 -9.763 1.00 93.56 592 CYS A C 1
ATOM 4649 O O . CYS A 1 592 ? 23.610 6.030 -10.793 1.00 93.56 592 CYS A O 1
ATOM 4651 N N . LEU A 1 593 ? 24.776 7.597 -9.659 1.00 95.44 593 LEU A N 1
ATOM 4652 C CA . LEU A 1 593 ? 24.909 8.540 -10.764 1.00 95.44 593 LEU A CA 1
ATOM 4653 C C . LEU A 1 593 ? 26.379 8.685 -11.148 1.00 95.44 593 LEU A C 1
ATOM 4655 O O . LEU A 1 593 ? 27.235 8.896 -10.285 1.00 95.44 593 LEU A O 1
ATOM 4659 N N . ILE A 1 594 ? 26.652 8.631 -12.446 1.00 96.19 594 ILE A N 1
ATOM 4660 C CA . ILE A 1 594 ? 27.928 9.012 -13.054 1.00 96.19 594 ILE A CA 1
ATOM 4661 C C . ILE A 1 594 ? 27.670 10.052 -14.144 1.00 96.19 594 ILE A C 1
ATOM 4663 O O . ILE A 1 594 ? 26.542 10.228 -14.600 1.00 96.19 594 ILE A O 1
ATOM 4667 N N . ASN A 1 595 ? 28.707 10.758 -14.583 1.00 95.31 595 ASN A N 1
ATOM 4668 C CA . ASN A 1 595 ? 28.564 11.689 -15.699 1.00 95.31 595 ASN A CA 1
ATOM 4669 C C . ASN A 1 595 ? 28.209 10.920 -16.992 1.00 95.31 595 ASN A C 1
ATOM 4671 O O . ASN A 1 595 ? 28.829 9.896 -17.294 1.00 95.31 595 ASN A O 1
ATOM 4675 N N . GLN A 1 596 ? 27.237 11.412 -17.766 1.00 93.69 596 GLN A N 1
ATOM 4676 C CA . GLN A 1 596 ? 26.813 10.809 -19.037 1.00 93.69 596 GLN A CA 1
ATOM 4677 C C . GLN A 1 596 ? 27.983 10.571 -20.005 1.00 93.69 596 GLN A C 1
ATOM 4679 O O . GLN A 1 596 ? 28.024 9.543 -20.675 1.00 93.69 596 GLN A O 1
ATOM 4684 N N . GLU A 1 597 ? 28.984 11.456 -20.030 1.00 92.50 597 GLU A N 1
ATOM 4685 C CA . GLU A 1 597 ? 30.146 11.317 -20.911 1.00 92.50 597 GLU A CA 1
ATOM 4686 C C . GLU A 1 597 ? 31.001 10.109 -20.507 1.00 92.50 597 GLU A C 1
ATOM 4688 O O . GLU A 1 597 ? 31.551 9.413 -21.361 1.00 92.50 597 GLU A O 1
ATOM 4693 N N . LYS A 1 598 ? 31.071 9.796 -19.205 1.00 94.44 598 LYS A N 1
ATOM 4694 C CA . LYS A 1 598 ? 31.728 8.582 -18.691 1.00 94.44 598 LYS A CA 1
ATOM 4695 C C . LYS A 1 598 ? 30.919 7.339 -19.020 1.00 94.44 598 LYS A C 1
ATOM 4697 O O . LYS A 1 598 ? 31.508 6.334 -19.400 1.00 94.44 598 LYS A O 1
ATOM 4702 N N . MET A 1 599 ? 29.591 7.424 -18.938 1.00 92.88 599 MET A N 1
ATOM 4703 C CA . MET A 1 599 ? 28.714 6.327 -19.347 1.00 92.88 599 MET A CA 1
ATOM 4704 C C . MET A 1 599 ? 28.927 5.961 -20.824 1.00 92.88 599 MET A C 1
ATOM 4706 O O . MET A 1 599 ? 29.137 4.795 -21.152 1.00 92.88 599 MET A O 1
ATOM 4710 N N . LYS A 1 600 ? 28.986 6.966 -21.706 1.00 90.62 600 LYS A N 1
ATOM 4711 C CA . LYS A 1 600 ? 29.265 6.779 -23.136 1.00 90.62 600 LYS A CA 1
ATOM 4712 C C . LYS A 1 600 ? 30.685 6.271 -23.396 1.00 90.62 600 LYS A C 1
ATOM 4714 O O . LYS A 1 600 ? 30.865 5.258 -24.063 1.00 90.62 600 LYS A O 1
ATOM 4719 N N . SER A 1 601 ? 31.700 6.958 -22.869 1.00 91.06 601 SER A N 1
ATOM 4720 C CA . SER A 1 601 ? 33.107 6.679 -23.201 1.00 91.06 601 SER A CA 1
ATOM 4721 C C . SER A 1 601 ? 33.661 5.402 -22.566 1.00 91.06 601 SER A C 1
ATOM 4723 O O . SER A 1 601 ? 34.417 4.688 -23.221 1.00 91.06 601 SER A O 1
ATOM 4725 N N . LEU A 1 602 ? 33.300 5.095 -21.315 1.00 91.25 602 LEU A N 1
ATOM 4726 C CA . LEU A 1 602 ? 33.812 3.914 -20.612 1.00 91.25 602 LEU A CA 1
ATOM 4727 C C . LEU A 1 602 ? 32.975 2.667 -20.902 1.00 91.25 602 LEU A C 1
ATOM 4729 O O . LEU A 1 602 ? 33.538 1.585 -21.062 1.00 91.25 602 LEU A O 1
ATOM 4733 N N . TYR A 1 603 ? 31.650 2.810 -20.998 1.00 89.75 603 TYR A N 1
ATOM 4734 C CA . TYR A 1 603 ? 30.730 1.668 -21.074 1.00 89.75 603 TYR A CA 1
ATOM 4735 C C . TYR A 1 603 ? 30.036 1.503 -22.428 1.00 89.75 603 TYR A C 1
ATOM 4737 O O . TYR A 1 603 ? 29.471 0.445 -22.687 1.00 89.75 603 TYR A O 1
ATOM 4745 N N . GLY A 1 604 ? 30.157 2.475 -23.338 1.00 85.25 604 GLY A N 1
ATOM 4746 C CA . GLY A 1 604 ? 29.698 2.338 -24.722 1.00 85.25 604 GLY A CA 1
ATOM 4747 C C . GLY A 1 604 ? 28.184 2.435 -24.909 1.00 85.25 604 GLY A C 1
ATOM 4748 O O . GLY A 1 604 ? 27.688 2.009 -25.948 1.00 85.25 604 GLY A O 1
ATOM 4749 N N . LEU A 1 605 ? 27.442 2.976 -23.935 1.00 85.56 605 LEU A N 1
ATOM 4750 C CA . LEU A 1 605 ? 26.004 3.199 -24.096 1.00 85.56 605 LEU A CA 1
ATOM 4751 C C . LEU A 1 605 ? 25.763 4.293 -25.138 1.00 85.56 605 LEU A C 1
ATOM 4753 O O . LEU A 1 605 ? 26.231 5.422 -24.983 1.00 85.56 605 LEU A O 1
ATOM 4757 N N . ARG A 1 606 ? 25.035 3.936 -26.197 1.00 84.81 606 ARG A N 1
ATOM 4758 C CA . ARG A 1 606 ? 24.784 4.804 -27.349 1.00 84.81 606 ARG A CA 1
ATOM 4759 C C . ARG A 1 606 ? 23.478 5.583 -27.214 1.00 84.81 606 ARG A C 1
ATOM 4761 O O . ARG A 1 606 ? 23.474 6.791 -27.420 1.00 84.81 606 ARG A O 1
ATOM 4768 N N . GLU A 1 607 ? 22.414 4.901 -26.804 1.00 88.81 607 GLU A N 1
ATOM 4769 C CA . GLU A 1 607 ? 21.081 5.477 -26.628 1.00 88.81 607 GLU A CA 1
ATOM 4770 C C . GLU A 1 607 ? 20.782 5.773 -25.155 1.00 88.81 607 GLU A C 1
ATOM 4772 O O . GLU A 1 607 ? 21.199 5.036 -24.255 1.00 88.81 607 GLU A O 1
ATOM 4777 N N . ALA A 1 608 ? 20.064 6.867 -24.906 1.00 91.25 608 ALA A N 1
ATOM 4778 C CA . ALA A 1 608 ? 19.512 7.166 -23.596 1.00 91.25 608 ALA A CA 1
ATOM 4779 C C . ALA A 1 608 ? 18.308 6.260 -23.310 1.00 91.25 608 ALA A C 1
ATOM 4781 O O . ALA A 1 608 ? 17.552 5.888 -24.204 1.00 91.25 608 ALA A O 1
ATOM 4782 N N . ARG A 1 609 ? 18.110 5.944 -22.029 1.00 89.44 609 ARG A N 1
ATOM 4783 C CA . ARG A 1 609 ? 16.907 5.267 -21.536 1.00 89.44 609 ARG A CA 1
ATOM 4784 C C . ARG A 1 609 ? 15.685 6.179 -21.648 1.00 89.44 609 ARG A C 1
ATOM 4786 O O . ARG A 1 609 ? 14.608 5.699 -21.991 1.00 89.44 609 ARG A O 1
ATOM 4793 N N . GLY A 1 610 ? 15.876 7.467 -21.373 1.00 93.06 610 GLY A N 1
ATOM 4794 C CA . GLY A 1 610 ? 14.854 8.483 -21.570 1.00 93.06 610 GLY A CA 1
ATOM 4795 C C . GLY A 1 610 ? 15.425 9.890 -21.722 1.00 93.06 610 GLY A C 1
ATOM 4796 O O . GLY A 1 610 ? 16.620 10.113 -21.496 1.00 93.06 610 GLY A O 1
ATOM 4797 N N . ILE A 1 611 ? 14.583 10.829 -22.149 1.00 95.06 611 ILE A N 1
ATOM 4798 C CA . ILE A 1 611 ? 14.925 12.248 -22.301 1.00 95.06 611 ILE A CA 1
ATOM 4799 C C . ILE A 1 611 ? 13.804 13.073 -21.681 1.00 95.06 611 ILE A C 1
ATOM 4801 O O . ILE A 1 611 ? 12.727 13.196 -22.266 1.00 95.06 611 ILE A O 1
ATOM 4805 N N . THR A 1 612 ? 14.098 13.717 -20.555 1.00 94.19 612 THR A N 1
ATOM 4806 C CA . THR A 1 612 ? 13.161 14.640 -19.912 1.00 94.19 612 THR A CA 1
ATOM 4807 C C . THR A 1 612 ? 13.388 16.069 -20.401 1.00 94.19 612 THR A C 1
ATOM 4809 O O . THR A 1 612 ? 14.520 16.464 -20.706 1.00 94.19 612 THR A O 1
ATOM 4812 N N . PHE A 1 613 ? 12.315 16.854 -20.529 1.00 93.50 613 PHE A N 1
ATOM 4813 C CA . PHE A 1 613 ? 12.401 18.267 -20.914 1.00 93.50 613 PHE A CA 1
ATOM 4814 C C . PHE A 1 613 ? 11.195 19.096 -20.439 1.00 93.50 613 PHE A C 1
ATOM 4816 O O . PHE A 1 613 ? 10.104 18.574 -20.206 1.00 93.50 613 PHE A O 1
ATOM 4823 N N . GLU A 1 614 ? 11.400 20.409 -20.317 1.00 91.88 614 GLU A N 1
ATOM 4824 C CA . GLU A 1 614 ? 10.385 21.421 -19.993 1.00 91.88 614 GLU A CA 1
ATOM 4825 C C . GLU A 1 614 ? 9.963 22.207 -21.249 1.00 91.88 614 GLU A C 1
ATOM 4827 O O . GLU A 1 614 ? 10.760 22.444 -22.172 1.00 91.88 614 GLU A O 1
ATOM 4832 N N . ILE A 1 615 ? 8.728 22.707 -21.246 1.00 91.56 615 ILE A N 1
ATOM 4833 C CA . ILE A 1 615 ? 8.159 23.559 -22.288 1.00 91.56 615 ILE A CA 1
ATOM 4834 C C . ILE A 1 615 ? 7.864 24.984 -21.797 1.00 91.56 615 ILE A C 1
ATOM 4836 O O . ILE A 1 615 ? 7.599 25.253 -20.633 1.00 91.56 615 ILE A O 1
ATOM 4840 N N . VAL A 1 616 ? 7.901 25.948 -22.720 1.00 85.62 616 VAL A N 1
ATOM 4841 C CA . VAL A 1 616 ? 7.709 27.383 -22.435 1.00 85.62 616 VAL A CA 1
ATOM 4842 C C . VAL A 1 616 ? 6.220 27.768 -22.358 1.00 85.62 616 VAL A C 1
ATOM 4844 O O . VAL A 1 616 ? 5.869 28.765 -21.722 1.00 85.62 616 VAL A O 1
ATOM 4847 N N . LYS A 1 617 ? 5.326 27.017 -23.021 1.00 72.06 617 LYS A N 1
ATOM 4848 C CA . LYS A 1 617 ? 3.870 27.258 -23.044 1.00 72.06 617 LYS A CA 1
ATOM 4849 C C . LYS A 1 617 ? 3.078 25.955 -23.080 1.00 72.06 617 LYS A C 1
ATOM 4851 O O . LYS A 1 617 ? 3.176 25.220 -24.058 1.00 72.06 617 LYS A O 1
ATOM 4856 N N . ASP A 1 618 ? 2.243 25.765 -22.065 1.00 64.50 618 ASP A N 1
ATOM 4857 C CA . ASP A 1 618 ? 1.409 24.581 -21.858 1.00 64.50 618 ASP A CA 1
ATOM 4858 C C . ASP A 1 618 ? 0.124 24.569 -22.718 1.00 64.50 618 ASP A C 1
ATOM 4860 O O . ASP A 1 618 ? -0.455 25.617 -23.034 1.00 64.50 618 ASP A O 1
ATOM 4864 N N . GLY A 1 619 ? -0.320 23.368 -23.096 1.00 61.72 619 GLY A N 1
ATOM 4865 C CA . GLY A 1 619 ? -1.610 23.098 -23.726 1.00 61.72 619 GLY A CA 1
ATOM 4866 C C . GLY A 1 619 ? -1.664 21.744 -24.443 1.00 61.72 619 GLY A C 1
ATOM 4867 O O . GLY A 1 619 ? -0.705 21.351 -25.100 1.00 61.72 619 GLY A O 1
ATOM 4868 N N . ALA A 1 620 ? -2.835 21.092 -24.440 1.00 58.94 620 ALA A N 1
ATOM 4869 C CA . ALA A 1 620 ? -3.110 19.776 -25.055 1.00 58.94 620 ALA A CA 1
ATOM 4870 C C . ALA A 1 620 ? -2.729 19.630 -26.550 1.00 58.94 620 ALA A C 1
ATOM 4872 O O . ALA A 1 620 ? -2.679 18.529 -27.095 1.00 58.94 620 ALA A O 1
ATOM 4873 N N . SER A 1 621 ? -2.456 20.735 -27.252 1.00 67.69 621 SER A N 1
ATOM 4874 C CA . SER A 1 621 ? -1.869 20.705 -28.598 1.00 67.69 621 SER A CA 1
ATOM 4875 C C . SER A 1 621 ? -0.420 20.197 -28.627 1.00 67.69 621 SER A C 1
ATOM 4877 O O . SER A 1 621 ? 0.054 19.805 -29.691 1.00 67.69 621 SER A O 1
ATOM 4879 N N . MET A 1 622 ? 0.298 20.249 -27.499 1.00 80.81 622 MET A N 1
ATOM 4880 C CA . MET A 1 622 ? 1.702 19.840 -27.396 1.00 80.81 622 MET A CA 1
ATOM 4881 C C . MET A 1 622 ? 1.858 18.321 -27.259 1.00 80.81 622 MET A C 1
ATOM 4883 O O . MET A 1 622 ? 2.773 17.778 -27.872 1.00 80.81 622 MET A O 1
ATOM 4887 N N . ASP A 1 623 ? 0.920 17.627 -26.604 1.00 83.12 623 ASP A N 1
ATOM 4888 C CA . ASP A 1 623 ? 0.943 16.159 -26.478 1.00 83.12 623 ASP A CA 1
ATOM 4889 C C . ASP A 1 623 ? 0.985 15.495 -27.857 1.00 83.12 623 ASP A C 1
ATOM 4891 O O . ASP A 1 623 ? 1.928 14.776 -28.185 1.00 83.12 623 ASP A O 1
ATOM 4895 N N . LYS A 1 624 ? 0.030 15.846 -28.731 1.00 85.50 624 LYS A N 1
ATOM 4896 C CA . LYS A 1 624 ? -0.018 15.328 -30.108 1.00 85.50 624 LYS A CA 1
ATOM 4897 C C . LYS A 1 624 ? 1.228 15.681 -30.916 1.00 85.50 624 LYS A C 1
ATOM 4899 O O . LYS A 1 624 ? 1.670 14.886 -31.741 1.00 85.50 624 LYS A O 1
ATOM 4904 N N . LYS A 1 625 ? 1.796 16.873 -30.706 1.00 89.75 625 LYS A N 1
ATOM 4905 C CA . LYS A 1 625 ? 3.007 17.317 -31.408 1.00 89.75 625 LYS A CA 1
ATOM 4906 C C . LYS A 1 625 ? 4.195 16.429 -31.044 1.00 89.75 625 LYS A C 1
ATOM 4908 O O . LYS A 1 625 ? 4.873 15.944 -31.947 1.00 89.75 625 LYS A O 1
ATOM 4913 N N . TYR A 1 626 ? 4.444 16.214 -29.752 1.00 91.19 626 TYR A N 1
ATOM 4914 C CA . TYR A 1 626 ? 5.572 15.397 -29.314 1.00 91.19 626 TYR A CA 1
ATOM 4915 C C . TYR A 1 626 ? 5.339 13.912 -29.583 1.00 91.19 626 TYR A C 1
ATOM 4917 O O . TYR A 1 626 ? 6.285 13.247 -29.985 1.00 91.19 626 TYR A O 1
ATOM 4925 N N . GLN A 1 627 ? 4.098 13.415 -29.500 1.00 89.06 627 GLN A N 1
ATOM 4926 C CA . GLN A 1 627 ? 3.741 12.059 -29.942 1.00 89.06 627 GLN A CA 1
ATOM 4927 C C . GLN A 1 627 ? 4.070 11.851 -31.424 1.00 89.06 627 GLN A C 1
ATOM 4929 O O . GLN A 1 627 ? 4.719 10.876 -31.788 1.00 89.06 627 GLN A O 1
ATOM 4934 N N . GLN A 1 628 ? 3.693 12.791 -32.296 1.00 88.12 628 GLN A N 1
ATOM 4935 C CA . GLN A 1 628 ? 4.027 12.719 -33.722 1.00 88.12 628 GLN A CA 1
ATOM 4936 C C . GLN A 1 628 ? 5.530 12.859 -33.987 1.00 88.12 628 GLN A C 1
ATOM 4938 O O . GLN A 1 628 ? 6.046 12.242 -34.919 1.00 88.12 628 GLN A O 1
ATOM 4943 N N . MET A 1 629 ? 6.235 13.670 -33.196 1.00 90.56 629 MET A N 1
ATOM 4944 C CA . MET A 1 629 ? 7.687 13.815 -33.280 1.00 90.56 629 MET A CA 1
ATOM 4945 C C . MET A 1 629 ? 8.388 12.499 -32.933 1.00 90.56 629 MET A C 1
ATOM 4947 O O . MET A 1 629 ? 9.160 12.000 -33.749 1.00 90.56 629 MET A O 1
ATOM 4951 N N . THR A 1 630 ? 8.094 11.910 -31.772 1.00 90.31 630 THR A N 1
ATOM 4952 C CA . THR A 1 630 ? 8.725 10.664 -31.307 1.00 90.31 630 THR A CA 1
ATOM 4953 C C . THR A 1 630 ? 8.330 9.458 -32.152 1.00 90.31 630 THR A C 1
ATOM 4955 O O . THR A 1 630 ? 9.176 8.599 -32.409 1.00 90.31 630 THR A O 1
ATOM 4958 N N . LYS A 1 631 ? 7.113 9.452 -32.719 1.00 86.12 631 LYS A N 1
ATOM 4959 C CA . L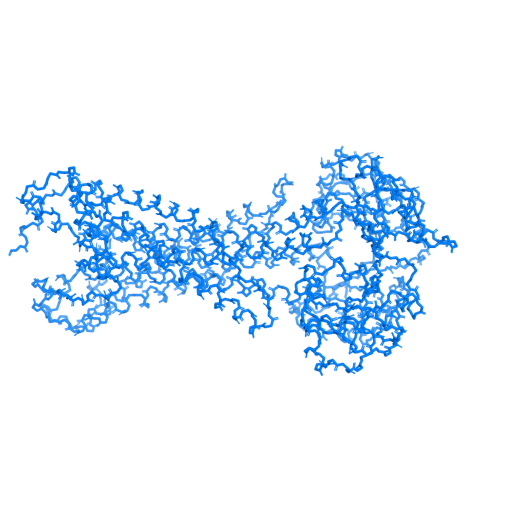YS A 1 631 ? 6.647 8.453 -33.695 1.00 86.12 631 LYS A CA 1
ATOM 4960 C C . LYS A 1 631 ? 7.598 8.303 -34.890 1.00 86.12 631 LYS A C 1
ATOM 4962 O O . LYS A 1 631 ? 7.828 7.183 -35.337 1.00 86.12 631 LYS A O 1
ATOM 4967 N N . LYS A 1 632 ? 8.228 9.383 -35.375 1.00 85.00 632 LYS A N 1
ATOM 4968 C CA . LYS A 1 632 ? 9.222 9.312 -36.473 1.00 85.00 632 LYS A CA 1
ATOM 4969 C C . LYS A 1 632 ? 10.451 8.466 -36.126 1.00 85.00 632 LYS A C 1
ATOM 4971 O O . LYS A 1 632 ? 11.096 7.942 -37.028 1.00 85.00 632 LYS A O 1
ATOM 4976 N N . TYR A 1 633 ? 10.768 8.365 -34.839 1.00 84.81 633 TYR A N 1
ATOM 4977 C CA . TYR A 1 633 ? 11.948 7.683 -34.310 1.00 84.81 633 TYR A CA 1
ATOM 4978 C C . TYR A 1 633 ? 11.611 6.340 -33.654 1.00 84.81 633 TYR A C 1
ATOM 4980 O O . TYR A 1 633 ? 12.502 5.686 -33.123 1.00 84.81 633 TYR A O 1
ATOM 4988 N N . GLY A 1 634 ? 10.337 5.928 -33.658 1.00 79.75 634 GLY A N 1
ATOM 4989 C CA . GLY A 1 634 ? 9.894 4.735 -32.934 1.00 79.75 634 GLY A CA 1
ATOM 4990 C C . GLY A 1 634 ? 10.034 4.854 -31.413 1.00 79.75 634 GLY A C 1
ATOM 4991 O O . GLY A 1 634 ? 10.092 3.833 -30.742 1.00 79.75 634 GLY A O 1
ATOM 4992 N N . ALA A 1 635 ? 10.103 6.079 -30.882 1.00 87.44 635 ALA A N 1
ATOM 4993 C CA . ALA A 1 635 ? 10.124 6.350 -29.449 1.00 87.44 635 ALA A CA 1
ATOM 4994 C C . ALA A 1 635 ? 8.712 6.682 -28.940 1.00 87.44 635 ALA A C 1
ATOM 4996 O O . ALA A 1 635 ? 7.823 7.058 -29.709 1.00 87.44 635 ALA A O 1
ATOM 4997 N N . THR A 1 636 ? 8.520 6.581 -27.629 1.00 88.94 636 THR A N 1
ATOM 4998 C CA . THR A 1 636 ? 7.268 6.939 -26.944 1.00 88.94 636 THR A CA 1
ATOM 4999 C C . THR A 1 636 ? 7.458 8.218 -26.137 1.00 88.94 636 THR A C 1
ATOM 5001 O O . THR A 1 636 ? 8.580 8.551 -25.777 1.00 88.94 636 THR A O 1
ATOM 5004 N N . VAL A 1 637 ? 6.387 8.964 -25.872 1.00 91.12 637 VAL A N 1
ATOM 5005 C CA . VAL A 1 637 ? 6.441 10.151 -25.007 1.00 91.12 637 VAL A CA 1
ATOM 5006 C C . VAL A 1 637 ? 5.253 10.157 -24.062 1.00 91.12 637 VAL A C 1
ATOM 5008 O O . VAL A 1 637 ? 4.139 9.809 -24.465 1.00 91.12 637 VAL A O 1
ATOM 5011 N N . LYS A 1 638 ? 5.494 10.566 -22.820 1.00 89.44 638 LYS A N 1
ATOM 5012 C CA . LYS A 1 638 ? 4.471 10.768 -21.795 1.00 89.44 638 LYS A CA 1
ATOM 5013 C C . LYS A 1 638 ? 4.578 12.189 -21.268 1.00 89.44 638 LYS A C 1
ATOM 5015 O O . LYS A 1 638 ? 5.679 12.723 -21.140 1.00 89.44 638 LYS A O 1
ATOM 5020 N N . SER A 1 639 ? 3.439 12.810 -20.987 1.00 90.75 639 SER A N 1
ATOM 5021 C CA . SER A 1 639 ? 3.440 14.033 -20.184 1.00 90.75 639 SER A CA 1
ATOM 5022 C C . SER A 1 639 ? 3.560 13.680 -18.702 1.00 90.75 639 SER A C 1
ATOM 5024 O O . SER A 1 639 ? 3.176 12.586 -18.277 1.00 90.75 639 SER A O 1
ATOM 5026 N N . LYS A 1 640 ? 4.034 14.628 -17.893 1.00 89.31 640 LYS A N 1
ATOM 5027 C CA . LYS A 1 640 ? 4.117 14.477 -16.434 1.00 89.31 640 LYS A CA 1
ATOM 5028 C C . LYS A 1 640 ? 2.781 14.051 -15.812 1.00 89.31 640 LYS A C 1
ATOM 5030 O O . LYS A 1 640 ? 2.741 13.203 -14.923 1.00 89.31 640 LYS A O 1
ATOM 5035 N N . GLU A 1 641 ? 1.672 14.629 -16.277 1.00 87.06 641 GLU A N 1
ATOM 5036 C CA . GLU A 1 641 ? 0.337 14.308 -15.754 1.00 87.06 641 GLU A CA 1
ATOM 5037 C C . GLU A 1 641 ? -0.096 12.884 -16.140 1.00 87.06 641 GLU A C 1
ATOM 5039 O O . GLU A 1 641 ? -0.653 12.167 -15.307 1.00 87.06 641 GLU A O 1
ATOM 5044 N N . GLU A 1 642 ? 0.208 12.444 -17.368 1.00 85.94 642 GLU A N 1
ATOM 5045 C CA . GLU A 1 642 ? -0.039 11.062 -17.798 1.00 85.94 642 GLU A CA 1
ATOM 5046 C C . GLU A 1 642 ? 0.760 10.060 -16.955 1.00 85.94 642 GLU A C 1
ATOM 5048 O O . GLU A 1 642 ? 0.208 9.063 -16.488 1.00 85.94 642 GLU A O 1
ATOM 5053 N N . GLU A 1 643 ? 2.043 10.329 -16.720 1.00 85.56 643 GLU A N 1
ATOM 5054 C CA . GLU A 1 643 ? 2.920 9.456 -15.940 1.00 85.56 643 GLU A CA 1
ATOM 5055 C C . GLU A 1 643 ? 2.481 9.362 -14.476 1.00 85.56 643 GLU A C 1
ATOM 5057 O O . GLU A 1 643 ? 2.398 8.275 -13.898 1.00 85.56 643 GLU A O 1
ATOM 5062 N N . LYS A 1 644 ? 2.081 10.493 -13.893 1.00 85.12 644 LYS A N 1
ATOM 5063 C CA . LYS A 1 644 ? 1.514 10.545 -12.548 1.00 85.12 644 LYS A CA 1
ATOM 5064 C C . LYS A 1 644 ? 0.225 9.729 -12.444 1.00 85.12 644 LYS A C 1
ATOM 5066 O O . LYS A 1 644 ? 0.040 9.007 -11.461 1.00 85.12 644 LYS A O 1
ATOM 5071 N N . GLN A 1 645 ? -0.658 9.814 -13.441 1.00 83.31 645 GLN A N 1
ATOM 5072 C CA . GLN A 1 645 ? -1.890 9.029 -13.464 1.00 83.31 645 GLN A CA 1
ATOM 5073 C C . GLN A 1 645 ? -1.602 7.528 -13.599 1.00 83.31 645 GLN A C 1
ATOM 5075 O O . GLN A 1 645 ? -2.169 6.744 -12.836 1.00 83.31 645 GLN A O 1
ATOM 5080 N N . LEU A 1 646 ? -0.698 7.129 -14.499 1.00 79.50 646 LEU A N 1
ATOM 5081 C CA . LEU A 1 646 ? -0.273 5.733 -14.648 1.00 79.50 646 LEU A CA 1
ATOM 5082 C C . LEU A 1 646 ? 0.323 5.193 -13.345 1.00 79.50 646 LEU A C 1
ATOM 5084 O O . LEU A 1 646 ? -0.064 4.125 -12.882 1.00 79.50 6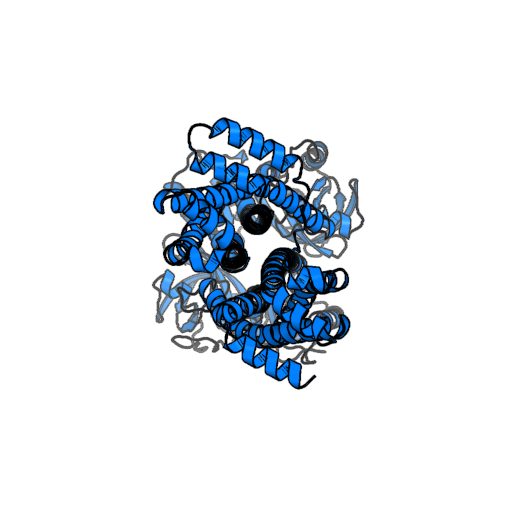46 LEU A O 1
ATOM 5088 N N . ASN A 1 647 ? 1.178 5.968 -12.677 1.00 81.56 647 ASN A N 1
ATOM 5089 C CA . ASN A 1 647 ? 1.744 5.580 -11.391 1.00 81.56 647 ASN A CA 1
ATOM 5090 C C . ASN A 1 647 ? 0.671 5.406 -10.296 1.00 81.56 647 ASN A C 1
ATOM 5092 O O . ASN A 1 647 ? 0.738 4.457 -9.508 1.00 81.56 647 ASN A O 1
ATOM 5096 N N . VAL A 1 648 ? -0.348 6.275 -10.254 1.00 80.50 648 VAL A N 1
ATOM 5097 C CA . VAL A 1 648 ? -1.504 6.121 -9.351 1.00 80.50 648 VAL A CA 1
ATOM 5098 C C . VAL A 1 648 ? -2.308 4.867 -9.688 1.00 80.50 648 VAL A C 1
ATOM 5100 O O . VAL A 1 648 ? -2.745 4.172 -8.773 1.00 80.50 648 VAL A O 1
ATOM 5103 N N . GLU A 1 649 ? -2.518 4.568 -10.969 1.00 77.19 649 GLU A N 1
ATOM 5104 C CA . GLU A 1 649 ? -3.231 3.368 -11.417 1.00 77.19 649 GLU A CA 1
ATOM 5105 C C . GLU A 1 649 ? -2.464 2.089 -11.048 1.00 77.19 649 GLU A C 1
ATOM 5107 O O . GLU A 1 649 ? -3.051 1.187 -10.441 1.00 77.19 649 GLU A O 1
ATOM 5112 N N . ASN A 1 650 ? -1.152 2.063 -11.286 1.00 75.81 650 ASN A N 1
ATOM 5113 C CA . ASN A 1 650 ? -0.258 0.946 -10.971 1.00 75.81 650 ASN A CA 1
ATOM 5114 C C . ASN A 1 650 ? -0.181 0.672 -9.466 1.00 75.81 650 ASN A C 1
ATOM 5116 O O . ASN A 1 650 ? -0.182 -0.477 -9.026 1.00 75.81 650 ASN A O 1
ATOM 5120 N N . ASN A 1 651 ? -0.215 1.727 -8.652 1.00 77.50 651 ASN A N 1
ATOM 5121 C CA . ASN A 1 651 ? -0.188 1.616 -7.195 1.00 77.50 651 ASN A CA 1
ATOM 5122 C C . ASN A 1 651 ? -1.582 1.665 -6.545 1.00 77.50 651 ASN A C 1
ATOM 5124 O O . ASN A 1 651 ? -1.700 1.651 -5.313 1.00 77.50 651 ASN A O 1
ATOM 5128 N N . ALA A 1 652 ? -2.663 1.679 -7.336 1.00 77.38 652 ALA A N 1
ATOM 5129 C CA . ALA A 1 652 ? -4.023 1.860 -6.830 1.00 77.38 652 ALA A CA 1
ATOM 5130 C C . ALA A 1 652 ? -4.435 0.755 -5.854 1.00 77.38 652 ALA A C 1
ATOM 5132 O O . ALA A 1 652 ? -5.184 1.013 -4.910 1.00 77.38 652 ALA A O 1
ATOM 5133 N N . VAL A 1 653 ? -3.965 -0.474 -6.084 1.00 74.44 653 VAL A N 1
ATOM 5134 C CA . VAL A 1 653 ? -4.214 -1.635 -5.217 1.00 74.44 653 VAL A CA 1
ATOM 5135 C C . VAL A 1 653 ? -3.668 -1.373 -3.826 1.00 74.44 653 VAL A C 1
ATOM 5137 O O . VAL A 1 653 ? -4.431 -1.346 -2.858 1.00 74.44 653 VAL A O 1
ATOM 5140 N N . MET A 1 654 ? -2.368 -1.080 -3.757 1.00 76.62 654 MET A N 1
ATOM 5141 C CA . MET A 1 654 ? -1.668 -0.752 -2.526 1.00 76.62 654 MET A CA 1
ATOM 5142 C C . MET A 1 654 ? -2.352 0.426 -1.819 1.00 76.62 654 MET A C 1
ATOM 5144 O O . MET A 1 654 ? -2.752 0.307 -0.661 1.00 76.62 654 MET A O 1
ATOM 5148 N N . MET A 1 655 ? -2.604 1.535 -2.521 1.00 80.06 655 MET A N 1
ATOM 5149 C CA . MET A 1 655 ? -3.250 2.723 -1.944 1.00 80.06 655 MET A CA 1
ATOM 5150 C C . MET A 1 655 ? -4.657 2.437 -1.389 1.00 80.06 655 MET A C 1
ATOM 5152 O O . MET A 1 655 ? -4.985 2.825 -0.261 1.00 80.06 655 MET A O 1
ATOM 5156 N N . LYS A 1 656 ? -5.502 1.718 -2.142 1.00 80.50 656 LYS A N 1
ATOM 5157 C CA . LYS A 1 656 ? -6.844 1.322 -1.681 1.00 80.50 656 LYS A CA 1
ATOM 5158 C C . LYS A 1 656 ? -6.761 0.391 -0.473 1.00 80.50 656 LYS A C 1
ATOM 5160 O O . LYS A 1 656 ? -7.581 0.512 0.439 1.00 80.50 656 LYS A O 1
ATOM 5165 N N . MET A 1 657 ? -5.770 -0.492 -0.421 1.00 77.88 657 MET A N 1
ATOM 5166 C CA . MET A 1 657 ? -5.534 -1.383 0.715 1.00 77.88 657 MET A CA 1
ATOM 5167 C C . MET A 1 657 ? -5.134 -0.618 1.985 1.00 77.88 657 MET A C 1
ATOM 5169 O O . MET A 1 657 ? -5.716 -0.867 3.043 1.00 77.88 657 MET A O 1
ATOM 5173 N N . PHE A 1 658 ? -4.252 0.383 1.897 1.00 82.50 658 PHE A N 1
ATOM 5174 C CA . PHE A 1 658 ? -3.939 1.271 3.027 1.00 82.50 658 PHE A CA 1
ATOM 5175 C C . PHE A 1 658 ? -5.183 2.010 3.542 1.00 82.50 658 PHE A C 1
ATOM 5177 O O . PHE A 1 658 ? -5.436 2.060 4.752 1.00 82.50 658 PHE A O 1
ATOM 5184 N N . SER A 1 659 ? -6.031 2.493 2.629 1.00 82.31 659 SER A N 1
ATOM 5185 C CA . SER A 1 659 ? -7.297 3.140 2.996 1.00 82.31 659 SER A CA 1
ATOM 5186 C C . SER A 1 659 ? -8.278 2.185 3.705 1.00 82.31 659 SER A C 1
ATOM 5188 O O . SER A 1 659 ? -9.048 2.609 4.574 1.00 82.31 659 SER A O 1
ATOM 5190 N N . ALA A 1 660 ? -8.217 0.875 3.424 1.00 84.38 660 ALA A N 1
ATOM 5191 C CA . ALA A 1 660 ? -9.069 -0.128 4.064 1.00 84.38 660 ALA A CA 1
ATOM 5192 C C . ALA A 1 660 ? -8.838 -0.215 5.582 1.00 84.38 660 ALA A C 1
ATOM 5194 O O . ALA A 1 660 ? -9.802 -0.339 6.344 1.00 84.38 660 ALA A O 1
ATOM 5195 N N . PHE A 1 661 ? -7.595 -0.051 6.049 1.00 84.31 661 PHE A N 1
ATOM 5196 C CA . PHE A 1 661 ? -7.287 0.023 7.482 1.00 84.31 661 PHE A CA 1
ATOM 5197 C C . PHE A 1 661 ? -7.931 1.238 8.161 1.00 84.31 661 PHE A C 1
ATOM 5199 O O . PHE A 1 661 ? -8.386 1.132 9.304 1.00 84.31 661 PHE A O 1
ATOM 5206 N N . ALA A 1 662 ? -8.031 2.377 7.468 1.00 83.94 662 ALA A N 1
ATOM 5207 C CA . ALA A 1 662 ? -8.736 3.549 7.986 1.00 83.94 662 ALA A CA 1
ATOM 5208 C C . ALA A 1 662 ? -10.238 3.272 8.148 1.00 83.94 662 ALA A C 1
ATOM 5210 O O . ALA A 1 662 ? -10.814 3.586 9.195 1.00 83.94 662 ALA A O 1
ATOM 5211 N N . TYR A 1 663 ? -10.870 2.614 7.169 1.00 83.88 663 TYR A N 1
ATOM 5212 C CA . TYR A 1 663 ? -12.278 2.212 7.268 1.00 83.88 663 TYR A CA 1
ATOM 5213 C C . TYR A 1 663 ? -12.519 1.197 8.392 1.00 83.88 663 TYR A C 1
ATOM 5215 O O . TYR A 1 663 ? -13.489 1.327 9.147 1.00 83.88 663 TYR A O 1
ATOM 5223 N N . ILE A 1 664 ? -11.610 0.235 8.558 1.00 83.94 664 ILE A N 1
ATOM 5224 C CA . ILE A 1 664 ? -11.604 -0.715 9.676 1.00 83.94 664 ILE A CA 1
ATOM 5225 C C . ILE A 1 664 ? -11.550 0.033 11.015 1.00 83.94 664 ILE A C 1
ATOM 5227 O O . ILE A 1 664 ? -12.413 -0.167 11.877 1.00 83.94 664 ILE A O 1
ATOM 5231 N N . ALA A 1 665 ? -10.577 0.933 11.187 1.00 85.25 665 ALA A N 1
ATOM 5232 C CA . ALA A 1 665 ? -10.402 1.706 12.413 1.00 85.25 665 ALA A CA 1
ATOM 5233 C C . ALA A 1 665 ? -11.626 2.582 12.718 1.00 85.25 665 ALA A C 1
ATOM 5235 O O . ALA A 1 665 ? -12.068 2.665 13.869 1.00 85.25 665 ALA A O 1
ATOM 5236 N N . LEU A 1 666 ? -12.226 3.178 11.686 1.00 85.94 666 LEU A N 1
ATOM 5237 C CA . LEU A 1 666 ? -13.447 3.962 11.812 1.00 85.94 666 LEU A CA 1
ATOM 5238 C C . LEU A 1 666 ? -14.634 3.112 12.283 1.00 85.94 666 LEU A C 1
ATOM 5240 O O . LEU A 1 666 ? -15.356 3.523 13.195 1.00 85.94 666 LEU A O 1
ATOM 5244 N N . GLY A 1 667 ? -14.820 1.918 11.715 1.00 82.81 667 GLY A N 1
ATOM 5245 C CA . GLY A 1 667 ? -15.864 0.982 12.137 1.00 82.81 667 GLY A CA 1
ATOM 5246 C C . GLY A 1 667 ? -15.721 0.574 13.608 1.00 82.81 667 GLY A C 1
ATOM 5247 O O . GLY A 1 667 ? -16.695 0.606 14.369 1.00 82.81 667 GLY A O 1
ATOM 5248 N N . VAL A 1 668 ? -14.491 0.278 14.043 1.00 81.44 668 VAL A N 1
ATOM 5249 C CA . VAL A 1 668 ? -14.161 -0.018 15.450 1.00 81.44 668 VAL A CA 1
ATOM 5250 C C . VAL A 1 668 ? -14.515 1.139 16.360 1.00 81.44 668 VAL A C 1
ATOM 5252 O O . VAL A 1 668 ? -15.190 0.949 17.378 1.00 81.44 668 VAL A O 1
ATOM 5255 N N . ALA A 1 669 ? -14.063 2.339 15.998 1.00 83.56 669 ALA A N 1
ATOM 5256 C CA . ALA A 1 669 ? -14.324 3.537 16.768 1.00 83.56 669 ALA A CA 1
ATOM 5257 C C . ALA A 1 669 ? -15.830 3.769 16.888 1.00 83.56 669 ALA A C 1
ATOM 5259 O O . ALA A 1 669 ? -16.327 3.940 17.998 1.00 83.56 669 ALA A O 1
ATOM 5260 N N . ALA A 1 670 ? -16.577 3.681 15.785 1.00 84.62 670 ALA A N 1
ATOM 5261 C CA . ALA A 1 670 ? -18.021 3.886 15.775 1.00 84.62 670 ALA A CA 1
ATOM 5262 C C . ALA A 1 670 ? -18.749 2.969 16.767 1.00 84.62 670 ALA A C 1
ATOM 5264 O O . ALA A 1 670 ? -19.559 3.426 17.579 1.00 84.62 670 ALA A O 1
ATOM 5265 N N . ILE A 1 671 ? -18.404 1.682 16.759 1.00 80.31 671 ILE A N 1
ATOM 5266 C CA . ILE A 1 671 ? -18.991 0.679 17.651 1.00 80.31 671 ILE A CA 1
ATOM 5267 C C . ILE A 1 671 ? -18.575 0.926 19.104 1.00 80.31 671 ILE A C 1
ATOM 5269 O O . ILE A 1 671 ? -19.417 0.909 20.008 1.00 80.31 671 ILE A O 1
ATOM 5273 N N . GLY A 1 672 ? -17.290 1.195 19.343 1.00 79.94 672 GLY A N 1
ATOM 5274 C CA . GLY A 1 672 ? -16.771 1.524 20.667 1.00 79.94 672 GLY A CA 1
ATOM 5275 C C . GLY A 1 672 ? -17.471 2.740 21.274 1.00 79.94 672 GLY A C 1
ATOM 5276 O O . GLY A 1 672 ? -17.893 2.705 22.433 1.00 79.94 672 GLY A O 1
ATOM 5277 N N . ILE A 1 673 ? -17.667 3.785 20.471 1.00 84.56 673 ILE A N 1
ATOM 5278 C CA . ILE A 1 673 ? -18.365 5.020 20.837 1.00 84.56 673 ILE A CA 1
ATOM 5279 C C . ILE A 1 673 ? -19.830 4.734 21.159 1.00 84.56 673 ILE A C 1
ATOM 5281 O O . ILE A 1 673 ? -20.315 5.132 22.223 1.00 84.56 673 ILE A O 1
ATOM 5285 N N . PHE A 1 674 ? -20.526 4.003 20.285 1.00 81.81 674 PHE A N 1
ATOM 5286 C CA . PHE A 1 674 ? -21.930 3.646 20.476 1.00 81.81 674 PHE A CA 1
ATOM 5287 C C . PHE A 1 674 ? -22.152 2.881 21.784 1.00 81.81 674 PHE A C 1
ATOM 5289 O O . PHE A 1 674 ? -23.033 3.220 22.591 1.00 81.81 674 PHE A O 1
ATOM 5296 N N . ASN A 1 675 ? -21.304 1.880 22.025 1.00 77.69 675 ASN A N 1
ATOM 5297 C CA . ASN A 1 675 ? -21.333 1.086 23.242 1.00 77.69 675 ASN A CA 1
ATOM 5298 C C . ASN A 1 675 ? -21.091 1.979 24.456 1.00 77.69 675 ASN A C 1
ATOM 5300 O O . ASN A 1 675 ? -21.879 1.964 25.399 1.00 77.69 675 ASN A O 1
ATOM 5304 N N . ASN A 1 676 ? -20.059 2.816 24.425 1.00 79.88 676 ASN A N 1
ATOM 5305 C CA . ASN A 1 676 ? -19.677 3.607 25.585 1.00 79.88 676 ASN A CA 1
ATOM 5306 C C . ASN A 1 676 ? -20.696 4.710 25.939 1.00 79.88 676 ASN A C 1
ATOM 5308 O O . ASN A 1 676 ? -20.968 4.954 27.116 1.00 79.88 676 ASN A O 1
ATOM 5312 N N . ILE A 1 677 ? -21.340 5.332 24.945 1.00 83.31 677 ILE A N 1
ATOM 5313 C CA . ILE A 1 677 ? -22.441 6.285 25.176 1.00 83.31 677 ILE A CA 1
ATOM 5314 C C . ILE A 1 677 ? -23.637 5.575 25.813 1.00 83.31 677 ILE A C 1
ATOM 5316 O O . ILE A 1 677 ? -24.195 6.059 26.802 1.00 83.31 677 ILE A O 1
ATOM 5320 N N . THR A 1 678 ? -23.997 4.395 25.301 1.00 78.06 678 THR A N 1
ATOM 5321 C CA . THR A 1 678 ? -25.081 3.586 25.872 1.00 78.06 678 THR A CA 1
ATOM 5322 C C . THR A 1 678 ? -24.792 3.229 27.330 1.00 78.06 678 THR A C 1
ATOM 5324 O O . THR A 1 678 ? -25.656 3.385 28.192 1.00 78.06 678 THR A O 1
ATOM 5327 N N . ILE A 1 679 ? -23.570 2.780 27.608 1.00 74.94 679 ILE A N 1
ATOM 5328 C CA . ILE A 1 679 ? -23.079 2.412 28.938 1.00 74.94 679 ILE A CA 1
ATOM 5329 C C . ILE A 1 679 ? -23.128 3.605 29.899 1.00 74.94 679 ILE A C 1
ATOM 5331 O O . ILE A 1 679 ? -23.693 3.495 30.989 1.00 74.94 679 ILE A O 1
ATOM 5335 N N . CYS A 1 680 ? -22.598 4.755 29.480 1.00 79.00 680 CYS A N 1
ATOM 5336 C CA . CYS A 1 680 ? -22.589 5.979 30.277 1.00 79.00 680 CYS A CA 1
ATOM 5337 C C . CYS A 1 680 ? -24.012 6.419 30.637 1.00 79.00 680 CYS A C 1
ATOM 5339 O O . CYS A 1 680 ? -24.298 6.725 31.795 1.00 79.00 680 CYS A O 1
ATOM 5341 N N . PHE A 1 681 ? -24.935 6.355 29.673 1.00 81.50 681 PHE A N 1
ATOM 5342 C CA . PHE A 1 681 ? -26.340 6.642 29.924 1.00 81.50 681 PHE A CA 1
ATOM 5343 C C . PHE A 1 681 ? -26.961 5.673 30.942 1.00 81.50 681 PHE A C 1
ATOM 5345 O O . PHE A 1 681 ? -27.662 6.115 31.849 1.00 81.50 681 PHE A O 1
ATOM 5352 N N . MET A 1 682 ? -26.708 4.362 30.821 1.00 75.38 682 MET A N 1
ATOM 5353 C CA . MET A 1 682 ? -27.251 3.367 31.758 1.00 75.38 682 MET A CA 1
ATOM 5354 C C . MET A 1 682 ? -26.756 3.583 33.188 1.00 75.38 682 MET A C 1
ATOM 5356 O O . MET A 1 682 ? -27.549 3.504 34.120 1.00 75.38 682 MET A O 1
ATOM 5360 N N . GLN A 1 683 ? -25.475 3.904 33.363 1.00 76.94 683 GLN A N 1
ATOM 5361 C CA . GLN A 1 683 ? -24.887 4.116 34.687 1.00 76.94 683 GLN A CA 1
ATOM 5362 C C . GLN A 1 683 ? -25.329 5.430 35.347 1.00 76.94 683 GLN A C 1
ATOM 5364 O O . GLN A 1 683 ? -25.284 5.536 36.568 1.00 76.94 683 GLN A O 1
ATOM 5369 N N . ARG A 1 684 ? -25.796 6.410 34.563 1.00 82.06 684 ARG A N 1
ATOM 5370 C CA . ARG A 1 684 ? -26.232 7.732 35.049 1.00 82.06 684 ARG A CA 1
ATOM 5371 C C . ARG A 1 684 ? -27.752 7.895 35.123 1.00 82.06 684 ARG A C 1
ATOM 5373 O O . ARG A 1 684 ? -28.248 8.997 35.337 1.00 82.06 684 ARG A O 1
ATOM 5380 N N . ARG A 1 685 ? -28.527 6.813 34.980 1.00 80.56 685 ARG A N 1
ATOM 5381 C CA . ARG A 1 685 ? -30.001 6.873 35.050 1.00 80.56 685 ARG A CA 1
ATOM 5382 C C . ARG A 1 685 ? -30.521 7.452 36.360 1.00 80.56 685 ARG A C 1
ATOM 5384 O O . ARG A 1 685 ? -31.450 8.252 36.317 1.00 80.56 685 ARG A O 1
ATOM 5391 N N . LYS A 1 686 ? -29.893 7.104 37.486 1.00 79.50 686 LYS A N 1
ATOM 5392 C CA . LYS A 1 686 ? -30.241 7.649 38.805 1.00 79.50 686 LYS A CA 1
ATOM 5393 C C . LYS A 1 686 ? -30.042 9.161 38.877 1.00 79.50 686 LYS A C 1
ATOM 5395 O O . LYS A 1 686 ? -30.954 9.860 39.300 1.00 79.50 686 LYS A O 1
ATOM 5400 N N . GLU A 1 687 ? -28.916 9.676 38.374 1.00 83.06 687 GLU A N 1
ATOM 5401 C CA . GLU A 1 687 ? -28.665 11.126 38.297 1.00 83.06 687 GLU A CA 1
ATOM 5402 C C . GLU A 1 687 ? -29.790 11.830 37.522 1.00 83.06 687 GLU A C 1
ATOM 5404 O O . GLU A 1 687 ? -30.330 12.846 37.958 1.00 83.06 687 GLU A O 1
ATOM 5409 N N . PHE A 1 688 ? -30.203 11.255 36.388 1.00 85.62 688 PHE A N 1
ATOM 5410 C CA . PHE A 1 688 ? -31.305 11.794 35.595 1.00 85.62 688 PHE A CA 1
ATOM 5411 C C . PHE A 1 688 ? -32.668 11.675 36.286 1.00 85.62 688 PHE A C 1
ATOM 5413 O O . PHE A 1 688 ? -33.503 12.564 36.106 1.00 85.62 688 PHE A O 1
ATOM 5420 N N . ALA A 1 689 ? -32.913 10.613 37.058 1.00 84.69 689 ALA A N 1
ATOM 5421 C CA . ALA A 1 689 ? -34.136 10.445 37.840 1.00 84.69 689 ALA A CA 1
ATOM 5422 C C . ALA A 1 689 ? -34.239 11.506 38.947 1.00 84.69 689 ALA A C 1
ATOM 5424 O O . ALA A 1 689 ? -35.276 12.159 39.032 1.00 84.69 689 ALA A O 1
ATOM 5425 N N . VAL A 1 690 ? -33.151 11.763 39.686 1.00 87.06 690 VAL A N 1
ATOM 5426 C CA . VAL A 1 690 ? -33.067 12.831 40.703 1.00 87.06 690 VAL A CA 1
ATOM 5427 C C . VAL A 1 690 ? -33.295 14.206 40.078 1.00 87.06 690 VAL A C 1
ATOM 5429 O O . VAL A 1 690 ? -34.121 14.983 40.543 1.00 87.06 690 VAL A O 1
ATOM 5432 N N . MET A 1 691 ? -32.635 14.518 38.960 1.00 85.75 691 MET A N 1
ATOM 5433 C CA . MET A 1 691 ? -32.881 15.798 38.287 1.00 85.75 691 MET A CA 1
ATOM 5434 C C . MET A 1 691 ? -34.344 15.932 37.830 1.00 85.75 691 MET A C 1
ATOM 5436 O O . MET A 1 691 ? -34.912 17.022 37.860 1.00 85.75 691 MET A O 1
ATOM 5440 N N . THR A 1 692 ? -34.972 14.826 37.421 1.00 86.31 692 THR A N 1
ATOM 5441 C CA . THR A 1 692 ? -36.385 14.816 37.015 1.00 86.31 692 THR A CA 1
ATOM 5442 C C . THR A 1 692 ? -37.320 14.998 38.215 1.00 86.31 692 THR A C 1
ATOM 5444 O O . THR A 1 692 ? -38.308 15.713 38.078 1.00 86.31 692 THR A O 1
ATOM 5447 N N . SER A 1 693 ? -37.013 14.425 39.387 1.00 88.19 693 SER A N 1
ATOM 5448 C CA . SER A 1 693 ? -37.820 14.613 40.605 1.00 88.19 693 SER A CA 1
ATOM 5449 C C . SER A 1 693 ? -37.757 16.046 41.136 1.00 88.19 693 SER A C 1
ATOM 5451 O O . SER A 1 693 ? -38.740 16.532 41.678 1.00 88.19 693 SER A O 1
ATOM 5453 N N . VAL A 1 694 ? -36.643 16.751 40.911 1.00 88.19 694 VAL A N 1
ATOM 5454 C CA . VAL A 1 694 ? -36.475 18.181 41.244 1.00 88.19 694 VAL A CA 1
ATOM 5455 C C . VAL A 1 694 ? -37.085 19.108 40.165 1.00 88.19 694 VAL A C 1
ATOM 5457 O O . VAL A 1 694 ? -36.974 20.327 40.240 1.00 88.19 694 VAL A O 1
ATOM 5460 N N . GLY A 1 695 ? -37.767 18.560 39.149 1.00 87.19 695 GLY A N 1
ATOM 5461 C CA . GLY A 1 695 ? -38.544 19.337 38.169 1.00 87.19 695 GLY A CA 1
ATOM 5462 C C . GLY A 1 695 ? -37.891 19.532 36.792 1.00 87.19 695 GLY A C 1
ATOM 5463 O O . GLY A 1 695 ? -38.381 20.319 35.978 1.00 87.19 695 GLY A O 1
ATOM 5464 N N . MET A 1 696 ? -36.800 18.826 36.464 1.00 88.50 696 MET A N 1
ATOM 5465 C CA . MET A 1 696 ? -36.201 18.906 35.125 1.00 88.50 696 MET A CA 1
ATOM 5466 C C . MET A 1 696 ? -37.110 18.276 34.056 1.00 88.50 696 MET A C 1
ATOM 5468 O O . MET A 1 696 ? -37.275 17.058 33.980 1.00 88.50 696 MET A O 1
ATOM 5472 N N . ASN A 1 697 ? -37.646 19.112 33.160 1.00 86.56 697 ASN A N 1
ATOM 5473 C CA . ASN A 1 697 ? -38.488 18.661 32.049 1.00 86.56 697 ASN A CA 1
ATOM 5474 C C . ASN A 1 697 ? -37.698 17.824 31.008 1.00 86.56 697 ASN A C 1
ATOM 5476 O O . ASN A 1 697 ? -36.489 17.994 30.818 1.00 86.56 697 ASN A O 1
ATOM 5480 N N . LYS A 1 698 ? -38.398 16.953 30.267 1.00 83.75 698 LYS A N 1
ATOM 5481 C CA . LYS A 1 698 ? -37.862 16.019 29.258 1.00 83.75 698 LYS A CA 1
ATOM 5482 C C . LYS A 1 698 ? -36.999 16.711 28.194 1.00 83.75 698 LYS A C 1
ATOM 5484 O O . LYS A 1 698 ? -35.957 16.174 27.823 1.00 83.75 698 LYS A O 1
ATOM 5489 N N . SER A 1 699 ? -37.389 17.903 27.732 1.00 85.06 699 SER A N 1
ATOM 5490 C CA . SER A 1 699 ? -36.619 18.674 26.740 1.00 85.06 699 SER A CA 1
ATOM 5491 C C . SER A 1 699 ? -35.282 19.169 27.295 1.00 85.06 699 SER A C 1
ATOM 5493 O O . SER A 1 699 ? -34.258 19.018 26.633 1.00 85.06 699 SER A O 1
ATOM 5495 N N . LYS A 1 700 ? -35.262 19.678 28.538 1.00 87.62 700 LYS A N 1
ATOM 5496 C CA . LYS A 1 700 ? -34.024 20.100 29.217 1.00 87.62 700 LYS A CA 1
ATOM 5497 C C . LYS A 1 700 ? -33.090 18.907 29.441 1.00 87.62 700 LYS A C 1
ATOM 5499 O O . LYS A 1 700 ? -31.903 19.004 29.154 1.00 87.62 700 LYS A O 1
ATOM 5504 N N . ARG A 1 701 ? -33.637 17.747 29.829 1.00 86.94 701 ARG A N 1
ATOM 5505 C CA . ARG A 1 701 ? -32.876 16.491 29.944 1.00 86.94 701 ARG A CA 1
ATOM 5506 C C . ARG A 1 701 ? -32.244 16.061 28.619 1.00 86.94 701 ARG A C 1
ATOM 5508 O O . ARG A 1 701 ? -31.074 15.697 28.589 1.00 86.94 701 ARG A O 1
ATOM 5515 N N . ARG A 1 702 ? -33.010 16.100 27.522 1.00 86.75 702 ARG A N 1
ATOM 5516 C CA . ARG A 1 702 ? -32.512 15.771 26.177 1.00 86.75 702 ARG A CA 1
ATOM 5517 C C . ARG A 1 702 ? -31.365 16.695 25.773 1.00 86.75 702 ARG A C 1
ATOM 5519 O O . ARG A 1 702 ? -30.335 16.203 25.324 1.00 86.75 702 ARG A O 1
ATOM 5526 N N . ASN A 1 703 ? -31.542 18.002 25.951 1.00 87.81 703 ASN A N 1
ATOM 5527 C CA . ASN A 1 703 ? -30.535 18.996 25.585 1.00 87.81 703 ASN A CA 1
ATOM 5528 C C . ASN A 1 703 ? -29.266 18.855 26.431 1.00 87.81 703 ASN A C 1
ATOM 5530 O O . ASN A 1 703 ? -28.175 18.994 25.893 1.00 87.81 703 ASN A O 1
ATOM 5534 N N . LEU A 1 704 ? -29.392 18.507 27.715 1.00 89.56 704 LEU A N 1
ATOM 5535 C CA . LEU A 1 704 ? -28.248 18.198 28.570 1.00 89.56 704 LEU A CA 1
ATOM 5536 C C . LEU A 1 704 ? -27.465 16.980 28.057 1.00 89.56 704 LEU A C 1
ATOM 5538 O O . LEU A 1 704 ? -26.257 17.078 27.882 1.00 89.56 704 LEU A O 1
ATOM 5542 N N . ILE A 1 705 ? -28.139 15.859 27.769 1.00 88.69 705 ILE A N 1
ATOM 5543 C CA . ILE A 1 705 ? -27.478 14.639 27.263 1.00 88.69 705 ILE A CA 1
ATOM 5544 C C . ILE A 1 705 ? -26.760 14.920 25.935 1.00 88.69 705 ILE A C 1
ATOM 5546 O O . ILE A 1 705 ? -25.622 14.494 25.742 1.00 88.69 705 ILE A O 1
ATOM 5550 N N . LEU A 1 706 ? -27.409 15.652 25.024 1.00 88.94 706 LEU A N 1
ATOM 5551 C CA . LEU A 1 706 ? -26.798 16.048 23.754 1.00 88.94 706 LEU A CA 1
ATOM 5552 C C . LEU A 1 706 ? -25.588 16.962 23.976 1.00 88.94 706 LEU A C 1
ATOM 5554 O O . LEU A 1 706 ? -24.533 16.703 23.405 1.00 88.94 706 LEU A O 1
ATOM 5558 N N . ALA A 1 707 ? -25.706 17.972 24.842 1.00 89.62 707 ALA A N 1
ATOM 5559 C CA . ALA A 1 707 ? -24.609 18.880 25.160 1.00 89.62 707 ALA A CA 1
ATOM 5560 C C . ALA A 1 707 ? -23.413 18.146 25.791 1.00 89.62 707 ALA A C 1
ATOM 5562 O O . ALA A 1 707 ? -22.273 18.409 25.420 1.00 89.62 707 ALA A O 1
ATOM 5563 N N . GLU A 1 708 ? -23.649 17.191 26.694 1.00 90.81 708 GLU A N 1
ATOM 5564 C CA . GLU A 1 708 ? -22.597 16.362 27.296 1.00 90.81 708 GLU A CA 1
ATOM 5565 C C . GLU A 1 708 ? -21.854 15.526 26.254 1.00 90.81 708 GLU A C 1
ATOM 5567 O O . GLU A 1 708 ? -20.622 15.508 26.241 1.00 90.81 708 GLU A O 1
ATOM 5572 N N . ASN A 1 709 ? -22.588 14.855 25.365 1.00 89.81 709 ASN A N 1
ATOM 5573 C CA . ASN A 1 709 ? -21.993 14.012 24.333 1.00 89.81 709 ASN A CA 1
ATOM 5574 C C . ASN A 1 709 ? -21.247 14.849 23.283 1.00 89.81 709 ASN A C 1
ATOM 5576 O O . ASN A 1 709 ? -20.129 14.493 22.911 1.00 89.81 709 ASN A O 1
ATOM 5580 N N . MET A 1 710 ? -21.805 15.992 22.865 1.00 89.31 710 MET A N 1
ATOM 5581 C CA . MET A 1 710 ? -21.128 16.927 21.960 1.00 89.31 710 MET A CA 1
ATOM 5582 C C . MET A 1 710 ? -19.854 17.497 22.584 1.00 89.31 710 MET A C 1
ATOM 5584 O O . MET A 1 710 ? -18.819 17.528 21.927 1.00 89.31 710 MET A O 1
ATOM 5588 N N . MET A 1 711 ? -19.889 17.882 23.863 1.00 88.38 711 MET A N 1
ATOM 5589 C CA . MET A 1 711 ? -18.693 18.346 24.571 1.00 88.38 711 MET A CA 1
ATOM 5590 C C . MET A 1 711 ? -17.626 17.257 24.654 1.00 88.38 711 MET A C 1
ATOM 5592 O O . MET A 1 711 ? -16.451 17.544 24.439 1.00 88.38 711 MET A O 1
ATOM 5596 N N . CYS A 1 712 ? -18.021 16.001 24.894 1.00 89.31 712 CYS A N 1
ATOM 5597 C CA . CYS A 1 712 ? -17.079 14.886 24.856 1.00 89.31 712 CYS A CA 1
ATOM 5598 C C . CYS A 1 712 ? -16.425 14.734 23.474 1.00 89.31 712 CYS A C 1
ATOM 5600 O O . CYS A 1 712 ? -15.217 14.523 23.408 1.00 89.31 712 CYS A O 1
ATOM 5602 N N . ALA A 1 713 ? -17.201 14.866 22.392 1.00 90.69 713 ALA A N 1
ATOM 5603 C CA . ALA A 1 713 ? -16.698 14.780 21.023 1.00 90.69 713 ALA A CA 1
ATOM 5604 C C . ALA A 1 713 ? -15.724 15.925 20.702 1.00 90.69 713 ALA A C 1
ATOM 5606 O O . ALA A 1 713 ? -14.588 15.666 20.317 1.00 90.69 713 ALA A O 1
ATOM 5607 N N . VAL A 1 714 ? -16.113 17.178 20.952 1.00 90.06 714 VAL A N 1
ATOM 5608 C CA . VAL A 1 714 ? -15.266 18.357 20.692 1.00 90.06 714 VAL A CA 1
ATOM 5609 C C . VAL A 1 714 ? -13.951 18.271 21.463 1.00 90.06 714 VAL A C 1
ATOM 5611 O O . VAL A 1 714 ? -12.877 18.461 20.900 1.00 90.06 714 VAL A O 1
ATOM 5614 N N . TRP A 1 715 ? -14.013 17.916 22.747 1.00 89.62 715 TRP A N 1
ATOM 5615 C CA . TRP A 1 715 ? -12.810 17.749 23.559 1.00 89.62 715 TRP A CA 1
ATOM 5616 C C . TRP A 1 715 ? -11.940 16.604 23.061 1.00 89.62 715 TRP A C 1
ATOM 5618 O O . TRP A 1 715 ? -10.716 16.700 23.109 1.00 89.62 715 TRP A O 1
ATOM 5628 N N . SER A 1 716 ? -12.559 15.528 22.574 1.00 90.88 716 SER A N 1
ATOM 5629 C CA . SER A 1 716 ? -11.801 14.413 22.030 1.00 90.88 716 SER A CA 1
ATOM 5630 C C . SER A 1 716 ? -11.020 14.794 20.780 1.00 90.88 716 SER A C 1
ATOM 5632 O O . SER A 1 716 ? -9.869 14.388 20.691 1.00 90.88 716 SER A O 1
ATOM 5634 N N . VAL A 1 717 ? -11.588 15.627 19.897 1.00 92.81 717 VAL A N 1
ATOM 5635 C CA . VAL A 1 717 ? -10.912 16.153 18.699 1.00 92.81 717 VAL A CA 1
ATOM 5636 C C . VAL A 1 717 ? -9.708 17.001 19.092 1.00 92.81 717 VAL A C 1
ATOM 5638 O O . VAL A 1 717 ? -8.598 16.714 18.658 1.00 92.81 717 VAL A O 1
ATOM 5641 N N . ILE A 1 718 ? -9.896 17.973 19.991 1.00 91.06 718 ILE A N 1
ATOM 5642 C CA . ILE A 1 718 ? -8.818 18.875 20.432 1.00 91.06 718 ILE A CA 1
ATOM 5643 C C . ILE A 1 718 ? -7.643 18.092 21.032 1.00 91.06 718 ILE A C 1
ATOM 5645 O O . ILE A 1 718 ? -6.488 18.386 20.747 1.00 91.06 718 ILE A O 1
ATOM 5649 N N . VAL A 1 719 ? -7.930 17.089 21.867 1.00 91.94 719 VAL A N 1
ATOM 5650 C CA . VAL A 1 719 ? -6.886 16.303 22.540 1.00 91.94 719 VAL A CA 1
ATOM 5651 C C . VAL A 1 719 ? -6.293 15.229 21.619 1.00 91.94 719 VAL A C 1
ATOM 5653 O O . VAL A 1 719 ? -5.139 14.852 21.802 1.00 91.94 719 VAL A O 1
ATOM 5656 N N . ALA A 1 720 ? -7.043 14.732 20.631 1.00 93.94 720 ALA A N 1
ATOM 5657 C CA . ALA A 1 720 ? -6.561 13.703 19.710 1.00 93.94 720 ALA A CA 1
ATOM 5658 C C . ALA A 1 720 ? -5.471 14.222 18.770 1.00 93.94 720 ALA A C 1
ATOM 5660 O O . ALA A 1 720 ? -4.549 13.469 18.490 1.00 93.94 720 ALA A O 1
ATOM 5661 N N . ILE A 1 721 ? -5.537 15.486 18.337 1.00 94.88 721 ILE A N 1
ATOM 5662 C CA . ILE A 1 721 ? -4.565 16.088 17.408 1.00 94.88 721 ILE A CA 1
ATOM 5663 C C . ILE A 1 721 ? -3.114 15.971 17.915 1.00 94.88 721 ILE A C 1
ATOM 5665 O O . ILE A 1 721 ? -2.319 15.325 17.238 1.00 94.88 721 ILE A O 1
ATOM 5669 N N . PRO A 1 722 ? -2.735 16.503 19.100 1.00 95.44 722 PRO A N 1
ATOM 5670 C CA . PRO A 1 722 ? -1.350 16.411 19.567 1.00 95.44 722 PRO A CA 1
ATOM 5671 C C . PRO A 1 722 ? -0.916 14.970 19.859 1.00 95.44 722 PRO A C 1
ATOM 5673 O O . PRO A 1 722 ? 0.258 14.644 19.721 1.00 95.44 722 PRO A O 1
ATOM 5676 N N . ILE A 1 723 ? -1.852 14.096 20.251 1.00 94.44 723 ILE A N 1
ATOM 5677 C CA . ILE A 1 723 ? -1.560 12.677 20.485 1.00 94.44 723 ILE A CA 1
ATOM 5678 C C . ILE A 1 723 ? -1.254 11.973 19.161 1.00 94.44 723 ILE A C 1
ATOM 5680 O O . ILE A 1 723 ? -0.256 11.269 19.075 1.00 94.44 723 ILE A O 1
ATOM 5684 N N . ALA A 1 724 ? -2.084 12.172 18.139 1.00 95.19 724 ALA A N 1
ATOM 5685 C CA . ALA A 1 724 ? -1.892 11.595 16.813 1.00 95.19 724 ALA A CA 1
ATOM 5686 C C . ALA A 1 724 ? -0.615 12.122 16.147 1.00 95.19 724 ALA A C 1
ATOM 5688 O O . ALA A 1 724 ? 0.149 11.341 15.593 1.00 95.19 724 ALA A O 1
ATOM 5689 N N . PHE A 1 725 ? -0.335 13.420 16.286 1.00 95.62 725 PHE A N 1
ATOM 5690 C CA . PHE A 1 725 ? 0.913 14.024 15.824 1.00 95.62 725 PHE A CA 1
ATOM 5691 C C . PHE A 1 725 ? 2.141 13.368 16.477 1.00 95.62 725 PHE A C 1
ATOM 5693 O O . PHE A 1 725 ? 3.062 12.946 15.784 1.00 95.62 725 PHE A O 1
ATOM 5700 N N . ALA A 1 726 ? 2.126 13.191 17.804 1.00 95.12 726 ALA A N 1
ATOM 5701 C CA . ALA A 1 726 ? 3.201 12.499 18.515 1.00 95.12 726 ALA A CA 1
ATOM 5702 C C . ALA A 1 726 ? 3.329 11.019 18.109 1.00 95.12 726 ALA A C 1
ATOM 5704 O O . ALA A 1 726 ? 4.443 10.506 18.018 1.00 95.12 726 ALA A O 1
ATOM 5705 N N . PHE A 1 727 ? 2.210 10.333 17.848 1.00 93.44 727 PHE A N 1
ATOM 5706 C CA . PHE A 1 727 ? 2.233 8.966 17.324 1.00 93.44 727 PHE A CA 1
ATOM 5707 C C . PHE A 1 727 ? 2.890 8.899 15.949 1.00 93.44 727 PHE A C 1
ATOM 5709 O O . PHE A 1 727 ? 3.727 8.028 15.751 1.00 93.44 727 PHE A O 1
ATOM 5716 N N . ASN A 1 728 ? 2.574 9.818 15.036 1.00 94.75 728 ASN A N 1
ATOM 5717 C CA . ASN A 1 728 ? 3.160 9.830 13.696 1.00 94.75 728 ASN A CA 1
ATOM 5718 C C . ASN A 1 728 ? 4.679 10.033 13.736 1.00 94.75 728 ASN A C 1
ATOM 5720 O O . ASN A 1 728 ? 5.395 9.273 13.095 1.00 94.75 728 ASN A O 1
ATOM 5724 N N . ILE A 1 729 ? 5.176 10.952 14.577 1.00 94.62 729 ILE A N 1
ATOM 5725 C CA . ILE A 1 729 ? 6.624 11.113 14.823 1.00 94.62 729 ILE A CA 1
ATOM 5726 C C . ILE A 1 729 ? 7.241 9.804 15.340 1.00 94.62 729 ILE A C 1
ATOM 5728 O O . ILE A 1 729 ? 8.346 9.421 14.953 1.00 94.62 729 ILE A O 1
ATOM 5732 N N . GLY A 1 730 ? 6.529 9.103 16.228 1.00 93.00 730 GLY A N 1
ATOM 5733 C CA . GLY A 1 730 ? 6.950 7.799 16.734 1.00 93.00 730 GLY A CA 1
ATOM 5734 C C . GLY A 1 730 ? 7.009 6.722 15.646 1.00 93.00 730 GLY A C 1
ATOM 5735 O O . GLY A 1 730 ? 7.961 5.948 15.630 1.00 93.00 730 GLY A O 1
ATOM 5736 N N . ILE A 1 731 ? 6.030 6.690 14.734 1.00 91.88 731 ILE A N 1
ATOM 5737 C CA . ILE A 1 731 ? 6.002 5.767 13.587 1.00 91.88 731 ILE A CA 1
ATOM 5738 C C . ILE A 1 731 ? 7.179 6.062 12.656 1.00 91.88 731 ILE A C 1
ATOM 5740 O O . ILE A 1 731 ? 7.936 5.152 12.346 1.00 91.88 731 ILE A O 1
ATOM 5744 N N . GLU A 1 732 ? 7.389 7.325 12.284 1.00 90.38 732 GLU A N 1
ATOM 5745 C CA . GLU A 1 732 ? 8.514 7.740 11.437 1.00 90.38 732 GLU A CA 1
ATOM 5746 C C . GLU A 1 732 ? 9.867 7.348 12.054 1.00 90.38 732 GLU A C 1
ATOM 5748 O O . GLU A 1 732 ? 10.743 6.810 11.379 1.00 90.38 732 GLU A O 1
ATOM 5753 N N . SER A 1 733 ? 10.033 7.564 13.363 1.00 89.62 733 SER A N 1
ATOM 5754 C CA . SER A 1 733 ? 11.263 7.205 14.082 1.00 89.62 733 SER A CA 1
ATOM 5755 C C . SER A 1 733 ? 11.490 5.692 14.123 1.00 89.62 733 SER A C 1
ATOM 5757 O O . SER A 1 733 ? 12.627 5.233 14.007 1.00 89.62 733 SER A O 1
ATOM 5759 N N . LEU A 1 734 ? 10.415 4.912 14.280 1.00 88.31 734 LEU A N 1
ATOM 5760 C CA . LEU A 1 734 ? 10.471 3.453 14.251 1.00 88.31 734 LEU A CA 1
ATOM 5761 C C . LEU A 1 734 ? 10.879 2.952 12.860 1.00 88.31 734 LEU A C 1
ATOM 5763 O O . LEU A 1 734 ? 11.794 2.141 12.762 1.00 88.31 734 LEU A O 1
ATOM 5767 N N . LEU A 1 735 ? 10.272 3.490 11.801 1.00 83.81 735 LEU A N 1
ATOM 5768 C CA . LEU A 1 735 ? 10.602 3.160 10.412 1.00 83.81 735 LEU A CA 1
ATOM 5769 C C . LEU A 1 735 ? 12.071 3.483 10.084 1.00 83.81 735 LEU A C 1
ATOM 5771 O O . LEU A 1 735 ? 12.808 2.627 9.596 1.00 83.81 735 LEU A O 1
ATOM 5775 N N . LYS A 1 736 ? 12.558 4.665 10.489 1.00 81.50 736 LYS A N 1
ATOM 5776 C CA . LYS A 1 736 ? 13.982 5.040 10.379 1.00 81.50 736 LYS A CA 1
ATOM 5777 C C . LYS A 1 736 ? 14.919 4.056 11.087 1.00 81.50 736 LYS A C 1
ATOM 5779 O O . LYS A 1 736 ? 16.000 3.779 10.579 1.00 81.50 736 LYS A O 1
ATOM 5784 N N . SER A 1 737 ? 14.525 3.530 12.249 1.00 81.56 737 SER A N 1
ATOM 5785 C CA . SER A 1 737 ? 15.334 2.555 13.002 1.00 81.56 737 SER A CA 1
ATOM 5786 C C . SER A 1 737 ? 15.369 1.157 12.380 1.00 81.56 737 SER A C 1
ATOM 5788 O O . SER A 1 737 ? 16.251 0.370 12.709 1.00 81.56 737 SER A O 1
ATOM 5790 N N . MET A 1 738 ? 14.419 0.858 11.493 1.00 76.62 738 MET A N 1
ATOM 5791 C CA . MET A 1 738 ? 14.327 -0.395 10.743 1.00 76.62 738 MET A CA 1
ATOM 5792 C C . MET A 1 738 ? 14.926 -0.263 9.332 1.00 76.62 738 MET A C 1
ATOM 5794 O O . MET A 1 738 ? 14.586 -1.056 8.462 1.00 76.62 738 MET A O 1
ATOM 5798 N N . ASP A 1 739 ? 15.752 0.765 9.091 1.00 71.06 739 ASP A N 1
ATOM 5799 C CA . ASP A 1 739 ? 16.351 1.102 7.788 1.00 71.06 739 ASP A CA 1
ATOM 5800 C C . ASP A 1 739 ? 15.329 1.234 6.637 1.00 71.06 739 ASP A C 1
ATOM 5802 O O . ASP A 1 739 ? 15.665 1.082 5.468 1.00 71.06 739 ASP A O 1
ATOM 5806 N N . THR A 1 740 ? 14.085 1.601 6.965 1.00 70.31 740 THR A N 1
ATOM 5807 C CA . THR A 1 740 ? 13.001 1.872 6.004 1.00 70.31 740 THR A CA 1
ATOM 5808 C C . THR A 1 740 ? 12.503 3.314 6.162 1.00 70.31 740 THR A C 1
ATOM 5810 O O . THR A 1 740 ? 11.363 3.545 6.567 1.00 70.31 740 THR A O 1
ATOM 5813 N N . PRO A 1 741 ? 13.362 4.333 5.945 1.00 70.88 741 PRO A N 1
ATOM 5814 C CA . PRO A 1 741 ? 13.012 5.719 6.227 1.00 70.88 741 PRO A CA 1
ATOM 5815 C C . PRO A 1 741 ? 11.878 6.192 5.311 1.00 70.88 741 PRO A C 1
ATOM 5817 O O . PRO A 1 741 ? 12.055 6.373 4.112 1.00 70.88 741 PRO A O 1
ATOM 5820 N N . MET A 1 742 ? 10.717 6.448 5.906 1.00 77.94 742 MET A N 1
ATOM 5821 C CA . MET A 1 742 ? 9.563 7.010 5.216 1.00 77.94 742 MET A CA 1
ATOM 5822 C C . MET A 1 742 ? 9.004 8.175 6.040 1.00 77.94 742 MET A C 1
ATOM 5824 O O . MET A 1 742 ? 8.731 7.988 7.232 1.00 77.94 742 MET A O 1
ATOM 5828 N N . PRO A 1 743 ? 8.830 9.374 5.452 1.00 81.31 743 PRO A N 1
ATOM 5829 C CA . PRO A 1 743 ? 8.225 10.495 6.160 1.00 81.31 743 PRO A CA 1
ATOM 5830 C C . PRO A 1 743 ? 6.758 10.183 6.481 1.00 81.31 743 PRO A C 1
ATOM 5832 O O . PRO A 1 743 ? 6.014 9.721 5.618 1.00 81.31 743 PRO A O 1
ATOM 5835 N N . VAL A 1 744 ? 6.330 10.451 7.719 1.00 88.75 744 VAL A N 1
ATOM 5836 C CA . VAL A 1 744 ? 4.927 10.294 8.139 1.00 88.75 744 VAL A CA 1
ATOM 5837 C C . VAL A 1 744 ? 4.358 11.665 8.477 1.00 88.75 744 VAL A C 1
ATOM 5839 O O . VAL A 1 744 ? 4.365 12.118 9.625 1.00 88.75 744 VAL A O 1
ATOM 5842 N N . ASN A 1 745 ? 3.838 12.329 7.452 1.00 89.31 745 ASN A N 1
ATOM 5843 C CA . ASN A 1 745 ? 3.276 13.665 7.561 1.00 89.31 745 ASN A CA 1
ATOM 5844 C C . ASN A 1 745 ? 1.872 13.617 8.171 1.00 89.31 745 ASN A C 1
ATOM 5846 O O . ASN A 1 745 ? 1.025 12.802 7.810 1.00 89.31 745 ASN A O 1
ATOM 5850 N N . PHE A 1 746 ? 1.610 14.505 9.130 1.00 93.06 746 PHE A N 1
ATOM 5851 C CA . PHE A 1 746 ? 0.299 14.602 9.768 1.00 93.06 746 PHE A CA 1
ATOM 5852 C C . PHE A 1 746 ? -0.709 15.303 8.850 1.00 93.06 746 PHE A C 1
ATOM 5854 O O . PHE A 1 746 ? -0.565 16.492 8.559 1.00 93.06 746 PHE A O 1
ATOM 5861 N N . ASP A 1 747 ? -1.765 14.591 8.449 1.00 92.06 747 ASP A N 1
ATOM 5862 C CA . ASP A 1 747 ? -2.798 15.150 7.576 1.00 92.06 747 ASP A CA 1
ATOM 5863 C C . ASP A 1 747 ? -3.774 16.047 8.362 1.00 92.06 747 ASP A C 1
ATOM 5865 O O . ASP A 1 747 ? -4.692 15.598 9.059 1.00 92.06 747 ASP A O 1
ATOM 5869 N N . LEU A 1 748 ? -3.599 17.362 8.216 1.00 91.38 748 LEU A N 1
ATOM 5870 C CA . LEU A 1 748 ? -4.487 18.369 8.800 1.00 91.38 748 LEU A CA 1
ATOM 5871 C C . LEU A 1 748 ? -5.906 18.331 8.208 1.00 91.38 748 LEU A C 1
ATOM 5873 O O . LEU A 1 748 ? -6.865 18.634 8.923 1.00 91.38 748 LEU A O 1
ATOM 5877 N N . LYS A 1 749 ? -6.076 17.943 6.936 1.00 93.00 749 LYS A N 1
ATOM 5878 C CA . LYS A 1 749 ? -7.399 17.838 6.294 1.00 93.00 749 LYS A CA 1
ATOM 5879 C C . LYS A 1 749 ? -8.190 16.679 6.904 1.00 93.00 749 LYS A C 1
ATOM 5881 O O . LYS A 1 749 ? -9.390 16.827 7.166 1.00 93.00 749 LYS A O 1
ATOM 5886 N N . ALA A 1 750 ? -7.519 15.573 7.237 1.00 91.81 750 ALA A N 1
ATOM 5887 C CA . ALA A 1 750 ? -8.128 14.444 7.938 1.00 91.81 750 ALA A CA 1
ATOM 5888 C C . ALA A 1 750 ? -8.744 14.845 9.289 1.00 91.81 750 ALA A C 1
ATOM 5890 O O . ALA A 1 750 ? -9.794 14.319 9.664 1.00 91.81 750 ALA A O 1
ATOM 5891 N N . VAL A 1 751 ? -8.166 15.813 10.010 1.00 93.94 751 VAL A N 1
ATOM 5892 C CA . VAL A 1 751 ? -8.726 16.293 11.288 1.00 93.94 751 VAL A CA 1
ATOM 5893 C C . VAL A 1 751 ? -10.149 16.816 11.116 1.00 93.94 751 VAL A C 1
ATOM 5895 O O . VAL A 1 751 ? -11.025 16.490 11.922 1.00 93.94 751 VAL A O 1
ATOM 5898 N N . LEU A 1 752 ? -10.398 17.597 10.063 1.00 93.62 752 LEU A N 1
ATOM 5899 C CA . LEU A 1 752 ? -11.720 18.152 9.786 1.00 93.62 752 LEU A CA 1
ATOM 5900 C C . LEU A 1 752 ? -12.692 17.031 9.405 1.00 93.62 752 LEU A C 1
ATOM 5902 O O . LEU A 1 752 ? -13.743 16.890 10.034 1.00 93.62 752 LEU A O 1
ATOM 5906 N N . VAL A 1 753 ? -12.319 16.201 8.427 1.00 93.75 753 VAL A N 1
ATOM 5907 C CA . VAL A 1 753 ? -13.176 15.125 7.907 1.00 93.75 753 VAL A CA 1
ATOM 5908 C C . VAL A 1 753 ? -13.533 14.128 9.011 1.00 93.75 753 VAL A C 1
ATOM 5910 O O . VAL A 1 753 ? -14.709 13.932 9.322 1.00 93.75 753 VAL A O 1
ATOM 5913 N N . TYR A 1 754 ? -12.537 13.537 9.671 1.00 91.94 754 TYR A N 1
ATOM 5914 C CA . TYR A 1 754 ? -12.770 12.510 10.686 1.00 91.94 754 TYR A CA 1
ATOM 5915 C C . TYR A 1 754 ? -13.286 13.090 12.005 1.00 91.94 754 TYR A C 1
ATOM 5917 O O . TYR A 1 754 ? -14.045 12.420 12.709 1.00 91.94 754 TYR A O 1
ATOM 5925 N N . GLY A 1 755 ? -12.972 14.351 12.318 1.00 91.88 755 GLY A N 1
ATOM 5926 C CA . GLY A 1 755 ? -13.599 15.077 13.419 1.00 91.88 755 GLY A CA 1
ATOM 5927 C C . GLY A 1 755 ? -15.113 15.204 13.230 1.00 91.88 755 GLY A C 1
ATOM 5928 O O . GLY A 1 755 ? -15.877 14.874 14.142 1.00 91.88 755 GLY A O 1
ATOM 5929 N N . LEU A 1 756 ? -15.564 15.598 12.031 1.00 93.00 756 LEU A N 1
ATOM 5930 C CA . LEU A 1 756 ? -16.989 15.657 11.689 1.00 93.00 756 LEU A CA 1
ATOM 5931 C C . LEU A 1 756 ? -17.642 14.273 11.694 1.00 93.00 756 LEU A C 1
ATOM 5933 O O . LEU A 1 756 ? -18.737 14.122 12.240 1.00 93.00 756 LEU A O 1
ATOM 5937 N N . VAL A 1 757 ? -16.971 13.252 11.156 1.00 92.19 757 VAL A N 1
ATOM 5938 C CA . VAL A 1 757 ? -17.479 11.871 11.172 1.00 92.19 757 VAL A CA 1
ATOM 5939 C C . VAL A 1 757 ? -17.672 11.376 12.609 1.00 92.19 757 VAL A C 1
ATOM 5941 O O . VAL A 1 757 ? -18.732 10.838 12.933 1.00 92.19 757 VAL A O 1
ATOM 5944 N N . VAL A 1 758 ? -16.707 11.604 13.507 1.00 89.88 758 VAL A N 1
ATOM 5945 C CA . VAL A 1 758 ? -16.836 11.235 14.927 1.00 89.88 758 VAL A CA 1
ATOM 5946 C C . VAL A 1 758 ? -17.983 11.989 15.598 1.00 89.88 758 VAL A C 1
ATOM 5948 O O . VAL A 1 758 ? -18.756 11.380 16.340 1.00 89.88 758 VAL A O 1
ATOM 5951 N N . ILE A 1 759 ? -18.155 13.283 15.318 1.00 91.19 759 ILE A N 1
ATOM 5952 C CA . ILE A 1 759 ? -19.304 14.053 15.817 1.00 91.19 759 ILE A CA 1
ATOM 5953 C C . ILE A 1 759 ? -20.620 13.441 15.311 1.00 91.19 759 ILE A C 1
ATOM 5955 O O . ILE A 1 759 ? -21.539 13.232 16.106 1.00 91.19 759 ILE A O 1
ATOM 5959 N N . GLY A 1 760 ? -20.697 13.077 14.028 1.00 91.44 760 GLY A N 1
ATOM 5960 C CA . GLY A 1 760 ? -21.847 12.392 13.434 1.00 91.44 760 GLY A CA 1
ATOM 5961 C C . GLY A 1 760 ? -22.164 11.064 14.127 1.00 91.44 760 GLY A C 1
ATOM 5962 O O . GLY A 1 760 ? -23.298 10.840 14.555 1.00 91.44 760 GLY A O 1
ATOM 5963 N N . ILE A 1 761 ? -21.152 10.219 14.341 1.00 90.06 761 ILE A N 1
ATOM 5964 C CA . ILE A 1 761 ? -21.271 8.956 15.087 1.00 90.06 761 ILE A CA 1
ATOM 5965 C C . ILE A 1 761 ? -21.802 9.211 16.501 1.00 90.06 761 ILE A C 1
ATOM 5967 O O . ILE A 1 761 ? -22.700 8.505 16.963 1.00 90.06 761 ILE A O 1
ATOM 5971 N N . VAL A 1 762 ? -21.280 10.221 17.202 1.00 90.56 762 VAL A N 1
ATOM 5972 C CA . VAL A 1 762 ? -21.713 10.572 18.562 1.00 90.56 762 VAL A CA 1
ATOM 5973 C C . VAL A 1 762 ? -23.174 11.025 18.578 1.00 90.56 762 VAL A C 1
ATOM 5975 O O . VAL A 1 762 ? -23.920 10.640 19.485 1.00 90.56 762 VAL A O 1
ATOM 5978 N N . ILE A 1 763 ? -23.618 11.793 17.582 1.00 89.88 763 ILE A N 1
ATOM 5979 C CA . ILE A 1 763 ? -25.019 12.211 17.441 1.00 89.88 763 ILE A CA 1
ATOM 5980 C C . ILE A 1 763 ? -25.917 10.987 17.234 1.00 89.88 763 ILE A C 1
ATOM 5982 O O . ILE A 1 763 ? -26.879 10.801 17.984 1.00 89.88 763 ILE A O 1
ATOM 5986 N N . VAL A 1 764 ? -25.572 10.108 16.287 1.00 89.44 764 VAL A N 1
ATOM 5987 C CA . VAL A 1 764 ? -26.331 8.878 16.003 1.00 89.44 764 VAL A CA 1
ATOM 5988 C C . VAL A 1 764 ? -26.387 7.976 17.237 1.00 89.44 764 VAL A C 1
ATOM 5990 O O . VAL A 1 764 ? -27.461 7.523 17.643 1.00 89.44 764 VAL A O 1
ATOM 5993 N N . ALA A 1 765 ? -25.256 7.774 17.911 1.00 86.19 765 ALA A N 1
ATOM 5994 C CA . ALA A 1 765 ? -25.186 7.005 19.146 1.00 86.19 765 ALA A CA 1
ATOM 5995 C C . ALA A 1 765 ? -26.036 7.621 20.269 1.00 86.19 765 ALA A C 1
ATOM 5997 O O . ALA A 1 765 ? -26.689 6.893 21.025 1.00 86.19 765 ALA A O 1
ATOM 5998 N N . SER A 1 766 ? -26.097 8.952 20.352 1.00 88.25 766 SER A N 1
ATOM 5999 C CA . SER A 1 766 ? -26.916 9.668 21.334 1.00 88.25 766 SER A CA 1
ATOM 6000 C C . SER A 1 766 ? -28.411 9.403 21.154 1.00 88.25 766 SER A C 1
ATOM 6002 O O . SER A 1 766 ? -29.131 9.332 22.151 1.00 88.25 766 SER A O 1
ATOM 6004 N N . LEU A 1 767 ? -28.895 9.171 19.926 1.00 85.62 767 LEU A N 1
ATOM 6005 C CA . LEU A 1 767 ? -30.305 8.838 19.675 1.00 85.62 767 LEU A CA 1
ATOM 6006 C C . LEU A 1 767 ? -30.745 7.580 20.436 1.00 85.62 767 LEU A C 1
ATOM 6008 O O . LEU A 1 767 ? -31.862 7.523 20.960 1.00 85.62 767 LEU A O 1
ATOM 6012 N N . SER A 1 768 ? -29.854 6.593 20.563 1.00 80.38 768 SER A N 1
ATOM 6013 C CA . SER A 1 768 ? -30.131 5.364 21.314 1.00 80.38 768 SER A CA 1
ATOM 6014 C C . SER A 1 768 ? -30.350 5.638 22.811 1.00 80.38 768 SER A C 1
ATOM 6016 O O . SER A 1 768 ? -31.308 5.134 23.412 1.00 80.38 768 SER A O 1
ATOM 6018 N N . ALA A 1 769 ? -29.511 6.494 23.405 1.00 80.69 769 ALA A N 1
ATOM 6019 C CA . ALA A 1 769 ? -29.622 6.927 24.793 1.00 80.69 769 ALA A CA 1
ATOM 6020 C C . ALA A 1 769 ? -30.897 7.755 25.008 1.00 80.69 769 ALA A C 1
ATOM 6022 O O . ALA A 1 769 ? -31.637 7.528 25.967 1.00 80.69 769 ALA A O 1
ATOM 6023 N N . LEU A 1 770 ? -31.218 8.650 24.070 1.00 84.69 770 LEU A N 1
ATOM 6024 C CA . LEU A 1 770 ? -32.430 9.466 24.113 1.00 84.69 770 LEU A CA 1
ATOM 6025 C C . LEU A 1 770 ? -33.708 8.625 24.041 1.00 84.69 770 LEU A C 1
ATOM 6027 O O . LEU A 1 770 ? -34.636 8.865 24.817 1.00 84.69 770 LEU A O 1
ATOM 6031 N N . LYS A 1 771 ? -33.758 7.609 23.169 1.00 82.56 771 LYS A N 1
ATOM 6032 C CA . LYS A 1 771 ? -34.899 6.683 23.085 1.00 82.56 771 LYS A CA 1
ATOM 6033 C C . LYS A 1 771 ? -35.109 5.954 24.414 1.00 82.56 771 LYS A C 1
ATOM 6035 O O . LYS A 1 771 ? -36.233 5.902 24.907 1.00 82.56 771 LYS A O 1
ATOM 6040 N N . LYS A 1 772 ? -34.031 5.468 25.039 1.00 77.00 772 LYS A N 1
ATOM 6041 C CA . LYS A 1 772 ? -34.088 4.822 26.364 1.00 77.00 772 LYS A CA 1
ATOM 6042 C C . LYS A 1 772 ? -34.472 5.802 27.484 1.00 77.00 772 LYS A C 1
ATOM 6044 O O . LYS A 1 772 ? -35.161 5.405 28.416 1.00 77.00 772 LYS A O 1
ATOM 6049 N N . SER A 1 773 ? -34.089 7.078 27.381 1.00 79.56 773 SER A N 1
ATOM 6050 C CA . SER A 1 773 ? -34.425 8.133 28.356 1.00 79.56 773 SER A CA 1
ATOM 6051 C C . SER A 1 773 ? -35.914 8.452 28.453 1.00 79.56 773 SER A C 1
ATOM 6053 O O . SER A 1 773 ? -36.373 8.903 29.505 1.00 79.56 773 SER A O 1
ATOM 6055 N N . LYS A 1 774 ? -36.692 8.214 27.392 1.00 77.38 774 LYS A N 1
ATOM 6056 C CA . LYS A 1 774 ? -38.145 8.448 27.414 1.00 77.38 774 LYS A CA 1
ATOM 6057 C C . LYS A 1 774 ? -38.878 7.533 28.399 1.00 77.38 774 LYS A C 1
ATOM 6059 O O . LYS A 1 774 ? -39.881 7.959 28.960 1.00 77.38 774 LYS A O 1
ATOM 6064 N N . ASN A 1 775 ? -38.336 6.341 28.649 1.00 74.38 775 ASN A N 1
ATOM 6065 C CA . ASN A 1 775 ? -38.986 5.284 29.425 1.00 74.38 775 ASN A CA 1
ATOM 6066 C C . ASN A 1 775 ? -38.415 5.143 30.848 1.00 74.38 775 ASN A C 1
ATOM 6068 O O . ASN A 1 775 ? -38.598 4.107 31.482 1.00 74.38 775 ASN A O 1
ATOM 6072 N N . ILE A 1 776 ? -37.686 6.146 31.352 1.00 76.50 776 ILE A N 1
ATOM 6073 C CA . ILE A 1 776 ? -37.193 6.125 32.735 1.00 76.50 776 ILE A CA 1
ATOM 6074 C C . ILE A 1 776 ? -38.375 6.349 33.685 1.00 76.50 776 ILE A C 1
ATOM 6076 O O . ILE A 1 776 ? -39.002 7.408 33.654 1.00 76.50 776 ILE A O 1
ATOM 6080 N N . SER A 1 777 ? -38.632 5.375 34.561 1.00 81.00 777 SER A N 1
ATOM 6081 C CA . SER A 1 777 ? -39.510 5.550 35.719 1.00 81.00 777 SER A CA 1
ATOM 6082 C C . SER A 1 777 ? -38.703 6.141 36.873 1.00 81.00 777 SER A C 1
ATOM 6084 O O . SER A 1 777 ? -37.775 5.508 37.373 1.00 81.00 777 SER A O 1
ATOM 6086 N N . VAL A 1 778 ? -39.058 7.361 37.286 1.00 80.12 778 VAL A N 1
ATOM 6087 C CA . VAL A 1 778 ? -38.405 8.065 38.403 1.00 80.12 778 VAL A CA 1
ATOM 6088 C C . VAL A 1 778 ? -38.527 7.249 39.689 1.00 80.12 778 VAL A C 1
ATOM 6090 O O . VAL A 1 778 ? -37.539 7.042 40.383 1.00 80.12 778 VAL A O 1
ATOM 6093 N N . ILE A 1 779 ? -39.719 6.705 39.951 1.00 81.12 779 ILE A N 1
ATOM 6094 C CA . ILE A 1 779 ? -39.988 5.883 41.135 1.00 81.12 779 ILE A CA 1
ATOM 6095 C C . ILE A 1 779 ? -39.121 4.621 41.114 1.00 81.12 779 ILE A C 1
ATOM 6097 O O . ILE A 1 779 ? -38.497 4.301 42.116 1.00 81.12 779 ILE A O 1
ATOM 6101 N N . ALA A 1 780 ? -39.028 3.920 39.979 1.00 78.94 780 ALA A N 1
ATOM 6102 C CA . ALA A 1 780 ? -38.269 2.670 39.905 1.00 78.94 780 ALA A CA 1
ATOM 6103 C C . ALA A 1 780 ? -36.759 2.860 40.135 1.00 78.94 780 ALA A C 1
ATOM 6105 O O . ALA A 1 780 ? -36.125 1.995 40.732 1.00 78.94 780 ALA A O 1
ATOM 6106 N N . GLU A 1 781 ? -36.185 3.976 39.676 1.00 79.56 781 GLU A N 1
ATOM 6107 C CA . GLU A 1 781 ? -34.751 4.256 39.841 1.00 79.56 781 GLU A CA 1
ATOM 6108 C C . GLU A 1 781 ? -34.396 4.762 41.250 1.00 79.56 781 GLU A C 1
ATOM 6110 O O . GLU A 1 781 ? -33.266 4.556 41.703 1.00 79.56 781 GLU A O 1
ATOM 6115 N N . LEU A 1 782 ? -35.350 5.392 41.950 1.00 78.44 782 LEU A N 1
ATOM 6116 C CA . LEU A 1 782 ? -35.163 5.916 43.309 1.00 78.44 782 LEU A CA 1
ATOM 6117 C C . LEU A 1 782 ? -35.519 4.906 44.417 1.00 78.44 782 LEU A C 1
ATOM 6119 O O . LEU A 1 782 ? -34.964 4.997 45.501 1.00 78.44 782 LEU A O 1
ATOM 6123 N N . LYS A 1 783 ? -36.367 3.898 44.158 1.00 67.56 783 LYS A N 1
ATOM 6124 C CA . LYS A 1 783 ? -36.844 2.901 45.153 1.00 67.56 783 LYS A CA 1
ATOM 6125 C C . LYS A 1 783 ? -35.769 1.938 45.706 1.00 67.56 783 LYS A C 1
ATOM 6127 O O . LYS A 1 783 ? -36.101 1.024 46.447 1.00 67.56 783 LYS A O 1
ATOM 6132 N N . TYR A 1 784 ? -34.509 2.073 45.293 1.00 53.69 784 TYR A N 1
ATOM 6133 C CA . TYR A 1 784 ? -33.388 1.207 45.696 1.00 53.69 784 TYR A CA 1
ATOM 6134 C C . TYR A 1 784 ? -32.478 1.840 46.772 1.00 53.69 784 TYR A C 1
ATOM 6136 O O . TYR A 1 784 ? -31.327 1.417 46.911 1.00 53.69 784 TYR A O 1
ATOM 6144 N N . GLU A 1 785 ? -32.969 2.853 47.485 1.00 42.84 785 GLU A N 1
ATOM 6145 C CA . GLU A 1 785 ? -32.473 3.277 48.807 1.00 42.84 785 GLU A CA 1
ATOM 6146 C C . GLU A 1 785 ? -33.324 2.633 49.901 1.00 42.84 785 GLU A C 1
ATOM 6148 O O . GLU A 1 785 ? -32.722 2.218 50.917 1.00 42.84 785 GLU A O 1
#

Solvent-accessible surface area (backbone atoms only — not comparable to full-atom values): 40656 Å² total; per-residue (Å²): 110,71,69,57,53,54,48,50,56,52,53,45,66,74,40,52,73,58,44,47,56,51,28,50,54,33,11,48,48,4,11,47,44,23,22,53,52,45,48,53,50,50,54,55,44,67,62,46,49,42,48,36,44,39,48,75,69,33,48,30,38,34,32,50,58,53,93,54,59,62,48,44,79,86,67,52,68,58,73,65,48,41,78,76,49,66,26,41,71,42,81,34,31,33,62,46,101,76,41,45,28,48,25,42,36,37,14,34,80,76,70,76,78,64,60,76,42,76,53,74,59,78,86,48,69,42,39,26,33,37,28,44,56,60,25,62,76,71,72,52,54,75,73,41,76,46,42,33,36,49,97,86,42,84,42,73,30,34,28,38,20,27,24,49,57,48,25,71,27,49,80,48,50,96,65,34,36,44,35,39,31,33,25,70,35,49,32,62,74,68,67,43,82,80,40,22,42,34,32,37,22,31,55,64,68,78,90,59,53,71,74,54,46,53,58,48,33,57,52,45,40,71,69,21,79,58,34,36,60,41,49,57,84,64,76,57,67,67,67,61,55,51,44,56,51,50,56,51,51,52,48,49,50,48,49,50,55,50,42,46,53,43,50,26,52,53,44,44,52,53,54,61,77,37,31,47,62,53,21,53,44,42,74,75,66,48,48,68,68,58,54,43,52,51,54,51,51,50,42,45,54,44,16,53,57,6,14,56,55,4,38,55,52,7,53,54,47,33,52,52,49,44,59,70,40,28,79,46,45,91,75,75,41,65,62,80,79,77,82,58,68,64,41,44,51,50,14,33,51,46,22,36,52,48,39,47,58,30,39,44,63,60,51,56,54,56,72,76,58,53,61,68,41,33,57,69,68,62,79,74,80,86,69,83,69,52,71,68,54,52,52,54,32,52,53,50,38,62,75,29,63,90,38,68,43,50,26,49,22,35,51,43,45,54,68,36,66,57,52,47,51,48,23,52,51,49,16,52,34,48,16,44,34,51,34,39,41,13,46,36,48,25,52,47,46,60,70,49,38,61,62,68,45,34,62,50,44,35,39,36,32,64,56,42,79,75,83,54,97,62,48,47,49,59,53,52,52,52,55,45,58,69,33,88,52,37,42,59,81,41,58,28,55,34,33,62,47,72,27,23,55,74,84,41,78,35,43,36,32,13,28,50,55,69,34,47,39,54,26,41,22,75,69,53,37,44,80,34,92,92,33,28,74,35,41,47,54,56,59,75,49,90,65,61,46,27,36,39,14,49,65,50,30,61,76,66,76,53,56,84,70,39,75,46,42,40,32,34,87,91,42,73,47,72,27,33,28,47,31,73,43,61,46,60,69,59,74,75,20,46,44,34,42,33,47,32,67,53,37,33,72,74,56,62,56,73,56,35,47,31,37,35,26,34,62,77,71,91,57,81,73,49,58,59,50,49,27,52,57,29,42,78,57,60,18,30,63,42,42,47,68,55,50,45,49,51,52,48,60,75,42,38,40,61,52,46,51,44,49,47,55,32,54,52,39,47,54,52,36,47,52,43,50,35,52,50,51,42,50,48,46,64,76,40,45,50,61,54,29,54,46,39,74,77,64,52,48,71,68,59,52,51,48,24,55,50,36,34,52,50,51,34,42,56,52,12,49,66,56,12,52,65,53,18,48,53,48,27,53,50,50,27,52,50,30,44,73,68,77,44,68,51,77,42,53,75,52,69,68,54,52,57,56,52,41,50,50,50,44,50,46,51,53,58,34,45,51,58,39,53,61,56,56,75,73,65,54,49,65,73,61,58,71,83,117

Secondary structure (DSSP, 8-state):
-HHHHH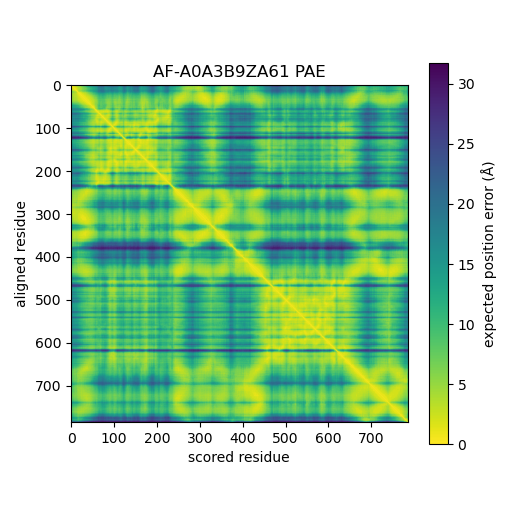HHHHHHHHTHHHHHHHHHHHHHHHHHHHHHHHHHHHHHHHHHHHHHHHTTT-SEEEEESSS-S-B-GGGS--TTEEEEEEEEEEEEEEE-SS-EEEEEEEEES---TTEEEE---TTSTTEEEEEHHHHHHHT--TT-EEEEEETTEEEEEEEEEEE-SSGGGTT--SSEEEEEEEHHHHHHHTT-TT-BSEEEEEESSTT--HHHHHHHHHHHTTS-SSEEEEETTT-S-HHHHHHHHHHHHHHHHHHHHHHHHHHHHHHHHHHHHTHHHHHHHHHTT--HHHHHHHHHHHHHHHHHHHHHHHHHHHHHHHHHHHHHH-TTGGGT--------HHHHHHHHHHHHHHHHHHHHHHHHHGGG--HHHHHTT-----PPPPHHHHHHHHHHHHHTTT-HHHHHHHHHHHH-HHHHHHHHHHHHHHHHHHHHHHHHHHHHHHHHHHHHHS--SEEEE-------SS-HHHHHHHHHHH-TTB-GGG-EEEEEEEEEETTEEEEEEEE-HHHHHHHHHHHH-TTSTTTHHHHHHHHH--SSEEEEEHHHHHHHT--TT-EEEEEETTEEEEEEEEEEE--TTGGGG-EEEEEHHHHHHHH---S-SEEEE-BSS--THHHHHHHHHHHTTT-EEEEHHHHHHHHHHHTHHHHHHHHHHHHHHHHHHHHHHHHHHHHHHHHTHHHHHHHHHTT--HHHHHHHHHHHHHHHHHHHHHHHHHHHHHHHHHHHHHHHHTT--------HHHHHHHHHHHHHHHHHHHHHHHHHHTT--HHHHHTT-

Foldseek 3Di:
DVVLVVVLVVVLVVCVVLVCLLLVLLLLLLLCLLLLVLLLVLVLCVVQVLLCVQLVNFFKKKFWPAPDLWDAPVLAPCVQWDDKFFWAWDWWWWDDPQFTFIEIEIAGQADDPQWDDFGPDLPDQQEKEFAPVQCVLVVHDQQDWIWMQDLNDTDIHGHGTHGHCGRNNVPDDNRYGYMYGHNVNVCVVVVSVNIGRMMTIHGPDPPDDLVRVVVVQVVSCVVRVGMGMDGSSCPPDPLVSVLLSVVSVVLVVLLLVLSLLLLLLSLLLVCLVCLQVLLVCVVVPQDLVNSLVSSLVSLLVSLQSSLVSSLVSSLVVSQVLQQVLALCVVVVDGRDRDNDVVSSVVSSVSSNVSSSVSNVVSSVCSVVDDSVCSNLVVPDDFDQFDPVLCVVLVVQLVVCVVPPLLNVLSVCCRGDPLLVSLLVSLLSLLLSLLLLVLQLVLVVCLLLVQLVQFPFFKKWADQRASVDPAGLQVVLLVVLCPDPFFPNLLKKFWAWDWKDKQNHIFIEIAIQLPNVCRRCCSPWVCCPPVNNVLSVCQNPDPDQAKEAEPLVCVVVVHDQQDKIWIGDSNFIDIYGYSHYIHNACDRDSRYMYHHNVCCCPRHNRRHGRMIGTHTPDDDPVVQSVVSVVVVVRSIGMDTSVRVSVSSCSVCSSSSSSSVVSSVSSLVSSLSSSLVSLLSSLVVCLLVVLVVVVVPDDLVSSLSSSLSNLLVSLVSSLVSSQVVSVVVQVVVQVVCVVVVNHGRRDRDPVSSVVVSVVSSVSSVVSSVVSSVVSVPRDSCVSPVSD

Radius of gyration: 33.38 Å; Cα contacts (8 Å, |Δi|>4): 1261; chains: 1; bounding box: 77×62×93 Å

=== Feature glossary ===
Legend for the data blocks above and below:

— What the protein is —

The amino-acid sequence is the protein's primary structure: the linear order of residues from the N-terminus to the C-terminus, written in one-letter code. Everything else here — the 3D coordinates, the secondary structure, the domain annotations — is ultimately a consequence of this string.

Functional annotations link the protein to curated databases. InterPro entries identify conserved domains and families by matching the sequence against member-database signatures (Pfam, PROSITE, CDD, …). Gene Ontology (GO) terms describe molecular function, biological process, and cellular component in a controlled vocabulary. CATH places the structure in a hierarchical fold classification (Class/Architecture/Topology/Homologous-superfamily). The organism is the source species.

— Where its atoms are —

Atomic coordinates in PDBx/mmCIF format — the same representation the Protein Data Bank distributes. Each line of the _atom_site loop places one backbone atom in Cartesian space (units: ångströms, origin: arbitrary).

The six renders are orthographic views along the three Cartesian axes in both directions. Representation (cartoon, sticks, or surface) and color scheme (sequence-rainbow or by-chain) vary across proteins so the training set covers all the common visualization conventions.

— Local backbone conformation —

Eight-state secondary structure (DSSP): H is the canonical α-helix, G the tighter 3₁₀-helix, I the wider π-helix; E/B are β-structure, T and S are turns and bends, and '-' is everything else. DSSP derives these from the pattern of main-chain N–H···O=C hydrogen bonds, not from the sequence.

Three-state secondary structure (P-SEA) collapses the eight DSSP classes into helix (a), strand (b), and coil (c). P-SEA assigns these from Cα geometry alone — distances and angles — without requiring backbone oxygens, so it works on any Cα trace.

φ (phi) and ψ (psi) are the two rotatable backbone dihedrals per residue: φ is the C(i-1)–N–Cα–C torsion, ψ is the N–Cα–C–N(i+1) torsion, both in degrees on (−180°, 180°]. α-helical residues cluster near (−60°, −45°); β-strand residues near (−120°, +130°). A Ramachandran plot is simply a scatter of (φ, ψ) for every residue.

— Global shape and packing —

The geometric summary reports three shape descriptors. Rg (radius of gyration) measures how spread out the Cα atoms are about their centre of mass; compact globular proteins have small Rg, elongated or unfolded ones large. Cα contacts (<8 Å, |i−j|>4) count long-range residue pairs in spatial proximity — high for tightly packed folds, near zero for rods or random coil. The bounding-box extents give the protein's footprint along x, y, z in Å.

SASA measures how much of the protein is reachable by solvent. It is computed by rolling a water-sized probe over the atomic surface and summing the exposed area (Å²). Per-residue SASA distinguishes core (buried, low SASA) from surface (exposed, high SASA) residues; total SASA is a whole-molecule size measure.

Plot images: a contact map (which residues are close in 3D, as an N×N binary image), a Ramachandran scatter (backbone torsion angles, revealing secondary-structure composition at a glance), and — for AlphaFold structures — a PAE heatmap (pairwise prediction confidence).

— Structural neighborhood —

A 3Di character summarizes, for each residue, the relative orientation of the Cα frame of its nearest spatial neighbor. Because it encodes fold topology rather than chemistry, 3Di alignments detect remote structural similarity that sequence alignment misses.

The Foldseek neighbor list gives the closest experimentally determined structures in the PDB, ranked by structural alignment. TM-score near 1 means near-identical fold; near 0.3 means only rough topology match. This is how one finds what a novel AlphaFold prediction most resembles in the solved-structure universe.

— Confidence and disorder —

For AlphaFold models, the B-factor field carries pLDDT — the model's own estimate of local accuracy on a 0–100 scale. Regions with pLDDT<50 should be treated as essentially unmodeled; they often correspond to intrinsically disordered segments.

Crystallographic B-factors measure how much each atom's electron density is smeared out, in Å². They rise in mobile loops and surface residues and fall in the buried interior. In AlphaFold models this column is repurposed to hold pLDDT instead.

Predicted Aligned Error (PAE) is an AlphaFold confidence matrix: entry (i, j) is the expected error in the position of residue j, in ångströms, when the prediction is superimposed on the true structure at residue i. Low PAE within a block of residues means that block is internally rigid and well-predicted; high PAE between two blocks means their relative placement is uncertain even if each block individually is confident.